Protein AF-0000000085171387 (afdb_homodimer)

Sequence (804 aa):
MYHRPLERMPGLATAIPAPYADLVERMATADADLRAALRAHGLTWEEYPDLTGAARERGAAAALAYPMQGVLKYHGLSDWDYRIAFLPSVSLCNDAGHTLTLVEFDPDLATDCATINGHVARGRELERVRQSLDAIRAASGATVRARVMSRNVTRGTRMGKGLGSSAAASAALALAAIAALYGDEAAANRRLVSCMARLLAGSGCRSAAGGCSIWFSSPGMPHEDSFAVRLDDAGQLDDVRLITVPLDSRIGLKTEQAHLDAPGSALFRCWMLSRRDEALACIAAARTGDWRTLGQWAELDSMRLHGITMSGSLENKLIGWEPENIVLFRMCNDLRSSGVPVYCSTDTGPTAVFITHRDYEDAVVSAIEGLGLSLEAIRGRVAGPARLVDIAWAGGELGVADMYHRPLERMPGLATAIPAPYADLVERMATADADLRAALRAHGLTWEEYPDLTGAARERGAAAALAYPMQGVLKYHGLSDWDYRIAFLPSVSLCNDAGHTLTLVEFDPDLATDCATINGHVARGRELERVRQSLDAIRAASGATVRARVMSRNVTRGTRMGKGLGSSAAASAALALAAIAALYGDEAAANRRLVSCMARLLAGSGCRSAAGGCSIWFSSPGMPHEDSFAVRLDDAGQLDDVRLITVPLDSRIGLKTEQAHLDAPGSALFRCWMLSRRDEALACIAAARTGDWRTLGQWAELDSMRLHGITMSGSLENKLIGWEPENIVLFRMCNDLRSSGVPVYCSTDTGPTAVFITHRDYEDAVVSAIEGLGLSLEAIRGRVAGPARLVDIAWAGGELGVAD

Organism: Roseiflexus castenholzii (strain DSM 13941 / HLO8) (NCBI:txid383372)

pLDDT: mean 92.6, std 12.39, range [22.12, 98.88]

Foldseek 3Di:
DDLPQQPAPPPPDLAQDPVCVVCQVVQVVLLVVLVVLCVVLVDDADADDQCAPQWDQKFKFKWKWFFKFWLQFFFAASGLQQRFTAHKTKIFGWVQKMKMKMKIFHQVDPAAWEAEQNHTDDDPRVVLLVSLLVVLCSSHVDDTYMYMYMYITGPDPDPAPFNRHQLRRLLRSLLGSCCTTRNDVSSPRLLSSLLSSCRSPVSNLVRQQFGIKMFRGRRPDDSSPTHIHHQQPPCLAVQKKKKKWGHHFPVPDDSVVLRVLLVQAPCNNVSRVCRSVLSSQVSVCSNNSVQLSSQVSQQVSQVVSQVSSQRSDPPDGDHQADPVLVVLQVLQVVCVVVPFRKHWHGHSHHMIMIIHGNVCVVVSQVSSVVVPPPIDIRMIGRTGRMDIDDPVVSCVVSVVDD/DDLPQQPPPPPPDLAQDPVCVVCQVVQVVLLVVLVVLCVVLVDDADADDQCAPQWDQKFKFKWKWFFKFWLQFFFAASGLQQRFTAHKTKIFGWVQKMKMKMKIFHQVDPAAWEAEQNHTDDDPRVVLLVSLLVVLCSSHVDDTYMYMYMYITGNDPDPAPFNRHQLRRLLRSLLGSCCTTRNDVSSPRLLSSLLSSCRSPVSNLVRQQFGIKMFRGRRPDDSSPTHIHHQQPPCLAVQKKKKKWGHHFPVPDDSVVLRVLLVQAPCNNVSRVCRSVLSSQVSVCSNNSVQLSSQVSQQVSQVVSQVSSQRSDPPDGDHQADPVLVVLQVLQVVCVVVPFRKHWHGHSHHMIMIIHGNVCVVVSQCSSVVVPPPIDIRMIGRTGRMDIDDPVVSCVVSVVDD

InterPro domains:
  IPR005935 Diphosphomevalonate/phosphomevalonate decarboxylase [PIRSF015950] (60-387)
  IPR014721 Small ribosomal subunit protein uS5 domain 2-type fold, subgroup [G3DSA:3.30.230.10] (54-245)
  IPR020568 Ribosomal protein uS5 domain 2-type superfamily [SSF54211] (63-229)
  IPR036554 GHMP kinase, C-terminal domain superfamily [G3DSA:3.30.70.890] (254-391)
  IPR036554 GHMP kinase, C-terminal domain superfamily [SSF55060] (255-374)
  IPR053859 Diphosphomevalonate decarboxylase-like N-terminal domain [PF22700] (65-228)

Structure (mmCIF, N/CA/C/O backbone):
data_AF-0000000085171387-model_v1
#
loop_
_entity.id
_entity.type
_entity.pdbx_description
1 polymer 'GHMP kinase domain protein'
#
loop_
_atom_site.group_PDB
_atom_site.id
_atom_site.type_symbol
_atom_site.label_atom_id
_atom_site.label_alt_id
_atom_site.label_comp_id
_atom_site.label_asym_id
_atom_site.label_entity_id
_atom_site.label_seq_id
_atom_site.pdbx_PDB_ins_code
_atom_site.Cartn_x
_atom_site.Cartn_y
_atom_site.Cartn_z
_atom_site.occupancy
_atom_site.B_iso_or_equiv
_atom_site.auth_seq_id
_atom_site.auth_comp_id
_atom_site.auth_asym_id
_atom_site.auth_atom_id
_atom_site.pdbx_PDB_model_num
ATOM 1 N N . MET A 1 1 ? 22.297 -43.312 2.84 1 22.7 1 MET A N 1
ATOM 2 C CA . MET A 1 1 ? 22.484 -42.781 1.497 1 22.7 1 MET A CA 1
ATOM 3 C C . MET A 1 1 ? 21.984 -41.344 1.403 1 22.7 1 MET A C 1
ATOM 5 O O . MET A 1 1 ? 20.797 -41.094 1.677 1 22.7 1 MET A O 1
ATOM 9 N N . TYR A 1 2 ? 22.938 -40.312 1.564 1 23.16 2 TYR A N 1
ATOM 10 C CA . TYR A 1 2 ? 22.922 -38.875 1.815 1 23.16 2 TYR A CA 1
ATOM 11 C C . TYR A 1 2 ? 22.344 -38.125 0.628 1 23.16 2 TYR A C 1
ATOM 13 O O . TYR A 1 2 ? 22.766 -38.344 -0.513 1 23.16 2 TYR A O 1
ATOM 21 N N . HIS A 1 3 ? 21.047 -37.906 0.578 1 25.11 3 HIS A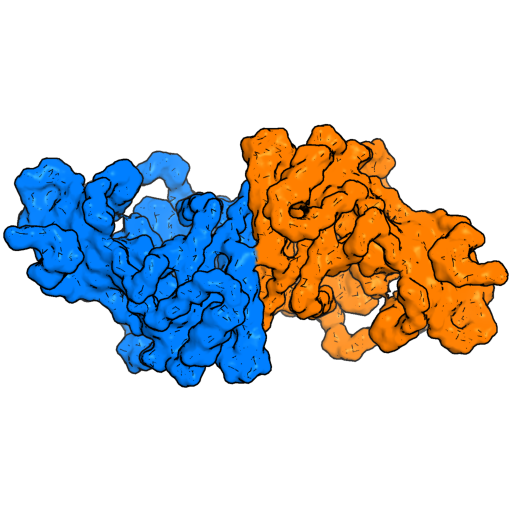 N 1
ATOM 22 C CA . HIS A 1 3 ? 20.312 -37 -0.289 1 25.11 3 HIS A CA 1
ATOM 23 C C . HIS A 1 3 ? 21.094 -35.719 -0.54 1 25.11 3 HIS A C 1
ATOM 25 O O . HIS A 1 3 ? 21.453 -35.031 0.404 1 25.11 3 HIS A O 1
ATOM 31 N N . ARG A 1 4 ? 21.938 -35.719 -1.575 1 30.73 4 ARG A N 1
ATOM 32 C CA . ARG A 1 4 ? 22.656 -34.5 -1.839 1 30.73 4 ARG A CA 1
ATOM 33 C C . ARG A 1 4 ? 21.703 -33.312 -1.925 1 30.73 4 ARG A C 1
ATOM 35 O O . ARG A 1 4 ? 20.766 -33.312 -2.732 1 30.73 4 ARG A O 1
ATOM 42 N N . PRO A 1 5 ? 21.656 -32.594 -0.857 1 33.31 5 PRO A N 1
ATOM 43 C CA . PRO A 1 5 ? 20.859 -31.359 -0.837 1 33.31 5 PRO A CA 1
ATOM 44 C C . PRO A 1 5 ? 20.969 -30.562 -2.135 1 33.31 5 PRO A C 1
ATOM 46 O O . PRO A 1 5 ? 21.984 -30.641 -2.824 1 33.31 5 PRO A O 1
ATOM 49 N N . LEU A 1 6 ? 19.891 -30.281 -2.871 1 36.69 6 LEU A N 1
ATOM 50 C CA . LEU A 1 6 ? 19.844 -29.391 -4.012 1 36.69 6 LEU A CA 1
ATOM 51 C C . LEU A 1 6 ? 20.875 -28.266 -3.875 1 36.69 6 LEU A C 1
ATOM 53 O O . LEU A 1 6 ? 21.141 -27.797 -2.768 1 36.69 6 LEU A O 1
ATOM 57 N N . GLU A 1 7 ? 21.797 -28.297 -4.754 1 34.5 7 GLU A N 1
ATOM 58 C CA . GLU A 1 7 ? 22.797 -27.234 -4.75 1 34.5 7 GLU A CA 1
ATOM 59 C C . GLU A 1 7 ? 22.172 -25.875 -4.5 1 34.5 7 GLU A C 1
ATOM 61 O O . GLU A 1 7 ? 21.25 -25.469 -5.219 1 34.5 7 GLU A O 1
ATOM 66 N N . ARG A 1 8 ? 22.312 -25.406 -3.395 1 42.31 8 ARG A N 1
ATOM 67 C CA . ARG A 1 8 ? 21.844 -24.141 -2.836 1 42.31 8 ARG A CA 1
ATOM 68 C C . ARG A 1 8 ? 22.203 -22.969 -3.75 1 42.31 8 ARG A C 1
ATOM 70 O O . ARG A 1 8 ? 23.266 -22.969 -4.375 1 42.31 8 ARG A O 1
ATOM 77 N N . MET A 1 9 ? 21.297 -22.328 -4.414 1 40.66 9 MET A N 1
ATOM 78 C CA . MET A 1 9 ? 21.734 -21.062 -5.016 1 40.66 9 MET A CA 1
ATOM 79 C C . MET A 1 9 ? 22.812 -20.391 -4.172 1 40.66 9 MET A C 1
ATOM 81 O O . MET A 1 9 ? 22.641 -20.234 -2.959 1 40.66 9 MET A O 1
ATOM 85 N N . PRO A 1 10 ? 24 -20.125 -4.543 1 36.97 10 PRO A N 1
ATOM 86 C CA . PRO A 1 10 ? 25.078 -19.516 -3.771 1 36.97 10 PRO A CA 1
ATOM 87 C C . PRO A 1 10 ? 24.703 -18.141 -3.209 1 36.97 10 PRO A C 1
ATOM 89 O O . PRO A 1 10 ? 24.172 -17.297 -3.939 1 36.97 10 PRO A O 1
ATOM 92 N N . GLY A 1 11 ? 24.453 -17.969 -1.809 1 45.12 11 GLY A N 1
ATOM 93 C CA . GLY A 1 11 ? 24.375 -16.734 -1.046 1 45.12 11 GLY A CA 1
ATOM 94 C C . GLY A 1 11 ? 23 -16.453 -0.501 1 45.12 11 GLY A C 1
ATOM 95 O O . GLY A 1 11 ? 22.812 -15.5 0.267 1 45.12 11 GLY A O 1
ATOM 96 N N . LEU A 1 12 ? 22 -16.797 -1.246 1 51.88 12 LEU A N 1
ATOM 97 C CA . LEU A 1 12 ? 20.734 -16.453 -0.616 1 51.88 12 LEU A CA 1
ATOM 98 C C . LEU A 1 12 ? 20.391 -17.438 0.483 1 51.88 12 LEU A C 1
ATOM 100 O O . LEU A 1 12 ? 20.047 -18.594 0.199 1 51.88 12 LEU A O 1
ATOM 104 N N . ALA A 1 13 ? 21.062 -17.453 1.619 1 49.62 13 ALA A N 1
ATOM 105 C CA . ALA A 1 13 ? 20.922 -18.344 2.764 1 49.62 13 ALA A CA 1
ATOM 106 C C . ALA A 1 13 ? 19.469 -18.375 3.256 1 49.62 13 ALA A C 1
ATOM 108 O O . ALA A 1 13 ? 18.828 -17.344 3.361 1 49.62 13 ALA A O 1
ATOM 109 N N . THR A 1 14 ? 18.75 -19.672 3.277 1 61.5 14 THR A N 1
ATOM 110 C CA . THR A 1 14 ? 17.5 -20.156 3.848 1 61.5 14 THR A CA 1
ATOM 111 C C . THR A 1 14 ? 17.406 -19.812 5.332 1 61.5 14 THR A C 1
ATOM 113 O O . THR A 1 14 ? 17.188 -20.703 6.164 1 61.5 14 THR A O 1
ATOM 116 N N . ALA A 1 15 ? 17.953 -18.75 5.68 1 66.25 15 ALA A N 1
ATOM 117 C CA . ALA A 1 15 ? 17.688 -18.484 7.094 1 66.25 15 ALA A CA 1
ATOM 118 C C . ALA A 1 15 ? 16.516 -17.531 7.262 1 66.25 15 ALA A C 1
ATOM 120 O O . ALA A 1 15 ? 16.375 -16.562 6.516 1 66.25 15 ALA A O 1
ATOM 121 N N . ILE A 1 16 ? 15.555 -18.047 8.055 1 79 16 ILE A N 1
ATOM 122 C CA . ILE A 1 16 ? 14.461 -17.156 8.422 1 79 16 ILE A CA 1
ATOM 123 C C . ILE A 1 16 ? 15.016 -15.875 9.031 1 79 16 ILE A C 1
ATOM 125 O O . ILE A 1 16 ? 15.75 -15.914 10.023 1 79 16 ILE A O 1
ATOM 129 N N . PRO A 1 17 ? 14.695 -14.781 8.398 1 79.5 17 PRO A N 1
ATOM 130 C CA . PRO A 1 17 ? 15.195 -13.531 8.969 1 79.5 17 PRO A CA 1
ATOM 131 C C . PRO A 1 17 ? 14.805 -13.352 10.43 1 79.5 17 PRO A C 1
ATOM 133 O O . PRO A 1 17 ? 13.719 -13.766 10.844 1 79.5 17 PRO A O 1
ATOM 136 N N . ALA A 1 18 ? 15.672 -12.727 11.195 1 80.62 18 ALA A N 1
ATOM 137 C CA . ALA A 1 18 ? 15.562 -12.57 12.641 1 80.62 18 ALA A CA 1
ATOM 138 C C . ALA A 1 18 ? 14.227 -11.922 13.016 1 80.62 18 ALA A C 1
ATOM 140 O O . ALA A 1 18 ? 13.57 -12.359 13.961 1 80.62 18 ALA A O 1
ATOM 141 N N . PRO A 1 19 ? 13.695 -11.055 12.266 1 82.31 19 PRO A N 1
ATOM 142 C CA . PRO A 1 19 ? 12.453 -10.383 12.656 1 82.31 19 PRO A CA 1
ATOM 143 C C . PRO A 1 19 ? 11.234 -11.305 12.586 1 82.31 19 PRO A C 1
ATOM 145 O O . PRO A 1 19 ? 10.172 -10.969 13.125 1 82.31 19 PRO A O 1
ATOM 148 N N . TYR A 1 20 ? 11.422 -12.438 11.984 1 89.38 20 TYR A N 1
ATOM 149 C CA . TYR A 1 20 ? 10.273 -13.312 11.812 1 89.38 20 TYR A CA 1
ATOM 150 C C . TYR A 1 20 ? 10.477 -14.641 12.539 1 89.38 20 TYR A C 1
ATOM 152 O O . TYR A 1 20 ? 9.617 -15.523 12.477 1 89.38 20 TYR A O 1
ATOM 160 N N . ALA A 1 21 ? 11.609 -14.781 13.234 1 89.75 21 ALA A N 1
ATOM 161 C CA . ALA A 1 21 ? 11.93 -16.031 13.914 1 89.75 21 ALA A CA 1
ATOM 162 C C . ALA A 1 21 ? 10.852 -16.406 14.922 1 89.75 21 ALA A C 1
ATOM 164 O O . ALA A 1 21 ? 10.516 -17.578 15.086 1 89.75 21 ALA A O 1
ATOM 165 N N . ASP A 1 22 ? 10.312 -15.43 15.539 1 92.25 22 ASP A N 1
ATOM 166 C CA . ASP A 1 22 ? 9.312 -15.656 16.578 1 92.25 22 ASP A CA 1
ATOM 167 C C . ASP A 1 22 ? 7.973 -16.062 15.961 1 92.25 22 ASP A C 1
ATOM 169 O O . ASP A 1 22 ? 7.086 -16.547 16.672 1 92.25 22 ASP A O 1
ATOM 173 N N . LEU A 1 23 ? 7.816 -15.93 14.656 1 94.38 23 LEU A N 1
ATOM 174 C CA . LEU A 1 23 ? 6.547 -16.234 14.008 1 94.38 23 LEU A CA 1
ATOM 175 C C . LEU A 1 23 ? 6.523 -17.656 13.492 1 94.38 23 LEU A C 1
ATOM 177 O O . LEU A 1 23 ? 5.473 -18.172 13.086 1 94.38 23 LEU A O 1
ATOM 181 N N . VAL A 1 24 ? 7.66 -18.359 13.5 1 94.81 24 VAL A N 1
ATOM 182 C CA . VAL A 1 24 ? 7.762 -19.688 12.922 1 94.81 24 VAL A CA 1
ATOM 183 C C . VAL A 1 24 ? 6.742 -20.609 13.57 1 94.81 24 VAL A C 1
ATOM 185 O O . VAL A 1 24 ? 5.961 -21.281 12.883 1 94.81 24 VAL A O 1
ATOM 188 N N . GLU A 1 25 ? 6.719 -20.594 14.883 1 95.38 25 GLU A N 1
ATOM 189 C CA . GLU A 1 25 ? 5.801 -21.469 15.609 1 95.38 25 GLU A CA 1
ATOM 190 C C . GLU A 1 25 ? 4.348 -21.062 15.375 1 95.38 25 GLU A C 1
ATOM 192 O O . GLU A 1 25 ? 3.473 -21.922 15.227 1 95.38 25 GLU A O 1
ATOM 197 N N . ARG A 1 26 ? 4.121 -19.812 15.406 1 95.56 26 ARG A N 1
ATOM 198 C CA . ARG A 1 26 ? 2.77 -19.312 15.188 1 95.56 26 ARG A CA 1
ATOM 199 C C . ARG A 1 26 ? 2.262 -19.688 13.805 1 95.56 26 ARG A C 1
ATOM 201 O O . ARG A 1 26 ? 1.095 -20.047 13.641 1 95.56 26 ARG A O 1
ATOM 208 N N . MET A 1 27 ? 3.123 -19.562 12.805 1 96.75 27 MET A N 1
ATOM 209 C CA . MET A 1 27 ? 2.74 -19.891 11.438 1 96.75 27 MET A CA 1
ATOM 210 C C . MET A 1 27 ? 2.518 -21.406 11.297 1 96.75 27 MET A C 1
ATOM 212 O O . MET A 1 27 ? 1.655 -21.828 10.523 1 96.75 27 MET A O 1
ATOM 216 N N . ALA A 1 28 ? 3.289 -22.188 12.008 1 96.75 28 ALA A N 1
ATOM 217 C CA . ALA A 1 28 ? 3.086 -23.625 12.008 1 96.75 28 ALA A CA 1
ATOM 218 C C . ALA A 1 28 ? 1.73 -24 12.602 1 96.75 28 ALA A C 1
ATOM 220 O O . ALA A 1 28 ? 1.043 -24.891 12.102 1 96.75 28 ALA A O 1
ATOM 221 N N . THR A 1 29 ? 1.403 -23.328 13.719 1 97.62 29 THR A N 1
ATOM 222 C CA . THR A 1 29 ? 0.103 -23.531 14.344 1 97.62 29 THR A CA 1
ATOM 223 C C . THR A 1 29 ? -1.024 -23.156 13.391 1 97.62 29 THR A C 1
ATOM 225 O O . THR A 1 29 ? -2.035 -23.844 13.297 1 97.62 29 THR A O 1
ATOM 228 N N . ALA A 1 30 ? -0.869 -22.031 12.719 1 97.88 30 ALA A N 1
ATOM 229 C CA . ALA A 1 30 ? -1.846 -21.609 11.719 1 97.88 30 ALA A CA 1
ATOM 230 C C . ALA A 1 30 ? -2.027 -22.656 10.633 1 97.88 30 ALA A C 1
ATOM 232 O O . ALA A 1 30 ? -3.15 -22.922 10.195 1 97.88 30 ALA A O 1
ATOM 233 N N . ASP A 1 31 ? -0.93 -23.219 10.195 1 98.19 31 ASP A N 1
ATOM 234 C CA . ASP A 1 31 ? -0.98 -24.266 9.18 1 98.19 31 ASP A CA 1
ATOM 235 C C . ASP A 1 31 ? -1.792 -25.469 9.664 1 98.19 31 ASP A C 1
ATOM 237 O O . ASP A 1 31 ? -2.605 -26.016 8.914 1 98.19 31 ASP A O 1
ATOM 241 N N . ALA A 1 32 ? -1.548 -25.891 10.883 1 98.19 32 ALA A N 1
ATOM 242 C CA . ALA A 1 32 ? -2.301 -27 11.461 1 98.19 32 ALA A CA 1
ATOM 243 C C . ALA A 1 32 ? -3.795 -26.688 11.484 1 98.19 32 ALA A C 1
ATOM 245 O O . ALA A 1 32 ? -4.621 -27.562 11.203 1 98.19 32 ALA A O 1
ATOM 246 N N . ASP A 1 33 ? -4.141 -25.453 11.852 1 98.5 33 ASP A N 1
ATOM 247 C CA . ASP A 1 33 ? -5.539 -25.031 11.867 1 98.5 33 ASP A CA 1
ATOM 248 C C . ASP A 1 33 ? -6.152 -25.094 10.477 1 98.5 33 ASP A C 1
ATOM 250 O O . ASP A 1 33 ? -7.309 -25.5 10.32 1 98.5 33 ASP A O 1
ATOM 254 N N . LEU A 1 34 ? -5.426 -24.672 9.477 1 98.69 34 LEU A N 1
ATOM 255 C CA . LEU A 1 34 ? -5.918 -24.688 8.109 1 98.69 34 LEU A CA 1
ATOM 256 C C . LEU A 1 34 ? -6.168 -26.109 7.633 1 98.69 34 LEU A C 1
ATOM 258 O O . LEU A 1 34 ? -7.203 -26.406 7.023 1 98.69 34 LEU A O 1
ATOM 262 N N . ARG A 1 35 ? -5.254 -27 7.898 1 98.38 35 ARG A N 1
ATOM 263 C CA . ARG A 1 35 ? -5.406 -28.391 7.504 1 98.38 35 ARG A CA 1
ATOM 264 C C . ARG A 1 35 ? -6.59 -29.031 8.227 1 98.38 35 ARG A C 1
ATOM 266 O O . ARG A 1 35 ? -7.332 -29.828 7.629 1 98.38 35 ARG A O 1
ATOM 273 N N . ALA A 1 36 ? -6.703 -28.703 9.5 1 98.44 36 ALA A N 1
ATOM 274 C CA . ALA A 1 36 ? -7.852 -29.203 10.25 1 98.44 36 ALA A CA 1
ATOM 275 C C . ALA A 1 36 ? -9.164 -28.703 9.648 1 98.44 36 ALA A C 1
ATOM 277 O O . ALA A 1 36 ? -10.141 -29.453 9.578 1 98.44 36 ALA A O 1
ATOM 278 N N . ALA A 1 37 ? -9.188 -27.469 9.227 1 98.44 37 ALA A N 1
ATOM 279 C CA . ALA A 1 37 ? -10.383 -26.906 8.602 1 98.44 37 ALA A CA 1
ATOM 280 C C . ALA A 1 37 ? -10.727 -27.641 7.305 1 98.44 37 ALA A C 1
ATOM 282 O O . ALA A 1 37 ? -11.891 -27.922 7.031 1 98.44 37 ALA A O 1
ATOM 283 N N . LEU A 1 38 ? -9.719 -27.922 6.496 1 98.38 38 LEU A N 1
ATOM 284 C CA . LEU A 1 38 ? -9.953 -28.625 5.25 1 98.38 38 LEU A CA 1
ATOM 285 C C . LEU A 1 38 ? -10.508 -30.031 5.52 1 98.38 38 LEU A C 1
ATOM 287 O O . LEU A 1 38 ? -11.438 -30.469 4.84 1 98.38 38 LEU A O 1
ATOM 291 N N . ARG A 1 39 ? -9.961 -30.703 6.535 1 97.75 39 ARG A N 1
ATOM 292 C CA . ARG A 1 39 ? -10.461 -32.031 6.895 1 97.75 39 ARG A CA 1
ATOM 293 C C . ARG A 1 39 ? -11.906 -31.953 7.371 1 97.75 39 ARG A C 1
ATOM 295 O O . ARG A 1 39 ? -12.703 -32.844 7.102 1 97.75 39 ARG A O 1
ATOM 302 N N . ALA A 1 40 ? -12.156 -30.906 8.102 1 97.69 40 ALA A N 1
ATOM 303 C CA . ALA A 1 40 ? -13.523 -30.703 8.57 1 97.69 40 ALA A CA 1
ATOM 304 C C . ALA A 1 40 ? -14.484 -30.516 7.406 1 97.69 40 ALA A C 1
ATOM 306 O O . ALA A 1 40 ? -15.656 -30.875 7.496 1 97.69 40 ALA A O 1
ATOM 307 N N . HIS A 1 41 ? -13.992 -30.047 6.328 1 96.44 41 HIS A N 1
ATOM 308 C CA . HIS A 1 41 ? -14.797 -29.859 5.125 1 96.44 41 HIS A CA 1
ATOM 309 C C . HIS A 1 41 ? -14.773 -31.109 4.25 1 96.44 41 HIS A C 1
ATOM 311 O O . HIS A 1 41 ? -15.273 -31.078 3.121 1 96.44 41 HIS A O 1
ATOM 317 N N . GLY A 1 42 ? -14.062 -32.156 4.715 1 95.31 42 GLY A N 1
ATOM 318 C CA . GLY A 1 42 ? -14.086 -33.438 4.031 1 95.31 42 GLY A CA 1
ATOM 319 C C . GLY A 1 42 ? -12.969 -33.594 3.018 1 95.31 42 GLY A C 1
ATOM 320 O O . GLY A 1 42 ? -12.977 -34.531 2.217 1 95.31 42 GLY A O 1
ATOM 321 N N . LEU A 1 43 ? -12.039 -32.656 2.998 1 96.5 43 LEU A N 1
ATOM 322 C CA . LEU A 1 43 ? -10.938 -32.75 2.055 1 96.5 43 LEU A CA 1
ATOM 323 C C . LEU A 1 43 ? -9.797 -33.594 2.633 1 96.5 43 LEU A C 1
ATOM 325 O O . LEU A 1 43 ? -9.523 -33.531 3.832 1 96.5 43 LEU A O 1
ATOM 329 N N . THR A 1 44 ? -9.219 -34.438 1.785 1 94.19 44 THR A N 1
ATOM 330 C CA . THR A 1 44 ? -8.055 -35.25 2.117 1 94.19 44 THR A CA 1
ATOM 331 C C . THR A 1 44 ? -7.023 -35.188 0.991 1 94.19 44 THR A C 1
ATOM 333 O O . THR A 1 44 ? -7.316 -34.719 -0.11 1 94.19 44 THR A O 1
ATOM 336 N N . TRP A 1 45 ? -5.84 -35.5 1.334 1 95.19 45 TRP A N 1
ATOM 337 C CA . TRP A 1 45 ? -4.781 -35.594 0.333 1 95.19 45 TRP A CA 1
ATOM 338 C C . TRP A 1 45 ? -3.896 -36.812 0.569 1 95.19 45 TRP A C 1
ATOM 340 O O . TRP A 1 45 ? -3.822 -37.312 1.688 1 95.19 45 TRP A O 1
ATOM 350 N N . GLU A 1 46 ? -3.271 -37.219 -0.456 1 95.56 46 GLU A N 1
ATOM 351 C CA . GLU A 1 46 ? -2.443 -38.438 -0.438 1 95.56 46 GLU A CA 1
ATOM 352 C C . GLU A 1 46 ? -1.123 -38.188 0.286 1 95.56 46 GLU A C 1
ATOM 354 O O . GLU A 1 46 ? -0.708 -37.031 0.452 1 95.56 46 GLU A O 1
ATOM 359 N N . GLU A 1 47 ? -0.504 -39.281 0.669 1 96.69 47 GLU A N 1
ATOM 360 C CA . GLU A 1 47 ? 0.854 -39.219 1.199 1 96.69 47 GLU A CA 1
ATOM 361 C C . GLU A 1 47 ? 1.866 -38.938 0.089 1 96.69 47 GLU A C 1
ATOM 363 O O . GLU A 1 47 ? 1.64 -39.312 -1.066 1 96.69 47 GLU A O 1
ATOM 368 N N . TYR A 1 48 ? 2.881 -38.25 0.458 1 96.94 48 TYR A N 1
ATOM 369 C CA . TYR A 1 48 ? 3.98 -38.062 -0.484 1 96.94 48 TYR A CA 1
ATOM 370 C C . TYR A 1 48 ? 4.598 -39.406 -0.867 1 96.94 48 TYR A C 1
ATOM 372 O O . TYR A 1 48 ? 4.969 -40.188 0.004 1 96.94 48 TYR A O 1
ATOM 380 N N . PRO A 1 49 ? 4.801 -39.688 -2.129 1 96.5 49 PRO A N 1
ATOM 381 C CA . PRO A 1 49 ? 5.195 -41.031 -2.527 1 96.5 49 PRO A CA 1
ATOM 382 C C . PRO A 1 49 ? 6.699 -41.25 -2.43 1 96.5 49 PRO A C 1
ATOM 384 O O . PRO A 1 49 ? 7.477 -40.312 -2.447 1 96.5 49 PRO A O 1
ATOM 387 N N . ASP A 1 50 ? 7.055 -42.5 -2.25 1 94.94 50 ASP A N 1
ATOM 388 C CA . ASP A 1 50 ? 8.438 -42.938 -2.414 1 94.94 50 ASP A CA 1
ATOM 389 C C . ASP A 1 50 ? 8.703 -43.406 -3.85 1 94.94 50 ASP A C 1
ATOM 391 O O . ASP A 1 50 ? 8.133 -44.375 -4.309 1 94.94 50 ASP A O 1
ATOM 395 N N . LEU A 1 51 ? 9.609 -42.75 -4.535 1 95.25 51 LEU A N 1
ATOM 396 C CA . LEU A 1 51 ? 9.828 -43.031 -5.949 1 95.25 51 LEU A CA 1
ATOM 397 C C . LEU A 1 51 ? 11.172 -43.719 -6.156 1 95.25 51 LEU A C 1
ATOM 399 O O . LEU A 1 51 ? 11.688 -43.781 -7.277 1 95.25 51 LEU A O 1
ATOM 403 N N . THR A 1 52 ? 11.734 -44.219 -5.102 1 90.81 52 THR A N 1
ATOM 404 C CA . THR A 1 52 ? 13.008 -44.906 -5.211 1 90.81 52 THR A CA 1
ATOM 405 C C . THR A 1 52 ? 12.906 -46.062 -6.199 1 90.81 52 THR A C 1
ATOM 407 O O . THR A 1 52 ? 12.039 -46.938 -6.066 1 90.81 52 THR A O 1
ATOM 410 N N . GLY A 1 53 ? 13.797 -46.031 -7.188 1 87.5 53 GLY A N 1
ATOM 411 C CA . GLY A 1 53 ? 13.898 -47.125 -8.148 1 87.5 53 GLY A CA 1
ATOM 412 C C . GLY A 1 53 ? 12.766 -47.125 -9.164 1 87.5 53 GLY A C 1
ATOM 413 O O . GLY A 1 53 ? 12.609 -48.094 -9.914 1 87.5 53 GLY A O 1
ATOM 414 N N . ALA A 1 54 ? 12.008 -46.094 -9.227 1 91 54 ALA A N 1
ATOM 415 C CA . ALA A 1 54 ? 10.812 -46.094 -10.062 1 91 54 ALA A CA 1
ATOM 416 C C . ALA A 1 54 ? 11.094 -45.438 -11.422 1 91 54 ALA A C 1
ATOM 418 O O . ALA A 1 54 ? 10.266 -45.5 -12.336 1 91 54 ALA A O 1
ATOM 419 N N . ALA A 1 55 ? 12.273 -44.938 -11.68 1 96.25 55 ALA A N 1
ATOM 420 C CA . ALA A 1 55 ? 12.562 -44.125 -12.867 1 96.25 55 ALA A CA 1
ATOM 421 C C . ALA A 1 55 ? 12.633 -45 -14.117 1 96.25 55 ALA A C 1
ATOM 423 O O . ALA A 1 55 ? 13.234 -46.094 -14.094 1 96.25 55 ALA A O 1
ATOM 424 N N . ARG A 1 56 ? 12.055 -44.469 -15.156 1 95.5 56 ARG A N 1
ATOM 425 C CA . ARG A 1 56 ? 12.156 -45.094 -16.469 1 95.5 56 ARG A CA 1
ATOM 426 C C . ARG A 1 56 ? 13.398 -44.625 -17.203 1 95.5 56 ARG A C 1
ATOM 428 O O . ARG A 1 56 ? 13.867 -43.5 -16.984 1 95.5 56 ARG A O 1
ATOM 435 N N . GLU A 1 57 ? 13.883 -45.531 -18.047 1 92.62 57 GLU A N 1
ATOM 436 C CA . GLU A 1 57 ? 15.047 -45.156 -18.828 1 92.62 57 GLU A CA 1
ATOM 437 C C . GLU A 1 57 ? 14.68 -44.156 -19.938 1 92.62 57 GLU A C 1
ATOM 439 O O . GLU A 1 57 ? 15.477 -43.312 -20.312 1 92.62 57 GLU A O 1
ATOM 444 N N . ARG A 1 58 ? 13.562 -44.438 -20.531 1 96.31 58 ARG A N 1
ATOM 445 C CA . ARG A 1 58 ? 12.992 -43.594 -21.562 1 96.31 58 ARG A CA 1
ATOM 446 C C . ARG A 1 58 ? 11.5 -43.344 -21.328 1 96.31 58 ARG A C 1
ATOM 448 O O . ARG A 1 58 ? 10.805 -44.219 -20.812 1 96.31 58 ARG A O 1
ATOM 455 N N . GLY A 1 59 ? 11.047 -42.125 -21.594 1 97.31 59 GLY A N 1
ATOM 456 C CA . GLY A 1 59 ? 9.633 -41.812 -21.469 1 97.31 59 GLY A CA 1
ATOM 457 C C . GLY A 1 59 ? 9.289 -40.406 -21.953 1 97.31 59 GLY A C 1
ATOM 458 O O . GLY A 1 59 ? 10.164 -39.562 -22.031 1 97.31 59 GLY A O 1
ATOM 459 N N . ALA A 1 60 ? 8.031 -40.281 -22.359 1 98.31 60 ALA A N 1
ATOM 460 C CA . ALA A 1 60 ? 7.527 -39 -22.812 1 98.31 60 ALA A CA 1
ATOM 461 C C . ALA A 1 60 ? 6.109 -38.75 -22.297 1 98.31 60 ALA A C 1
ATOM 463 O O . ALA A 1 60 ? 5.32 -39.688 -22.172 1 98.31 60 ALA A O 1
ATOM 464 N N . ALA A 1 61 ? 5.875 -37.594 -22.016 1 98.75 61 ALA A N 1
ATOM 465 C CA . ALA A 1 61 ? 4.527 -37.156 -21.625 1 98.75 61 ALA A CA 1
ATOM 466 C C . ALA A 1 61 ? 4.309 -35.688 -21.906 1 98.75 61 ALA A C 1
ATOM 468 O O . ALA A 1 61 ? 5.266 -34.906 -22 1 98.75 61 ALA A O 1
ATOM 469 N N . ALA A 1 62 ? 3.08 -35.281 -22.109 1 98.75 62 ALA A N 1
ATOM 470 C CA . ALA A 1 62 ? 2.676 -33.906 -22.312 1 98.75 62 ALA A CA 1
ATOM 471 C C . ALA A 1 62 ? 1.593 -33.5 -21.312 1 98.75 62 ALA A C 1
ATOM 473 O O . ALA A 1 62 ? 0.729 -34.312 -20.969 1 98.75 62 ALA A O 1
ATOM 474 N N . ALA A 1 63 ? 1.689 -32.312 -20.906 1 98.88 63 ALA A N 1
ATOM 475 C CA . ALA A 1 63 ? 0.719 -31.812 -19.922 1 98.88 63 ALA A CA 1
ATOM 476 C C . ALA A 1 63 ? 0.324 -30.375 -20.234 1 98.88 63 ALA A C 1
ATOM 478 O O . ALA A 1 63 ? 1.071 -29.641 -20.891 1 98.88 63 ALA A O 1
ATOM 479 N N . LEU A 1 64 ? -0.858 -30.016 -19.859 1 98.62 64 LEU A N 1
ATOM 480 C CA . LEU A 1 64 ? -1.432 -28.672 -19.969 1 98.62 64 LEU A CA 1
ATOM 481 C C . LEU A 1 64 ? -1.821 -28.141 -18.594 1 98.62 64 LEU A C 1
ATOM 483 O O . LEU A 1 64 ? -2.357 -28.875 -17.766 1 98.62 64 LEU A O 1
ATOM 487 N N . ALA A 1 65 ? -1.476 -26.938 -18.344 1 98.62 65 ALA A N 1
ATOM 488 C CA . ALA A 1 65 ? -1.838 -26.281 -17.078 1 98.62 65 ALA A CA 1
ATOM 489 C C . ALA A 1 65 ? -2.275 -24.844 -17.328 1 98.62 65 ALA A C 1
ATOM 491 O O . ALA A 1 65 ? -1.979 -24.266 -18.375 1 98.62 65 ALA A O 1
ATOM 492 N N . TYR A 1 66 ? -3.004 -24.297 -16.391 1 98.12 66 TYR A N 1
ATOM 493 C CA . TYR A 1 66 ? -3.568 -22.953 -16.5 1 98.12 66 TYR A CA 1
ATOM 494 C C . TYR A 1 66 ? -2.889 -22 -15.539 1 98.12 66 TYR A C 1
ATOM 496 O O . TYR A 1 66 ? -2.406 -22.406 -14.477 1 98.12 66 TYR A O 1
ATOM 504 N N . PRO A 1 67 ? -2.865 -20.703 -15.953 1 96.44 67 PRO A N 1
ATOM 505 C CA . PRO A 1 67 ? -2.361 -19.719 -14.992 1 96.44 67 PRO A CA 1
ATOM 506 C C . PRO A 1 67 ? -3.291 -19.531 -13.797 1 96.44 67 PRO A C 1
ATOM 508 O O . PRO A 1 67 ? -4.441 -19.969 -13.828 1 96.44 67 PRO A O 1
ATOM 511 N N . MET A 1 68 ? -2.748 -18.969 -12.773 1 96.06 68 MET A N 1
ATOM 512 C CA . MET A 1 68 ? -3.555 -18.734 -11.578 1 96.06 68 MET A CA 1
ATOM 513 C C . MET A 1 68 ? -3.521 -17.266 -11.188 1 96.06 68 MET A C 1
ATOM 515 O O . MET A 1 68 ? -2.543 -16.562 -11.453 1 96.06 68 MET A O 1
ATOM 519 N N . GLN A 1 69 ? -4.574 -16.797 -10.672 1 97.12 69 GLN A N 1
ATOM 520 C CA . GLN A 1 69 ? -4.711 -15.477 -10.07 1 97.12 69 GLN A CA 1
ATOM 521 C C . GLN A 1 69 ? -4.832 -15.57 -8.555 1 97.12 69 GLN A C 1
ATOM 523 O O . GLN A 1 69 ? -5.664 -16.328 -8.039 1 97.12 69 GLN A O 1
ATOM 528 N N . GLY A 1 70 ? -4.074 -14.797 -7.898 1 97.69 70 GLY A N 1
ATOM 529 C CA . GLY A 1 70 ? -4.105 -14.805 -6.445 1 97.69 70 GLY A CA 1
ATOM 530 C C . GLY A 1 70 ? -5.391 -14.242 -5.871 1 97.69 70 GLY A C 1
ATOM 531 O O . GLY A 1 70 ? -5.906 -13.234 -6.359 1 97.69 70 GLY A O 1
ATOM 532 N N . VAL A 1 71 ? -5.973 -14.914 -4.867 1 98.69 71 VAL A N 1
ATOM 533 C CA . VAL A 1 71 ? -6.969 -14.375 -3.949 1 98.69 71 VAL A CA 1
ATOM 534 C C . VAL A 1 71 ? -6.285 -13.844 -2.693 1 98.69 71 VAL A C 1
ATOM 536 O O . VAL A 1 71 ? -6.027 -12.641 -2.584 1 98.69 71 VAL A O 1
ATOM 539 N N . LEU A 1 72 ? -5.801 -14.742 -1.913 1 98.62 72 LEU A N 1
ATOM 540 C CA . LEU A 1 72 ? -4.793 -14.383 -0.921 1 98.62 72 LEU A CA 1
ATOM 541 C C . LEU A 1 72 ? -3.387 -14.57 -1.481 1 98.62 72 LEU A C 1
ATOM 543 O O . LEU A 1 72 ? -2.99 -15.695 -1.812 1 98.62 72 LEU A O 1
ATOM 547 N N . LYS A 1 73 ? -2.629 -13.492 -1.6 1 97.06 73 LYS A N 1
ATOM 548 C CA . LYS A 1 73 ? -1.347 -13.484 -2.299 1 97.06 73 LYS A CA 1
ATOM 549 C C . LYS A 1 73 ? -0.213 -13.922 -1.376 1 97.06 73 LYS A C 1
ATOM 551 O O . LYS A 1 73 ? -0.435 -14.18 -0.191 1 97.06 73 LYS A O 1
ATOM 556 N N . TYR A 1 74 ? 0.889 -14.094 -1.973 1 93.69 74 TYR A N 1
ATOM 557 C CA . TYR A 1 74 ? 2.107 -14.266 -1.19 1 93.69 74 TYR A CA 1
ATOM 558 C C . TYR A 1 74 ? 3.248 -13.438 -1.767 1 93.69 74 TYR A C 1
ATOM 560 O O . TYR A 1 74 ? 3.246 -13.102 -2.955 1 93.69 74 TYR A O 1
ATOM 568 N N . HIS A 1 75 ? 4.074 -13.039 -0.935 1 91.38 75 HIS A N 1
ATOM 569 C CA . HIS A 1 75 ? 5.379 -12.477 -1.269 1 91.38 75 HIS A CA 1
ATOM 570 C C . HIS A 1 75 ? 6.461 -13.008 -0.332 1 91.38 75 HIS A C 1
ATOM 572 O O . HIS A 1 75 ? 6.172 -13.391 0.804 1 91.38 75 HIS A O 1
ATOM 578 N N . GLY A 1 76 ? 7.652 -13.094 -0.943 1 91.19 76 GLY A N 1
ATOM 579 C CA . GLY A 1 76 ? 8.781 -13.531 -0.142 1 91.19 76 GLY A CA 1
ATOM 580 C C . GLY A 1 76 ? 8.859 -15.039 0.003 1 91.19 76 GLY A C 1
ATOM 581 O O . GLY A 1 76 ? 7.836 -15.711 0.122 1 91.19 76 GLY A O 1
ATOM 582 N N . LEU A 1 77 ? 10.039 -15.555 -0.038 1 93.06 77 LEU A N 1
ATOM 583 C CA . LEU A 1 77 ? 10.336 -16.969 0.182 1 93.06 77 LEU A CA 1
ATOM 584 C C . LEU A 1 77 ? 11.18 -17.156 1.436 1 93.06 77 LEU A C 1
ATOM 586 O O . LEU A 1 77 ? 12.234 -16.547 1.575 1 93.06 77 LEU A O 1
ATOM 590 N N . SER A 1 78 ? 10.664 -17.969 2.344 1 93.44 78 SER A N 1
ATOM 591 C CA . SER A 1 78 ? 11.422 -18.281 3.549 1 93.44 78 SER A CA 1
ATOM 592 C C . SER A 1 78 ? 12.5 -19.328 3.268 1 93.44 78 SER A C 1
ATOM 594 O O . SER A 1 78 ? 13.469 -19.453 4.027 1 93.44 78 SER A O 1
ATOM 596 N N . ASP A 1 79 ? 12.289 -20.094 2.248 1 92.69 79 ASP A N 1
ATOM 597 C CA . ASP A 1 79 ? 13.242 -21.062 1.722 1 92.69 79 ASP A CA 1
ATOM 598 C C . ASP A 1 79 ? 13.328 -20.984 0.2 1 92.69 79 ASP A C 1
ATOM 600 O O . ASP A 1 79 ? 12.406 -21.406 -0.506 1 92.69 79 ASP A O 1
ATOM 604 N N . TRP A 1 80 ? 14.398 -20.578 -0.317 1 90.56 80 TRP A N 1
ATOM 605 C CA . TRP A 1 80 ? 14.539 -20.328 -1.746 1 90.56 80 TRP A CA 1
ATOM 606 C C . TRP A 1 80 ? 14.867 -21.609 -2.5 1 90.56 80 TRP A C 1
ATOM 608 O O . TRP A 1 80 ? 14.602 -21.719 -3.699 1 90.56 80 TRP A O 1
ATOM 618 N N . ASP A 1 81 ? 15.461 -22.562 -1.816 1 88.94 81 ASP A N 1
ATOM 619 C CA . ASP A 1 81 ? 15.789 -23.812 -2.471 1 88.94 81 ASP A CA 1
ATOM 620 C C . ASP A 1 81 ? 14.523 -24.594 -2.84 1 88.94 81 ASP A C 1
ATOM 622 O O . ASP A 1 81 ? 14.422 -25.125 -3.945 1 88.94 81 ASP A O 1
ATOM 626 N N . TYR A 1 82 ? 13.633 -24.609 -1.885 1 93.5 82 TYR A N 1
ATOM 627 C CA . TYR A 1 82 ? 12.398 -25.359 -2.109 1 93.5 82 TYR A CA 1
ATOM 628 C C . TYR A 1 82 ? 11.242 -24.422 -2.412 1 93.5 82 TYR A C 1
ATOM 630 O O . TYR A 1 82 ? 10.094 -24.859 -2.541 1 93.5 82 TYR A O 1
ATOM 638 N N . ARG A 1 83 ? 11.531 -23.141 -2.441 1 93.81 83 ARG A N 1
ATOM 639 C CA . ARG A 1 83 ? 10.555 -22.109 -2.736 1 93.81 83 ARG A CA 1
ATOM 640 C C . ARG A 1 83 ? 9.367 -22.188 -1.783 1 93.81 83 ARG A C 1
ATOM 642 O O . ARG A 1 83 ? 8.211 -22.234 -2.219 1 93.81 83 ARG A O 1
ATOM 649 N N . ILE A 1 84 ? 9.719 -22.234 -0.532 1 96.06 84 ILE A N 1
ATOM 650 C CA . ILE A 1 84 ? 8.711 -22.172 0.522 1 96.06 84 ILE A CA 1
ATOM 651 C C . ILE A 1 84 ? 8.422 -20.703 0.877 1 96.06 84 ILE A C 1
ATOM 653 O O . ILE A 1 84 ? 9.336 -19.953 1.198 1 96.06 84 ILE A O 1
ATOM 657 N N . ALA A 1 85 ? 7.152 -20.344 0.792 1 96.38 85 ALA A N 1
ATOM 658 C CA . ALA A 1 85 ? 6.758 -18.969 1.071 1 96.38 85 ALA A CA 1
ATOM 659 C C . ALA A 1 85 ? 6.613 -18.734 2.572 1 96.38 85 ALA A C 1
ATOM 661 O O . ALA A 1 85 ? 6.523 -19.688 3.35 1 96.38 85 ALA A O 1
ATOM 662 N N . PHE A 1 86 ? 6.539 -17.469 3.012 1 95.69 86 PHE A N 1
ATOM 663 C CA . PHE A 1 86 ? 6.375 -17.094 4.41 1 95.69 86 PHE A CA 1
ATOM 664 C C . PHE A 1 86 ? 4.945 -17.344 4.875 1 95.69 86 PHE A C 1
ATOM 666 O O . PHE A 1 86 ? 4.688 -17.438 6.078 1 95.69 86 PHE A O 1
ATOM 673 N N . LEU A 1 87 ? 4.027 -17.422 3.973 1 95.88 87 LEU A N 1
ATOM 674 C CA . LEU A 1 87 ? 2.621 -17.531 4.34 1 95.88 87 LEU A CA 1
ATOM 675 C C . LEU A 1 87 ? 1.851 -18.344 3.303 1 95.88 87 LEU A C 1
ATOM 677 O O . LEU A 1 87 ? 2.252 -18.422 2.139 1 95.88 87 LEU A O 1
ATOM 681 N N . PRO A 1 88 ? 0.748 -19.016 3.738 1 98.31 88 PRO A N 1
ATOM 682 C CA . PRO A 1 88 ? -0.115 -19.703 2.777 1 98.31 88 PRO A CA 1
ATOM 683 C C . PRO A 1 88 ? -0.848 -18.75 1.845 1 98.31 88 PRO A C 1
ATOM 685 O O . PRO A 1 88 ? -0.95 -17.547 2.139 1 98.31 88 PRO A O 1
ATOM 688 N N . SER A 1 89 ? -1.31 -19.219 0.759 1 98.56 89 SER A N 1
ATOM 689 C CA . SER A 1 89 ? -2.002 -18.391 -0.223 1 98.56 89 SER A CA 1
ATOM 690 C C . SER A 1 89 ? -3.131 -19.156 -0.898 1 98.56 89 SER A C 1
ATOM 692 O O . SER A 1 89 ? -3.158 -20.391 -0.862 1 98.56 89 SER A O 1
ATOM 694 N N . VAL A 1 90 ? -4.102 -18.453 -1.427 1 98.81 90 VAL A N 1
ATOM 695 C CA . VAL A 1 90 ? -5.262 -18.984 -2.135 1 98.81 90 VAL A CA 1
ATOM 696 C C . VAL A 1 90 ? -5.328 -18.391 -3.539 1 98.81 90 VAL A C 1
ATOM 698 O O . VAL A 1 90 ? -4.977 -17.219 -3.742 1 98.81 90 VAL A O 1
ATOM 701 N N . SER A 1 91 ? -5.707 -19.172 -4.523 1 98.44 91 SER A N 1
ATOM 702 C CA . SER A 1 91 ? -5.773 -18.656 -5.887 1 98.44 91 SER A CA 1
ATOM 703 C C . SER A 1 91 ? -6.953 -19.266 -6.648 1 98.44 91 SER A C 1
ATOM 705 O O . SER A 1 91 ? -7.59 -20.203 -6.172 1 98.44 91 SER A O 1
ATOM 707 N N . LEU A 1 92 ? -7.277 -18.656 -7.766 1 98.56 92 LEU A N 1
ATOM 708 C CA . LEU A 1 92 ? -8.195 -19.172 -8.781 1 98.56 92 LEU A CA 1
ATOM 709 C C . LEU A 1 92 ? -7.457 -19.438 -10.094 1 98.56 92 LEU A C 1
ATOM 711 O O . LEU A 1 92 ? -6.871 -18.516 -10.68 1 98.56 92 LEU A O 1
ATOM 715 N N . CYS A 1 93 ? -7.488 -20.625 -10.523 1 97.69 93 CYS A N 1
ATOM 716 C CA . CYS A 1 93 ? -6.941 -20.891 -11.852 1 97.69 93 CYS A CA 1
ATOM 717 C C . CYS A 1 93 ? -7.816 -20.281 -12.938 1 97.69 93 CYS A C 1
ATOM 719 O O . CYS A 1 93 ? -9.047 -20.297 -12.828 1 97.69 93 CYS A O 1
ATOM 721 N N . ASN A 1 94 ? -7.191 -19.812 -13.938 1 96.56 94 ASN A N 1
ATOM 722 C CA . ASN A 1 94 ? -7.852 -19 -14.953 1 96.56 94 ASN A CA 1
ATOM 723 C C . ASN A 1 94 ? -7.609 -19.562 -16.359 1 96.56 94 ASN A C 1
ATOM 725 O O . ASN A 1 94 ? -6.465 -19.656 -16.797 1 96.56 94 ASN A O 1
ATOM 729 N N . ASP A 1 95 ? -8.672 -19.828 -17.109 1 96.5 95 ASP A N 1
ATOM 730 C CA . ASP A 1 95 ? -8.5 -20.453 -18.422 1 96.5 95 ASP A CA 1
ATOM 731 C C . ASP A 1 95 ? -8.367 -19.406 -19.516 1 96.5 95 ASP A C 1
ATOM 733 O O . ASP A 1 95 ? -8.609 -19.703 -20.688 1 96.5 95 ASP A O 1
ATOM 737 N N . ALA A 1 96 ? -8.102 -18.141 -19.125 1 93.75 96 ALA A N 1
ATOM 738 C CA . ALA A 1 96 ? -7.77 -17.109 -20.094 1 93.75 96 ALA A CA 1
ATOM 739 C C . ALA A 1 96 ? -6.516 -17.484 -20.891 1 93.75 96 ALA A C 1
ATOM 741 O O . ALA A 1 96 ? -6.281 -16.953 -21.969 1 93.75 96 ALA A O 1
ATOM 742 N N . GLY A 1 97 ? -5.734 -18.344 -20.359 1 93.75 97 GLY A N 1
ATOM 743 C CA . GLY A 1 97 ? -4.551 -18.891 -21 1 93.75 97 GLY A CA 1
ATOM 744 C C . GLY A 1 97 ? -4.188 -20.266 -20.5 1 93.75 97 GLY A C 1
ATOM 745 O O . GLY A 1 97 ? -4.879 -20.828 -19.656 1 93.75 97 GLY A O 1
ATOM 746 N N . HIS A 1 98 ? -3.219 -20.859 -21.156 1 96.12 98 HIS A N 1
ATOM 747 C CA . HIS A 1 98 ? -2.666 -22.125 -20.703 1 96.12 98 HIS A CA 1
ATOM 748 C C . HIS A 1 98 ? -1.233 -22.312 -21.188 1 96.12 98 HIS A C 1
ATOM 750 O O . HIS A 1 98 ? -0.764 -21.562 -22.047 1 96.12 98 HIS A O 1
ATOM 756 N N . THR A 1 99 ? -0.551 -23.172 -20.547 1 97.06 99 THR A N 1
ATOM 757 C CA . THR A 1 99 ? 0.77 -23.594 -20.984 1 97.06 99 THR A CA 1
ATOM 758 C C . THR A 1 99 ? 0.762 -25.094 -21.344 1 97.06 99 THR A C 1
ATOM 760 O O . THR A 1 99 ? 0.173 -25.891 -20.625 1 97.06 99 THR A O 1
ATOM 763 N N . LEU A 1 100 ? 1.257 -25.328 -22.469 1 98.06 100 LEU A N 1
ATOM 764 C CA . LEU A 1 100 ? 1.462 -26.688 -22.922 1 98.06 100 LEU A CA 1
ATOM 765 C C . LEU A 1 100 ? 2.938 -27.062 -22.875 1 98.06 100 LEU A C 1
ATOM 767 O O . LEU A 1 100 ? 3.793 -26.328 -23.359 1 98.06 100 LEU A O 1
ATOM 771 N N . THR A 1 101 ? 3.258 -28.203 -22.25 1 98.56 101 THR A N 1
ATOM 772 C CA . THR A 1 101 ? 4.645 -28.641 -22.141 1 98.56 101 THR A CA 1
ATOM 773 C C . THR A 1 101 ? 4.777 -30.125 -22.469 1 98.56 101 THR A C 1
ATOM 775 O O . THR A 1 101 ? 3.977 -30.938 -22 1 98.56 101 THR A O 1
ATOM 778 N N . LEU A 1 102 ? 5.66 -30.438 -23.281 1 98.56 102 LEU A N 1
ATOM 779 C CA . LEU A 1 102 ? 6.059 -31.812 -23.609 1 98.56 102 LEU A CA 1
ATOM 780 C C . LEU A 1 102 ? 7.453 -32.125 -23.078 1 98.56 102 LEU A C 1
ATOM 782 O O . LEU A 1 102 ? 8.383 -31.328 -23.297 1 98.56 102 LEU A O 1
ATOM 786 N N . VAL A 1 103 ? 7.594 -33.219 -22.391 1 98.62 103 VAL A N 1
ATOM 787 C CA . VAL A 1 103 ? 8.883 -33.656 -21.859 1 98.62 103 VAL A CA 1
ATOM 788 C C . VAL A 1 103 ? 9.219 -35.062 -22.391 1 98.62 103 VAL A C 1
ATOM 790 O O . VAL A 1 103 ? 8.375 -35.938 -22.359 1 98.62 103 VAL A O 1
ATOM 793 N N . GLU A 1 104 ? 10.391 -35.188 -22.844 1 98.25 104 GLU A N 1
ATOM 794 C CA . GLU A 1 104 ? 10.914 -36.469 -23.281 1 98.25 104 GLU A CA 1
ATOM 795 C C . GLU A 1 104 ? 12.25 -36.781 -22.609 1 98.25 104 GLU A C 1
ATOM 797 O O . GLU A 1 104 ? 13.219 -36.031 -22.781 1 98.25 104 GLU A O 1
ATOM 802 N N . PHE A 1 105 ? 12.281 -37.844 -21.828 1 98.31 105 PHE A N 1
ATOM 803 C CA . PHE A 1 105 ? 13.547 -38.375 -21.312 1 98.31 105 PHE A CA 1
ATOM 804 C C . PHE A 1 105 ? 14.18 -39.344 -22.312 1 98.31 105 PHE A C 1
ATOM 806 O O . PHE A 1 105 ? 13.523 -40.25 -22.781 1 98.31 105 PHE A O 1
ATOM 813 N N . ASP A 1 106 ? 15.367 -39.125 -22.594 1 97.38 106 ASP A N 1
ATOM 814 C CA . ASP A 1 106 ? 16.094 -39.875 -23.609 1 97.38 106 ASP A CA 1
ATOM 815 C C . ASP A 1 106 ? 17.547 -40.125 -23.172 1 97.38 106 ASP A C 1
ATOM 817 O O . ASP A 1 106 ? 18.328 -39.188 -23.047 1 97.38 106 ASP A O 1
ATOM 821 N N . PRO A 1 107 ? 17.953 -41.375 -23.031 1 96 107 PRO A N 1
ATOM 822 C CA . PRO A 1 107 ? 19.312 -41.688 -22.578 1 96 107 PRO A CA 1
ATOM 823 C C . PRO A 1 107 ? 20.375 -41.25 -23.594 1 96 107 PRO A C 1
ATOM 825 O O . PRO A 1 107 ? 21.562 -41.188 -23.234 1 96 107 PRO A O 1
ATOM 828 N N . ASP A 1 108 ? 19.984 -40.969 -24.75 1 96.81 108 ASP A N 1
ATOM 829 C CA . ASP A 1 108 ? 20.938 -40.594 -25.781 1 96.81 108 ASP A CA 1
ATOM 830 C C . ASP A 1 108 ? 21.25 -39.094 -25.719 1 96.81 108 ASP A C 1
ATOM 832 O O . ASP A 1 108 ? 22.156 -38.625 -26.406 1 96.81 108 ASP A O 1
ATOM 836 N N . LEU A 1 109 ? 20.453 -38.375 -25 1 96.75 109 LEU A N 1
ATOM 837 C CA . LEU A 1 109 ? 20.703 -36.969 -24.828 1 96.75 109 LEU A CA 1
ATOM 838 C C . LEU A 1 109 ? 21.891 -36.719 -23.906 1 96.75 109 LEU A C 1
ATOM 840 O O . LEU A 1 109 ? 21.969 -37.312 -22.828 1 96.75 109 LEU A O 1
ATOM 844 N N . ALA A 1 110 ? 22.828 -35.844 -24.25 1 96.44 110 ALA A N 1
ATOM 845 C CA . ALA A 1 110 ? 24 -35.531 -23.438 1 96.44 110 ALA A CA 1
ATOM 846 C C . ALA A 1 110 ? 23.641 -34.531 -22.344 1 96.44 110 ALA A C 1
ATOM 848 O O . ALA A 1 110 ? 24.219 -34.562 -21.25 1 96.44 110 ALA A O 1
ATOM 849 N N . THR A 1 111 ? 22.75 -33.656 -22.688 1 96.81 111 THR A N 1
ATOM 850 C CA . THR A 1 111 ? 22.359 -32.594 -21.75 1 96.81 111 THR A CA 1
ATOM 851 C C . THR A 1 111 ? 20.859 -32.344 -21.859 1 96.81 111 THR A C 1
ATOM 853 O O . THR A 1 111 ? 20.219 -32.688 -22.859 1 96.81 111 THR A O 1
ATOM 856 N N . ASP A 1 112 ? 20.328 -31.766 -20.797 1 97.81 112 ASP A N 1
ATOM 857 C CA . ASP A 1 112 ? 18.953 -31.266 -20.891 1 97.81 112 ASP A CA 1
ATOM 858 C C . ASP A 1 112 ? 18.844 -30.125 -21.906 1 97.81 112 ASP A C 1
ATOM 860 O O . ASP A 1 112 ? 19.75 -29.297 -22 1 97.81 112 ASP A O 1
ATOM 864 N N . CYS A 1 113 ? 17.797 -30.062 -22.625 1 97.38 113 CYS A N 1
ATOM 865 C CA . CYS A 1 113 ? 17.516 -28.969 -23.547 1 97.38 113 CYS A CA 1
ATOM 866 C C . CYS A 1 113 ? 16.047 -28.562 -23.484 1 97.38 113 CYS A C 1
ATOM 868 O O . CYS A 1 113 ? 15.195 -29.359 -23.062 1 97.38 113 CYS A O 1
ATOM 870 N N . ALA A 1 114 ? 15.82 -27.312 -23.859 1 97.69 114 ALA A N 1
ATOM 871 C CA . ALA A 1 114 ? 14.453 -26.812 -23.797 1 97.69 114 ALA A CA 1
ATOM 872 C C . ALA A 1 114 ? 14.18 -25.812 -24.906 1 97.69 114 ALA A C 1
ATOM 874 O O . ALA A 1 114 ? 15.047 -25 -25.25 1 97.69 114 ALA A O 1
ATOM 875 N N . THR A 1 115 ? 13.031 -25.875 -25.484 1 97.25 115 THR A N 1
ATOM 876 C CA . THR A 1 115 ? 12.469 -24.875 -26.391 1 97.25 115 THR A CA 1
ATOM 877 C C . THR A 1 115 ? 11.211 -24.25 -25.797 1 97.25 115 THR A C 1
ATOM 879 O O . THR A 1 115 ? 10.242 -24.953 -25.484 1 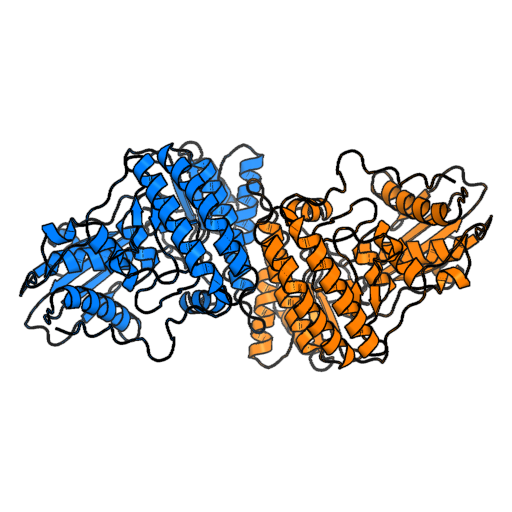97.25 115 THR A O 1
ATOM 882 N N . ILE A 1 116 ? 11.234 -22.984 -25.609 1 95.62 116 ILE A N 1
ATOM 883 C CA . ILE A 1 116 ? 10.125 -22.266 -25 1 95.62 116 ILE A CA 1
ATOM 884 C C . ILE A 1 116 ? 9.586 -21.219 -25.984 1 95.62 116 ILE A C 1
ATOM 886 O O . ILE A 1 116 ? 10.32 -20.344 -26.422 1 95.62 116 ILE A O 1
ATOM 890 N N . ASN A 1 117 ? 8.32 -21.297 -26.281 1 93.06 117 ASN A N 1
ATOM 891 C CA . ASN A 1 117 ? 7.656 -20.406 -27.219 1 93.06 117 ASN A CA 1
ATOM 892 C C . ASN A 1 117 ? 8.391 -20.359 -28.562 1 93.06 117 ASN A C 1
ATOM 894 O O . ASN A 1 117 ? 8.609 -19.281 -29.125 1 93.06 117 ASN A O 1
ATOM 898 N N . GLY A 1 118 ? 8.867 -21.5 -28.953 1 92.62 118 GLY A N 1
ATOM 899 C CA . GLY A 1 118 ? 9.484 -21.656 -30.266 1 92.62 118 GLY A CA 1
ATOM 900 C C . GLY A 1 118 ? 10.953 -21.281 -30.281 1 92.62 118 GLY A C 1
ATOM 901 O O . GLY A 1 118 ? 11.617 -21.391 -31.312 1 92.62 118 GLY A O 1
ATOM 902 N N . HIS A 1 119 ? 11.469 -20.906 -29.125 1 94.94 119 HIS A N 1
ATOM 903 C CA . HIS A 1 119 ? 12.859 -20.5 -29.062 1 94.94 119 HIS A CA 1
ATOM 904 C C . HIS A 1 119 ? 13.656 -21.422 -28.125 1 94.94 119 HIS A C 1
ATOM 906 O O . HIS A 1 119 ? 13.164 -21.828 -27.078 1 94.94 119 HIS A O 1
ATOM 912 N N . VAL A 1 120 ? 14.875 -21.641 -28.547 1 96.12 120 VAL A N 1
ATOM 913 C CA . VAL A 1 120 ? 15.758 -22.438 -27.719 1 96.12 120 VAL A CA 1
ATOM 914 C C . VAL A 1 120 ? 16.109 -21.688 -26.438 1 96.12 120 VAL A C 1
ATOM 916 O O . VAL A 1 120 ? 16.594 -20.547 -26.5 1 96.12 120 VAL A O 1
ATOM 919 N N . ALA A 1 121 ? 15.781 -22.297 -25.359 1 95.88 121 ALA A N 1
ATOM 920 C CA . ALA A 1 121 ? 16.047 -21.656 -24.078 1 95.88 121 ALA A CA 1
ATOM 921 C C . ALA A 1 121 ? 17.547 -21.641 -23.781 1 95.88 121 ALA A C 1
ATOM 923 O O . ALA A 1 121 ? 18.266 -22.594 -24.078 1 95.88 121 ALA A O 1
ATOM 924 N N . ARG A 1 122 ? 18.031 -20.5 -23.219 1 93.81 122 ARG A N 1
ATOM 925 C CA . ARG A 1 122 ? 19.422 -20.344 -22.812 1 93.81 122 ARG A CA 1
ATOM 926 C C . ARG A 1 122 ? 19.531 -19.578 -21.5 1 93.81 122 ARG A C 1
ATOM 928 O O . ARG A 1 122 ? 18.516 -19.094 -20.984 1 93.81 122 ARG A O 1
ATOM 935 N N . GLY A 1 123 ? 20.656 -19.609 -20.922 1 92.19 123 GLY A N 1
ATOM 936 C CA . GLY A 1 123 ? 20.891 -18.828 -19.719 1 92.19 123 GLY A CA 1
ATOM 937 C C . GLY A 1 123 ? 19.984 -19.203 -18.578 1 92.19 123 GLY A C 1
ATOM 938 O O . GLY A 1 123 ? 19.844 -20.375 -18.234 1 92.19 123 GLY A O 1
ATOM 939 N N . ARG A 1 124 ? 19.406 -18.172 -17.984 1 85.62 124 ARG A N 1
ATOM 940 C CA . ARG A 1 124 ? 18.625 -18.328 -16.766 1 85.62 124 ARG A CA 1
ATOM 941 C C . ARG A 1 124 ? 17.359 -19.156 -17.031 1 85.62 124 ARG A C 1
ATOM 943 O O . ARG A 1 124 ? 16.906 -19.906 -16.172 1 85.62 124 ARG A O 1
ATOM 950 N N . GLU A 1 125 ? 16.766 -18.953 -18.156 1 88.38 125 GLU A N 1
ATOM 951 C CA . GLU A 1 125 ? 15.555 -19.688 -18.516 1 88.38 125 GLU A CA 1
ATOM 952 C C . GLU A 1 125 ? 15.812 -21.188 -18.547 1 88.38 125 GLU A C 1
ATOM 954 O O . GLU A 1 125 ? 15.023 -21.969 -18 1 88.38 125 GLU A O 1
ATOM 959 N N . LEU A 1 126 ? 16.859 -21.641 -19.188 1 93.44 126 LEU A N 1
ATOM 960 C CA . LEU A 1 126 ? 17.219 -23.047 -19.219 1 93.44 126 LEU A CA 1
ATOM 961 C C . LEU A 1 126 ? 17.609 -23.547 -17.844 1 93.44 126 LEU A C 1
ATOM 963 O O . LEU A 1 126 ? 17.297 -24.688 -17.469 1 93.44 126 LEU A O 1
ATOM 967 N N . GLU A 1 127 ? 18.312 -22.75 -17.156 1 92.12 127 GLU A N 1
ATOM 968 C CA . GLU A 1 127 ? 18.75 -23.109 -15.82 1 92.12 127 GLU A CA 1
ATOM 969 C C . GLU A 1 127 ? 17.562 -23.438 -14.922 1 92.12 127 GLU A C 1
ATOM 971 O O . GLU A 1 127 ? 17.625 -24.391 -14.125 1 92.12 127 GLU A O 1
ATOM 976 N N . ARG A 1 128 ? 16.547 -22.719 -15.023 1 89.19 128 ARG A N 1
ATOM 977 C CA . ARG A 1 128 ? 15.367 -22.938 -14.195 1 89.19 128 ARG A CA 1
ATOM 978 C C . ARG A 1 128 ? 14.688 -24.25 -14.555 1 89.19 128 ARG A C 1
ATOM 980 O O . ARG A 1 128 ? 14.227 -24.984 -13.68 1 89.19 128 ARG A O 1
ATOM 987 N N . VAL A 1 129 ? 14.633 -24.5 -15.82 1 94.62 129 VAL A N 1
ATOM 988 C CA . VAL A 1 129 ? 14.07 -25.75 -16.281 1 94.62 129 VAL A CA 1
ATOM 989 C C . VAL A 1 129 ? 14.898 -26.922 -15.758 1 94.62 129 VAL A C 1
ATOM 991 O O . VAL A 1 129 ? 14.352 -27.906 -15.25 1 94.62 129 VAL A O 1
ATOM 994 N N . ARG A 1 130 ? 16.188 -26.781 -15.844 1 95.19 130 ARG A N 1
ATOM 995 C CA . ARG A 1 130 ? 17.094 -27.828 -15.398 1 95.19 130 ARG A CA 1
ATOM 996 C C . ARG A 1 130 ? 16.953 -28.078 -13.906 1 95.19 130 ARG A C 1
ATOM 998 O O . ARG A 1 130 ? 17 -29.219 -13.453 1 95.19 130 ARG A O 1
ATOM 1005 N N . GLN A 1 131 ? 16.797 -27.047 -13.219 1 92.12 131 GLN A N 1
ATOM 1006 C CA . GLN A 1 131 ? 16.641 -27.172 -11.773 1 92.12 131 GLN A CA 1
ATOM 1007 C C . GLN A 1 131 ? 15.391 -27.984 -11.422 1 92.12 131 GLN A C 1
ATOM 1009 O O . GLN A 1 131 ? 15.422 -28.828 -10.516 1 92.12 131 GLN A O 1
ATOM 1014 N N . SER A 1 132 ? 14.398 -27.703 -12.094 1 94.56 132 SER A N 1
ATOM 1015 C CA . SER A 1 132 ? 13.164 -28.453 -11.875 1 94.56 132 SER A CA 1
ATOM 1016 C C . SER A 1 132 ? 13.352 -29.922 -12.234 1 94.56 132 SER A C 1
ATOM 1018 O O . SER A 1 132 ? 12.922 -30.812 -11.492 1 94.56 132 SER A O 1
ATOM 1020 N N . LEU A 1 133 ? 13.969 -30.172 -13.359 1 97.06 133 LEU A N 1
ATOM 1021 C CA . LEU A 1 133 ? 14.211 -31.547 -13.797 1 97.06 133 LEU A CA 1
ATOM 1022 C C . LEU A 1 133 ? 15.117 -32.281 -12.812 1 97.06 133 LEU A C 1
ATOM 1024 O O . LEU A 1 133 ? 14.898 -33.469 -12.523 1 97.06 133 LEU A O 1
ATOM 1028 N N . ASP A 1 134 ? 16.109 -31.594 -12.352 1 96.38 134 ASP A N 1
ATOM 1029 C CA . ASP A 1 134 ? 17.031 -32.188 -11.391 1 96.38 134 ASP A CA 1
ATOM 1030 C C . ASP A 1 134 ? 16.297 -32.594 -10.117 1 96.38 134 ASP A C 1
ATOM 1032 O O . ASP A 1 134 ? 16.562 -33.688 -9.57 1 96.38 134 ASP A O 1
ATOM 1036 N N . ALA A 1 135 ? 15.453 -31.766 -9.656 1 94.5 135 ALA A N 1
ATOM 1037 C CA . ALA A 1 135 ? 14.695 -32.062 -8.453 1 94.5 135 ALA A CA 1
ATOM 1038 C C . ALA A 1 135 ? 13.812 -33.312 -8.664 1 94.5 135 ALA A C 1
ATOM 1040 O O . ALA A 1 135 ? 13.711 -34.156 -7.785 1 94.5 135 ALA A O 1
ATOM 1041 N N . ILE A 1 136 ? 13.234 -33.344 -9.773 1 96.31 136 ILE A N 1
ATOM 1042 C CA . ILE A 1 136 ? 12.359 -34.469 -10.086 1 96.31 136 ILE A CA 1
ATOM 1043 C C . ILE A 1 136 ? 13.18 -35.75 -10.195 1 96.31 136 ILE A C 1
ATOM 1045 O O . ILE A 1 136 ? 12.797 -36.781 -9.656 1 96.31 136 ILE A O 1
ATOM 1049 N N . ARG A 1 137 ? 14.32 -35.688 -10.812 1 96.69 137 ARG A N 1
ATOM 1050 C CA . ARG A 1 137 ? 15.211 -36.844 -10.938 1 96.69 137 ARG A CA 1
ATOM 1051 C C . ARG A 1 137 ? 15.727 -37.281 -9.578 1 96.69 137 ARG A C 1
ATOM 1053 O O . ARG A 1 137 ? 15.891 -38.469 -9.328 1 96.69 137 ARG A O 1
ATOM 1060 N N . ALA A 1 138 ? 15.945 -36.344 -8.742 1 93.62 138 ALA A N 1
ATOM 1061 C CA . ALA A 1 138 ? 16.547 -36.625 -7.438 1 93.62 138 ALA A CA 1
ATOM 1062 C C . ALA A 1 138 ? 15.633 -37.5 -6.59 1 93.62 138 ALA A C 1
ATOM 1064 O O . ALA A 1 138 ? 16.109 -38.219 -5.703 1 93.62 138 ALA A O 1
ATOM 1065 N N . ALA A 1 139 ? 14.398 -37.406 -6.879 1 91.44 139 ALA A N 1
ATOM 1066 C CA . ALA A 1 139 ? 13.445 -38.219 -6.121 1 91.44 139 ALA A CA 1
ATOM 1067 C C . ALA A 1 139 ? 13.75 -39.719 -6.258 1 91.44 139 ALA A C 1
ATOM 1069 O O . ALA A 1 139 ? 13.367 -40.5 -5.398 1 91.44 139 ALA A O 1
ATOM 1070 N N . SER A 1 140 ? 14.453 -40.188 -7.277 1 92.75 140 SER A N 1
ATOM 1071 C CA . SER A 1 140 ? 14.75 -41.594 -7.512 1 92.75 140 SER A CA 1
ATOM 1072 C C . SER A 1 140 ? 16.25 -41.812 -7.75 1 92.75 140 SER A C 1
ATOM 1074 O O . SER A 1 140 ? 16.703 -42.938 -7.855 1 92.75 140 SER A O 1
ATOM 1076 N N . GLY A 1 141 ? 16.969 -40.75 -7.91 1 91.5 141 GLY A N 1
ATOM 1077 C CA . GLY A 1 141 ? 18.375 -40.875 -8.258 1 91.5 141 GLY A CA 1
ATOM 1078 C C . GLY A 1 141 ? 18.609 -41.062 -9.742 1 91.5 141 GLY A C 1
ATOM 1079 O O . GLY A 1 141 ? 19.688 -41.469 -10.156 1 91.5 141 GLY A O 1
ATOM 1080 N N . ALA A 1 142 ? 17.656 -40.781 -10.57 1 94.44 142 ALA A N 1
ATOM 1081 C CA . ALA A 1 142 ? 17.781 -40.906 -12.016 1 94.44 142 ALA A CA 1
ATOM 1082 C C . ALA A 1 142 ? 18.781 -39.906 -12.578 1 94.44 142 ALA A C 1
ATOM 1084 O O . ALA A 1 142 ? 19.031 -38.844 -11.984 1 94.44 142 ALA A O 1
ATOM 1085 N N . THR A 1 143 ? 19.344 -40.25 -13.773 1 94.75 143 THR A N 1
ATOM 1086 C CA . THR A 1 143 ? 20.344 -39.406 -14.367 1 94.75 143 THR A CA 1
ATOM 1087 C C . THR A 1 143 ? 20 -39.094 -15.828 1 94.75 143 THR A C 1
ATOM 1089 O O . THR A 1 143 ? 20.688 -38.312 -16.484 1 94.75 143 THR A O 1
ATOM 1092 N N . VAL A 1 144 ? 18.984 -39.719 -16.312 1 96.62 144 VAL A N 1
ATOM 1093 C CA . VAL A 1 144 ? 18.594 -39.594 -17.703 1 96.62 144 VAL A CA 1
ATOM 1094 C C . VAL A 1 144 ? 18.266 -38.125 -18 1 96.62 144 VAL A C 1
ATOM 1096 O O . VAL A 1 144 ? 17.703 -37.438 -17.141 1 96.62 144 VAL A O 1
ATOM 1099 N N . ARG A 1 145 ? 18.609 -37.656 -19.234 1 98 145 ARG A N 1
ATOM 1100 C CA . ARG A 1 145 ? 18.406 -36.25 -19.609 1 98 145 ARG A CA 1
ATOM 1101 C C . ARG A 1 145 ? 17.094 -36.094 -20.375 1 98 145 ARG A C 1
ATOM 1103 O O . ARG A 1 145 ? 16.516 -37.094 -20.844 1 98 145 ARG A O 1
ATOM 1110 N N . ALA A 1 146 ? 16.688 -34.812 -20.469 1 98.44 146 ALA A N 1
ATOM 1111 C CA . ALA A 1 146 ? 15.359 -34.594 -21.016 1 98.44 146 ALA A CA 1
ATOM 1112 C C . ALA A 1 146 ? 15.383 -33.5 -22.078 1 98.44 146 ALA A C 1
ATOM 1114 O O . ALA A 1 146 ? 16.219 -32.594 -22.016 1 98.44 146 ALA A O 1
ATOM 1115 N N . ARG A 1 147 ? 14.484 -33.594 -23 1 98.06 147 ARG A N 1
ATOM 1116 C CA . ARG A 1 147 ? 14.094 -32.531 -23.906 1 98.06 147 ARG A CA 1
ATOM 1117 C C . ARG A 1 147 ? 12.727 -31.953 -23.547 1 98.06 147 ARG A C 1
ATOM 1119 O O . ARG A 1 147 ? 11.758 -32.688 -23.406 1 98.06 147 ARG A O 1
ATOM 1126 N N . VAL A 1 148 ? 12.711 -30.656 -23.359 1 98.44 148 VAL A N 1
ATOM 1127 C CA . VAL A 1 148 ? 11.477 -29.984 -22.953 1 98.44 148 VAL A CA 1
ATOM 1128 C C . VAL A 1 148 ? 11.031 -29.031 -24.062 1 98.44 148 VAL A C 1
ATOM 1130 O O . VAL A 1 148 ? 11.828 -28.234 -24.578 1 98.44 148 VAL A O 1
ATOM 1133 N N . MET A 1 149 ? 9.797 -29.109 -24.469 1 98.06 149 MET A N 1
ATOM 1134 C CA . MET A 1 149 ? 9.148 -28.141 -25.344 1 98.06 149 MET A CA 1
ATOM 1135 C C . MET A 1 149 ? 7.922 -27.531 -24.672 1 98.06 149 MET A C 1
ATOM 1137 O O . MET A 1 149 ? 7.031 -28.266 -24.219 1 98.06 149 MET A O 1
ATOM 1141 N N . SER A 1 150 ? 7.934 -26.25 -24.578 1 97.5 150 SER A N 1
ATOM 1142 C CA . SER A 1 150 ? 6.855 -25.578 -23.844 1 97.5 150 SER A CA 1
ATOM 1143 C C . SER A 1 150 ? 6.379 -24.328 -24.578 1 97.5 150 SER A C 1
ATOM 1145 O O . SER A 1 150 ? 7.168 -23.672 -25.266 1 97.5 150 SER A O 1
ATOM 1147 N N . ARG A 1 151 ? 5.113 -24.031 -24.438 1 95.88 151 ARG A N 1
ATOM 1148 C CA . ARG A 1 151 ? 4.523 -22.844 -25.062 1 95.88 151 ARG A CA 1
ATOM 1149 C C . ARG A 1 151 ? 3.414 -22.266 -24.188 1 95.88 151 ARG A C 1
ATOM 1151 O O . ARG A 1 151 ? 2.541 -23 -23.719 1 95.88 151 ARG A O 1
ATOM 1158 N N . ASN A 1 152 ? 3.488 -20.984 -23.953 1 93.75 152 ASN A N 1
ATOM 1159 C CA . ASN A 1 152 ? 2.402 -20.234 -23.328 1 93.75 152 ASN A CA 1
ATOM 1160 C C . ASN A 1 152 ? 1.399 -19.734 -24.359 1 93.75 152 ASN A C 1
ATOM 1162 O O . ASN A 1 152 ? 1.787 -19.141 -25.359 1 93.75 152 ASN A O 1
ATOM 1166 N N . VAL A 1 153 ? 0.173 -19.969 -24.078 1 90.38 153 VAL A N 1
ATOM 1167 C CA . VAL A 1 153 ? -0.89 -19.547 -24.984 1 90.38 153 VAL A CA 1
ATOM 1168 C C . VAL A 1 153 ? -1.881 -18.656 -24.234 1 90.38 153 VAL A C 1
ATOM 1170 O O . VAL A 1 153 ? -2.189 -18.906 -23.062 1 90.38 153 VAL A O 1
ATOM 1173 N N . THR A 1 154 ? -2.297 -17.578 -24.812 1 88.44 154 THR A N 1
ATOM 1174 C CA . THR A 1 154 ? -3.363 -16.75 -24.281 1 88.44 154 THR A CA 1
ATOM 1175 C C . THR A 1 154 ? -4.559 -16.719 -25.234 1 88.44 154 THR A C 1
ATOM 1177 O O . THR A 1 154 ? -4.406 -16.922 -26.438 1 88.44 154 THR A O 1
ATOM 1180 N N . ARG A 1 155 ? -5.672 -16.578 -24.703 1 87.62 155 ARG A N 1
ATOM 1181 C CA . ARG A 1 155 ? -6.867 -16.438 -25.531 1 87.62 155 ARG A CA 1
ATOM 1182 C C . ARG A 1 155 ? -6.957 -15.039 -26.141 1 87.62 155 ARG A C 1
ATOM 1184 O O . ARG A 1 155 ? -7.738 -14.812 -27.062 1 87.62 155 ARG A O 1
ATOM 1191 N N 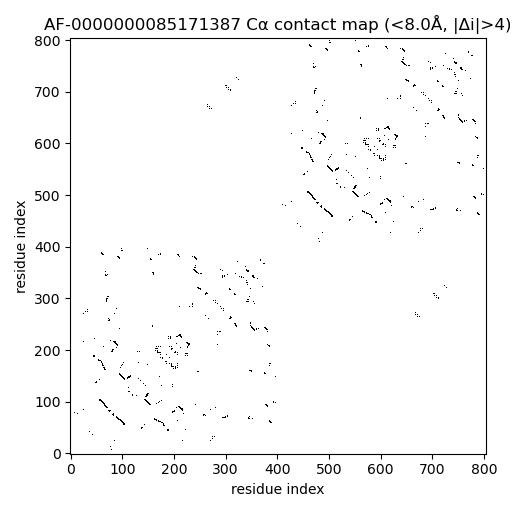. GLY A 1 156 ? -6.148 -14.195 -25.625 1 86 156 GLY A N 1
ATOM 1192 C CA . GLY A 1 156 ? -6.113 -12.836 -26.156 1 86 156 GLY A CA 1
ATOM 1193 C C . GLY A 1 156 ? -4.949 -12.602 -27.094 1 86 156 GLY A C 1
ATOM 1194 O O . GLY A 1 156 ? -4.348 -13.547 -27.594 1 86 156 GLY A O 1
ATOM 1195 N N . THR A 1 157 ? -4.812 -11.312 -27.422 1 81.69 157 THR A N 1
ATOM 1196 C CA . THR A 1 157 ? -3.768 -10.922 -28.359 1 81.69 157 THR A CA 1
ATOM 1197 C C . THR A 1 157 ? -2.521 -10.445 -27.625 1 81.69 157 THR A C 1
ATOM 1199 O O . THR A 1 157 ? -1.445 -10.336 -28.219 1 81.69 157 THR A O 1
ATOM 1202 N N . ARG A 1 158 ? -2.729 -10.281 -26.344 1 78.69 158 ARG A N 1
ATOM 1203 C CA . ARG A 1 158 ? -1.627 -9.758 -25.547 1 78.69 158 ARG A CA 1
ATOM 1204 C C . ARG A 1 158 ? -1.28 -10.719 -24.406 1 78.69 158 ARG A C 1
ATOM 1206 O O . ARG A 1 158 ? -2.168 -11.336 -23.812 1 78.69 158 ARG A O 1
ATOM 1213 N N . MET A 1 159 ? -0.007 -10.914 -24.125 1 69.94 159 MET A N 1
ATOM 1214 C CA . MET A 1 159 ? 0.404 -11.797 -23.031 1 69.94 159 MET A CA 1
ATOM 1215 C C . MET A 1 159 ? 0.463 -11.047 -21.703 1 69.94 159 MET A C 1
ATOM 1217 O O . MET A 1 159 ? -0.004 -11.547 -20.688 1 69.94 159 MET A O 1
ATOM 1221 N N . GLY A 1 160 ? 0.82 -9.734 -21.719 1 72.62 160 GLY A N 1
ATOM 1222 C CA . GLY A 1 160 ? 0.935 -8.922 -20.516 1 72.62 160 GLY A CA 1
ATOM 1223 C C . GLY A 1 160 ? 1.898 -9.492 -19.5 1 72.62 160 GLY A C 1
ATOM 1224 O O . GLY A 1 160 ? 2.291 -10.656 -19.594 1 72.62 160 GLY A O 1
ATOM 1225 N N . LYS A 1 161 ? 2.355 -8.703 -18.516 1 73.88 161 LYS A N 1
ATOM 1226 C CA . LYS A 1 161 ? 3.154 -9.141 -17.375 1 73.88 161 LYS A CA 1
ATOM 1227 C C . LYS A 1 161 ? 2.27 -9.438 -16.172 1 73.88 161 LYS A C 1
ATOM 1229 O O . LYS A 1 161 ? 1.384 -8.648 -15.836 1 73.88 161 LYS A O 1
ATOM 1234 N N . GLY A 1 162 ? 2.344 -10.719 -15.547 1 71.94 162 GLY A N 1
ATOM 1235 C CA . GLY A 1 162 ? 1.572 -11.055 -14.359 1 71.94 162 GLY A CA 1
ATOM 1236 C C . GLY A 1 162 ? 0.385 -11.953 -14.656 1 71.94 162 GLY A C 1
ATOM 1237 O O . GLY A 1 162 ? -0.474 -12.156 -13.797 1 71.94 162 GLY A O 1
ATOM 1238 N N . LEU A 1 163 ? 0.294 -12.477 -15.805 1 76.75 163 LEU A N 1
ATOM 1239 C CA . LEU A 1 163 ? -0.812 -13.359 -16.156 1 76.75 163 LEU A CA 1
ATOM 1240 C C . LEU A 1 163 ? -0.707 -14.688 -15.422 1 76.75 163 LEU A C 1
ATOM 1242 O O . LEU A 1 163 ? -1.672 -15.453 -15.367 1 76.75 163 LEU A O 1
ATOM 1246 N N . GLY A 1 164 ? 0.37 -14.984 -14.734 1 83.12 164 GLY A N 1
ATOM 1247 C CA . GLY A 1 164 ? 0.538 -16.266 -14.047 1 83.12 164 GLY A CA 1
ATOM 1248 C C . GLY A 1 164 ? 1.071 -17.359 -14.953 1 83.12 164 GLY A C 1
ATOM 1249 O O . GLY A 1 164 ? 0.904 -18.547 -14.664 1 83.12 164 GLY A O 1
ATOM 1250 N N . SER A 1 165 ? 1.708 -16.969 -16.016 1 87.56 165 SER A N 1
ATOM 1251 C CA . SER A 1 165 ? 2.201 -17.938 -17 1 87.56 165 SER A CA 1
ATOM 1252 C C . SER A 1 165 ? 3.332 -18.781 -16.422 1 87.56 165 SER A C 1
ATOM 1254 O O . SER A 1 165 ? 3.482 -19.953 -16.766 1 87.56 165 SER A O 1
ATOM 1256 N N . SER A 1 166 ? 4.066 -18.172 -15.555 1 91.06 166 SER A N 1
ATOM 1257 C CA . SER A 1 166 ? 5.137 -18.922 -14.922 1 91.06 166 SER A CA 1
ATOM 1258 C C . SER A 1 166 ? 4.582 -20.062 -14.078 1 91.06 166 SER A C 1
ATOM 1260 O O . SER A 1 166 ? 5.168 -21.156 -14.023 1 91.06 166 SER A O 1
ATOM 1262 N N . ALA A 1 167 ? 3.518 -19.797 -13.422 1 95.38 167 ALA A N 1
ATOM 1263 C CA . ALA A 1 167 ? 2.869 -20.828 -12.617 1 95.38 167 ALA A CA 1
ATOM 1264 C C . ALA A 1 167 ? 2.348 -21.969 -13.492 1 95.38 167 ALA A C 1
ATOM 1266 O O . ALA A 1 167 ? 2.539 -23.141 -13.172 1 95.38 167 ALA A O 1
ATOM 1267 N N . ALA A 1 168 ? 1.734 -21.625 -14.555 1 97.19 168 ALA A N 1
ATOM 1268 C CA . ALA A 1 168 ? 1.22 -22.625 -15.492 1 97.19 168 ALA A CA 1
ATOM 1269 C C . ALA A 1 168 ? 2.355 -23.453 -16.094 1 97.19 168 ALA A C 1
ATOM 1271 O O . ALA A 1 168 ? 2.254 -24.672 -16.203 1 97.19 168 ALA A O 1
ATOM 1272 N N . ALA A 1 169 ? 3.371 -22.781 -16.469 1 96.81 169 ALA A N 1
ATOM 1273 C CA . ALA A 1 169 ? 4.531 -23.453 -17.047 1 96.81 169 ALA A CA 1
ATOM 1274 C C . ALA A 1 169 ? 5.145 -24.438 -16.062 1 96.81 169 ALA A C 1
ATOM 1276 O O . ALA A 1 169 ? 5.531 -25.547 -16.438 1 96.81 169 ALA A O 1
ATOM 1277 N N . SER A 1 170 ? 5.215 -24.016 -14.875 1 97.56 170 SER A N 1
ATOM 1278 C CA . SER A 1 170 ? 5.793 -24.859 -13.836 1 97.56 170 SER A CA 1
ATOM 1279 C C . SER A 1 170 ? 4.961 -26.125 -13.609 1 97.56 170 SER A C 1
ATOM 1281 O O . SER A 1 170 ? 5.504 -27.219 -13.492 1 97.56 170 SER A O 1
ATOM 1283 N N . ALA A 1 171 ? 3.719 -25.922 -13.492 1 98.75 171 ALA A N 1
ATOM 1284 C CA . ALA A 1 171 ? 2.809 -27.031 -13.266 1 98.75 171 ALA A CA 1
ATOM 1285 C C . ALA A 1 171 ? 2.836 -28.016 -14.438 1 98.75 171 ALA A C 1
ATOM 1287 O O . ALA A 1 171 ? 2.891 -29.234 -14.242 1 98.75 171 ALA A O 1
ATOM 1288 N N . ALA A 1 172 ? 2.795 -27.484 -15.656 1 98.81 172 ALA A N 1
ATOM 1289 C CA . ALA A 1 172 ? 2.826 -28.328 -16.844 1 98.81 172 ALA A CA 1
ATOM 1290 C C . ALA A 1 172 ? 4.137 -29.109 -16.922 1 98.81 172 ALA A C 1
ATOM 1292 O O . ALA A 1 172 ? 4.133 -30.297 -17.234 1 98.81 172 ALA A O 1
ATOM 1293 N N . LEU A 1 173 ? 5.203 -28.453 -16.672 1 98.69 173 LEU A N 1
ATOM 1294 C CA . LEU A 1 173 ? 6.508 -29.094 -16.703 1 98.69 173 LEU A CA 1
ATOM 1295 C C . LEU A 1 173 ? 6.59 -30.219 -15.664 1 98.69 173 LEU A C 1
ATOM 1297 O O . LEU A 1 173 ? 7.023 -31.328 -15.977 1 98.69 173 LEU A O 1
ATOM 1301 N N . ALA A 1 174 ? 6.238 -29.938 -14.453 1 98.75 174 ALA A N 1
ATOM 1302 C CA . ALA A 1 174 ? 6.32 -30.922 -13.375 1 98.75 174 ALA A CA 1
ATOM 1303 C C . ALA A 1 174 ? 5.488 -32.156 -13.695 1 98.75 174 ALA A C 1
ATOM 1305 O O . ALA A 1 174 ? 5.973 -33.281 -13.586 1 98.75 174 ALA A O 1
ATOM 1306 N N . LEU A 1 175 ? 4.227 -31.922 -14.062 1 98.88 175 LEU A N 1
ATOM 1307 C CA . LEU A 1 175 ? 3.338 -33.062 -14.344 1 98.88 175 LEU A CA 1
ATOM 1308 C C . LEU A 1 175 ? 3.869 -33.875 -15.508 1 98.88 175 LEU A C 1
ATOM 1310 O O . LEU A 1 175 ? 3.912 -35.125 -15.422 1 98.88 175 LEU A O 1
ATOM 1314 N N . ALA A 1 176 ? 4.262 -33.219 -16.609 1 98.88 176 ALA A N 1
ATOM 1315 C CA . ALA A 1 176 ? 4.785 -33.938 -17.781 1 98.88 176 ALA A CA 1
ATOM 1316 C C . ALA A 1 176 ? 6.051 -34.719 -17.422 1 98.88 176 ALA A C 1
ATOM 1318 O O . ALA A 1 176 ? 6.211 -35.875 -17.828 1 98.88 176 ALA A O 1
ATOM 1319 N N . ALA A 1 177 ? 6.938 -34.094 -16.734 1 98.81 177 ALA A N 1
ATOM 1320 C CA . ALA A 1 177 ? 8.195 -34.75 -16.359 1 98.81 177 ALA A CA 1
ATOM 1321 C C . ALA A 1 177 ? 7.961 -35.938 -15.461 1 98.81 177 ALA A C 1
ATOM 1323 O O . ALA A 1 177 ? 8.57 -37 -15.648 1 98.81 177 ALA A O 1
ATOM 1324 N N . ILE A 1 178 ? 7.141 -35.812 -14.445 1 98.69 178 ILE A N 1
ATOM 1325 C CA . ILE A 1 178 ? 6.84 -36.906 -13.523 1 98.69 178 ILE A CA 1
ATOM 1326 C C . ILE A 1 178 ? 6.215 -38.062 -14.297 1 98.69 178 ILE A C 1
ATOM 1328 O O . ILE A 1 178 ? 6.598 -39.219 -14.102 1 98.69 178 ILE A O 1
ATOM 1332 N N . ALA A 1 179 ? 5.242 -37.719 -15.156 1 98.75 179 ALA A N 1
ATOM 1333 C CA . ALA A 1 179 ? 4.594 -38.75 -15.953 1 98.75 179 ALA A CA 1
ATOM 1334 C C . ALA A 1 179 ? 5.602 -39.469 -16.859 1 98.75 179 ALA A C 1
ATOM 1336 O O . ALA A 1 179 ? 5.559 -40.688 -17.016 1 98.75 179 ALA A O 1
ATOM 1337 N N . ALA A 1 180 ? 6.434 -38.688 -17.484 1 98.69 180 ALA A N 1
ATOM 1338 C CA . ALA A 1 180 ? 7.41 -39.25 -18.422 1 98.69 180 ALA A CA 1
ATOM 1339 C C . ALA A 1 180 ? 8.422 -40.125 -17.703 1 98.69 180 ALA A C 1
ATOM 1341 O O . ALA A 1 180 ? 8.812 -41.188 -18.219 1 98.69 180 ALA A O 1
ATOM 1342 N N . LEU A 1 181 ? 8.875 -39.719 -16.562 1 98.56 181 LEU A N 1
ATOM 1343 C CA . LEU A 1 181 ? 9.977 -40.375 -15.883 1 98.56 181 LEU A CA 1
ATOM 1344 C C . LEU A 1 181 ? 9.461 -41.5 -14.992 1 98.56 181 LEU A C 1
ATOM 1346 O O . LEU A 1 181 ? 10.125 -42.531 -14.844 1 98.56 181 LEU A O 1
ATOM 1350 N N . TYR A 1 182 ? 8.273 -41.344 -14.336 1 98.25 182 TYR A N 1
ATOM 1351 C CA . TYR A 1 182 ? 7.848 -42.281 -13.297 1 98.25 182 TYR A CA 1
ATOM 1352 C C . TYR A 1 182 ? 6.516 -42.938 -13.656 1 98.25 182 TYR A C 1
ATOM 1354 O O . TYR A 1 182 ? 6.047 -43.812 -12.945 1 98.25 182 TYR A O 1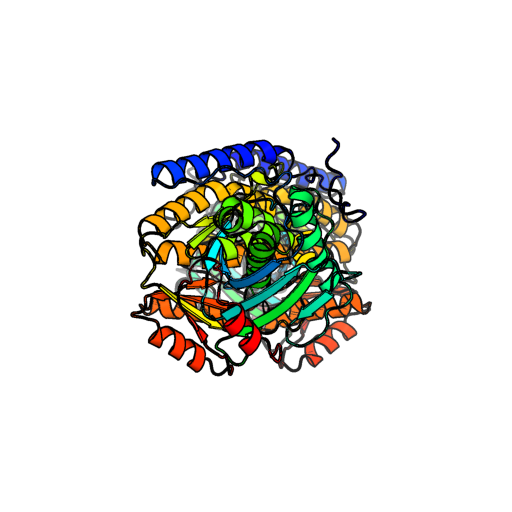
ATOM 1362 N N . GLY A 1 183 ? 5.797 -42.5 -14.648 1 97.5 183 GLY A N 1
ATOM 1363 C CA . GLY A 1 183 ? 4.57 -43.125 -15.109 1 97.5 183 GLY A CA 1
ATOM 1364 C C . GLY A 1 183 ? 3.32 -42.438 -14.586 1 97.5 183 GLY A C 1
ATOM 1365 O O . GLY A 1 183 ? 3.402 -41.5 -13.781 1 97.5 183 GLY A O 1
ATOM 1366 N N . ASP A 1 184 ? 2.191 -42.938 -15.039 1 95.81 184 ASP A N 1
ATOM 1367 C CA . ASP A 1 184 ? 0.895 -42.312 -14.781 1 95.81 184 ASP A CA 1
ATOM 1368 C C . ASP A 1 184 ? 0.532 -42.406 -13.297 1 95.81 184 ASP A C 1
ATOM 1370 O O . ASP A 1 184 ? -0.131 -41.531 -12.758 1 95.81 184 ASP A O 1
ATOM 1374 N N . GLU A 1 185 ? 0.926 -43.469 -12.68 1 95.19 185 GLU A N 1
ATOM 1375 C CA . GLU A 1 185 ? 0.596 -43.656 -11.266 1 95.19 185 GLU A CA 1
ATOM 1376 C C . GLU A 1 185 ? 1.225 -42.531 -10.414 1 95.19 185 GLU A C 1
ATOM 1378 O O . GLU A 1 185 ? 0.558 -41.969 -9.562 1 95.19 185 GLU A O 1
ATOM 1383 N N . ALA A 1 186 ? 2.498 -42.281 -10.656 1 97.31 186 ALA A N 1
ATOM 1384 C CA . ALA A 1 186 ? 3.176 -41.219 -9.953 1 97.31 186 ALA A CA 1
ATOM 1385 C C . ALA A 1 186 ? 2.564 -39.844 -10.305 1 97.31 186 ALA A C 1
ATOM 1387 O O . ALA A 1 186 ? 2.404 -39 -9.43 1 97.31 186 ALA A O 1
ATOM 1388 N N . ALA A 1 187 ? 2.207 -39.688 -11.562 1 98.12 187 ALA A N 1
ATOM 1389 C CA . ALA A 1 187 ? 1.637 -38.438 -12.047 1 98.12 187 ALA A CA 1
ATOM 1390 C C . ALA A 1 187 ? 0.263 -38.188 -11.43 1 98.12 187 ALA A C 1
ATOM 1392 O O . ALA A 1 187 ? -0.193 -37.031 -11.359 1 98.12 187 ALA A O 1
ATOM 1393 N N . ALA A 1 188 ? -0.401 -39.25 -10.961 1 97.5 188 ALA A N 1
ATOM 1394 C CA . ALA A 1 188 ? -1.724 -39.125 -10.352 1 97.5 188 ALA A CA 1
ATOM 1395 C C . ALA A 1 188 ? -1.621 -38.625 -8.914 1 97.5 188 ALA A C 1
ATOM 1397 O O . ALA A 1 188 ? -2.619 -38.188 -8.328 1 97.5 188 ALA A O 1
ATOM 1398 N N . ASN A 1 189 ? -0.463 -38.656 -8.336 1 97.94 189 ASN A N 1
ATOM 1399 C CA . ASN A 1 189 ? -0.268 -38.125 -6.992 1 97.94 189 ASN A CA 1
ATOM 1400 C C . ASN A 1 189 ? -0.204 -36.594 -7 1 97.94 189 ASN A C 1
ATOM 1402 O O . ASN A 1 189 ? 0.852 -36 -7.258 1 97.94 189 ASN A O 1
ATOM 1406 N N . ARG A 1 190 ? -1.237 -35.938 -6.625 1 97.38 190 ARG A N 1
ATOM 1407 C CA . ARG A 1 190 ? -1.372 -34.5 -6.727 1 97.38 190 ARG A CA 1
ATOM 1408 C C . ARG A 1 190 ? -0.415 -33.781 -5.77 1 97.38 190 ARG A C 1
ATOM 1410 O O . ARG A 1 190 ? 0.07 -32.688 -6.066 1 97.38 190 ARG A O 1
ATOM 1417 N N . ARG A 1 191 ? -0.185 -34.406 -4.656 1 98.19 191 ARG A N 1
ATOM 1418 C CA . ARG A 1 191 ? 0.754 -33.844 -3.695 1 98.19 191 ARG A CA 1
ATOM 1419 C C . ARG A 1 191 ? 2.162 -33.781 -4.281 1 98.19 191 ARG A C 1
ATOM 1421 O O . ARG A 1 191 ? 2.83 -32.75 -4.18 1 98.19 191 ARG A O 1
ATOM 1428 N N . LEU A 1 192 ? 2.604 -34.875 -4.871 1 98.06 192 LEU A N 1
ATOM 1429 C CA . LEU A 1 192 ? 3.91 -34.938 -5.52 1 98.06 192 LEU A CA 1
ATOM 1430 C C . LEU A 1 192 ? 4.008 -33.875 -6.613 1 98.06 192 LEU A C 1
ATOM 1432 O O . LEU A 1 192 ? 4.973 -33.094 -6.656 1 98.06 192 LEU A O 1
ATOM 1436 N N . VAL A 1 193 ? 3.004 -33.812 -7.48 1 98.69 193 VAL A N 1
ATOM 1437 C CA . VAL A 1 193 ? 3.006 -32.875 -8.602 1 98.69 193 VAL A CA 1
ATOM 1438 C C . VAL A 1 193 ? 3.047 -31.438 -8.078 1 98.69 193 VAL A C 1
ATOM 1440 O O . VAL A 1 193 ? 3.791 -30.609 -8.602 1 98.69 193 VAL A O 1
ATOM 1443 N N . SER A 1 194 ? 2.25 -31.172 -7.09 1 98.56 194 SER A N 1
ATOM 1444 C CA . SER A 1 194 ? 2.199 -29.844 -6.48 1 98.56 194 SER A CA 1
ATOM 1445 C C . SER A 1 194 ? 3.553 -29.438 -5.902 1 98.56 194 SER A C 1
ATOM 1447 O O . SER A 1 194 ? 4.039 -28.344 -6.148 1 98.56 194 SER A O 1
ATOM 1449 N N . CYS A 1 195 ? 4.172 -30.297 -5.137 1 98.38 195 CYS A N 1
ATOM 1450 C CA . CYS A 1 195 ? 5.473 -30.031 -4.527 1 98.38 195 CYS A CA 1
ATOM 1451 C C . CYS A 1 195 ? 6.523 -29.75 -5.594 1 98.38 195 CYS A C 1
ATOM 1453 O O . CYS A 1 195 ? 7.297 -28.797 -5.473 1 98.38 195 CYS A O 1
ATOM 1455 N N . MET A 1 196 ? 6.516 -30.547 -6.605 1 98.12 196 MET A N 1
ATOM 1456 C CA . MET A 1 196 ? 7.531 -30.406 -7.645 1 98.12 196 MET A CA 1
ATOM 1457 C C . MET A 1 196 ? 7.277 -29.156 -8.484 1 98.12 196 MET A C 1
ATOM 1459 O O . MET A 1 196 ? 8.219 -28.484 -8.906 1 98.12 196 MET A O 1
ATOM 1463 N N . ALA A 1 197 ? 5.988 -28.875 -8.797 1 98.38 197 ALA A N 1
ATOM 1464 C CA . ALA A 1 197 ? 5.645 -27.672 -9.555 1 98.38 197 ALA A CA 1
ATOM 1465 C C . ALA A 1 197 ? 6.109 -26.406 -8.828 1 98.38 197 ALA A C 1
ATOM 1467 O O . ALA A 1 197 ? 6.488 -25.422 -9.461 1 98.38 197 ALA A O 1
ATOM 1468 N N . ARG A 1 198 ? 6.145 -26.406 -7.551 1 97.19 198 ARG A N 1
ATOM 1469 C CA . ARG A 1 198 ? 6.512 -25.266 -6.723 1 97.19 198 ARG A CA 1
ATOM 1470 C C . ARG A 1 198 ? 7.965 -24.875 -6.953 1 97.19 198 ARG A C 1
ATOM 1472 O O . ARG A 1 198 ? 8.336 -23.703 -6.758 1 97.19 198 ARG A O 1
ATOM 1479 N N . LEU A 1 199 ? 8.773 -25.734 -7.43 1 94.19 199 LEU A N 1
ATOM 1480 C CA . LEU A 1 199 ? 10.227 -25.562 -7.43 1 94.19 199 LEU A CA 1
ATOM 1481 C C . LEU A 1 199 ? 10.664 -24.656 -8.57 1 94.19 199 LEU A C 1
ATOM 1483 O O . LEU A 1 199 ? 11.711 -24.016 -8.492 1 94.19 199 LEU A O 1
ATOM 1487 N N . LEU A 1 200 ? 9.898 -24.656 -9.641 1 91.06 200 LEU A N 1
ATOM 1488 C CA . LEU A 1 200 ? 10.203 -23.719 -10.719 1 91.06 200 LEU A CA 1
ATOM 1489 C C . LEU A 1 200 ? 9.602 -22.344 -10.43 1 91.06 200 LEU A C 1
ATOM 1491 O O . LEU A 1 200 ? 10.242 -21.312 -10.688 1 91.06 200 LEU A O 1
ATOM 1495 N N . ALA A 1 201 ? 8.406 -22.391 -10 1 92.25 201 ALA A N 1
ATOM 1496 C CA . ALA A 1 201 ? 7.68 -21.203 -9.531 1 92.25 201 ALA A CA 1
ATOM 1497 C C . ALA A 1 201 ? 6.781 -21.547 -8.352 1 92.25 201 ALA A C 1
ATOM 1499 O O . ALA A 1 201 ? 5.98 -22.484 -8.414 1 92.25 201 ALA A O 1
ATOM 1500 N N . GLY A 1 202 ? 6.945 -20.828 -7.262 1 93.88 202 GLY A N 1
ATOM 1501 C CA . GLY A 1 202 ? 6.148 -21.125 -6.082 1 93.88 202 GLY A CA 1
ATOM 1502 C C . GLY A 1 202 ? 4.672 -21.281 -6.387 1 93.88 202 GLY A C 1
ATOM 1503 O O . GLY A 1 202 ? 4.043 -22.25 -5.938 1 93.88 202 GLY A O 1
ATOM 1504 N N . SER A 1 203 ? 4.141 -20.438 -7.191 1 95.19 203 SER A N 1
ATOM 1505 C CA . SER A 1 203 ? 2.719 -20.453 -7.52 1 95.19 203 SER A CA 1
ATOM 1506 C C . SER A 1 203 ? 2.373 -21.656 -8.398 1 95.19 203 SER A C 1
ATOM 1508 O O . SER A 1 203 ? 1.196 -21.969 -8.578 1 95.19 203 SER A O 1
ATOM 1510 N N . GLY A 1 204 ? 3.346 -22.328 -8.891 1 97.5 204 GLY A N 1
ATOM 1511 C CA . GLY A 1 204 ? 3.107 -23.484 -9.742 1 97.5 204 GLY A CA 1
ATOM 1512 C C . GLY A 1 204 ? 2.285 -24.562 -9.062 1 97.5 204 GLY A C 1
ATOM 1513 O O . GLY A 1 204 ? 1.549 -25.297 -9.719 1 97.5 204 GLY A O 1
ATOM 1514 N N . CYS A 1 205 ? 2.443 -24.656 -7.723 1 98.38 205 CYS A N 1
ATOM 1515 C CA . CYS A 1 205 ? 1.686 -25.656 -6.98 1 98.38 205 CYS A CA 1
ATOM 1516 C C . CYS A 1 205 ? 0.187 -25.406 -7.09 1 98.38 205 CYS A C 1
ATOM 1518 O O . CYS A 1 205 ? -0.604 -26.344 -7.191 1 98.38 205 CYS A O 1
ATOM 1520 N N . ARG A 1 206 ? -0.188 -24.156 -7.129 1 98.06 206 ARG A N 1
ATOM 1521 C CA . ARG A 1 206 ? -1.604 -23.812 -7.215 1 98.06 206 ARG A CA 1
ATOM 1522 C C . ARG A 1 206 ? -2.131 -24.016 -8.633 1 98.06 206 ARG A C 1
ATOM 1524 O O . ARG A 1 206 ? -3.281 -24.406 -8.82 1 98.06 206 ARG A O 1
ATOM 1531 N N . SER A 1 207 ? -1.303 -23.75 -9.609 1 98.38 207 SER A N 1
ATOM 1532 C CA . SER A 1 207 ? -1.676 -24.109 -10.977 1 98.38 207 SER A CA 1
ATOM 1533 C C . SER A 1 207 ? -1.848 -25.609 -11.133 1 98.38 207 SER A C 1
ATOM 1535 O O . SER A 1 207 ? -2.689 -26.078 -11.906 1 98.38 207 SER A O 1
ATOM 1537 N N . ALA A 1 208 ? -1.01 -26.391 -10.438 1 98.75 208 ALA A N 1
ATOM 1538 C CA . ALA A 1 208 ? -1.11 -27.844 -10.477 1 98.75 208 ALA A CA 1
ATOM 1539 C C . ALA A 1 208 ? -2.424 -28.328 -9.859 1 98.75 208 ALA A C 1
ATOM 1541 O O . ALA A 1 208 ? -3.057 -29.25 -10.375 1 98.75 208 ALA A O 1
ATOM 1542 N N . ALA A 1 209 ? -2.836 -27.703 -8.797 1 98.31 209 ALA A N 1
ATOM 1543 C CA . ALA A 1 209 ? -4.035 -28.125 -8.07 1 98.31 209 ALA A CA 1
ATOM 1544 C C . ALA A 1 209 ? -5.297 -27.734 -8.828 1 98.31 209 ALA A C 1
ATOM 1546 O O . ALA A 1 209 ? -6.293 -28.453 -8.812 1 98.31 209 ALA A O 1
ATOM 1547 N N . GLY A 1 210 ? -5.285 -26.547 -9.445 1 98.06 210 GLY A N 1
ATOM 1548 C CA . GLY A 1 210 ? -6.406 -26.078 -10.242 1 98.06 210 GLY A CA 1
ATOM 1549 C C . GLY A 1 210 ? -7.539 -25.516 -9.406 1 98.06 210 GLY A C 1
ATOM 1550 O O . GLY A 1 210 ? -7.512 -25.594 -8.18 1 98.06 210 GLY A O 1
ATOM 1551 N N . GLY A 1 211 ? -8.586 -24.891 -10.117 1 98.5 211 GLY A N 1
ATOM 1552 C CA . GLY A 1 211 ? -9.734 -24.312 -9.438 1 98.5 211 GLY A CA 1
ATOM 1553 C C . GLY A 1 211 ? -9.344 -23.234 -8.438 1 98.5 211 GLY A C 1
ATOM 1554 O O . GLY A 1 211 ? -8.469 -22.406 -8.719 1 98.5 211 GLY A O 1
ATOM 1555 N N . CYS A 1 212 ? -10.18 -23.203 -7.395 1 98.81 212 CYS A N 1
ATOM 1556 C CA . CYS A 1 212 ? -9.758 -22.484 -6.195 1 98.81 212 CYS A CA 1
ATOM 1557 C C . CYS A 1 212 ? -8.906 -23.375 -5.297 1 98.81 212 CYS A C 1
ATOM 1559 O O . CYS A 1 212 ? -9.344 -24.469 -4.91 1 98.81 212 CYS A O 1
ATOM 1561 N N . SER A 1 213 ? -7.707 -22.984 -5.016 1 98.69 213 SER A N 1
ATOM 1562 C CA . SER A 1 213 ? -6.824 -23.844 -4.246 1 98.69 213 SER A CA 1
ATOM 1563 C C . SER A 1 213 ? -6.07 -23.062 -3.176 1 98.69 213 SER A C 1
ATOM 1565 O O . SER A 1 213 ? -5.922 -21.844 -3.281 1 98.69 213 SER A O 1
ATOM 1567 N N . ILE A 1 214 ? -5.668 -23.734 -2.148 1 98.88 214 ILE A N 1
ATOM 1568 C CA . ILE A 1 214 ? -4.824 -23.156 -1.103 1 98.88 214 ILE A CA 1
ATOM 1569 C C . ILE A 1 214 ? -3.445 -23.828 -1.138 1 98.88 214 ILE A C 1
ATOM 1571 O O . ILE A 1 214 ? -3.338 -25.047 -1.281 1 98.88 214 ILE A O 1
ATOM 1575 N N . TRP A 1 215 ? -2.408 -23.031 -1.158 1 98.81 215 TRP A N 1
ATOM 1576 C CA . TRP A 1 215 ? -1.028 -23.469 -0.992 1 98.81 215 TRP A CA 1
ATOM 1577 C C . TRP A 1 215 ? -0.61 -23.422 0.473 1 98.81 215 TRP A C 1
ATOM 1579 O O . TRP A 1 215 ? -0.542 -22.344 1.064 1 98.81 215 TRP A O 1
ATOM 1589 N N . PHE A 1 216 ? -0.321 -24.594 1.083 1 98.69 216 PHE A N 1
ATOM 1590 C CA . PHE A 1 216 ? 0.256 -24.672 2.42 1 98.69 216 PHE A CA 1
ATOM 1591 C C . PHE A 1 216 ? 1.724 -24.25 2.398 1 98.69 216 PHE A C 1
ATOM 1593 O O . PHE A 1 216 ? 2.541 -24.891 1.73 1 98.69 216 PHE A O 1
ATOM 1600 N N . SER A 1 217 ? 2.016 -23.219 3.109 1 98.12 217 SER A N 1
ATOM 1601 C CA . SER A 1 217 ? 3.396 -22.75 3.18 1 98.12 217 SER A CA 1
ATOM 1602 C C . SER A 1 217 ? 3.645 -21.953 4.457 1 98.12 217 SER A C 1
ATOM 1604 O O . SER A 1 217 ? 2.781 -21.188 4.898 1 98.12 217 SER A O 1
ATOM 1606 N N . SER A 1 218 ? 4.699 -22.125 5.074 1 96.44 218 SER A N 1
ATOM 1607 C CA . SER A 1 218 ? 5.16 -21.406 6.25 1 96.44 218 SER A CA 1
ATOM 1608 C C . SER A 1 218 ? 6.66 -21.578 6.461 1 96.44 218 SER A C 1
ATOM 1610 O O . SER A 1 218 ? 7.246 -22.562 5.984 1 96.44 218 SER A O 1
ATOM 1612 N N . PRO A 1 219 ? 7.273 -20.656 7.16 1 95.25 219 PRO A N 1
ATOM 1613 C CA . PRO A 1 219 ? 8.711 -20.797 7.422 1 95.25 219 PRO A CA 1
ATOM 1614 C C . PRO A 1 219 ? 9.039 -22.078 8.18 1 95.25 219 PRO A C 1
ATOM 1616 O O . PRO A 1 219 ? 8.375 -22.406 9.164 1 95.25 219 PRO A O 1
ATOM 1619 N N . GLY A 1 220 ? 10.062 -22.781 7.668 1 92.69 220 GLY A N 1
ATOM 1620 C CA . GLY A 1 220 ? 10.523 -23.984 8.336 1 92.69 220 GLY A CA 1
ATOM 1621 C C . GLY A 1 220 ? 9.797 -25.234 7.883 1 92.69 220 GLY A C 1
ATOM 1622 O O . GLY A 1 220 ? 10.148 -26.344 8.289 1 92.69 220 GLY A O 1
ATOM 1623 N N . MET A 1 221 ? 8.852 -25.094 7.039 1 96 221 MET A N 1
ATOM 1624 C CA . MET A 1 221 ? 8.078 -26.25 6.559 1 96 221 MET A CA 1
ATOM 1625 C C . MET A 1 221 ? 8.922 -27.141 5.656 1 96 221 MET A C 1
ATOM 1627 O O . MET A 1 221 ? 9.664 -26.641 4.805 1 96 221 MET A O 1
ATOM 1631 N N . PRO A 1 222 ? 8.789 -28.453 5.848 1 95.94 222 PRO A N 1
ATOM 1632 C CA . PRO A 1 222 ? 9.492 -29.359 4.934 1 95.94 222 PRO A CA 1
ATOM 1633 C C . PRO A 1 222 ? 8.93 -29.312 3.516 1 95.94 222 PRO A C 1
ATOM 1635 O O . PRO A 1 222 ? 7.742 -29.047 3.326 1 95.94 222 PRO A O 1
ATOM 1638 N N . HIS A 1 223 ? 9.773 -29.625 2.564 1 95.88 223 HIS A N 1
ATOM 1639 C CA . HIS A 1 223 ? 9.445 -29.625 1.144 1 95.88 223 HIS A CA 1
ATOM 1640 C C . HIS A 1 223 ? 8.164 -30.406 0.869 1 95.88 223 HIS A C 1
ATOM 1642 O O . HIS A 1 223 ? 7.242 -29.891 0.223 1 95.88 223 HIS A O 1
ATOM 1648 N N . GLU A 1 224 ? 8.016 -31.594 1.437 1 97.12 224 GLU A N 1
ATOM 1649 C CA . GLU A 1 224 ? 6.941 -32.531 1.111 1 97.12 224 GLU A CA 1
ATOM 1650 C C . GLU A 1 224 ? 5.625 -32.094 1.752 1 97.12 224 GLU A C 1
ATOM 1652 O O . GLU A 1 224 ? 4.562 -32.594 1.4 1 97.12 224 GLU A O 1
ATOM 1657 N N . ASP A 1 225 ? 5.727 -31.094 2.652 1 97.81 225 ASP A N 1
ATOM 1658 C CA . ASP A 1 225 ? 4.52 -30.672 3.355 1 97.81 225 ASP A CA 1
ATOM 1659 C C . ASP A 1 225 ? 3.957 -29.391 2.756 1 97.81 225 ASP A C 1
ATOM 1661 O O . ASP A 1 225 ? 2.875 -28.938 3.141 1 97.81 225 ASP A O 1
ATOM 1665 N N . SER A 1 226 ? 4.68 -28.828 1.855 1 98.44 226 SER A N 1
ATOM 1666 C CA . SER A 1 226 ? 4.223 -27.609 1.189 1 98.44 226 SER A CA 1
ATOM 1667 C C . SER A 1 226 ? 3.623 -27.922 -0.178 1 98.44 226 SER A C 1
ATOM 1669 O O . SER A 1 226 ? 4.344 -28 -1.173 1 98.44 226 SER A O 1
ATOM 1671 N N . PHE A 1 227 ? 2.369 -28 -0.225 1 98.62 227 PHE A N 1
ATOM 1672 C CA . PHE A 1 227 ? 1.631 -28.328 -1.439 1 98.62 227 PHE A CA 1
ATOM 1673 C C . PHE A 1 227 ? 0.277 -27.625 -1.456 1 98.62 227 PHE A C 1
ATOM 1675 O O . PHE A 1 227 ? -0.137 -27.047 -0.454 1 98.62 227 PHE A O 1
ATOM 1682 N N . ALA A 1 228 ? -0.373 -27.656 -2.625 1 98.75 228 ALA A N 1
ATOM 1683 C CA . ALA A 1 228 ? -1.667 -26.984 -2.787 1 98.75 228 ALA A CA 1
ATOM 1684 C C . ALA A 1 228 ? -2.801 -28.016 -2.818 1 98.75 228 ALA A C 1
ATOM 1686 O O . ALA A 1 228 ? -2.615 -29.141 -3.273 1 98.75 228 ALA A O 1
ATOM 1687 N N . VAL A 1 229 ? -3.959 -27.625 -2.334 1 98.56 229 VAL A N 1
ATOM 1688 C CA . VAL A 1 229 ? -5.172 -28.438 -2.32 1 98.56 229 VAL A CA 1
ATOM 1689 C C . VAL A 1 229 ? -6.324 -27.656 -2.945 1 98.56 229 VAL A C 1
ATOM 1691 O O . VAL A 1 229 ? -6.582 -26.516 -2.574 1 98.56 229 VAL A O 1
ATOM 1694 N N . ARG A 1 230 ? -6.965 -28.281 -3.9 1 98.31 230 ARG A N 1
ATOM 1695 C CA . ARG A 1 230 ? -8.141 -27.656 -4.5 1 98.31 230 ARG A CA 1
ATOM 1696 C C . ARG A 1 230 ? -9.297 -27.594 -3.506 1 98.31 230 ARG A C 1
ATOM 1698 O O . ARG A 1 230 ? -9.523 -28.547 -2.756 1 98.31 230 ARG A O 1
ATOM 1705 N N . LEU A 1 231 ? -10.031 -26.5 -3.514 1 98.69 231 LEU A N 1
ATOM 1706 C CA . LEU A 1 231 ? -11.078 -26.25 -2.529 1 98.69 231 LEU A CA 1
ATOM 1707 C C . LEU A 1 231 ? -12.461 -26.406 -3.156 1 98.69 231 LEU A C 1
ATOM 1709 O O . LEU A 1 231 ? -13.445 -26.656 -2.453 1 98.69 231 LEU A O 1
ATOM 1713 N N . ASP A 1 232 ? -12.633 -26.188 -4.426 1 97.56 232 ASP A N 1
ATOM 1714 C CA . ASP A 1 232 ? -13.93 -26.125 -5.094 1 97.56 232 ASP A CA 1
ATOM 1715 C C . ASP A 1 232 ? -14.156 -27.359 -5.977 1 97.56 232 ASP A C 1
ATOM 1717 O O . ASP A 1 232 ? -14.484 -27.219 -7.156 1 97.56 232 ASP A O 1
ATOM 1721 N N . ASP A 1 233 ? -14.078 -28.531 -5.422 1 92.12 233 ASP A N 1
ATOM 1722 C CA . ASP A 1 233 ? -14.055 -29.75 -6.203 1 92.12 233 ASP A CA 1
ATOM 1723 C C . ASP A 1 233 ? -15.469 -30.234 -6.512 1 92.12 233 ASP A C 1
ATOM 1725 O O . ASP A 1 233 ? -15.648 -31.25 -7.188 1 92.12 233 ASP A O 1
ATOM 1729 N N . ALA A 1 234 ? -16.5 -29.547 -6.109 1 94 234 ALA A N 1
ATOM 1730 C CA . ALA A 1 234 ? -17.891 -29.938 -6.387 1 94 234 ALA A CA 1
ATOM 1731 C C . ALA A 1 234 ? -18.578 -28.922 -7.285 1 94 234 ALA A C 1
ATOM 1733 O O . ALA A 1 234 ? -19.812 -28.844 -7.32 1 94 234 ALA A O 1
ATOM 1734 N N . GLY A 1 235 ? -17.766 -28.125 -7.918 1 95.31 235 GLY A N 1
ATOM 1735 C CA . GLY A 1 235 ? -18.328 -27.172 -8.875 1 95.31 235 GLY A CA 1
ATOM 1736 C C . GLY A 1 235 ? -18.891 -25.922 -8.219 1 95.31 235 GLY A C 1
ATOM 1737 O O . GLY A 1 235 ? -19.719 -25.234 -8.805 1 95.31 235 GLY A O 1
ATOM 1738 N N . GLN A 1 236 ? -18.484 -25.625 -7 1 97.12 236 GLN A N 1
ATOM 1739 C CA . GLN A 1 236 ? -19 -24.516 -6.207 1 97.12 236 GLN A CA 1
ATOM 1740 C C . GLN A 1 236 ? -18.828 -23.188 -6.938 1 97.12 236 GLN A C 1
ATOM 1742 O O . GLN A 1 236 ? -19.594 -22.25 -6.711 1 97.12 236 GLN A O 1
ATOM 1747 N N . LEU A 1 237 ? -17.828 -23.141 -7.844 1 98.62 237 LEU A N 1
ATOM 1748 C CA . LEU A 1 237 ? -17.469 -21.859 -8.43 1 98.62 237 LEU A CA 1
ATOM 1749 C C . LEU A 1 237 ? -17.625 -21.891 -9.945 1 98.62 237 LEU A C 1
ATOM 1751 O O . LEU A 1 237 ? -16.984 -21.125 -10.656 1 98.62 237 LEU A O 1
ATOM 1755 N N . ASP A 1 238 ? -18.516 -22.719 -10.461 1 98 238 ASP A N 1
ATOM 1756 C CA . ASP A 1 238 ? -18.688 -22.938 -11.891 1 98 238 ASP A CA 1
ATOM 1757 C C . ASP A 1 238 ? -19.266 -21.688 -12.562 1 98 238 ASP A C 1
ATOM 1759 O O . ASP A 1 238 ? -19.047 -21.469 -13.758 1 98 238 ASP A O 1
ATOM 1763 N N . ASP A 1 239 ? -19.953 -20.875 -11.82 1 98.31 239 ASP A N 1
ATOM 1764 C CA . ASP A 1 239 ? -20.625 -19.703 -12.391 1 98.31 239 ASP A CA 1
ATOM 1765 C C . ASP A 1 239 ? -19.75 -18.469 -12.297 1 98.31 239 ASP A C 1
ATOM 1767 O O . ASP A 1 239 ? -20.125 -17.391 -12.758 1 98.31 239 ASP A O 1
ATOM 1771 N N . VAL A 1 240 ? -18.547 -18.609 -11.75 1 98.81 240 VAL A N 1
ATOM 1772 C CA . VAL A 1 240 ? -17.625 -17.484 -11.617 1 98.81 240 VAL A CA 1
ATOM 1773 C C . VAL A 1 240 ? -16.953 -17.219 -12.961 1 98.81 240 VAL A C 1
ATOM 1775 O O . VAL A 1 240 ? -16.625 -18.141 -13.703 1 98.81 240 VAL A O 1
ATOM 1778 N N . ARG A 1 241 ? -16.875 -15.945 -13.328 1 98.81 241 ARG A N 1
ATOM 1779 C CA . ARG A 1 241 ? -16.141 -15.484 -14.5 1 98.81 241 ARG A CA 1
ATOM 1780 C C . ARG A 1 241 ? -14.906 -14.68 -14.094 1 98.81 241 ARG A C 1
ATOM 1782 O O . ARG A 1 241 ? -14.961 -13.898 -13.141 1 98.81 241 ARG A O 1
ATOM 1789 N N . LEU A 1 242 ? -13.844 -14.969 -14.766 1 98.69 242 LEU A N 1
ATOM 1790 C CA . LEU A 1 242 ? -12.57 -14.273 -14.602 1 98.69 242 LEU A CA 1
ATOM 1791 C C . LEU A 1 242 ? -12.219 -13.484 -15.859 1 98.69 242 LEU A C 1
ATOM 1793 O O . LEU A 1 242 ? -11.852 -14.07 -16.891 1 98.69 242 LEU A O 1
ATOM 1797 N N . ILE A 1 243 ? -12.312 -12.156 -15.828 1 98.56 243 ILE A N 1
ATOM 1798 C CA . ILE A 1 243 ? -11.992 -11.312 -16.969 1 98.56 243 ILE A CA 1
ATOM 1799 C C . ILE A 1 243 ? -10.586 -10.742 -16.812 1 98.56 243 ILE A C 1
ATOM 1801 O O . ILE A 1 243 ? -10.344 -9.922 -15.922 1 98.56 243 ILE A O 1
ATOM 1805 N N . THR A 1 244 ? -9.688 -11.172 -17.688 1 97.5 244 THR A N 1
ATOM 1806 C CA . THR A 1 244 ? -8.289 -10.773 -17.594 1 97.5 244 THR A CA 1
ATOM 1807 C C . THR A 1 244 ? -8.008 -9.562 -18.469 1 97.5 244 THR A C 1
ATOM 1809 O O . THR A 1 244 ? -8.391 -9.547 -19.641 1 97.5 244 THR A O 1
ATOM 1812 N N . VAL A 1 245 ? -7.395 -8.555 -17.922 1 97.44 245 VAL A N 1
ATOM 1813 C CA . VAL A 1 245 ? -6.902 -7.383 -18.656 1 97.44 245 VAL A CA 1
ATOM 1814 C C . VAL A 1 245 ? -5.375 -7.359 -18.609 1 97.44 245 VAL A C 1
ATOM 1816 O O . VAL A 1 245 ? -4.777 -6.812 -17.688 1 97.44 245 VAL A O 1
ATOM 1819 N N . PRO A 1 246 ? -4.773 -7.898 -19.672 1 95.12 246 PRO A N 1
ATOM 1820 C CA . PRO A 1 246 ? -3.309 -7.922 -19.688 1 95.12 246 PRO A CA 1
ATOM 1821 C C . PRO A 1 246 ? -2.699 -6.523 -19.781 1 95.12 246 PRO A C 1
ATOM 1823 O O . PRO A 1 246 ? -3.123 -5.711 -20.609 1 95.12 246 PRO A O 1
ATOM 1826 N N . LEU A 1 247 ? -1.806 -6.215 -18.922 1 94.12 247 LEU A N 1
ATOM 1827 C CA . LEU A 1 247 ? -1.033 -4.98 -18.938 1 94.12 247 LEU A CA 1
ATOM 1828 C C . LEU A 1 247 ? 0.462 -5.273 -18.984 1 94.12 247 LEU A C 1
ATOM 1830 O O . LEU A 1 247 ? 0.951 -6.137 -18.25 1 94.12 247 LEU A O 1
ATOM 1834 N N . ASP A 1 248 ? 1.176 -4.582 -19.781 1 89.38 248 ASP A N 1
ATOM 1835 C CA . ASP A 1 248 ? 2.631 -4.695 -19.797 1 89.38 248 ASP A CA 1
ATOM 1836 C C . ASP A 1 248 ? 3.264 -3.938 -18.641 1 89.38 248 ASP A C 1
ATOM 1838 O O . ASP A 1 248 ? 2.701 -2.953 -18.156 1 89.38 248 ASP A O 1
ATOM 1842 N N . SER A 1 249 ? 4.32 -4.477 -18.188 1 88.12 249 SER A N 1
ATOM 1843 C CA . SER A 1 249 ? 5.105 -3.754 -17.203 1 88.12 249 SER A CA 1
ATOM 1844 C C . SER A 1 249 ? 6.117 -2.826 -17.859 1 88.12 249 SER A C 1
ATOM 1846 O O . SER A 1 249 ? 7.086 -3.289 -18.469 1 88.12 249 SER A O 1
ATOM 1848 N N . ARG A 1 250 ? 6.043 -1.605 -17.719 1 86.62 250 ARG A N 1
ATOM 1849 C CA . ARG A 1 250 ? 6.898 -0.622 -18.375 1 86.62 250 ARG A CA 1
ATOM 1850 C C . ARG A 1 250 ? 8.25 -0.516 -17.656 1 86.62 250 ARG A C 1
ATOM 1852 O O . ARG A 1 250 ? 9.219 -0.034 -18.25 1 86.62 250 ARG A O 1
ATOM 1859 N N . ILE A 1 251 ? 8.336 -1.052 -16.359 1 78.06 251 ILE A N 1
ATOM 1860 C CA . ILE A 1 251 ? 9.594 -0.972 -15.633 1 78.06 251 ILE A CA 1
ATOM 1861 C C . ILE A 1 251 ? 10.305 -2.322 -15.68 1 78.06 251 ILE A C 1
ATOM 1863 O O . ILE A 1 251 ? 11.375 -2.488 -15.094 1 78.06 251 ILE A O 1
ATOM 1867 N N . GLY A 1 252 ? 9.82 -3.213 -16.312 1 74.5 252 GLY A N 1
ATOM 1868 C CA . GLY A 1 252 ? 10.43 -4.531 -16.359 1 74.5 252 GLY A CA 1
ATOM 1869 C C . GLY A 1 252 ? 10.57 -5.176 -14.992 1 74.5 252 GLY A C 1
ATOM 1870 O O . GLY A 1 252 ? 11.648 -5.664 -14.641 1 74.5 252 GLY A O 1
ATOM 1871 N N . LEU A 1 253 ? 9.609 -5.191 -14.258 1 71.44 253 LEU A N 1
ATOM 1872 C CA . LEU A 1 253 ? 9.586 -5.727 -12.898 1 71.44 253 LEU A CA 1
ATOM 1873 C C . LEU A 1 253 ? 10.055 -7.176 -12.875 1 71.44 253 LEU A C 1
ATOM 1875 O O . LEU A 1 253 ? 9.578 -8 -13.656 1 71.44 253 LEU A O 1
ATOM 1879 N N . LYS A 1 254 ? 11.07 -7.344 -12.141 1 69.75 254 LYS A N 1
ATOM 1880 C CA . LYS A 1 254 ? 11.547 -8.703 -11.891 1 69.75 254 LYS A CA 1
ATOM 1881 C C . LYS A 1 254 ? 10.922 -9.289 -10.633 1 69.75 254 LYS A C 1
ATOM 1883 O O . LYS A 1 254 ? 11.211 -8.836 -9.523 1 69.75 254 LYS A O 1
ATOM 1888 N N . THR A 1 255 ? 10.125 -10.266 -10.797 1 74.44 255 THR A N 1
ATOM 1889 C CA . THR A 1 255 ? 9.375 -10.891 -9.719 1 74.44 255 THR A CA 1
ATOM 1890 C C . THR A 1 255 ? 10.305 -11.359 -8.609 1 74.44 255 THR A C 1
ATOM 1892 O O . THR A 1 255 ? 9.977 -11.242 -7.422 1 74.44 255 THR A O 1
ATOM 1895 N N . GLU A 1 256 ? 11.383 -11.781 -8.93 1 77.38 256 GLU A N 1
ATOM 1896 C CA . GLU A 1 256 ? 12.344 -12.273 -7.949 1 77.38 256 GLU A CA 1
ATOM 1897 C C . GLU A 1 256 ? 12.789 -11.164 -7.008 1 77.38 256 GLU A C 1
ATOM 1899 O O . GLU A 1 256 ? 12.922 -11.375 -5.801 1 77.38 256 GLU A O 1
ATOM 1904 N N . GLN A 1 257 ? 13.031 -10.031 -7.535 1 78.88 257 GLN A N 1
ATOM 1905 C CA . GLN A 1 257 ? 13.438 -8.898 -6.703 1 78.88 257 GLN A CA 1
ATOM 1906 C C . GLN A 1 257 ? 12.328 -8.5 -5.734 1 78.88 257 GLN A C 1
ATOM 1908 O O . GLN A 1 257 ? 12.594 -8.156 -4.586 1 78.88 257 GLN A O 1
ATOM 1913 N N . ALA A 1 258 ? 11.141 -8.555 -6.242 1 82.81 258 ALA A N 1
ATOM 1914 C CA . ALA A 1 258 ? 10 -8.234 -5.391 1 82.81 258 ALA A CA 1
ATOM 1915 C C . ALA A 1 258 ? 9.914 -9.195 -4.207 1 82.81 258 ALA A C 1
ATOM 1917 O O . ALA A 1 258 ? 9.617 -8.781 -3.084 1 82.81 258 ALA A O 1
ATOM 1918 N N . HIS A 1 259 ? 10.188 -10.422 -4.438 1 86.62 259 HIS A N 1
ATOM 1919 C CA . HIS A 1 259 ? 10.172 -11.43 -3.379 1 86.62 259 HIS A CA 1
ATOM 1920 C C . HIS A 1 259 ? 11.289 -11.188 -2.371 1 86.62 259 HIS A C 1
ATOM 1922 O O . HIS A 1 259 ? 11.102 -11.414 -1.171 1 86.62 259 HIS A O 1
ATOM 1928 N N . LEU A 1 260 ? 12.367 -10.75 -2.83 1 84.62 260 LEU A N 1
ATOM 1929 C CA . LEU A 1 260 ? 13.516 -10.492 -1.968 1 84.62 260 LEU A CA 1
ATOM 1930 C C . LEU A 1 260 ? 13.266 -9.281 -1.075 1 84.62 260 LEU A C 1
ATOM 1932 O O . LEU A 1 260 ? 13.672 -9.273 0.091 1 84.62 260 LEU A O 1
ATOM 1936 N N . ASP A 1 261 ? 12.547 -8.312 -1.576 1 86.25 261 ASP A N 1
ATOM 1937 C CA . ASP A 1 261 ? 12.398 -7.031 -0.888 1 86.25 261 ASP A CA 1
ATOM 1938 C C . ASP A 1 261 ? 11.211 -7.055 0.067 1 86.25 261 ASP A C 1
ATOM 1940 O O . ASP A 1 261 ? 11.219 -6.375 1.096 1 86.25 261 ASP A O 1
ATOM 1944 N N . ALA A 1 262 ? 10.25 -7.82 -0.249 1 89.56 262 ALA A N 1
ATOM 1945 C CA . ALA A 1 262 ? 8.953 -7.75 0.422 1 89.56 262 ALA A CA 1
ATOM 1946 C C . ALA A 1 262 ? 9.109 -7.957 1.926 1 89.56 262 ALA A C 1
ATOM 1948 O O . ALA A 1 262 ? 8.531 -7.211 2.723 1 89.56 262 ALA A O 1
ATOM 1949 N N . PRO A 1 263 ? 9.938 -8.922 2.418 1 90.38 263 PRO A N 1
ATOM 1950 C CA . PRO A 1 263 ? 10.062 -9.117 3.865 1 90.38 263 PRO A CA 1
ATOM 1951 C C . PRO A 1 263 ? 10.75 -7.941 4.559 1 90.38 263 PRO A C 1
ATOM 1953 O O . PRO A 1 263 ? 10.719 -7.844 5.789 1 90.38 263 PRO A O 1
ATOM 1956 N N . GLY A 1 264 ? 11.305 -7.074 3.803 1 92.44 264 GLY A N 1
ATOM 1957 C CA . GLY A 1 264 ? 11.914 -5.879 4.367 1 92.44 264 GLY A CA 1
ATOM 1958 C C . GLY A 1 264 ? 10.906 -4.824 4.77 1 92.44 264 GLY A C 1
ATOM 1959 O O . GLY A 1 264 ? 11.227 -3.895 5.508 1 92.44 264 GLY A O 1
ATOM 1960 N N . SER A 1 265 ? 9.727 -4.945 4.277 1 94.56 265 SER A N 1
ATOM 1961 C CA . SER A 1 265 ? 8.672 -4 4.633 1 94.56 265 SER A CA 1
ATOM 1962 C C . SER A 1 265 ? 8.234 -4.18 6.082 1 94.56 265 SER A C 1
ATOM 1964 O O . SER A 1 265 ? 7.996 -5.305 6.531 1 94.56 265 SER A O 1
ATOM 1966 N N . ALA A 1 266 ? 8.039 -3.131 6.855 1 94.31 266 ALA A N 1
ATOM 1967 C CA . ALA A 1 266 ? 7.551 -3.176 8.227 1 94.31 266 ALA A CA 1
ATOM 1968 C C . ALA A 1 266 ? 6.125 -3.719 8.289 1 94.31 266 ALA A C 1
ATOM 1970 O O . ALA A 1 266 ? 5.664 -4.16 9.344 1 94.31 266 ALA A O 1
ATOM 1971 N N . LEU A 1 267 ? 5.41 -3.713 7.148 1 96.62 267 LEU A N 1
ATOM 1972 C CA . LEU A 1 267 ? 4.02 -4.141 7.078 1 96.62 267 LEU A CA 1
ATOM 1973 C C . LEU A 1 267 ? 3.922 -5.656 6.941 1 96.62 267 LEU A C 1
ATOM 1975 O O . LEU A 1 267 ? 2.863 -6.238 7.188 1 96.62 267 LEU A O 1
ATOM 1979 N N . PHE A 1 268 ? 5.07 -6.27 6.594 1 96.69 268 PHE A N 1
ATOM 1980 C CA . PHE A 1 268 ? 5.102 -7.676 6.211 1 96.69 268 PHE A CA 1
ATOM 1981 C C . PHE A 1 268 ? 4.68 -8.57 7.375 1 96.69 268 PHE A C 1
ATOM 1983 O O . PHE A 1 268 ? 3.928 -9.523 7.191 1 96.69 268 PHE A O 1
ATOM 1990 N N . ARG A 1 269 ? 5.09 -8.266 8.547 1 94.94 269 ARG A N 1
ATOM 1991 C CA . ARG A 1 269 ? 4.805 -9.055 9.734 1 94.94 269 ARG A CA 1
ATOM 1992 C C . ARG A 1 269 ? 3.301 -9.156 9.984 1 94.94 269 ARG A C 1
ATOM 1994 O O . ARG A 1 269 ? 2.783 -10.242 10.258 1 94.94 269 ARG A O 1
ATOM 2001 N N . CYS A 1 270 ? 2.605 -8.055 9.883 1 95.62 270 CYS A N 1
ATOM 2002 C CA . CYS A 1 270 ? 1.17 -8.047 10.141 1 95.62 270 CYS A CA 1
ATOM 2003 C C . CYS A 1 270 ? 0.413 -8.797 9.055 1 95.62 270 CYS A C 1
ATOM 2005 O O . CYS A 1 270 ? -0.612 -9.422 9.328 1 95.62 270 CYS A O 1
ATOM 2007 N N . TRP A 1 271 ? 0.958 -8.719 7.859 1 96.56 271 TRP A N 1
ATOM 2008 C CA . TRP A 1 271 ? 0.395 -9.523 6.781 1 96.56 271 TRP A CA 1
ATOM 2009 C C . TRP A 1 271 ? 0.44 -11.008 7.129 1 96.56 271 TRP A C 1
ATOM 2011 O O . TRP A 1 271 ? -0.557 -11.719 6.977 1 96.56 271 TRP A O 1
ATOM 2021 N N . MET A 1 272 ? 1.579 -11.469 7.676 1 96.06 272 MET A N 1
ATOM 2022 C CA . MET A 1 272 ? 1.735 -12.852 8.102 1 96.06 272 MET A CA 1
ATOM 2023 C C . MET A 1 272 ? 0.752 -13.188 9.219 1 96.06 272 MET A C 1
ATOM 2025 O O . MET A 1 272 ? 0.094 -14.234 9.18 1 96.06 272 MET A O 1
ATOM 2029 N N . LEU A 1 273 ? 0.551 -12.312 10.133 1 94.56 273 LEU A N 1
ATOM 2030 C CA . LEU A 1 273 ? -0.237 -12.57 11.328 1 94.56 273 LEU A CA 1
ATOM 2031 C C . LEU A 1 273 ? -1.725 -12.633 11 1 94.56 273 LEU A C 1
ATOM 2033 O O . LEU A 1 273 ? -2.486 -13.328 11.672 1 94.56 273 LEU A O 1
ATOM 2037 N N . SER A 1 274 ? -2.102 -11.945 9.977 1 96.12 274 SER A N 1
ATOM 2038 C CA . SER A 1 274 ? -3.52 -11.898 9.633 1 96.12 274 SER A CA 1
ATOM 2039 C C . SER A 1 274 ? -3.922 -13.094 8.773 1 96.12 274 SER A C 1
ATOM 2041 O O . SER A 1 274 ? -5.113 -13.367 8.602 1 96.12 274 SER A O 1
ATOM 2043 N N . ARG A 1 275 ? -3.041 -13.82 8.297 1 97.62 275 ARG A N 1
ATOM 2044 C CA . ARG A 1 275 ? -3.238 -14.75 7.184 1 97.62 275 ARG A CA 1
ATOM 2045 C C . ARG A 1 275 ? -4.109 -15.93 7.605 1 97.62 275 ARG A C 1
ATOM 2047 O O . ARG A 1 275 ? -4.957 -16.391 6.836 1 97.62 275 ARG A O 1
ATOM 2054 N N . ARG A 1 276 ? -3.93 -16.453 8.828 1 97.88 276 ARG A N 1
ATOM 2055 C CA . ARG A 1 276 ? -4.668 -17.641 9.258 1 97.88 276 ARG A CA 1
ATOM 2056 C C . ARG A 1 276 ? -6.172 -17.422 9.148 1 97.88 276 ARG A C 1
ATOM 2058 O O . ARG A 1 276 ? -6.871 -18.188 8.492 1 97.88 276 ARG A O 1
ATOM 2065 N N . ASP A 1 277 ? -6.652 -16.391 9.766 1 97.94 277 ASP A N 1
ATOM 2066 C CA . ASP A 1 277 ? -8.086 -16.125 9.797 1 97.94 277 ASP A CA 1
ATOM 2067 C C . ASP A 1 277 ? -8.625 -15.828 8.398 1 97.94 277 ASP A C 1
ATOM 2069 O O . ASP A 1 277 ? -9.75 -16.219 8.07 1 97.94 277 ASP A O 1
ATOM 2073 N N . GLU A 1 278 ? -7.891 -15.156 7.629 1 98.31 278 GLU A N 1
ATOM 2074 C CA . GLU A 1 278 ? -8.281 -14.836 6.262 1 98.31 278 GLU A CA 1
ATOM 2075 C C . GLU A 1 278 ? -8.367 -16.094 5.398 1 98.31 278 GLU A C 1
ATOM 2077 O O . GLU A 1 278 ? -9.289 -16.234 4.594 1 98.31 278 GLU A O 1
ATOM 2082 N N . ALA A 1 279 ? -7.367 -16.953 5.559 1 98.81 279 ALA A N 1
ATOM 2083 C CA . ALA A 1 279 ? -7.375 -18.219 4.812 1 98.81 279 ALA A CA 1
ATOM 2084 C C . ALA A 1 279 ? -8.562 -19.078 5.211 1 98.81 279 ALA A C 1
ATOM 2086 O O . ALA A 1 279 ? -9.18 -19.719 4.363 1 98.81 279 ALA A O 1
ATOM 2087 N N . LEU A 1 280 ? -8.867 -19.125 6.516 1 98.81 280 LEU A N 1
ATOM 2088 C CA . LEU A 1 280 ? -10.039 -19.875 6.973 1 98.81 280 LEU A CA 1
ATOM 2089 C C . LEU A 1 280 ? -11.312 -19.328 6.332 1 98.81 280 LEU A C 1
ATOM 2091 O O . LEU A 1 280 ? -12.188 -20.109 5.926 1 98.81 280 LEU A O 1
ATOM 2095 N N . ALA A 1 281 ? -11.422 -18.031 6.227 1 98.5 281 ALA A N 1
ATOM 2096 C CA . ALA A 1 281 ? -12.578 -17.406 5.586 1 98.5 281 ALA A CA 1
ATOM 2097 C C . ALA A 1 281 ? -12.664 -17.781 4.113 1 98.5 281 ALA A C 1
ATOM 2099 O O . ALA A 1 281 ? -13.75 -18.047 3.592 1 98.5 281 ALA A O 1
ATOM 2100 N N . CYS A 1 282 ? -11.562 -17.797 3.432 1 98.75 282 CYS A N 1
ATOM 2101 C CA . CYS A 1 282 ? -11.539 -18.125 2.014 1 98.75 282 CYS A CA 1
ATOM 2102 C C . CYS A 1 282 ? -11.883 -19.609 1.801 1 98.75 282 CYS A C 1
ATOM 2104 O O . CYS A 1 282 ? -12.547 -19.953 0.829 1 98.75 282 CYS A O 1
ATOM 2106 N N . ILE A 1 283 ? -11.328 -20.469 2.713 1 98.75 283 ILE A N 1
ATOM 2107 C CA . ILE A 1 283 ? -11.672 -21.891 2.639 1 98.75 283 ILE A CA 1
ATOM 2108 C C . ILE A 1 283 ? -13.188 -22.062 2.729 1 98.75 283 ILE A C 1
ATOM 2110 O O . ILE A 1 283 ? -13.789 -22.734 1.89 1 98.75 283 ILE A O 1
ATOM 2114 N N . ALA A 1 284 ? -13.789 -21.438 3.707 1 98.56 284 ALA A N 1
ATOM 2115 C CA . ALA A 1 284 ? -15.234 -21.531 3.883 1 98.56 284 ALA A CA 1
ATOM 2116 C C . ALA A 1 284 ? -15.969 -20.984 2.662 1 98.56 284 ALA A C 1
ATOM 2118 O O . ALA A 1 284 ? -16.953 -21.594 2.209 1 98.56 284 ALA A O 1
ATOM 2119 N N . ALA A 1 285 ? -15.523 -19.891 2.16 1 98.69 285 ALA A N 1
ATOM 2120 C CA . ALA A 1 285 ? -16.156 -19.266 1.001 1 98.69 285 ALA A CA 1
ATOM 2121 C C . ALA A 1 285 ? -16.078 -20.172 -0.224 1 98.69 285 ALA A C 1
ATOM 2123 O O . ALA A 1 285 ? -17.062 -20.344 -0.935 1 98.69 285 ALA A O 1
ATOM 2124 N N . ALA A 1 286 ? -14.922 -20.703 -0.503 1 98.75 286 ALA A N 1
ATOM 2125 C CA . ALA A 1 286 ? -14.742 -21.594 -1.653 1 98.75 286 ALA A CA 1
ATOM 2126 C C . ALA A 1 286 ? -15.641 -22.828 -1.548 1 98.75 286 ALA A C 1
ATOM 2128 O O . ALA A 1 286 ? -16.266 -23.234 -2.531 1 98.75 286 ALA A O 1
ATOM 2129 N N . ARG A 1 287 ? -15.742 -23.391 -0.339 1 98.06 287 ARG A N 1
ATOM 2130 C CA . ARG A 1 287 ? -16.484 -24.625 -0.109 1 98.06 287 ARG A CA 1
ATOM 2131 C C . ARG A 1 287 ? -17.984 -24.391 -0.22 1 98.06 287 ARG A C 1
ATOM 2133 O O . ARG A 1 287 ? -18.75 -25.312 -0.495 1 98.06 287 ARG A O 1
ATOM 2140 N N . THR A 1 288 ? -18.422 -23.125 -0.049 1 97.69 288 THR A N 1
ATOM 2141 C CA . THR A 1 288 ? -19.859 -22.828 -0.081 1 97.69 288 THR A CA 1
ATOM 2142 C C . THR A 1 288 ? -20.219 -22.062 -1.347 1 97.69 288 THR A C 1
ATOM 2144 O O . THR A 1 288 ? -21.375 -21.672 -1.525 1 97.69 288 THR A O 1
ATOM 2147 N N . GLY A 1 289 ? -19.328 -21.797 -2.176 1 98.12 289 GLY A N 1
ATOM 2148 C CA . GLY A 1 289 ? -19.578 -21.094 -3.426 1 98.12 289 GLY A CA 1
ATOM 2149 C C . GLY A 1 289 ? -19.766 -19.609 -3.246 1 98.12 289 GLY A C 1
ATOM 2150 O O . GLY A 1 289 ? -20.422 -18.953 -4.066 1 98.12 289 GLY A O 1
ATOM 2151 N N . ASP A 1 290 ? -19.297 -19.062 -2.15 1 98.44 290 ASP A N 1
ATOM 2152 C CA . ASP A 1 290 ? -19.359 -17.641 -1.882 1 98.44 290 ASP A CA 1
ATOM 2153 C C . ASP A 1 290 ? -18.266 -16.891 -2.631 1 98.44 290 ASP A C 1
ATOM 2155 O O . ASP A 1 290 ? -17.297 -16.422 -2.021 1 98.44 290 ASP A O 1
ATOM 2159 N N . TRP A 1 291 ? -18.5 -16.641 -3.934 1 98.5 291 TRP A N 1
ATOM 2160 C CA . TRP A 1 291 ? -17.484 -16.047 -4.793 1 98.5 291 TRP A CA 1
ATOM 2161 C C . TRP A 1 291 ? -17.266 -14.578 -4.441 1 98.5 291 TRP A C 1
ATOM 2163 O O . TRP A 1 291 ? -16.203 -14.023 -4.723 1 98.5 291 TRP A O 1
ATOM 2173 N N . ARG A 1 292 ? -18.25 -13.922 -3.855 1 97.94 292 ARG A N 1
ATOM 2174 C CA . ARG A 1 292 ? -18.125 -12.516 -3.484 1 97.94 292 ARG A CA 1
ATOM 2175 C C . ARG A 1 292 ? -17.078 -12.336 -2.395 1 97.94 292 ARG A C 1
ATOM 2177 O O . ARG A 1 292 ? -16.234 -11.445 -2.48 1 97.94 292 ARG A O 1
ATOM 2184 N N . THR A 1 293 ? -17.125 -13.219 -1.396 1 98.06 293 THR A N 1
ATOM 2185 C CA . THR A 1 293 ? -16.125 -13.18 -0.336 1 98.06 293 THR A CA 1
ATOM 2186 C C . THR A 1 293 ? -14.727 -13.422 -0.899 1 98.06 293 THR A C 1
ATOM 2188 O O . THR A 1 293 ? -13.773 -12.734 -0.528 1 98.06 293 THR A O 1
ATOM 2191 N N . LEU A 1 294 ? -14.57 -14.367 -1.809 1 98.75 294 LEU A N 1
ATOM 2192 C CA . LEU A 1 294 ? -13.281 -14.609 -2.455 1 98.75 294 LEU A CA 1
ATOM 2193 C C . LEU A 1 294 ? -12.812 -13.375 -3.215 1 98.75 294 LEU A C 1
ATOM 2195 O O . LEU A 1 294 ? -11.641 -13.008 -3.148 1 98.75 294 LEU A O 1
ATOM 2199 N N . GLY A 1 295 ? -13.75 -12.766 -3.947 1 98.5 295 GLY A N 1
ATOM 2200 C CA . GLY A 1 295 ? -13.422 -11.562 -4.688 1 98.5 295 GLY A CA 1
ATOM 2201 C C . GLY A 1 295 ? -12.992 -10.414 -3.797 1 98.5 295 GLY A C 1
ATOM 2202 O O . GLY A 1 295 ? -12.047 -9.688 -4.121 1 98.5 295 GLY A O 1
ATOM 2203 N N . GLN A 1 296 ? -13.727 -10.219 -2.699 1 98.19 296 GLN A N 1
ATOM 2204 C CA . GLN A 1 296 ? -13.391 -9.164 -1.745 1 98.19 296 GLN A CA 1
ATOM 2205 C C . GLN A 1 296 ? -11.977 -9.336 -1.21 1 98.19 296 GLN A C 1
ATOM 2207 O O . GLN A 1 296 ? -11.211 -8.375 -1.144 1 98.19 296 GLN A O 1
ATOM 2212 N N . TRP A 1 297 ? -11.586 -10.562 -0.87 1 98.44 297 TRP A N 1
ATOM 2213 C CA . TRP A 1 297 ? -10.25 -10.844 -0.35 1 98.44 297 TRP A CA 1
ATOM 2214 C C . TRP A 1 297 ? -9.195 -10.68 -1.438 1 98.44 297 TRP A C 1
ATOM 2216 O O . TRP A 1 297 ? -8.094 -10.195 -1.175 1 98.44 297 TRP A O 1
ATOM 2226 N N . ALA A 1 298 ? -9.555 -11.078 -2.662 1 98.62 298 ALA A N 1
ATOM 2227 C CA . ALA A 1 298 ? -8.617 -10.93 -3.768 1 98.62 298 ALA A CA 1
ATOM 2228 C C . ALA A 1 298 ? -8.258 -9.461 -3.99 1 98.62 298 ALA A C 1
ATOM 2230 O O . ALA A 1 298 ? -7.082 -9.125 -4.188 1 98.62 298 ALA A O 1
ATOM 2231 N N . GLU A 1 299 ? -9.258 -8.672 -3.957 1 98.5 299 GLU A N 1
ATOM 2232 C CA . GLU A 1 299 ? -9.039 -7.242 -4.176 1 98.5 299 GLU A CA 1
ATOM 2233 C C . GLU A 1 299 ? -8.289 -6.613 -3.008 1 98.5 299 GLU A C 1
ATOM 2235 O O . GLU A 1 299 ? -7.34 -5.852 -3.207 1 98.5 299 GLU A O 1
ATOM 2240 N N . LEU A 1 300 ? -8.727 -6.914 -1.798 1 98.06 300 LEU A N 1
ATOM 2241 C CA . LEU A 1 300 ? -8.086 -6.355 -0.612 1 98.06 300 LEU A CA 1
ATOM 2242 C C . LEU A 1 300 ? -6.621 -6.766 -0.545 1 98.06 300 LEU A C 1
ATOM 2244 O O . LEU A 1 300 ? -5.754 -5.941 -0.25 1 98.06 300 LEU A O 1
ATOM 2248 N N . ASP A 1 301 ? -6.348 -7.996 -0.753 1 98.19 301 ASP A N 1
ATOM 2249 C CA . ASP A 1 301 ? -4.977 -8.477 -0.604 1 98.19 301 ASP A CA 1
ATOM 2250 C C . ASP A 1 301 ? -4.098 -7.988 -1.753 1 98.19 301 ASP A C 1
ATOM 2252 O O . ASP A 1 301 ? -2.869 -7.977 -1.639 1 98.19 301 ASP A O 1
ATOM 2256 N N . SER A 1 302 ? -4.695 -7.605 -2.932 1 97.75 302 SER A N 1
ATOM 2257 C CA . SER A 1 302 ? -3.943 -6.906 -3.969 1 97.75 302 SER A CA 1
ATOM 2258 C C . SER A 1 302 ? -3.396 -5.578 -3.457 1 97.75 302 SER A C 1
ATOM 2260 O O . SER A 1 302 ? -2.277 -5.188 -3.797 1 97.75 302 SER A O 1
ATOM 2262 N N . MET A 1 303 ? -4.227 -4.93 -2.652 1 97.44 303 MET A N 1
ATOM 2263 C CA . MET A 1 303 ? -3.805 -3.662 -2.061 1 97.44 303 MET A CA 1
ATOM 2264 C C . MET A 1 303 ? -2.635 -3.869 -1.106 1 97.44 303 MET A C 1
ATOM 2266 O O . MET A 1 303 ? -1.648 -3.131 -1.156 1 97.44 303 MET A O 1
ATOM 2270 N N . ARG A 1 304 ? -2.803 -4.848 -0.283 1 97.5 304 ARG A N 1
ATOM 2271 C CA . ARG A 1 304 ? -1.763 -5.133 0.7 1 97.5 304 ARG A CA 1
ATOM 2272 C C . ARG A 1 304 ? -0.468 -5.562 0.019 1 97.5 304 ARG A C 1
ATOM 2274 O O . ARG A 1 304 ? 0.616 -5.105 0.392 1 97.5 304 ARG A O 1
ATOM 2281 N N . LEU A 1 305 ? -0.618 -6.406 -1 1 96.94 305 LEU A N 1
ATOM 2282 C CA . LEU A 1 305 ? 0.555 -6.848 -1.749 1 96.94 305 LEU A CA 1
ATOM 2283 C C . LEU A 1 305 ? 1.303 -5.652 -2.334 1 96.94 305 LEU A C 1
ATOM 2285 O O . LEU A 1 305 ? 2.529 -5.57 -2.229 1 96.94 305 LEU A O 1
ATOM 2289 N N . HIS A 1 306 ? 0.615 -4.781 -2.953 1 95.31 306 HIS A N 1
ATOM 2290 C CA . HIS A 1 306 ? 1.221 -3.604 -3.566 1 95.31 306 HIS A CA 1
ATOM 2291 C C . HIS A 1 306 ? 1.878 -2.711 -2.518 1 95.31 306 HIS A C 1
ATOM 2293 O O . HIS A 1 306 ? 2.998 -2.236 -2.715 1 95.31 306 HIS A O 1
ATOM 2299 N N . GLY A 1 307 ? 1.179 -2.469 -1.418 1 96.38 307 GLY A N 1
ATOM 2300 C CA . GLY A 1 307 ? 1.739 -1.676 -0.336 1 96.38 307 GLY A CA 1
ATOM 2301 C C . GLY A 1 307 ? 3.027 -2.252 0.221 1 96.38 307 GLY A C 1
ATOM 2302 O O . GLY A 1 307 ? 3.994 -1.521 0.444 1 96.38 307 GLY A O 1
ATOM 2303 N N . ILE A 1 308 ? 3.053 -3.549 0.436 1 96.69 308 ILE A N 1
ATOM 2304 C CA . ILE A 1 308 ? 4.211 -4.242 0.986 1 96.69 308 ILE A CA 1
ATOM 2305 C C . ILE A 1 308 ? 5.359 -4.207 -0.021 1 96.69 308 ILE A C 1
ATOM 2307 O O . ILE A 1 308 ? 6.504 -3.93 0.343 1 96.69 308 ILE A O 1
ATOM 2311 N N . THR A 1 309 ? 5.027 -4.398 -1.281 1 94.75 309 THR A N 1
ATOM 2312 C CA . THR A 1 309 ? 6.047 -4.402 -2.326 1 94.75 309 THR A CA 1
ATOM 2313 C C . THR A 1 309 ? 6.707 -3.031 -2.441 1 94.75 309 THR A C 1
ATOM 2315 O O . THR A 1 309 ? 7.934 -2.934 -2.535 1 94.75 309 THR A O 1
ATOM 2318 N N . MET A 1 310 ? 5.977 -1.979 -2.363 1 95.12 310 MET A N 1
ATOM 2319 C CA . MET A 1 310 ? 6.5 -0.63 -2.561 1 95.12 310 MET A CA 1
ATOM 2320 C C . MET A 1 310 ? 7.312 -0.179 -1.352 1 95.12 310 MET A C 1
ATOM 2322 O O . MET A 1 310 ? 8.148 0.718 -1.461 1 95.12 310 MET A O 1
ATOM 2326 N N . SER A 1 311 ? 7.09 -0.792 -0.197 1 96.12 311 SER A N 1
ATOM 2327 C CA . SER A 1 311 ? 7.711 -0.301 1.03 1 96.12 311 SER A CA 1
ATOM 2328 C C . SER A 1 311 ? 8.789 -1.261 1.527 1 96.12 311 SER A C 1
ATOM 2330 O O . SER A 1 311 ? 9.141 -1.246 2.709 1 96.12 311 SER A O 1
ATOM 2332 N N . GLY A 1 312 ? 9.289 -2.113 0.635 1 93.19 312 GLY A N 1
ATOM 2333 C CA . GLY A 1 312 ? 10.258 -3.129 1.014 1 93.19 312 GLY A CA 1
ATOM 2334 C C . GLY A 1 312 ? 11.672 -2.596 1.108 1 93.19 312 GLY A C 1
ATOM 2335 O O . GLY A 1 312 ? 12.555 -3.26 1.656 1 93.19 312 GLY A O 1
ATOM 2336 N N . SER A 1 313 ? 11.836 -1.392 0.615 1 90.31 313 SER A N 1
ATOM 2337 C CA . SER A 1 313 ? 13.18 -0.821 0.582 1 90.31 313 SER A CA 1
ATOM 2338 C C . SER A 1 313 ? 13.148 0.679 0.852 1 90.31 313 SER A C 1
ATOM 2340 O O . SER A 1 313 ? 12.297 1.394 0.323 1 90.31 313 SER A O 1
ATOM 2342 N N . LEU A 1 314 ? 14.102 1.074 1.707 1 89.88 314 LEU A N 1
ATOM 2343 C CA . LEU A 1 314 ? 14.258 2.498 1.988 1 89.88 314 LEU A CA 1
ATOM 2344 C C . LEU A 1 314 ? 14.844 3.229 0.783 1 89.88 314 LEU A C 1
ATOM 2346 O O . LEU A 1 314 ? 14.508 4.391 0.535 1 89.88 314 LEU A O 1
ATOM 2350 N N . GLU A 1 315 ? 15.586 2.562 -0.048 1 83.38 315 GLU A N 1
ATOM 2351 C CA . GLU A 1 315 ? 16.359 3.188 -1.121 1 83.38 315 GLU A CA 1
ATOM 2352 C C . GLU A 1 315 ? 15.57 3.189 -2.432 1 83.38 315 GLU A C 1
ATOM 2354 O O . GLU A 1 315 ? 15.469 4.219 -3.1 1 83.38 315 GLU A O 1
ATOM 2359 N N . ASN A 1 316 ? 15.047 2.051 -2.795 1 81.44 316 ASN A N 1
ATOM 2360 C CA . ASN A 1 316 ? 14.359 1.923 -4.074 1 81.44 316 ASN A CA 1
ATOM 2361 C C . ASN A 1 316 ? 12.938 1.393 -3.9 1 81.44 316 ASN A C 1
ATOM 2363 O O . ASN A 1 316 ? 12.734 0.372 -3.242 1 81.44 316 ASN A O 1
ATOM 2367 N N . LYS A 1 317 ? 12.047 2.186 -4.469 1 89.06 317 LYS A N 1
ATOM 2368 C CA . LYS A 1 317 ? 10.656 1.746 -4.406 1 89.06 317 LYS A CA 1
ATOM 2369 C C . LYS A 1 317 ? 10.281 0.931 -5.641 1 89.06 317 LYS A C 1
ATOM 2371 O O . LYS A 1 317 ? 10.539 1.35 -6.77 1 89.06 317 LYS A O 1
ATOM 2376 N N . LEU A 1 318 ? 9.773 -0.221 -5.395 1 91.12 318 LEU A N 1
ATOM 2377 C CA . LEU A 1 318 ? 9.273 -1.051 -6.484 1 91.12 318 LEU A CA 1
ATOM 2378 C C . LEU A 1 318 ? 7.77 -0.856 -6.664 1 91.12 318 LEU A C 1
ATOM 2380 O O . LEU A 1 318 ? 6.973 -1.396 -5.895 1 91.12 318 LEU A O 1
ATOM 2384 N N . ILE A 1 319 ? 7.418 -0.167 -7.684 1 93.69 319 ILE A N 1
ATOM 2385 C CA . ILE A 1 319 ? 6.008 0.064 -7.98 1 93.69 319 ILE A CA 1
ATOM 2386 C C . ILE A 1 319 ? 5.594 -0.771 -9.188 1 93.69 319 ILE A C 1
ATOM 2388 O O . ILE A 1 319 ? 5.82 -0.37 -10.336 1 93.69 319 ILE A O 1
ATOM 2392 N N . GLY A 1 320 ? 4.887 -1.825 -8.922 1 92.25 320 GLY A N 1
ATOM 2393 C CA . GLY A 1 320 ? 4.559 -2.789 -9.953 1 92.25 320 GLY A CA 1
ATOM 2394 C C . GLY A 1 320 ? 3.324 -2.41 -10.75 1 92.25 320 GLY A C 1
ATOM 2395 O O . GLY A 1 320 ? 3.143 -2.865 -11.883 1 92.25 320 GLY A O 1
ATOM 2396 N N . TRP A 1 321 ? 2.473 -1.553 -10.219 1 95.31 321 TRP A N 1
ATOM 2397 C CA . TRP A 1 321 ? 1.251 -1.122 -10.891 1 95.31 321 TRP A CA 1
ATOM 2398 C C . TRP A 1 321 ? 1.565 -0.161 -12.031 1 95.31 321 TRP A C 1
ATOM 2400 O O . TRP A 1 321 ? 2.594 0.518 -12.016 1 95.31 321 TRP A O 1
ATOM 2410 N N . GLU A 1 322 ? 0.779 -0.176 -13.016 1 96.25 322 GLU A N 1
ATOM 2411 C CA . GLU A 1 322 ? 0.726 0.838 -14.062 1 96.25 322 GLU A CA 1
ATOM 2412 C C . GLU A 1 322 ? -0.403 1.833 -13.812 1 96.25 322 GLU A C 1
ATOM 2414 O O . GLU A 1 322 ? -1.322 1.555 -13.039 1 96.25 322 GLU A O 1
ATOM 2419 N N . PRO A 1 323 ? -0.323 3.035 -14.398 1 96.31 323 PRO A N 1
ATOM 2420 C CA . PRO A 1 323 ? -1.394 4.023 -14.25 1 96.31 323 PRO A CA 1
ATOM 2421 C C . PRO A 1 323 ? -2.779 3.432 -14.492 1 96.31 323 PRO A C 1
ATOM 2423 O O . PRO A 1 323 ? -3.74 3.791 -13.805 1 96.31 323 PRO A O 1
ATOM 2426 N N . GLU A 1 324 ? -2.912 2.492 -15.414 1 96.88 324 GLU A N 1
ATOM 2427 C CA . GLU A 1 324 ? -4.184 1.865 -15.758 1 96.88 324 GLU A CA 1
ATOM 2428 C C . GLU A 1 324 ? -4.773 1.117 -14.562 1 96.88 324 GLU A C 1
ATOM 2430 O O . GLU A 1 324 ? -5.992 1.001 -14.438 1 96.88 324 GLU A O 1
ATOM 2435 N N . ASN A 1 325 ? -3.881 0.562 -13.688 1 97.38 325 ASN A N 1
ATOM 2436 C CA . ASN A 1 325 ? -4.387 -0.17 -12.531 1 97.38 325 ASN A CA 1
ATOM 2437 C C . ASN A 1 325 ? -5.242 0.721 -11.641 1 97.38 325 ASN A C 1
ATOM 2439 O O . ASN A 1 325 ? -6.254 0.272 -11.094 1 97.38 325 ASN A O 1
ATOM 2443 N N . ILE A 1 326 ? -4.84 1.994 -11.422 1 96.94 326 ILE A N 1
ATOM 2444 C CA . ILE A 1 326 ? -5.629 2.926 -10.625 1 96.94 326 ILE A CA 1
ATOM 2445 C C . ILE A 1 326 ? -7.016 3.088 -11.242 1 96.94 326 ILE A C 1
ATOM 2447 O O . ILE A 1 326 ? -8.031 3.023 -10.539 1 96.94 326 ILE A O 1
ATOM 2451 N N . VAL A 1 327 ? -7.078 3.225 -12.531 1 97 327 VAL A N 1
ATOM 2452 C CA . VAL A 1 327 ? -8.328 3.42 -13.258 1 97 327 VAL A CA 1
ATOM 2453 C C . VAL A 1 327 ? -9.195 2.168 -13.133 1 97 327 VAL A C 1
ATOM 2455 O O . VAL A 1 327 ? -10.398 2.264 -12.875 1 97 327 VAL A O 1
ATOM 2458 N N . LEU A 1 328 ? -8.586 1.028 -13.297 1 97.69 328 LEU A N 1
ATOM 2459 C CA . LEU A 1 328 ? -9.312 -0.237 -13.281 1 97.69 328 LEU A CA 1
ATOM 2460 C C . LEU A 1 328 ? -9.906 -0.508 -11.906 1 97.69 328 LEU A C 1
ATOM 2462 O O . LEU A 1 328 ? -11.062 -0.933 -11.789 1 97.69 328 LEU A O 1
ATOM 2466 N N . PHE A 1 329 ? -9.188 -0.306 -10.844 1 96.88 329 PHE A N 1
ATOM 2467 C CA . PHE A 1 329 ? -9.695 -0.531 -9.5 1 96.88 329 PHE A CA 1
ATOM 2468 C C . PHE A 1 329 ? -10.828 0.438 -9.18 1 96.88 329 PHE A C 1
ATOM 2470 O O . PHE A 1 329 ? -11.805 0.063 -8.531 1 96.88 329 PHE A O 1
ATOM 2477 N N . ARG A 1 330 ? -10.727 1.654 -9.57 1 95.5 330 ARG A N 1
ATOM 2478 C CA . ARG A 1 330 ? -11.797 2.621 -9.32 1 95.5 330 ARG A CA 1
ATOM 2479 C C . ARG A 1 330 ? -13.055 2.258 -10.102 1 95.5 330 ARG A C 1
ATOM 2481 O O . ARG A 1 330 ? -14.172 2.42 -9.602 1 95.5 330 ARG A O 1
ATOM 2488 N N . MET A 1 331 ? -12.82 1.831 -11.328 1 96.12 331 MET A N 1
ATOM 2489 C CA . MET A 1 331 ? -13.953 1.361 -12.109 1 96.12 331 MET A CA 1
ATOM 2490 C C . MET A 1 331 ? -14.703 0.253 -11.375 1 96.12 331 MET A C 1
ATOM 2492 O O . MET A 1 331 ? -15.93 0.197 -11.406 1 96.12 331 MET A O 1
ATOM 2496 N N . CYS A 1 332 ? -13.953 -0.628 -10.789 1 95.81 332 CYS A N 1
ATOM 2497 C CA . CYS A 1 332 ? -14.539 -1.714 -10.016 1 95.81 332 CYS A CA 1
ATOM 2498 C C . CYS A 1 332 ? -15.43 -1.171 -8.898 1 95.81 332 CYS A C 1
ATOM 2500 O O . CYS A 1 332 ? -16.547 -1.655 -8.695 1 95.81 332 CYS A O 1
ATOM 2502 N N . ASN A 1 333 ? -14.953 -0.194 -8.141 1 93.88 333 ASN A N 1
ATOM 2503 C CA . ASN A 1 333 ? -15.75 0.471 -7.113 1 93.88 333 ASN A CA 1
ATOM 2504 C C . ASN A 1 333 ? -17.031 1.05 -7.691 1 93.88 333 ASN A C 1
ATOM 2506 O O . ASN A 1 333 ? -18.109 0.897 -7.105 1 93.88 333 ASN A O 1
ATOM 2510 N N . ASP A 1 334 ? -16.906 1.699 -8.797 1 94.25 334 ASP A N 1
ATOM 2511 C CA . ASP A 1 334 ? -18.047 2.348 -9.43 1 94.25 334 ASP A CA 1
ATOM 2512 C C . ASP A 1 334 ? -19.094 1.323 -9.852 1 94.25 334 ASP A C 1
ATOM 2514 O O . ASP A 1 334 ? -20.297 1.554 -9.688 1 94.25 334 ASP A O 1
ATOM 2518 N N . LEU A 1 335 ? -18.641 0.254 -10.422 1 97.31 335 LEU A N 1
ATOM 2519 C CA . LEU A 1 335 ? -19.562 -0.796 -10.852 1 97.31 335 LEU A CA 1
ATOM 2520 C C . LEU A 1 335 ? -20.328 -1.371 -9.664 1 97.31 335 LEU A C 1
ATOM 2522 O O . LEU A 1 335 ? -21.547 -1.545 -9.734 1 97.31 335 LEU A O 1
ATOM 2526 N N . ARG A 1 336 ? -19.656 -1.651 -8.594 1 96.44 336 ARG A N 1
ATOM 2527 C CA . ARG A 1 336 ? -20.312 -2.178 -7.41 1 96.44 336 ARG A CA 1
ATOM 2528 C C . ARG A 1 336 ? -21.344 -1.189 -6.879 1 96.44 336 ARG A C 1
ATOM 2530 O O . ARG A 1 336 ? -22.453 -1.586 -6.484 1 96.44 336 ARG A O 1
ATOM 2537 N N . SER A 1 337 ? -20.984 0.047 -6.852 1 93.56 337 SER A N 1
ATOM 2538 C CA . SER A 1 337 ? -21.906 1.081 -6.379 1 93.56 337 SER A CA 1
ATOM 2539 C C . SER A 1 337 ? -23.141 1.166 -7.262 1 93.56 337 SER A C 1
ATOM 2541 O O . SER A 1 337 ? -24.203 1.602 -6.812 1 93.56 337 SER A O 1
ATOM 2543 N N . SER A 1 338 ? -23 0.715 -8.469 1 95.5 338 SER A N 1
ATOM 2544 C CA . SER A 1 338 ? -24.109 0.766 -9.406 1 95.5 338 SER A CA 1
ATOM 2545 C C . SER A 1 338 ? -24.844 -0.574 -9.477 1 95.5 338 SER A C 1
ATOM 2547 O O . SER A 1 338 ? -25.672 -0.788 -10.359 1 95.5 338 SER A O 1
ATOM 2549 N N . GLY A 1 339 ? -24.438 -1.476 -8.656 1 96.5 339 GLY A N 1
ATOM 2550 C CA . GLY A 1 339 ? -25.188 -2.707 -8.516 1 96.5 339 GLY A CA 1
ATOM 2551 C C . GLY A 1 339 ? -24.594 -3.873 -9.273 1 96.5 339 GLY A C 1
ATOM 2552 O O . GLY A 1 339 ? -25.188 -4.941 -9.367 1 96.5 339 GLY A O 1
ATOM 2553 N N . VAL A 1 340 ? -23.438 -3.768 -9.875 1 98.06 340 VAL A N 1
ATOM 2554 C CA . VAL A 1 340 ? -22.75 -4.855 -10.562 1 98.06 340 VAL A CA 1
ATOM 2555 C C . VAL A 1 340 ? -21.625 -5.402 -9.672 1 98.06 340 VAL A C 1
ATOM 2557 O O . VAL A 1 340 ? -20.547 -4.82 -9.594 1 98.06 340 VAL A O 1
ATOM 2560 N N . PRO A 1 341 ? -21.859 -6.523 -9.016 1 97.94 341 PRO A N 1
ATOM 2561 C CA . PRO A 1 341 ? -20.812 -7.082 -8.156 1 97.94 341 PRO A CA 1
ATOM 2562 C C . PRO A 1 341 ? -19.594 -7.543 -8.945 1 97.94 341 PRO A C 1
ATOM 2564 O O . PRO A 1 341 ? -19.703 -8.359 -9.859 1 97.94 341 PRO A O 1
ATOM 2567 N N . VAL A 1 342 ? -18.469 -7.012 -8.672 1 98.56 342 VAL A N 1
ATOM 2568 C CA . VAL A 1 342 ? -17.219 -7.328 -9.336 1 98.56 342 VAL A CA 1
ATOM 2569 C C . VAL A 1 342 ? -16.047 -6.934 -8.438 1 98.56 342 VAL A C 1
ATOM 2571 O O . VAL A 1 342 ? -16.125 -5.961 -7.684 1 98.56 342 VAL A O 1
ATOM 2574 N N . TYR A 1 343 ? -15 -7.703 -8.477 1 98.5 343 TYR A N 1
ATOM 2575 C CA . TYR A 1 343 ? -13.766 -7.449 -7.746 1 98.5 343 TYR A CA 1
ATOM 2576 C C . TYR A 1 343 ? -12.555 -7.598 -8.656 1 98.5 343 TYR A C 1
ATOM 2578 O O . TYR A 1 343 ? -12.602 -8.328 -9.656 1 98.5 343 TYR A O 1
ATOM 2586 N N . CYS A 1 344 ? -11.555 -6.871 -8.391 1 98.12 344 CYS A N 1
ATOM 2587 C CA . CYS A 1 344 ? -10.352 -6.863 -9.219 1 98.12 344 CYS A CA 1
ATOM 2588 C C . CYS A 1 344 ? -9.141 -7.344 -8.43 1 98.12 344 CYS A C 1
ATOM 2590 O O . CYS A 1 344 ? -8.961 -6.961 -7.273 1 98.12 344 CYS A O 1
ATOM 2592 N N . SER A 1 345 ? -8.344 -8.156 -9.062 1 98 345 SER A N 1
ATOM 2593 C CA . SER A 1 345 ? -7.152 -8.711 -8.43 1 98 345 SER A CA 1
ATOM 2594 C C . SER A 1 345 ? -5.918 -8.516 -9.305 1 98 345 SER A C 1
ATOM 2596 O O . SER A 1 345 ? -5.988 -8.664 -10.523 1 98 345 SER A O 1
ATOM 2598 N N . THR A 1 346 ? -4.887 -8.117 -8.688 1 96.69 346 THR A N 1
ATOM 2599 C CA . THR A 1 346 ? -3.562 -8.125 -9.305 1 96.69 346 THR A CA 1
ATOM 2600 C C . THR A 1 346 ? -2.57 -8.906 -8.445 1 96.69 346 THR A C 1
ATOM 2602 O O . THR A 1 346 ? -2.723 -8.977 -7.223 1 96.69 346 THR A O 1
ATOM 2605 N N . ASP A 1 347 ? -1.651 -9.531 -9.062 1 93.81 347 ASP A N 1
ATOM 2606 C CA . ASP A 1 347 ? -0.53 -10.141 -8.359 1 93.81 347 ASP A CA 1
ATOM 2607 C C . ASP A 1 347 ? 0.699 -9.234 -8.391 1 93.81 347 ASP A C 1
ATOM 2609 O O . ASP A 1 347 ? 0.585 -8.023 -8.211 1 93.81 347 ASP A O 1
ATOM 2613 N N . THR A 1 34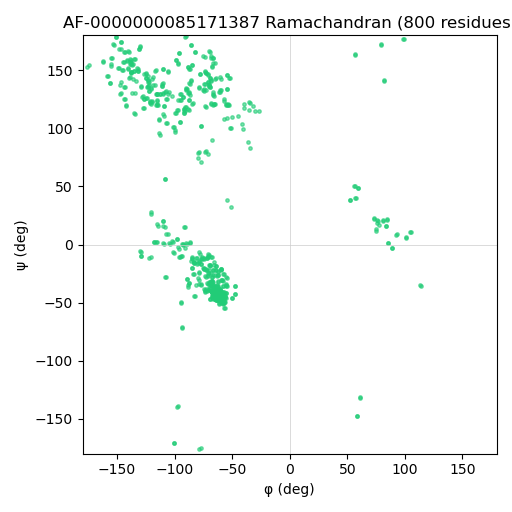8 ? 1.857 -9.758 -8.57 1 88.19 348 THR A N 1
ATOM 2614 C CA . THR A 1 348 ? 3.049 -8.914 -8.508 1 88.19 348 THR A CA 1
ATOM 2615 C C . THR A 1 348 ? 3.123 -7.984 -9.711 1 88.19 348 THR A C 1
ATOM 2617 O O . THR A 1 348 ? 3.596 -6.852 -9.602 1 88.19 348 THR A O 1
ATOM 2620 N N . GLY A 1 349 ? 2.631 -8.438 -10.859 1 89.12 349 GLY A N 1
ATOM 2621 C CA . GLY A 1 349 ? 2.605 -7.598 -12.047 1 89.12 349 GLY A CA 1
ATOM 2622 C C . GLY A 1 349 ? 1.317 -6.812 -12.195 1 89.12 349 GLY A C 1
ATOM 2623 O O . GLY A 1 349 ? 0.405 -6.945 -11.375 1 89.12 349 GLY A O 1
ATOM 2624 N N . PRO A 1 350 ? 1.235 -5.984 -13.25 1 94.69 350 PRO A N 1
ATOM 2625 C CA . PRO A 1 350 ? 0.121 -5.043 -13.383 1 94.69 350 PRO A CA 1
ATOM 2626 C C . PRO A 1 350 ? -1.128 -5.688 -13.984 1 94.69 350 PRO A C 1
ATOM 2628 O O . PRO A 1 350 ? -2.213 -5.102 -13.938 1 94.69 350 PRO A O 1
ATOM 2631 N N . THR A 1 351 ? -1.031 -6.84 -14.602 1 95.75 351 THR A N 1
ATOM 2632 C CA . THR A 1 351 ? -2.199 -7.473 -15.203 1 95.75 351 THR A CA 1
ATOM 2633 C C . THR A 1 351 ? -3.318 -7.629 -14.172 1 95.75 351 THR A C 1
ATOM 2635 O O . THR A 1 351 ? -3.074 -8.031 -13.039 1 95.75 351 THR A O 1
ATOM 2638 N N . ALA A 1 352 ? -4.492 -7.262 -14.602 1 97.44 352 ALA A N 1
ATOM 2639 C CA . ALA A 1 352 ? -5.641 -7.285 -13.703 1 97.44 352 ALA A CA 1
ATOM 2640 C C . ALA A 1 352 ? -6.625 -8.383 -14.094 1 97.44 352 ALA A C 1
ATOM 2642 O O . ALA A 1 352 ? -6.855 -8.617 -15.281 1 97.44 352 ALA A O 1
ATOM 2643 N N . VAL A 1 353 ? -7.141 -9.047 -13.148 1 98.19 353 VAL A N 1
ATOM 2644 C CA . VAL A 1 353 ? -8.18 -10.047 -13.367 1 98.19 353 VAL A CA 1
ATOM 2645 C C . VAL A 1 353 ? -9.43 -9.672 -12.57 1 98.19 353 VAL A C 1
ATOM 2647 O O . VAL A 1 353 ? -9.375 -9.547 -11.344 1 98.19 353 VAL A O 1
ATOM 2650 N N . PHE A 1 354 ? -10.539 -9.508 -13.266 1 98.81 354 PHE A N 1
ATOM 2651 C CA . PHE A 1 354 ? -11.812 -9.211 -12.641 1 98.81 354 PHE A CA 1
ATOM 2652 C C . PHE A 1 354 ? -12.562 -10.5 -12.305 1 98.81 354 PHE A C 1
ATOM 2654 O O . PHE A 1 354 ? -12.562 -11.445 -13.102 1 98.81 354 PHE A O 1
ATOM 2661 N N . ILE A 1 355 ? -13.094 -10.625 -11.125 1 98.88 355 ILE A N 1
ATOM 2662 C CA . ILE A 1 355 ? -13.867 -11.758 -10.625 1 98.88 355 ILE A CA 1
ATOM 2663 C C . ILE A 1 355 ? -15.336 -11.359 -10.492 1 98.88 355 ILE A C 1
ATOM 2665 O O . ILE A 1 355 ? -15.672 -10.406 -9.781 1 98.88 355 ILE A O 1
ATOM 2669 N N . THR A 1 356 ? -16.172 -11.977 -11.156 1 98.88 356 THR A N 1
ATOM 2670 C CA . THR A 1 356 ? -17.609 -11.695 -11.109 1 98.88 356 THR A CA 1
ATOM 2671 C C . THR A 1 356 ? -18.422 -12.961 -11.398 1 98.88 356 THR A C 1
ATOM 2673 O O . THR A 1 356 ? -17.875 -14.062 -11.422 1 98.88 356 THR A O 1
ATOM 2676 N N . HIS A 1 357 ? -19.719 -12.852 -11.352 1 98.75 357 HIS A N 1
ATOM 2677 C CA . HIS A 1 357 ? -20.656 -13.898 -11.742 1 98.75 357 HIS A CA 1
ATOM 2678 C C . HIS A 1 357 ? -20.984 -13.828 -13.227 1 98.75 357 HIS A C 1
ATOM 2680 O O . HIS A 1 357 ? -20.984 -12.742 -13.812 1 98.75 357 HIS A O 1
ATOM 2686 N N . ARG A 1 358 ? -21.328 -14.953 -13.789 1 98.5 358 ARG A N 1
ATOM 2687 C CA . ARG A 1 358 ? -21.609 -15.039 -15.219 1 98.5 358 ARG A CA 1
ATOM 2688 C C . ARG A 1 358 ? -22.688 -14.039 -15.625 1 98.5 358 ARG A C 1
ATOM 2690 O O . ARG A 1 358 ? -22.656 -13.5 -16.734 1 98.5 358 ARG A O 1
ATOM 2697 N N . ASP A 1 359 ? -23.578 -13.695 -14.711 1 98.62 359 ASP A N 1
ATOM 2698 C CA . ASP A 1 359 ? -24.688 -12.805 -15.008 1 98.62 359 ASP A CA 1
ATOM 2699 C C . ASP A 1 359 ? -24.203 -11.375 -15.234 1 98.62 359 ASP A C 1
ATOM 2701 O O . ASP A 1 359 ? -24.922 -10.555 -15.812 1 98.62 359 ASP A O 1
ATOM 2705 N N . TYR A 1 360 ? -23 -11.07 -14.797 1 98.75 360 TYR A N 1
ATOM 2706 C CA . TYR A 1 360 ? -22.516 -9.695 -14.859 1 98.75 360 TYR A CA 1
ATOM 2707 C C . TYR A 1 360 ? -21.328 -9.57 -15.797 1 98.75 360 TYR A C 1
ATOM 2709 O O . TYR A 1 360 ? -20.75 -8.484 -15.922 1 98.75 360 TYR A O 1
ATOM 2717 N N . GLU A 1 361 ? -20.938 -10.617 -16.422 1 98.75 361 GLU A N 1
ATOM 2718 C CA . GLU A 1 361 ? -19.734 -10.656 -17.266 1 98.75 361 GLU A CA 1
ATOM 2719 C C . GLU A 1 361 ? -19.781 -9.586 -18.344 1 98.75 361 GLU A C 1
ATOM 2721 O O . GLU A 1 361 ? -18.812 -8.859 -18.547 1 98.75 361 GLU A O 1
ATOM 2726 N N . ASP A 1 362 ? -20.875 -9.438 -19.031 1 98.69 362 ASP A N 1
ATOM 2727 C CA . ASP A 1 362 ? -21.016 -8.477 -20.125 1 98.69 362 ASP A CA 1
ATOM 2728 C C . ASP A 1 362 ? -20.875 -7.047 -19.609 1 98.69 362 ASP A C 1
ATOM 2730 O O . ASP A 1 362 ? -20.266 -6.207 -20.281 1 98.69 362 ASP A O 1
ATOM 2734 N N . ALA A 1 363 ? -21.469 -6.812 -18.5 1 98.69 363 ALA A N 1
ATOM 2735 C CA . ALA A 1 363 ? -21.406 -5.469 -17.938 1 98.69 363 ALA A CA 1
ATOM 2736 C C . ALA A 1 363 ? -19.969 -5.078 -17.609 1 98.69 363 ALA A C 1
ATOM 2738 O O . ALA A 1 363 ? -19.547 -3.941 -17.844 1 98.69 363 ALA A O 1
ATOM 2739 N N . VAL A 1 364 ? -19.203 -5.988 -17.062 1 98.75 364 VAL A N 1
ATOM 2740 C CA . VAL A 1 364 ? -17.828 -5.723 -16.672 1 98.75 364 VAL A CA 1
ATOM 2741 C C . VAL A 1 364 ? -16.984 -5.5 -17.922 1 98.75 364 VAL A C 1
ATOM 2743 O O . VAL A 1 364 ? -16.203 -4.547 -18 1 98.75 364 VAL A O 1
ATOM 2746 N N . VAL A 1 365 ? -17.156 -6.375 -18.906 1 98.5 365 VAL A N 1
ATOM 2747 C CA . VAL A 1 365 ? -16.391 -6.262 -20.156 1 98.5 365 VAL A CA 1
ATOM 2748 C C . VAL A 1 365 ? -16.688 -4.93 -20.828 1 98.5 365 VAL A C 1
ATOM 2750 O O . VAL A 1 365 ? -15.781 -4.234 -21.297 1 98.5 365 VAL A O 1
ATOM 2753 N N . SER A 1 366 ? -17.922 -4.551 -20.875 1 98.31 366 SER A N 1
ATOM 2754 C CA . SER A 1 366 ? -18.344 -3.289 -21.484 1 98.31 366 SER A CA 1
ATOM 2755 C C . SER A 1 366 ? -17.719 -2.1 -20.766 1 98.31 366 SER A C 1
ATOM 2757 O O . SER A 1 366 ? -17.312 -1.12 -21.391 1 98.31 366 SER A O 1
ATOM 2759 N N . ALA A 1 367 ? -17.703 -2.168 -19.453 1 98.44 367 ALA A N 1
ATOM 2760 C CA . ALA A 1 367 ? -17.109 -1.09 -18.672 1 98.44 367 ALA A CA 1
ATOM 2761 C C . ALA A 1 367 ? -15.617 -0.948 -18.953 1 98.44 367 ALA A C 1
ATOM 2763 O O . ALA A 1 367 ? -15.109 0.167 -19.094 1 98.44 367 ALA A O 1
ATOM 2764 N N . ILE A 1 368 ? -14.875 -2.043 -19.047 1 98.25 368 ILE A N 1
ATOM 2765 C CA . ILE A 1 368 ? -13.445 -2.035 -19.328 1 98.25 368 ILE A CA 1
ATOM 2766 C C . ILE A 1 368 ? -13.203 -1.42 -20.703 1 98.25 368 ILE A C 1
ATOM 2768 O O . ILE A 1 368 ? -12.352 -0.542 -20.859 1 98.25 368 ILE A O 1
ATOM 2772 N N . GLU A 1 369 ? -13.961 -1.855 -21.641 1 96.38 369 GLU A N 1
ATOM 2773 C CA . GLU A 1 369 ? -13.805 -1.372 -23.016 1 96.38 369 GLU A CA 1
ATOM 2774 C C . GLU A 1 369 ? -14.195 0.097 -23.125 1 96.38 369 GLU A C 1
ATOM 2776 O O . GLU A 1 369 ? -13.664 0.823 -23.969 1 96.38 369 GLU A O 1
ATOM 2781 N N . GLY A 1 370 ? -15.055 0.501 -22.297 1 96.56 370 GLY A N 1
ATOM 2782 C CA . GLY A 1 370 ? -15.555 1.865 -22.328 1 96.56 370 GLY A CA 1
ATOM 2783 C C . GLY A 1 370 ? -14.602 2.865 -21.703 1 96.56 370 GLY A C 1
ATOM 2784 O O . GLY A 1 370 ? -14.805 4.078 -21.812 1 96.56 370 GLY A O 1
ATOM 2785 N N . LEU A 1 371 ? -13.531 2.416 -21.094 1 95.88 371 LEU A N 1
ATOM 2786 C CA . LEU A 1 371 ? -12.586 3.309 -20.422 1 95.88 371 LEU A CA 1
ATOM 2787 C C . LEU A 1 371 ? -11.82 4.148 -21.438 1 95.88 371 LEU A C 1
ATOM 2789 O O . LEU A 1 371 ? -11.203 5.156 -21.078 1 95.88 371 LEU A O 1
ATOM 2793 N N . GLY A 1 372 ? -11.812 3.723 -22.703 1 93.56 372 GLY A N 1
ATOM 2794 C CA . GLY A 1 372 ? -11.117 4.457 -23.75 1 93.56 372 GLY A CA 1
ATOM 2795 C C . GLY A 1 372 ? -9.609 4.324 -23.672 1 93.56 372 GLY A C 1
ATOM 2796 O O . GLY A 1 372 ? -8.883 5.199 -24.141 1 93.56 372 GLY A O 1
ATOM 2797 N N . LEU A 1 373 ? -9.055 3.295 -23.031 1 93.69 373 LEU A N 1
ATOM 2798 C CA . LEU A 1 373 ? -7.621 3.096 -22.859 1 93.69 373 LEU A CA 1
ATOM 2799 C C . LEU A 1 373 ? -7.105 1.984 -23.766 1 93.69 373 LEU A C 1
ATOM 2801 O O . LEU A 1 373 ? -5.98 1.515 -23.594 1 93.69 373 LEU A O 1
ATOM 2805 N N . SER A 1 374 ? -7.902 1.448 -24.719 1 93.44 374 SER A N 1
ATOM 2806 C CA . SER A 1 374 ? -7.547 0.382 -25.641 1 93.44 374 SER A CA 1
ATOM 2807 C C . SER A 1 374 ? -7.098 -0.873 -24.906 1 93.44 374 SER A C 1
ATOM 2809 O O . SER A 1 374 ? -6.102 -1.496 -25.266 1 93.44 374 SER A O 1
ATOM 2811 N N . LEU A 1 375 ? -7.758 -1.175 -23.859 1 94.88 375 LEU A N 1
ATOM 2812 C CA . LEU A 1 375 ? -7.484 -2.379 -23.078 1 94.88 375 LEU A CA 1
ATOM 2813 C C . LEU A 1 375 ? -8.227 -3.58 -23.656 1 94.88 375 LEU A C 1
ATOM 2815 O O . LEU A 1 375 ? -9.344 -3.443 -24.156 1 94.88 375 LEU A O 1
ATOM 2819 N N . GLU A 1 376 ? -7.555 -4.676 -23.641 1 94.69 376 GLU A N 1
ATOM 2820 C CA . GLU A 1 376 ? -8.195 -5.934 -24.016 1 94.69 376 GLU A CA 1
ATOM 2821 C C . GLU A 1 376 ? -8.812 -6.617 -22.797 1 94.69 376 GLU A C 1
ATOM 2823 O O . GLU A 1 376 ? -8.203 -6.637 -21.719 1 94.69 376 GLU A O 1
ATOM 2828 N N . ALA A 1 377 ? -10.031 -7.09 -22.953 1 96.69 377 ALA A N 1
ATOM 2829 C CA . ALA A 1 377 ? -10.68 -7.898 -21.922 1 96.69 377 ALA A CA 1
ATOM 2830 C C . ALA A 1 377 ? -10.82 -9.352 -22.375 1 96.69 377 ALA A C 1
ATOM 2832 O O . ALA A 1 377 ? -11.578 -9.648 -23.297 1 96.69 377 ALA A O 1
ATOM 2833 N N . ILE A 1 378 ? -10.109 -10.242 -21.75 1 96.75 378 ILE A N 1
ATOM 2834 C CA . ILE A 1 378 ? -10.141 -11.656 -22.094 1 96.75 378 ILE A CA 1
ATOM 2835 C C . ILE A 1 378 ? -11.078 -12.398 -21.141 1 96.75 378 ILE A C 1
ATOM 2837 O O . ILE A 1 378 ? -10.82 -12.484 -19.938 1 96.75 378 ILE A O 1
ATOM 2841 N N . ARG A 1 379 ? -12.148 -12.938 -21.703 1 97.19 379 ARG A N 1
ATOM 2842 C CA . ARG A 1 379 ? -13.117 -13.688 -20.906 1 97.19 379 ARG A CA 1
ATOM 2843 C C . ARG A 1 379 ? -12.562 -15.055 -20.531 1 97.19 379 ARG A C 1
ATOM 2845 O O . ARG A 1 379 ? -11.953 -15.734 -21.344 1 97.19 379 ARG A O 1
ATOM 2852 N N . GLY A 1 380 ? -12.711 -15.406 -19.266 1 97.31 380 GLY A N 1
ATOM 2853 C CA . GLY A 1 380 ? -12.281 -16.703 -18.766 1 97.31 380 GLY A CA 1
ATOM 2854 C C . GLY A 1 380 ? -13.164 -17.25 -17.656 1 97.31 380 GLY A C 1
ATOM 2855 O O . GLY A 1 380 ? -14.125 -16.594 -17.25 1 97.31 380 GLY A O 1
ATOM 2856 N N . ARG A 1 381 ? -12.875 -18.484 -17.25 1 98.19 381 ARG A N 1
ATOM 2857 C CA . ARG A 1 381 ? -13.531 -19.203 -16.172 1 98.19 381 ARG A CA 1
ATOM 2858 C C . ARG A 1 381 ? -12.508 -19.812 -15.219 1 98.19 381 ARG A C 1
ATOM 2860 O O . ARG A 1 381 ? -11.312 -19.797 -15.508 1 98.19 381 ARG A O 1
ATOM 2867 N N . VAL A 1 382 ? -13.047 -20.266 -14.07 1 98.62 382 VAL A N 1
ATOM 2868 C CA . VAL A 1 382 ? -12.18 -21.031 -13.18 1 98.62 382 VAL A CA 1
ATOM 2869 C C . VAL A 1 382 ? -11.781 -22.359 -13.844 1 98.62 382 VAL A C 1
ATOM 2871 O O . VAL A 1 382 ? -12.648 -23.141 -14.25 1 98.62 382 VAL A O 1
ATOM 2874 N N . ALA A 1 383 ? -10.469 -22.547 -14.008 1 97.81 383 ALA A N 1
ATOM 2875 C CA . ALA A 1 383 ? -9.953 -23.688 -14.766 1 97.81 383 ALA A CA 1
ATOM 2876 C C . ALA A 1 383 ? -9.57 -24.828 -13.836 1 97.81 383 ALA A C 1
ATOM 2878 O O . ALA A 1 383 ? -9.297 -24.625 -12.656 1 97.81 383 ALA A O 1
ATOM 2879 N N . GLY A 1 384 ? -9.57 -26.031 -14.359 1 96.56 384 GLY A N 1
ATOM 2880 C CA . GLY A 1 384 ? -9.234 -27.219 -13.609 1 96.56 384 GLY A CA 1
ATOM 2881 C C . GLY A 1 384 ? -7.738 -27.391 -13.391 1 96.56 384 GLY A C 1
ATOM 2882 O O . GLY A 1 384 ? -6.957 -26.484 -13.672 1 96.56 384 GLY A O 1
ATOM 2883 N N . PRO A 1 385 ? -7.336 -28.5 -12.797 1 98.25 385 PRO A N 1
ATOM 2884 C CA . PRO A 1 385 ? -5.93 -28.766 -12.492 1 98.25 385 PRO A CA 1
ATOM 2885 C C . PRO A 1 385 ? -5.09 -29.031 -13.734 1 98.25 385 PRO A C 1
ATOM 2887 O O . PRO A 1 385 ? -5.633 -29.172 -14.836 1 98.25 385 PRO A O 1
ATOM 2890 N N . ALA A 1 386 ? -3.793 -29 -13.57 1 98.75 386 ALA A N 1
ATOM 2891 C CA . ALA A 1 386 ? -2.926 -29.516 -14.625 1 98.75 386 ALA A CA 1
ATOM 2892 C C . ALA A 1 386 ? -3.34 -30.938 -15.023 1 98.75 386 ALA A C 1
ATOM 2894 O O . ALA A 1 386 ? -3.74 -31.734 -14.172 1 98.75 386 ALA A O 1
ATOM 2895 N N . ARG A 1 387 ? -3.23 -31.219 -16.266 1 98.62 387 ARG A N 1
ATOM 2896 C CA . ARG A 1 387 ? -3.666 -32.531 -16.734 1 98.62 387 ARG A CA 1
ATOM 2897 C C . ARG A 1 387 ? -2.773 -33.031 -17.875 1 98.62 387 ARG A C 1
ATOM 2899 O O . ARG A 1 387 ? -2.246 -32.25 -18.641 1 98.62 387 ARG A O 1
ATOM 2906 N N . LEU A 1 388 ? -2.662 -34.312 -17.938 1 98.69 388 LEU A N 1
ATOM 2907 C CA . LEU A 1 388 ? -1.977 -34.906 -19.078 1 98.69 388 LEU A CA 1
ATOM 2908 C C . LEU A 1 388 ? -2.809 -34.781 -20.344 1 98.69 388 LEU A C 1
ATOM 2910 O O . LEU A 1 388 ? -4.039 -34.75 -20.281 1 98.69 388 LEU A O 1
ATOM 2914 N N . VAL A 1 389 ? -2.1 -34.625 -21.438 1 98.5 389 VAL A N 1
ATOM 2915 C CA . VAL A 1 389 ? -2.758 -34.562 -22.734 1 98.5 389 VAL A CA 1
ATOM 2916 C C . VAL A 1 389 ? -2.074 -35.531 -23.703 1 98.5 389 VAL A C 1
ATOM 2918 O O . VAL A 1 389 ? -0.999 -36.031 -23.422 1 98.5 389 VAL A O 1
ATOM 2921 N N . ASP A 1 390 ? -2.734 -35.688 -24.859 1 97.81 390 ASP A N 1
ATOM 2922 C CA . ASP A 1 390 ? -2.195 -36.594 -25.875 1 97.81 390 ASP A CA 1
ATOM 2923 C C . ASP A 1 390 ? -0.884 -36.062 -26.438 1 97.81 390 ASP A C 1
ATOM 2925 O O . ASP A 1 390 ? -0.809 -34.906 -26.844 1 97.81 390 ASP A O 1
ATOM 2929 N N . ILE A 1 391 ? 0.106 -36.906 -26.484 1 96.88 391 ILE A N 1
ATOM 2930 C CA . ILE A 1 391 ? 1.444 -36.5 -26.906 1 96.88 391 ILE A CA 1
ATOM 2931 C C . ILE A 1 391 ? 1.414 -36.062 -28.359 1 96.88 391 ILE A C 1
ATOM 2933 O O . ILE A 1 391 ? 2.066 -35.094 -28.734 1 96.88 391 ILE A O 1
ATOM 2937 N N . ALA A 1 392 ? 0.687 -36.812 -29.156 1 95.5 392 ALA A N 1
ATOM 2938 C CA . ALA A 1 392 ? 0.623 -36.5 -30.578 1 95.5 392 ALA A CA 1
ATOM 2939 C C . ALA A 1 392 ? -0.024 -35.125 -30.797 1 95.5 392 ALA A C 1
ATOM 2941 O O . ALA A 1 392 ? 0.449 -34.312 -31.609 1 95.5 392 ALA A O 1
ATOM 2942 N N . TRP A 1 393 ? -1.079 -34.938 -30.094 1 95.88 393 TRP A N 1
ATOM 2943 C CA . TRP A 1 393 ? -1.74 -33.625 -30.156 1 95.88 393 TRP A CA 1
ATOM 2944 C C . TRP A 1 393 ? -0.799 -32.531 -29.719 1 95.88 393 TRP A C 1
ATOM 2946 O O . TRP A 1 393 ? -0.682 -31.5 -30.391 1 95.88 393 TRP A O 1
ATOM 2956 N N . ALA A 1 394 ? -0.169 -32.719 -28.562 1 96.5 394 ALA A N 1
ATOM 2957 C CA . ALA A 1 394 ? 0.755 -31.719 -28.031 1 96.5 394 ALA A CA 1
ATOM 2958 C C . ALA A 1 394 ? 1.893 -31.453 -29 1 96.5 394 ALA A C 1
ATOM 2960 O O . ALA A 1 394 ? 2.307 -30.297 -29.172 1 96.5 394 ALA A O 1
ATOM 2961 N N . GLY A 1 395 ? 2.404 -32.5 -29.578 1 94.12 395 GLY A N 1
ATOM 2962 C CA . GLY A 1 395 ? 3.451 -32.344 -30.578 1 94.12 395 GLY A CA 1
ATOM 2963 C C . GLY A 1 395 ? 3.039 -31.453 -31.734 1 94.12 395 GLY A C 1
ATOM 2964 O O . GLY A 1 395 ? 3.832 -30.641 -32.219 1 94.12 395 GLY A O 1
ATOM 2965 N N . GLY A 1 396 ? 1.827 -31.656 -32.25 1 92.19 396 GLY A N 1
ATOM 2966 C CA . GLY A 1 396 ? 1.298 -30.797 -33.312 1 92.19 396 GLY A CA 1
ATOM 2967 C C . GLY A 1 396 ? 1.195 -29.344 -32.906 1 92.19 396 GLY A C 1
ATOM 2968 O O . GLY A 1 396 ? 1.587 -28.453 -33.688 1 92.19 396 GLY A O 1
ATOM 2969 N N . GLU A 1 397 ? 0.706 -29.109 -31.734 1 92.5 397 GLU A N 1
ATOM 2970 C CA . GLU A 1 397 ? 0.513 -27.766 -31.219 1 92.5 397 GLU A CA 1
ATOM 2971 C C . GLU A 1 397 ? 1.851 -27.062 -31 1 92.5 397 GLU A C 1
ATOM 2973 O O . GLU A 1 397 ? 1.949 -25.844 -31.141 1 92.5 397 GLU A O 1
ATOM 2978 N N . LEU A 1 398 ? 2.873 -27.812 -30.656 1 93.94 398 LEU A N 1
ATOM 2979 C CA . LEU A 1 398 ? 4.18 -27.25 -30.312 1 93.94 398 LEU A CA 1
ATOM 2980 C C . LEU A 1 398 ? 5.078 -27.188 -31.547 1 93.94 398 LEU A C 1
ATOM 2982 O O . LEU A 1 398 ? 6.18 -26.641 -31.484 1 93.94 398 LEU A O 1
ATOM 2986 N N . GLY A 1 399 ? 4.547 -27.656 -32.688 1 82.69 399 GLY A N 1
ATOM 2987 C CA . GLY A 1 399 ? 5.285 -27.625 -33.938 1 82.69 399 GLY A CA 1
ATOM 2988 C C . GLY A 1 399 ? 6.363 -28.688 -34.031 1 82.69 399 GLY A C 1
ATOM 2989 O O . GLY A 1 399 ? 7.406 -28.484 -34.656 1 82.69 399 GLY A O 1
ATOM 2990 N N . VAL A 1 400 ? 6.285 -29.719 -33.219 1 69.94 400 VAL A N 1
ATOM 2991 C CA . VAL A 1 400 ? 7.223 -30.828 -33.281 1 69.94 400 VAL A CA 1
ATOM 2992 C C . VAL A 1 400 ? 6.91 -31.688 -34.531 1 69.94 400 VAL A C 1
ATOM 2994 O O . VAL A 1 400 ? 5.754 -32.031 -34.75 1 69.94 400 VAL A O 1
ATOM 2997 N N . ALA A 1 401 ? 7.316 -31.328 -35.781 1 49.78 401 ALA A N 1
ATOM 2998 C CA . ALA A 1 401 ? 7.117 -32.062 -37.031 1 49.78 401 ALA A CA 1
ATOM 2999 C C . ALA A 1 401 ? 7.195 -33.562 -36.781 1 49.78 401 ALA A C 1
ATOM 3001 O O . ALA A 1 401 ? 8.016 -34.031 -36 1 49.78 401 ALA A O 1
ATOM 3002 N N . ASP A 1 402 ? 6.055 -34.344 -37.156 1 42.22 402 ASP A N 1
ATOM 3003 C CA . ASP A 1 402 ? 6.219 -35.781 -37.375 1 42.22 402 ASP A CA 1
ATOM 3004 C C . ASP A 1 402 ? 7.48 -36.094 -38.156 1 42.22 402 ASP A C 1
ATOM 3006 O O . ASP A 1 402 ? 7.828 -35.344 -39.094 1 42.22 402 ASP A O 1
ATOM 3010 N N . MET B 1 1 ? -15.609 23.203 39.094 1 22.12 1 MET B N 1
ATOM 3011 C CA . MET B 1 1 ? -15.984 23.906 37.875 1 22.12 1 MET B CA 1
ATOM 3012 C C . MET B 1 1 ? -15.758 23.016 36.656 1 22.12 1 MET B C 1
ATOM 3014 O O . MET B 1 1 ? -14.656 22.516 36.438 1 22.12 1 MET B O 1
ATOM 3018 N N . TYR B 1 2 ? -16.922 22.438 36.094 1 22.44 2 TYR B N 1
ATOM 3019 C CA . TYR B 1 2 ? -17.219 21.359 35.188 1 22.44 2 TYR B CA 1
ATOM 3020 C C . TYR B 1 2 ? -16.797 21.703 33.75 1 22.44 2 TYR B C 1
ATOM 3022 O O . TYR B 1 2 ? -17.25 22.719 33.219 1 22.44 2 TYR B O 1
ATOM 3030 N N . HIS B 1 3 ? -15.547 21.625 33.406 1 25.08 3 HIS B N 1
ATOM 3031 C CA . HIS B 1 3 ? -15.055 21.625 32.031 1 25.08 3 HIS B CA 1
ATOM 3032 C C . HIS B 1 3 ? -16.016 20.906 31.094 1 25.08 3 HIS B C 1
ATOM 3034 O O . HIS B 1 3 ? -16.297 19.719 31.266 1 25.08 3 HIS B O 1
ATOM 3040 N N . ARG B 1 4 ? -17.047 21.641 30.641 1 31.59 4 ARG B N 1
ATOM 3041 C CA . ARG B 1 4 ? -17.938 20.953 29.703 1 31.59 4 ARG B CA 1
ATOM 3042 C C . ARG B 1 4 ? -17.156 20.312 28.562 1 31.59 4 ARG B C 1
ATOM 3044 O O . ARG B 1 4 ? -16.438 21.016 27.828 1 31.59 4 ARG B O 1
ATOM 3051 N N . PRO B 1 5 ? -16.938 19.047 28.656 1 33.59 5 PRO B N 1
ATOM 3052 C CA . PRO B 1 5 ? -16.312 18.297 27.562 1 33.59 5 PRO B CA 1
ATOM 3053 C C . PRO B 1 5 ? -16.812 18.734 26.188 1 33.59 5 PRO B C 1
ATOM 3055 O O . PRO B 1 5 ? -17.953 19.188 26.062 1 33.59 5 PRO B O 1
ATOM 3058 N N . LEU B 1 6 ? -15.992 19.266 25.281 1 37.16 6 LEU B N 1
ATOM 3059 C CA . LEU B 1 6 ? -16.328 19.531 23.875 1 37.16 6 LEU B CA 1
ATOM 3060 C C . LEU B 1 6 ? -17.422 18.594 23.391 1 37.16 6 LEU B C 1
ATOM 3062 O O . LEU B 1 6 ? -17.469 17.422 23.781 1 37.16 6 LEU B O 1
ATOM 3066 N N . GLU B 1 7 ? -18.516 19.188 23.094 1 35.28 7 GLU B N 1
ATOM 3067 C CA . GLU B 1 7 ? -19.609 18.391 22.547 1 35.28 7 GLU B CA 1
ATOM 3068 C C . GLU B 1 7 ? -19.094 17.359 21.547 1 35.28 7 GLU B C 1
ATOM 3070 O O . GLU B 1 7 ? -18.406 17.703 20.578 1 35.28 7 GLU B O 1
ATOM 3075 N N . ARG B 1 8 ? -18.953 16.172 21.969 1 42.19 8 ARG B N 1
ATOM 3076 C CA . ARG B 1 8 ? -18.531 14.953 21.281 1 42.19 8 ARG B CA 1
ATOM 3077 C C . ARG B 1 8 ? -19.219 14.812 19.922 1 42.19 8 ARG B C 1
ATOM 3079 O O . ARG B 1 8 ? -20.391 15.172 19.781 1 42.19 8 ARG B O 1
ATOM 3086 N N . MET B 1 9 ? -18.578 14.93 18.812 1 42.38 9 MET B N 1
ATOM 3087 C CA . MET B 1 9 ? -19.266 14.523 17.578 1 42.38 9 MET B CA 1
ATOM 3088 C C . MET B 1 9 ? -20.156 13.32 17.844 1 42.38 9 MET B C 1
ATOM 3090 O O . MET B 1 9 ? -19.719 12.32 18.422 1 42.38 9 MET B O 1
ATOM 3094 N N . PRO B 1 10 ? -21.453 13.32 17.734 1 37.03 10 PRO B N 1
ATOM 3095 C CA . PRO B 1 10 ? -22.375 12.219 18 1 37.03 10 PRO B CA 1
ATOM 3096 C C . PRO B 1 10 ? -22.031 10.953 17.234 1 37.03 10 PRO B C 1
ATOM 3098 O O . PRO B 1 10 ? -21.812 11.008 16.016 1 37.03 10 PRO B O 1
ATOM 3101 N N . GLY B 1 11 ? -21.5 9.789 17.922 1 44.75 11 GLY B N 1
ATOM 3102 C CA . GLY B 1 11 ? -21.375 8.43 17.422 1 44.75 11 GLY B CA 1
ATOM 3103 C C . GLY B 1 11 ? -19.938 7.996 17.25 1 44.75 11 GLY B C 1
ATOM 3104 O O . GLY B 1 11 ? -19.672 6.832 16.938 1 44.75 11 GLY B O 1
ATOM 3105 N N . LEU B 1 12 ? -19.094 8.898 16.875 1 51.59 12 LEU B N 1
ATOM 3106 C CA . LEU B 1 12 ? -17.75 8.352 16.734 1 51.59 12 LEU B CA 1
ATOM 3107 C C . LEU B 1 12 ? -17.062 8.227 18.078 1 51.59 12 LEU B C 1
ATOM 3109 O O . LEU B 1 12 ? -16.719 9.234 18.719 1 51.59 12 LEU B O 1
ATOM 3113 N N . ALA B 1 13 ? -17.375 7.297 18.953 1 49.72 13 ALA B N 1
ATOM 3114 C CA . ALA B 1 13 ? -16.875 7.035 20.297 1 49.72 13 ALA B CA 1
ATOM 3115 C C . ALA B 1 13 ? -15.352 6.941 20.297 1 49.72 13 ALA B C 1
ATOM 3117 O O . ALA B 1 13 ? -14.766 6.293 19.438 1 49.72 13 ALA B O 1
ATOM 3118 N N . THR B 1 14 ? -14.562 7.879 21.125 1 61.56 14 THR B N 1
ATOM 3119 C CA . THR B 1 14 ? -13.164 7.945 21.531 1 61.56 14 THR B CA 1
ATOM 3120 C C . THR B 1 14 ? -12.727 6.641 22.203 1 61.56 14 THR B C 1
ATOM 3122 O O . THR B 1 14 ? -12.508 6.602 23.422 1 61.56 14 THR B O 1
ATOM 3125 N N . ALA B 1 15 ? -13.203 5.598 21.703 1 66.5 15 ALA B N 1
ATOM 3126 C CA . ALA B 1 15 ? -12.602 4.422 22.328 1 66.5 15 ALA B CA 1
ATOM 3127 C C . ALA B 1 15 ? -11.539 3.803 21.422 1 66.5 15 ALA B C 1
ATOM 3129 O O . ALA B 1 15 ? -11.703 3.758 20.203 1 66.5 15 ALA B O 1
ATOM 3130 N N . ILE B 1 16 ? -10.391 3.646 22.094 1 79.12 16 ILE B N 1
ATOM 3131 C CA . ILE B 1 16 ? -9.344 2.914 21.391 1 79.12 16 ILE B CA 1
ATOM 3132 C C . ILE B 1 16 ? -9.883 1.555 20.938 1 79.12 16 ILE B C 1
ATOM 3134 O O . ILE B 1 16 ? -10.328 0.757 21.766 1 79.12 16 ILE B O 1
ATOM 3138 N N . PRO B 1 17 ? -9.852 1.347 19.656 1 80 17 PRO B N 1
ATOM 3139 C CA . PRO B 1 17 ? -10.336 0.044 19.188 1 80 17 PRO B CA 1
ATOM 3140 C C . PRO B 1 17 ? -9.625 -1.124 19.875 1 80 17 PRO B C 1
ATOM 3142 O O . PRO B 1 17 ? -8.422 -1.039 20.156 1 80 17 PRO B O 1
ATOM 3145 N N . ALA B 1 18 ? -10.328 -2.199 20.094 1 81.12 18 ALA B N 1
ATOM 3146 C CA . ALA B 1 18 ? -9.883 -3.375 20.844 1 81.12 18 ALA B CA 1
ATOM 3147 C C . ALA B 1 18 ? -8.586 -3.93 20.25 1 81.12 18 ALA B C 1
ATOM 3149 O O . ALA B 1 18 ? -7.664 -4.273 21 1 81.12 18 ALA B O 1
ATOM 3150 N N . PRO B 1 19 ? -8.359 -3.887 19 1 82.31 19 PRO B N 1
ATOM 3151 C CA . PRO B 1 19 ? -7.148 -4.477 18.438 1 82.31 19 PRO B CA 1
ATOM 3152 C C . PRO B 1 19 ? -5.891 -3.682 18.766 1 82.31 19 PRO B C 1
ATOM 3154 O O . PRO B 1 19 ? -4.773 -4.18 18.594 1 82.31 19 PRO B O 1
ATOM 3157 N N . TYR B 1 20 ? -6.09 -2.508 19.281 1 89.38 20 TYR B N 1
ATOM 3158 C CA . TYR B 1 20 ? -4.926 -1.67 19.531 1 89.38 20 TYR B CA 1
ATOM 3159 C C . TYR B 1 20 ? -4.781 -1.363 21.016 1 89.38 20 TYR B C 1
ATOM 3161 O O . TYR B 1 20 ? -3.871 -0.639 21.422 1 89.38 20 TYR B O 1
ATOM 3169 N N . ALA B 1 21 ? -5.676 -1.913 21.844 1 89.75 21 ALA B N 1
ATOM 3170 C CA . ALA B 1 21 ? -5.664 -1.635 23.281 1 89.75 21 ALA B CA 1
ATOM 3171 C C . ALA B 1 21 ? -4.328 -2.021 23.906 1 89.75 21 ALA B C 1
ATOM 3173 O O . ALA B 1 21 ? -3.83 -1.335 24.797 1 89.75 21 ALA B O 1
ATOM 3174 N N . ASP B 1 22 ? -3.768 -3.057 23.422 1 92.31 22 ASP B N 1
ATOM 3175 C CA . ASP B 1 22 ? -2.516 -3.562 23.969 1 92.31 22 ASP B CA 1
ATOM 3176 C C . ASP B 1 22 ? -1.338 -2.684 23.562 1 92.31 22 ASP B C 1
ATOM 3178 O O . ASP B 1 22 ? -0.251 -2.783 24.141 1 92.31 22 ASP B O 1
ATOM 3182 N N . LEU B 1 23 ? -1.548 -1.785 22.609 1 94.38 23 LEU B N 1
ATOM 3183 C CA . LEU B 1 23 ? -0.458 -0.955 22.109 1 94.38 23 LEU B CA 1
ATOM 3184 C C . LEU B 1 23 ? -0.4 0.374 22.859 1 94.38 23 LEU B C 1
ATOM 3186 O O . LEU B 1 23 ? 0.568 1.126 22.719 1 94.38 23 LEU B O 1
ATOM 3190 N N . VAL B 1 24 ? -1.407 0.685 23.672 1 94.94 24 VAL B N 1
ATOM 3191 C CA . VAL B 1 24 ? -1.494 1.98 24.328 1 94.94 24 VAL B CA 1
ATOM 3192 C C . VAL B 1 24 ? -0.24 2.219 25.172 1 94.94 24 VAL B C 1
ATOM 3194 O O . VAL B 1 24 ? 0.412 3.256 25.047 1 94.94 24 VAL B O 1
ATOM 3197 N N . GLU B 1 25 ? 0.115 1.231 25.969 1 95.38 25 GLU B N 1
ATOM 3198 C CA . GLU B 1 25 ? 1.281 1.371 26.828 1 95.38 25 GLU B CA 1
ATOM 3199 C C . GLU B 1 25 ? 2.57 1.441 26.016 1 95.38 25 GLU B C 1
ATOM 3201 O O . GLU B 1 25 ? 3.475 2.213 26.344 1 95.38 25 GLU B O 1
ATOM 3206 N N . ARG B 1 26 ? 2.639 0.628 25.031 1 95.56 26 ARG B N 1
ATOM 3207 C CA . ARG B 1 26 ? 3.826 0.614 24.188 1 95.56 26 ARG B CA 1
ATOM 3208 C C . ARG B 1 26 ? 4.016 1.956 23.484 1 95.56 26 ARG B C 1
ATOM 3210 O O . ARG B 1 26 ? 5.141 2.447 23.375 1 95.56 26 ARG B O 1
ATOM 3217 N N . MET B 1 27 ? 2.922 2.521 23 1 96.81 27 MET B N 1
ATOM 3218 C CA . MET B 1 27 ? 2.99 3.809 22.312 1 96.81 27 MET B CA 1
ATOM 3219 C C . MET B 1 27 ? 3.342 4.926 23.281 1 96.81 27 MET B C 1
ATOM 3221 O O . MET B 1 27 ? 4.027 5.883 22.906 1 96.81 27 MET B O 1
ATOM 3225 N N . ALA B 1 28 ? 2.875 4.816 24.5 1 96.75 28 ALA B N 1
ATOM 3226 C CA . ALA B 1 28 ? 3.236 5.793 25.516 1 96.75 28 ALA B CA 1
ATOM 3227 C C . ALA B 1 28 ? 4.73 5.738 25.828 1 96.75 28 ALA B C 1
ATOM 3229 O O . ALA B 1 28 ? 5.371 6.777 26.016 1 96.75 28 ALA B O 1
ATOM 3230 N N . THR B 1 29 ? 5.25 4.516 25.922 1 97.62 29 THR B N 1
ATOM 3231 C CA . THR B 1 29 ? 6.684 4.336 26.141 1 97.62 29 THR B CA 1
ATOM 3232 C C . THR B 1 29 ? 7.484 4.926 24.984 1 97.62 29 THR B 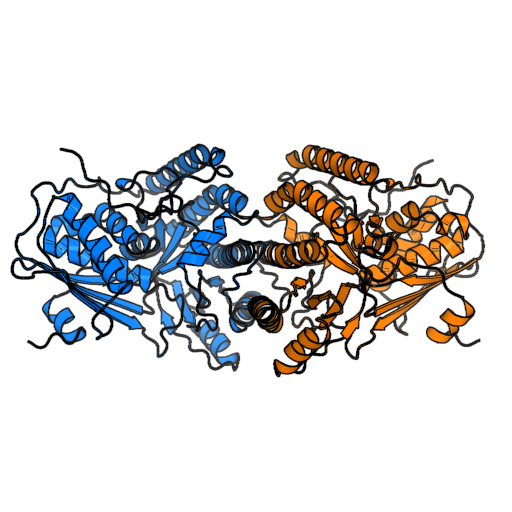C 1
ATOM 3234 O O . THR B 1 29 ? 8.516 5.57 25.203 1 97.62 29 THR B O 1
ATOM 3237 N N . ALA B 1 30 ? 7.023 4.676 23.781 1 97.81 30 ALA B N 1
ATOM 3238 C CA . ALA B 1 30 ? 7.66 5.246 22.594 1 97.81 30 ALA B CA 1
ATOM 3239 C C . ALA B 1 30 ? 7.688 6.77 22.672 1 97.81 30 ALA B C 1
ATOM 3241 O O . ALA B 1 30 ? 8.688 7.398 22.328 1 97.81 30 ALA B O 1
ATOM 3242 N N . ASP B 1 31 ? 6.582 7.336 23.109 1 98.19 31 ASP B N 1
ATOM 3243 C CA . ASP B 1 31 ? 6.496 8.789 23.25 1 98.19 31 ASP B CA 1
ATOM 3244 C C . ASP B 1 31 ? 7.539 9.305 24.234 1 98.19 31 ASP B C 1
ATOM 3246 O O . ASP B 1 31 ? 8.195 10.312 23.984 1 98.19 31 ASP B O 1
ATOM 3250 N N . ALA B 1 32 ? 7.664 8.641 25.359 1 98.12 32 ALA B N 1
ATOM 3251 C CA . ALA B 1 32 ? 8.664 9.023 26.344 1 98.12 32 ALA B CA 1
ATOM 3252 C C . ALA B 1 32 ? 10.07 8.977 25.766 1 98.12 32 ALA B C 1
ATOM 3254 O O . ALA B 1 32 ? 10.891 9.852 26.031 1 98.12 32 ALA B O 1
ATOM 3255 N N . ASP B 1 33 ? 10.352 7.941 24.969 1 98.5 33 ASP B N 1
ATOM 3256 C CA . ASP B 1 33 ? 11.648 7.809 24.312 1 98.5 33 ASP B CA 1
ATOM 3257 C C . ASP B 1 33 ? 11.898 8.969 23.359 1 98.5 33 ASP B C 1
ATOM 3259 O O . ASP B 1 33 ? 13.016 9.477 23.266 1 98.5 33 ASP B O 1
ATOM 3263 N N . LEU B 1 34 ? 10.891 9.344 22.609 1 98.69 34 LEU B N 1
ATOM 3264 C CA . LEU B 1 34 ? 11.023 10.43 21.656 1 98.69 34 LEU B CA 1
ATOM 3265 C C . LEU B 1 34 ? 11.312 11.75 22.359 1 98.69 34 LEU B C 1
ATOM 3267 O O . LEU B 1 34 ? 12.188 12.516 21.938 1 98.69 34 LEU B O 1
ATOM 3271 N N . ARG B 1 35 ? 10.602 12.031 23.406 1 98.38 35 ARG B N 1
ATOM 3272 C CA . ARG B 1 35 ? 10.812 13.258 24.172 1 98.38 35 ARG B CA 1
ATOM 3273 C C . ARG B 1 35 ?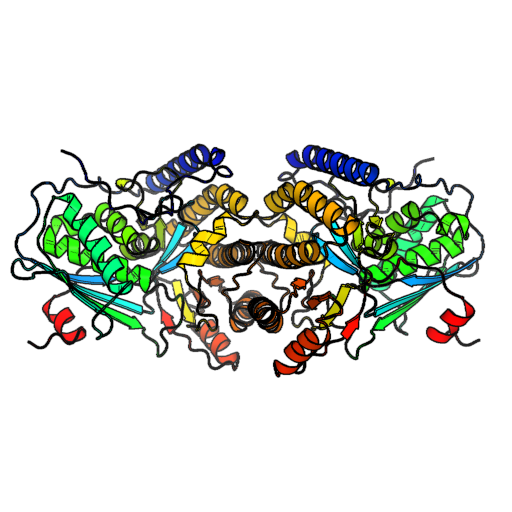 12.203 13.281 24.797 1 98.38 35 ARG B C 1
ATOM 3275 O O . ARG B 1 35 ? 12.859 14.32 24.844 1 98.38 35 ARG B O 1
ATOM 3282 N N . ALA B 1 36 ? 12.602 12.117 25.312 1 98.44 36 ALA B N 1
ATOM 3283 C CA . ALA B 1 36 ? 13.945 12.016 25.859 1 98.44 36 ALA B CA 1
ATOM 3284 C C . ALA B 1 36 ? 15 12.297 24.781 1 98.44 36 ALA B C 1
ATOM 3286 O O . ALA B 1 36 ? 16.016 12.953 25.047 1 98.44 36 ALA B O 1
ATOM 3287 N N . ALA B 1 37 ? 14.773 11.805 23.609 1 98.38 37 ALA B N 1
ATOM 3288 C CA . ALA B 1 37 ? 15.703 12.039 22.5 1 98.38 37 ALA B CA 1
ATOM 3289 C C . ALA B 1 37 ? 15.789 13.523 22.156 1 98.38 37 ALA B C 1
ATOM 3291 O O . ALA B 1 37 ? 16.875 14.047 21.906 1 98.38 37 ALA B O 1
ATOM 3292 N N . LEU B 1 38 ? 14.656 14.188 22.109 1 98.31 38 LEU B N 1
ATOM 3293 C CA . LEU B 1 38 ? 14.648 15.617 21.812 1 98.31 38 LEU B CA 1
ATOM 3294 C C . LEU B 1 38 ? 15.406 16.391 22.875 1 98.31 38 LEU B C 1
ATOM 3296 O O . LEU B 1 38 ? 16.188 17.312 22.562 1 98.31 38 LEU B O 1
ATOM 3300 N N . ARG B 1 39 ? 15.211 16.016 24.141 1 97.62 39 ARG B N 1
ATOM 3301 C CA . ARG B 1 39 ? 15.938 16.672 25.219 1 97.62 39 ARG B CA 1
ATOM 3302 C C . ARG B 1 39 ? 17.438 16.438 25.094 1 97.62 39 ARG B C 1
ATOM 3304 O O . ARG B 1 39 ? 18.234 17.328 25.406 1 97.62 39 ARG B O 1
ATOM 3311 N N . ALA B 1 40 ? 17.734 15.234 24.719 1 97.62 40 ALA B N 1
ATOM 3312 C CA . ALA B 1 40 ? 19.156 14.914 24.531 1 97.62 40 ALA B CA 1
ATOM 3313 C C . ALA B 1 40 ? 19.766 15.766 23.422 1 97.62 40 ALA B C 1
ATOM 3315 O O . ALA B 1 40 ? 20.953 16.078 23.438 1 97.62 40 ALA B O 1
ATOM 3316 N N . HIS B 1 41 ? 18.953 16.203 22.516 1 96.31 41 HIS B N 1
ATOM 3317 C CA . HIS B 1 41 ? 19.406 17.078 21.438 1 96.31 41 HIS B CA 1
ATOM 3318 C C . HIS B 1 41 ? 19.312 18.547 21.828 1 96.31 41 HIS B C 1
ATOM 3320 O O . HIS B 1 41 ? 19.5 19.438 21 1 96.31 41 HIS B O 1
ATOM 3326 N N . GLY B 1 42 ? 18.859 18.797 23.062 1 95.25 42 GLY B N 1
ATOM 3327 C CA . GLY B 1 42 ? 18.859 20.156 23.594 1 95.25 42 GLY B CA 1
ATOM 3328 C C . GLY B 1 42 ? 17.547 20.891 23.359 1 95.25 42 GLY B C 1
ATOM 3329 O O . GLY B 1 42 ? 17.469 22.094 23.562 1 95.25 42 GLY B O 1
ATOM 3330 N N . LEU B 1 43 ? 16.547 20.188 22.891 1 96.38 43 LEU B N 1
ATOM 3331 C CA . LEU B 1 43 ? 15.258 20.828 22.656 1 96.38 43 LEU B CA 1
ATOM 3332 C C . LEU B 1 43 ? 14.406 20.812 23.922 1 96.38 43 LEU B C 1
ATOM 3334 O O . LEU B 1 43 ? 14.43 19.844 24.688 1 96.38 43 LEU B O 1
ATOM 3338 N N . THR B 1 44 ? 13.734 21.922 24.172 1 94 44 THR B N 1
ATOM 3339 C CA . THR B 1 44 ? 12.789 22.078 25.266 1 94 44 THR B CA 1
ATOM 3340 C C . THR B 1 44 ? 11.516 22.766 24.797 1 94 44 THR B C 1
ATOM 3342 O O . THR B 1 44 ? 11.469 23.312 23.688 1 94 44 THR B O 1
ATOM 3345 N N . TRP B 1 45 ? 10.492 22.594 25.531 1 95.06 45 TRP B N 1
ATOM 3346 C CA . TRP B 1 45 ? 9.227 23.25 25.234 1 95.06 45 TRP B CA 1
ATOM 3347 C C . TRP B 1 45 ? 8.578 23.781 26.516 1 95.06 45 TRP B C 1
ATOM 3349 O O . TRP B 1 45 ? 8.844 23.281 27.609 1 95.06 45 TRP B O 1
ATOM 3359 N N . GLU B 1 46 ? 7.773 24.766 26.359 1 95.38 46 GLU B N 1
ATOM 3360 C CA . GLU B 1 46 ? 7.113 25.438 27.469 1 95.38 46 GLU B CA 1
ATOM 3361 C C . GLU B 1 46 ? 6 24.578 28.062 1 95.38 46 GLU B C 1
ATOM 3363 O O . GLU B 1 46 ? 5.512 23.641 27.406 1 95.38 46 GLU B O 1
ATOM 3368 N N . GLU B 1 47 ? 5.629 24.922 29.266 1 96.56 47 GLU B N 1
ATOM 3369 C CA . GLU B 1 47 ? 4.449 24.328 29.875 1 96.56 47 GLU B CA 1
ATOM 3370 C C . GLU B 1 47 ? 3.166 24.859 29.25 1 96.56 47 GLU B C 1
ATOM 3372 O O . GLU B 1 47 ? 3.133 25.984 28.75 1 96.56 47 GLU B O 1
ATOM 3377 N N . TYR B 1 48 ? 2.191 24 29.219 1 96.88 48 TYR B N 1
ATOM 3378 C CA . TYR B 1 48 ? 0.877 24.469 28.781 1 96.88 48 TYR B CA 1
ATOM 3379 C C . TYR B 1 48 ? 0.346 25.562 29.688 1 96.88 48 TYR B C 1
ATOM 3381 O O . TYR B 1 48 ? 0.299 25.391 30.906 1 96.88 48 TYR B O 1
ATOM 3389 N N . PRO B 1 49 ? -0.123 26.656 29.172 1 96.44 49 PRO B N 1
ATOM 3390 C CA . PRO B 1 49 ? -0.446 27.797 30.031 1 96.44 49 PRO B CA 1
ATOM 3391 C C . PRO B 1 49 ? -1.842 27.703 30.641 1 96.44 49 PRO B C 1
ATOM 3393 O O . PRO B 1 49 ? -2.703 27 30.109 1 96.44 49 PRO B O 1
ATOM 3396 N N . ASP B 1 50 ? -1.999 28.344 31.766 1 94.81 50 ASP B N 1
ATOM 3397 C CA . ASP B 1 50 ? -3.314 28.594 32.344 1 94.81 50 ASP B CA 1
ATOM 3398 C C . ASP B 1 50 ? -3.881 29.922 31.859 1 94.81 50 ASP B C 1
ATOM 3400 O O . ASP B 1 50 ? -3.336 30.984 32.156 1 94.81 50 ASP B O 1
ATOM 3404 N N . LEU B 1 51 ? -5 29.906 31.172 1 95.06 51 LEU B N 1
ATOM 3405 C CA . LEU B 1 51 ? -5.543 31.109 30.562 1 95.06 51 LEU B CA 1
ATOM 3406 C C . LEU B 1 51 ? -6.793 31.578 31.297 1 95.06 51 LEU B C 1
ATOM 3408 O O . LEU B 1 51 ? -7.562 32.375 30.766 1 95.06 51 LEU B O 1
ATOM 3412 N N . THR B 1 52 ? -7.008 31.062 32.469 1 90.56 52 THR B N 1
ATOM 3413 C CA . THR B 1 52 ? -8.172 31.453 33.25 1 90.56 52 THR B CA 1
ATOM 3414 C C . THR B 1 52 ? -8.188 32.969 33.469 1 90.56 52 THR B C 1
ATOM 3416 O O . THR B 1 52 ? -7.215 33.531 33.969 1 90.56 52 THR B O 1
ATOM 3419 N N . GLY B 1 53 ? -9.281 33.594 33.062 1 87 53 GLY B N 1
ATOM 3420 C CA . GLY B 1 53 ? -9.484 35 33.281 1 87 53 GLY B CA 1
ATOM 3421 C C . GLY B 1 53 ? -8.656 35.875 32.375 1 87 53 GLY B C 1
ATOM 3422 O O . GLY B 1 53 ? -8.578 37.094 32.562 1 87 53 GLY B O 1
ATOM 3423 N N . ALA B 1 54 ? -8.078 35.344 31.359 1 90.56 54 ALA B N 1
ATOM 3424 C CA . ALA B 1 54 ? -7.145 36.094 30.516 1 90.56 54 ALA B CA 1
ATOM 3425 C C . ALA B 1 54 ? -7.836 36.656 29.281 1 90.56 54 ALA B C 1
ATOM 3427 O O . ALA B 1 54 ? -7.266 37.469 28.562 1 90.56 54 ALA B O 1
ATOM 3428 N N . ALA B 1 55 ? -9.102 36.375 29.047 1 96.12 55 ALA B N 1
ATOM 3429 C CA . ALA B 1 55 ? -9.773 36.688 27.797 1 96.12 55 ALA B CA 1
ATOM 3430 C C . ALA B 1 55 ? -10.055 38.188 27.688 1 96.12 55 ALA B C 1
ATOM 3432 O O . ALA B 1 55 ? -10.492 38.812 28.656 1 96.12 55 ALA B O 1
ATOM 3433 N N . ARG B 1 56 ? -9.82 38.688 26.516 1 95.44 56 ARG B N 1
ATOM 3434 C CA . ARG B 1 56 ? -10.18 40.062 26.188 1 95.44 56 ARG B CA 1
ATOM 3435 C C . ARG B 1 56 ? -11.617 40.156 25.688 1 95.44 56 ARG B C 1
ATOM 3437 O O . ARG B 1 56 ? -12.141 39.188 25.109 1 95.44 56 ARG B O 1
ATOM 3444 N N . GLU B 1 57 ? -12.18 41.312 25.953 1 92.62 57 GLU B N 1
ATOM 3445 C CA . GLU B 1 57 ? -13.547 41.531 25.484 1 92.62 57 GLU B CA 1
ATOM 3446 C C . GLU B 1 57 ? -13.586 41.75 23.984 1 92.62 57 GLU B C 1
ATOM 3448 O O . GLU B 1 57 ? -14.555 41.375 23.312 1 92.62 57 GLU B O 1
ATOM 3453 N N . ARG B 1 58 ? -12.617 42.469 23.531 1 96.19 58 ARG B N 1
ATOM 3454 C CA . ARG B 1 58 ? -12.43 42.75 22.109 1 96.19 58 ARG B CA 1
ATOM 3455 C C . ARG B 1 58 ? -10.969 42.594 21.719 1 96.19 58 ARG B C 1
ATOM 3457 O O . ARG B 1 58 ? -10.07 42.875 22.516 1 96.19 58 ARG B O 1
ATOM 3464 N N . GLY B 1 59 ? -10.75 42.062 20.516 1 97.25 59 GLY B N 1
ATOM 3465 C CA . GLY B 1 59 ? -9.398 41.906 20 1 97.25 59 GLY B CA 1
ATOM 3466 C C . GLY B 1 59 ? -9.352 41.375 18.578 1 97.25 59 GLY B C 1
ATOM 3467 O O . GLY B 1 59 ? -10.305 40.781 18.109 1 97.25 59 GLY B O 1
ATOM 3468 N N . ALA B 1 60 ? -8.258 41.75 17.922 1 98.31 60 ALA B N 1
ATOM 3469 C CA . ALA B 1 60 ? -8.039 41.312 16.547 1 98.31 60 ALA B CA 1
ATOM 3470 C C . ALA B 1 60 ? -6.574 40.938 16.328 1 98.31 60 ALA B C 1
ATOM 3472 O O . ALA B 1 60 ? -5.676 41.531 16.891 1 98.31 60 ALA B O 1
ATOM 3473 N N . ALA B 1 61 ? -6.406 39.969 15.562 1 98.75 61 ALA B N 1
ATOM 3474 C CA . ALA B 1 61 ? -5.062 39.594 15.156 1 98.75 61 ALA B CA 1
ATOM 3475 C C . ALA B 1 61 ? -5.09 38.844 13.828 1 98.75 61 ALA B C 1
ATOM 3477 O O . ALA B 1 61 ? -6.121 38.281 13.438 1 98.75 61 ALA B O 1
ATOM 3478 N N . ALA B 1 62 ? -4.004 38.875 13.102 1 98.75 62 ALA B N 1
ATOM 3479 C CA . ALA B 1 62 ? -3.822 38.156 11.836 1 98.75 62 ALA B CA 1
ATOM 3480 C C . ALA B 1 62 ? -2.578 37.25 11.883 1 98.75 62 ALA B C 1
ATOM 3482 O O . ALA B 1 62 ? -1.567 37.625 12.484 1 98.75 62 ALA B O 1
ATOM 3483 N N . ALA B 1 63 ? -2.697 36.156 11.281 1 98.88 63 ALA B N 1
ATOM 3484 C CA . ALA B 1 63 ? -1.577 35.219 11.273 1 98.88 63 ALA B CA 1
ATOM 3485 C C . ALA B 1 63 ? -1.439 34.562 9.914 1 98.88 63 ALA B C 1
ATOM 3487 O O . ALA B 1 63 ? -2.408 34.469 9.156 1 98.88 63 ALA B O 1
ATOM 3488 N N . LEU B 1 64 ? -0.242 34.188 9.586 1 98.62 64 LEU B N 1
ATOM 3489 C CA . LEU B 1 64 ? 0.127 33.469 8.375 1 98.62 64 LEU B CA 1
ATOM 3490 C C . LEU B 1 64 ? 0.782 32.125 8.727 1 98.62 64 LEU B C 1
ATOM 3492 O O . LEU B 1 64 ? 1.59 32.062 9.656 1 98.62 64 LEU B O 1
ATOM 3496 N N . ALA B 1 65 ? 0.374 31.094 8.086 1 98.62 65 ALA B N 1
ATOM 3497 C CA . ALA B 1 65 ? 0.961 29.781 8.281 1 98.62 65 ALA B CA 1
ATOM 3498 C C . ALA B 1 65 ? 1.154 29.062 6.945 1 98.62 65 ALA B C 1
ATOM 3500 O O . ALA B 1 65 ? 0.536 29.422 5.945 1 98.62 65 ALA B O 1
ATOM 3501 N N . TYR B 1 66 ? 2.035 28.094 6.938 1 98.12 66 TYR B N 1
ATOM 3502 C CA . TYR B 1 66 ? 2.395 27.359 5.734 1 98.12 66 TYR B CA 1
ATOM 3503 C C . TYR B 1 66 ? 1.876 25.922 5.793 1 98.12 66 TYR B C 1
ATOM 3505 O O . TYR B 1 66 ? 1.727 25.359 6.879 1 98.12 66 TYR B O 1
ATOM 3513 N N . PRO B 1 67 ? 1.601 25.375 4.582 1 96.5 67 PRO B N 1
ATOM 3514 C CA . PRO B 1 67 ? 1.241 23.953 4.566 1 96.5 67 PRO B CA 1
ATOM 3515 C C . PRO B 1 67 ? 2.416 23.047 4.922 1 96.5 67 PRO B C 1
ATOM 3517 O O . PRO B 1 67 ? 3.566 23.484 4.926 1 96.5 67 PRO B O 1
ATOM 3520 N N . MET B 1 68 ? 2.088 21.859 5.305 1 96.19 68 MET B N 1
ATOM 3521 C CA . MET B 1 68 ? 3.137 20.906 5.66 1 96.19 68 MET B CA 1
ATOM 3522 C C . MET B 1 68 ? 3.031 19.641 4.816 1 96.19 68 MET B C 1
ATOM 3524 O O . MET B 1 68 ? 1.941 19.281 4.379 1 96.19 68 MET B O 1
ATOM 3528 N N . GLN B 1 69 ? 4.121 19.094 4.508 1 97.19 69 GLN B N 1
ATOM 3529 C CA . GLN B 1 69 ? 4.25 17.781 3.859 1 97.19 69 GLN B CA 1
ATOM 3530 C C . GLN B 1 69 ? 4.758 16.734 4.836 1 97.19 69 GLN B C 1
ATOM 3532 O O . GLN B 1 69 ? 5.773 16.938 5.508 1 97.19 69 GLN B O 1
ATOM 3537 N N . GLY B 1 70 ? 4.105 15.641 4.852 1 97.69 70 GLY B N 1
ATOM 3538 C CA . GLY B 1 70 ? 4.504 14.57 5.75 1 97.69 70 GLY B CA 1
ATOM 3539 C C . GLY B 1 70 ? 5.82 13.922 5.359 1 97.69 70 GLY B C 1
ATOM 3540 O O . GLY B 1 70 ? 6.074 13.688 4.18 1 97.69 70 GLY B O 1
ATOM 3541 N N . VAL B 1 71 ? 6.703 13.688 6.34 1 98.69 71 VAL B N 1
ATOM 3542 C CA . VAL B 1 71 ? 7.832 12.766 6.258 1 98.69 71 VAL B CA 1
ATOM 3543 C C . VAL B 1 71 ? 7.43 11.398 6.805 1 98.69 71 VAL B C 1
ATOM 3545 O O . VAL B 1 71 ? 7.066 10.5 6.043 1 98.69 71 VAL B O 1
ATOM 3548 N N . LEU B 1 72 ? 7.273 11.352 8.078 1 98.62 72 LEU B N 1
ATOM 3549 C CA . LEU B 1 72 ? 6.508 10.258 8.68 1 98.62 72 LEU B CA 1
ATOM 3550 C C . LEU B 1 72 ? 5.039 10.641 8.82 1 98.62 72 LEU B C 1
ATOM 3552 O O . LEU B 1 72 ? 4.703 11.578 9.547 1 98.62 72 LEU B O 1
ATOM 3556 N N . LYS B 1 73 ? 4.156 9.922 8.133 1 97.06 73 LYS B N 1
ATOM 3557 C CA . LYS B 1 73 ? 2.746 10.289 8.016 1 97.06 73 LYS B CA 1
ATOM 3558 C C . LYS B 1 73 ? 1.938 9.766 9.195 1 97.06 73 LYS B C 1
ATOM 3560 O O . LYS B 1 73 ? 2.477 9.07 10.062 1 97.06 73 LYS B O 1
ATOM 3565 N N . TYR B 1 74 ? 0.756 10.195 9.234 1 93.69 74 TYR B N 1
ATOM 3566 C CA . TYR B 1 74 ? -0.204 9.594 10.156 1 93.69 74 TYR B CA 1
ATOM 3567 C C . TYR B 1 74 ? -1.539 9.344 9.461 1 93.69 74 TYR B C 1
ATOM 3569 O O . TYR B 1 74 ? -1.868 10.016 8.477 1 93.69 74 TYR B O 1
ATOM 3577 N N . HIS B 1 75 ? -2.174 8.367 9.883 1 91.44 75 HIS B N 1
ATOM 3578 C CA . HIS B 1 75 ? -3.574 8.102 9.578 1 91.44 75 HIS B CA 1
ATOM 3579 C C . HIS B 1 75 ? -4.324 7.625 10.82 1 91.44 75 HIS B C 1
ATOM 3581 O O . HIS B 1 75 ? -3.719 7.07 11.742 1 91.44 75 HIS B O 1
ATOM 3587 N N . GLY B 1 76 ? -5.613 8 10.812 1 91.31 76 GLY B N 1
ATOM 3588 C CA . GLY B 1 76 ? -6.453 7.562 11.914 1 91.31 76 GLY B CA 1
ATOM 3589 C C . GLY B 1 76 ? -6.316 8.43 13.148 1 91.31 76 GLY B C 1
ATOM 3590 O O . GLY B 1 76 ? -5.223 8.898 13.469 1 91.31 76 GLY B O 1
ATOM 3591 N N . LEU B 1 77 ? -7.395 8.656 13.797 1 93.12 77 LEU B N 1
ATOM 3592 C CA . LEU B 1 77 ? -7.461 9.383 15.062 1 93.12 77 LEU B CA 1
ATOM 3593 C C . LEU B 1 77 ? -7.938 8.477 16.188 1 93.12 77 LEU B C 1
ATOM 3595 O O . LEU B 1 77 ? -8.984 7.84 16.078 1 93.12 77 LEU B O 1
ATOM 3599 N N . SER B 1 78 ? -7.121 8.406 17.234 1 93.56 78 SER B N 1
ATOM 3600 C CA . SER B 1 78 ? -7.516 7.621 18.406 1 93.56 78 SER B CA 1
ATOM 3601 C C . SER B 1 78 ? -8.508 8.391 19.266 1 93.56 78 SER B C 1
ATOM 3603 O O . SER B 1 78 ? -9.227 7.793 20.078 1 93.56 78 SER B O 1
ATOM 3605 N N . ASP B 1 79 ? -8.469 9.688 19.156 1 92.81 79 ASP B N 1
ATOM 3606 C CA . ASP B 1 79 ? -9.406 10.602 19.797 1 92.81 79 ASP B CA 1
ATOM 3607 C C . ASP B 1 79 ? -9.883 11.672 18.812 1 92.81 79 ASP B C 1
ATOM 3609 O O . ASP B 1 79 ? -9.133 12.578 18.469 1 92.81 79 ASP B O 1
ATOM 3613 N N . TRP B 1 80 ? -11.086 11.656 18.453 1 90.56 80 TRP B N 1
ATOM 3614 C CA . TRP B 1 80 ? -11.617 12.531 17.422 1 90.56 80 TRP B CA 1
ATOM 3615 C C . TRP B 1 80 ? -11.969 13.906 18 1 90.56 80 TRP B C 1
ATOM 3617 O O . TRP B 1 80 ? -12.008 14.898 17.266 1 90.56 80 TRP B O 1
ATOM 3627 N N . ASP B 1 81 ? -12.25 13.953 19.281 1 89.06 81 ASP B N 1
ATOM 3628 C CA . ASP B 1 81 ? -12.586 15.227 19.891 1 89.06 81 ASP B CA 1
ATOM 3629 C C . ASP B 1 81 ? -11.383 16.156 19.922 1 89.06 81 ASP B C 1
ATOM 3631 O O . ASP B 1 81 ? -11.492 17.344 19.609 1 89.06 81 ASP B O 1
ATOM 3635 N N . TYR B 1 82 ? -10.273 15.57 20.297 1 93.56 82 TYR B N 1
ATOM 3636 C CA . TYR B 1 82 ? -9.062 16.375 20.406 1 93.56 82 TYR B CA 1
ATOM 3637 C C . TYR B 1 82 ? -8.133 16.109 19.234 1 93.56 82 TYR B C 1
ATOM 3639 O O . TYR B 1 82 ? -7.012 16.625 19.188 1 93.56 82 TYR B O 1
ATOM 3647 N N . ARG B 1 83 ? -8.57 15.258 18.344 1 93.88 83 ARG B N 1
ATOM 3648 C CA . ARG B 1 83 ? -7.82 14.914 17.141 1 93.88 83 ARG B CA 1
ATOM 3649 C C . ARG B 1 83 ? -6.434 14.383 17.5 1 93.88 83 ARG B C 1
ATOM 3651 O O . ARG B 1 83 ? -5.43 14.875 16.969 1 93.88 83 ARG B O 1
ATOM 3658 N N . ILE B 1 84 ? -6.445 13.445 18.391 1 96.12 84 ILE B N 1
ATOM 3659 C CA . ILE B 1 84 ? -5.223 12.734 18.75 1 96.12 84 ILE B CA 1
ATOM 3660 C C . ILE B 1 84 ? -5.023 11.547 17.812 1 96.12 84 ILE B C 1
ATOM 3662 O O . ILE B 1 84 ? -5.918 10.703 17.672 1 96.12 84 ILE B O 1
ATOM 3666 N N . ALA B 1 85 ? -3.867 11.508 17.172 1 96.44 85 ALA B N 1
ATOM 3667 C CA . ALA B 1 85 ? -3.576 10.445 16.219 1 96.44 85 ALA B CA 1
ATOM 3668 C C . ALA B 1 85 ? -3.088 9.188 16.922 1 96.44 85 ALA B C 1
ATOM 3670 O O . ALA B 1 85 ? -2.703 9.242 18.094 1 96.44 85 ALA B O 1
ATOM 3671 N N . PHE B 1 86 ? -3.051 8.055 16.25 1 95.75 86 PHE B N 1
ATOM 3672 C CA . PHE B 1 86 ? -2.59 6.777 16.781 1 95.75 86 PHE B CA 1
ATOM 3673 C C . PHE B 1 86 ? -1.07 6.754 16.891 1 95.75 86 PHE B C 1
ATOM 3675 O O . PHE B 1 86 ? -0.51 5.949 17.641 1 95.75 86 PHE B O 1
ATOM 3682 N N . LEU B 1 87 ? -0.402 7.598 16.172 1 95.88 87 LEU B N 1
ATOM 3683 C CA . LEU B 1 87 ? 1.056 7.555 16.125 1 95.88 87 LEU B CA 1
ATOM 3684 C C . LEU B 1 87 ? 1.632 8.953 15.906 1 95.88 87 LEU B C 1
ATOM 3686 O O . LEU B 1 87 ? 0.965 9.82 15.336 1 95.88 87 LEU B O 1
ATOM 3690 N N . PRO B 1 88 ? 2.875 9.195 16.406 1 98.31 88 PRO B N 1
ATOM 3691 C CA . PRO B 1 88 ? 3.545 10.461 16.109 1 98.31 88 PRO B CA 1
ATOM 3692 C C . PRO B 1 88 ? 3.908 10.609 14.633 1 98.31 88 PRO B C 1
ATOM 3694 O O . PRO B 1 88 ? 3.945 9.617 13.898 1 98.31 88 PRO B O 1
ATOM 3697 N N . SER B 1 89 ? 4.129 11.789 14.203 1 98.56 89 SER B N 1
ATOM 3698 C CA . SER B 1 89 ? 4.453 12.055 12.805 1 98.56 89 SER B CA 1
ATOM 3699 C C . SER B 1 89 ? 5.461 13.188 12.672 1 98.56 89 SER B C 1
ATOM 3701 O O . SER B 1 89 ? 5.637 13.977 13.609 1 98.56 89 SER B O 1
ATOM 3703 N N . VAL B 1 90 ? 6.18 13.234 11.57 1 98.81 90 VAL B N 1
ATOM 3704 C CA . VAL B 1 90 ? 7.18 14.242 11.242 1 98.81 90 VAL B CA 1
ATOM 3705 C C . VAL B 1 90 ? 6.824 14.906 9.906 1 98.81 90 VAL B C 1
ATOM 3707 O O . VAL B 1 90 ? 6.301 14.258 9.008 1 98.81 90 VAL B O 1
ATOM 3710 N N . SER B 1 91 ? 7.031 16.203 9.789 1 98.44 91 SER B N 1
ATOM 3711 C CA . SER B 1 91 ? 6.691 16.891 8.547 1 98.44 91 SER B CA 1
ATOM 3712 C C . SER B 1 91 ? 7.703 17.984 8.227 1 98.44 91 SER B C 1
ATOM 3714 O O . SER B 1 91 ? 8.547 18.328 9.062 1 98.44 91 SER B O 1
ATOM 3716 N N . LEU B 1 92 ? 7.664 18.469 7.008 1 98.56 92 LEU B N 1
ATOM 3717 C CA . LEU B 1 92 ? 8.344 19.656 6.52 1 98.56 92 LEU B CA 1
ATOM 3718 C C . LEU B 1 92 ? 7.336 20.719 6.098 1 98.56 92 LEU B C 1
ATOM 3720 O O . LEU B 1 92 ? 6.52 20.5 5.203 1 98.56 92 LEU B O 1
ATOM 3724 N N . CYS B 1 93 ? 7.395 21.828 6.711 1 97.75 93 CYS B N 1
ATOM 3725 C CA . CYS B 1 93 ? 6.566 22.938 6.23 1 97.75 93 CYS B CA 1
ATOM 3726 C C . CYS B 1 93 ? 7.066 23.438 4.887 1 97.75 93 CYS B C 1
ATOM 3728 O O . CYS B 1 93 ? 8.273 23.516 4.66 1 97.75 93 CYS B O 1
ATOM 3730 N N . ASN B 1 94 ? 6.164 23.797 4.07 1 96.62 94 ASN B N 1
ATOM 3731 C CA . ASN B 1 94 ? 6.445 24.094 2.67 1 96.62 94 ASN B CA 1
ATOM 3732 C C . ASN B 1 94 ? 5.93 25.484 2.279 1 96.62 94 ASN B C 1
ATOM 3734 O O . ASN B 1 94 ? 4.73 25.75 2.365 1 96.62 94 ASN B O 1
ATOM 3738 N N . ASP B 1 95 ? 6.785 26.344 1.747 1 96.5 95 ASP B N 1
ATOM 3739 C CA . ASP B 1 95 ? 6.367 27.719 1.452 1 96.5 95 ASP B CA 1
ATOM 3740 C C . ASP B 1 95 ? 5.844 27.828 0.022 1 96.5 95 ASP B C 1
ATOM 3742 O O . ASP B 1 95 ? 5.82 28.922 -0.547 1 96.5 95 ASP B O 1
ATOM 3746 N N . ALA B 1 96 ? 5.547 26.672 -0.609 1 93.75 96 ALA B N 1
ATOM 3747 C CA . ALA B 1 96 ? 4.859 26.688 -1.898 1 93.75 96 ALA B CA 1
ATOM 3748 C C . ALA B 1 96 ? 3.5 27.375 -1.788 1 93.75 96 ALA B C 1
ATOM 3750 O O . ALA B 1 96 ? 2.936 27.812 -2.791 1 93.75 96 ALA B O 1
ATOM 3751 N N . GLY B 1 97 ? 2.982 27.453 -0.634 1 93.75 97 GLY B N 1
ATOM 3752 C CA . GLY B 1 97 ? 1.742 28.141 -0.325 1 93.75 97 GLY B CA 1
ATOM 3753 C C . GLY B 1 97 ? 1.677 28.641 1.107 1 93.75 97 GLY B C 1
ATOM 3754 O O . GLY B 1 97 ? 2.615 28.438 1.881 1 93.75 97 GLY B O 1
ATOM 3755 N N . HIS B 1 98 ? 0.653 29.406 1.384 1 96.12 98 HIS B N 1
ATOM 3756 C CA . HIS B 1 98 ? 0.382 29.828 2.752 1 96.12 98 HIS B CA 1
ATOM 3757 C C . HIS B 1 98 ? -1.096 30.156 2.945 1 96.12 98 HIS B C 1
ATOM 3759 O O . HIS B 1 98 ? -1.849 30.25 1.973 1 96.12 98 HIS B O 1
ATOM 3765 N N . THR B 1 99 ? -1.496 30.156 4.137 1 97.06 99 THR B N 1
ATOM 3766 C CA . THR B 1 99 ? -2.826 30.625 4.52 1 97.06 99 THR B CA 1
ATOM 3767 C C . THR B 1 99 ? -2.738 31.859 5.406 1 97.06 99 THR B C 1
ATOM 3769 O O . THR B 1 99 ? -1.896 31.922 6.305 1 97.06 99 THR B O 1
ATOM 3772 N N . LEU B 1 100 ? -3.477 32.812 5.008 1 98.06 100 LEU B N 1
ATOM 3773 C CA . LEU B 1 100 ? -3.635 34.031 5.797 1 98.06 100 LEU B CA 1
ATOM 3774 C C . LEU B 1 100 ? -4.996 34.031 6.484 1 98.06 100 LEU B C 1
ATOM 3776 O O . LEU B 1 100 ? -6.023 33.812 5.848 1 98.06 100 LEU B O 1
ATOM 3780 N N . THR B 1 101 ? -5.02 34.312 7.797 1 98.56 101 THR B N 1
ATOM 3781 C CA . THR B 1 101 ? -6.277 34.344 8.539 1 98.56 101 THR B CA 1
ATOM 3782 C C . THR B 1 101 ? -6.316 35.531 9.469 1 98.56 101 THR B C 1
ATOM 3784 O O . THR B 1 101 ? -5.336 35.812 10.164 1 98.56 101 THR B O 1
ATOM 3787 N N . LEU B 1 102 ? -7.34 36.25 9.422 1 98.62 102 LEU B N 1
ATOM 3788 C CA . LEU B 1 102 ? -7.648 37.344 10.336 1 98.62 102 LEU B CA 1
ATOM 3789 C C . LEU B 1 102 ? -8.82 37 11.242 1 98.62 102 LEU B C 1
ATOM 3791 O O . LEU B 1 102 ? -9.859 36.531 10.766 1 98.62 102 LEU B O 1
ATOM 3795 N N . VAL B 1 103 ? -8.648 37.188 12.539 1 98.62 103 VAL B N 1
ATOM 3796 C CA . VAL B 1 103 ? -9.711 36.938 13.508 1 98.62 103 VAL B CA 1
ATOM 3797 C C . VAL B 1 103 ? -10.008 38.188 14.305 1 98.62 103 VAL B C 1
ATOM 3799 O O . VAL B 1 103 ? -9.086 38.875 14.781 1 98.62 103 VAL B O 1
ATOM 3802 N N . GLU B 1 104 ? -11.234 38.5 14.406 1 98.25 104 GLU B N 1
ATOM 3803 C CA . GLU B 1 104 ? -11.703 39.594 15.227 1 98.25 104 GLU B CA 1
ATOM 3804 C C . GLU B 1 104 ? -12.781 39.156 16.203 1 98.25 104 GLU B C 1
ATOM 3806 O O . GLU B 1 104 ? -13.844 38.688 15.797 1 98.25 104 GLU B O 1
ATOM 3811 N N . PHE B 1 105 ? -12.492 39.281 17.5 1 98.25 105 PHE B N 1
ATOM 3812 C CA . PHE B 1 105 ? -13.523 39.062 18.516 1 98.25 105 PHE B CA 1
ATOM 3813 C C . PHE B 1 105 ? -14.273 40.375 18.781 1 98.25 105 PHE B C 1
ATOM 3815 O O . PHE B 1 105 ? -13.656 41.406 19.016 1 98.25 105 PHE B O 1
ATOM 3822 N N . ASP B 1 106 ? -15.516 40.312 18.75 1 97.31 106 ASP B N 1
ATOM 3823 C CA . ASP B 1 106 ? -16.391 41.469 18.859 1 97.31 106 ASP B CA 1
ATOM 3824 C C . ASP B 1 106 ? -17.641 41.125 19.672 1 97.31 106 ASP B C 1
ATOM 3826 O O . ASP B 1 106 ? -18.469 40.344 19.266 1 97.31 106 ASP B O 1
ATOM 3830 N N . PRO B 1 107 ? -17.859 41.812 20.781 1 95.94 107 PRO B N 1
ATOM 3831 C CA . PRO B 1 107 ? -19.016 41.531 21.641 1 95.94 107 PRO B CA 1
ATOM 3832 C C . PRO B 1 107 ? -20.344 41.844 20.969 1 95.94 107 PRO B C 1
ATOM 3834 O O . PRO B 1 107 ? -21.391 41.406 21.422 1 95.94 107 PRO B O 1
ATOM 3837 N N . ASP B 1 108 ? -20.281 42.594 19.953 1 96.75 108 ASP B N 1
ATOM 3838 C CA . ASP B 1 108 ? -21.516 43 19.266 1 96.75 108 ASP B CA 1
ATOM 3839 C C . ASP B 1 108 ? -21.953 41.938 18.266 1 96.75 108 ASP B C 1
ATOM 3841 O O . ASP B 1 108 ? -23.062 42 17.719 1 96.75 108 ASP B O 1
ATOM 3845 N N . LEU B 1 109 ? -21.094 41 17.984 1 96.69 109 LEU B N 1
ATOM 3846 C CA . LEU B 1 109 ? -21.453 39.906 17.094 1 96.69 109 LEU B CA 1
ATOM 3847 C C . LEU B 1 109 ? -22.375 38.906 17.781 1 96.69 109 LEU B C 1
ATOM 3849 O O . LEU B 1 109 ? -22.125 38.5 18.922 1 96.69 109 LEU B O 1
ATOM 3853 N N . ALA B 1 110 ? -23.484 38.5 17.156 1 96.44 110 ALA B N 1
ATOM 3854 C CA . ALA B 1 110 ? -24.422 37.531 17.719 1 96.44 110 ALA B CA 1
ATOM 3855 C C . ALA B 1 110 ? -23.922 36.094 17.562 1 96.44 110 ALA B C 1
ATOM 3857 O O . ALA B 1 110 ? -24.188 35.25 18.406 1 96.44 110 ALA B O 1
ATOM 3858 N N . THR B 1 111 ? -23.25 35.875 16.469 1 96.81 111 THR B N 1
ATOM 3859 C CA . THR B 1 111 ? -22.734 34.562 16.156 1 96.81 111 THR B CA 1
ATOM 3860 C C . THR B 1 111 ? -21.359 34.625 15.516 1 96.81 111 THR B C 1
ATOM 3862 O O . THR B 1 111 ? -20.969 35.688 15.008 1 96.81 111 THR B O 1
ATOM 3865 N N . ASP B 1 112 ? -20.656 33.531 15.617 1 97.81 112 ASP B N 1
ATOM 3866 C CA . ASP B 1 112 ? -19.422 33.438 14.844 1 97.81 112 ASP B CA 1
ATOM 3867 C C . ASP B 1 112 ? -19.703 33.469 13.344 1 97.81 112 ASP B C 1
ATOM 3869 O O . ASP B 1 112 ? -20.688 32.875 12.891 1 97.81 112 ASP B O 1
ATOM 3873 N N . CYS B 1 113 ? -18.875 34.094 12.586 1 97.38 113 CYS B N 1
ATOM 3874 C CA . CYS B 1 113 ? -18.953 34.062 11.125 1 97.38 113 CYS B CA 1
ATOM 3875 C C . CYS B 1 113 ? -17.578 33.938 10.5 1 97.38 113 CYS B C 1
ATOM 3877 O O . CYS B 1 113 ? -16.562 34.25 11.133 1 97.38 113 CYS B O 1
ATOM 3879 N N . ALA B 1 114 ? -17.609 33.438 9.281 1 97.69 114 ALA B N 1
ATOM 3880 C CA . ALA B 1 114 ? -16.328 33.188 8.609 1 97.69 114 ALA B CA 1
ATOM 3881 C C . ALA B 1 114 ? -16.453 33.406 7.105 1 97.69 114 ALA B C 1
ATOM 3883 O O . ALA B 1 114 ? -17.469 33.031 6.508 1 97.69 114 ALA B O 1
ATOM 3884 N N . THR B 1 115 ? -15.492 34.031 6.516 1 97.25 115 THR B N 1
ATOM 3885 C CA . THR B 1 115 ? -15.297 34.125 5.074 1 97.25 115 THR B CA 1
ATOM 3886 C C . THR B 1 115 ? -14.008 33.406 4.656 1 97.25 115 THR B C 1
ATOM 3888 O O . THR B 1 115 ? -12.922 33.75 5.125 1 97.25 115 THR B O 1
ATOM 3891 N N . ILE B 1 116 ? -14.125 32.438 3.828 1 95.62 116 ILE B N 1
ATOM 3892 C CA . ILE B 1 116 ? -12.992 31.625 3.389 1 95.62 116 ILE B CA 1
ATOM 3893 C C . ILE B 1 116 ? -12.836 31.734 1.872 1 95.62 116 ILE B C 1
ATOM 3895 O O . ILE B 1 116 ? -13.758 31.391 1.123 1 95.62 116 ILE B O 1
ATOM 3899 N N . ASN B 1 117 ? -11.688 32.156 1.428 1 93.12 117 ASN B N 1
ATOM 3900 C CA . ASN B 1 117 ? -11.398 32.344 0.012 1 93.12 117 ASN B CA 1
ATOM 3901 C C . ASN B 1 117 ? -12.445 33.219 -0.666 1 93.12 117 ASN B C 1
ATOM 3903 O O . ASN B 1 117 ? -12.922 32.906 -1.758 1 93.12 117 ASN B O 1
ATOM 3907 N N . GLY B 1 118 ? -12.875 34.219 0.074 1 92.62 118 GLY B N 1
ATOM 3908 C CA . GLY B 1 118 ? -13.789 35.188 -0.471 1 92.62 118 GLY B CA 1
ATOM 3909 C C . GLY B 1 118 ? -15.242 34.781 -0.394 1 92.62 118 GLY B C 1
ATOM 3910 O O . GLY B 1 118 ? -16.125 35.562 -0.781 1 92.62 118 GLY B O 1
ATOM 3911 N N . HIS B 1 119 ? -15.5 33.656 0.167 1 94.94 119 HIS B N 1
ATOM 3912 C CA . HIS B 1 119 ? -16.859 33.156 0.259 1 94.94 119 HIS B CA 1
ATOM 3913 C C . HIS B 1 119 ? -17.281 32.969 1.713 1 94.94 119 HIS B C 1
ATOM 3915 O O . HIS B 1 119 ? -16.5 32.5 2.541 1 94.94 119 HIS B O 1
ATOM 3921 N N . VAL B 1 120 ? -18.531 33.281 1.921 1 96.12 120 VAL B N 1
ATOM 3922 C CA . VAL B 1 120 ? -19.078 33.094 3.26 1 96.12 120 VAL B CA 1
ATOM 3923 C C . VAL B 1 120 ? -19.172 31.609 3.566 1 96.12 120 VAL B C 1
ATOM 3925 O O . VAL B 1 120 ? -19.797 30.844 2.814 1 96.12 120 VAL B O 1
ATOM 3928 N N . ALA B 1 121 ? -18.516 31.234 4.609 1 95.88 121 ALA B N 1
ATOM 3929 C CA . ALA B 1 121 ? -18.531 29.828 4.996 1 95.88 121 ALA B CA 1
ATOM 3930 C C . ALA B 1 121 ? -19.891 29.422 5.543 1 95.88 121 ALA B C 1
ATOM 3932 O O . ALA B 1 121 ? -20.547 30.203 6.242 1 95.88 121 ALA B O 1
ATOM 3933 N N . ARG B 1 122 ? -20.359 28.203 5.168 1 93.31 122 ARG B N 1
ATOM 3934 C CA . ARG B 1 122 ? -21.609 27.625 5.641 1 93.31 122 ARG B CA 1
ATOM 3935 C C . ARG B 1 122 ? -21.469 26.141 5.93 1 93.31 122 ARG B C 1
ATOM 3937 O O . ARG B 1 122 ? -20.422 25.547 5.637 1 93.31 122 ARG B O 1
ATOM 3944 N N . GLY B 1 123 ? -22.391 25.609 6.594 1 92.12 123 GLY B N 1
ATOM 3945 C CA . GLY B 1 123 ? -22.406 24.172 6.816 1 92.12 123 GLY B CA 1
ATOM 3946 C C . GLY B 1 123 ? -21.203 23.656 7.574 1 92.12 123 GLY B C 1
ATOM 3947 O O . GLY B 1 123 ? -20.859 24.188 8.625 1 92.12 123 GLY B O 1
ATOM 3948 N N . ARG B 1 124 ? -20.609 22.609 7.031 1 85.5 124 ARG B N 1
ATOM 3949 C CA . ARG B 1 124 ? -19.531 21.906 7.703 1 85.5 124 ARG B CA 1
ATOM 3950 C C . ARG B 1 124 ? -18.297 22.781 7.824 1 85.5 124 ARG B C 1
ATOM 3952 O O . ARG B 1 124 ? -17.547 22.703 8.812 1 85.5 124 ARG B O 1
ATOM 3959 N N . GLU B 1 125 ? -18.031 23.562 6.836 1 88.44 125 GLU B N 1
ATOM 3960 C CA . GLU B 1 125 ? -16.875 24.469 6.852 1 88.44 125 GLU B CA 1
ATOM 3961 C C . GLU B 1 125 ? -16.953 25.438 8.023 1 88.44 125 GLU B C 1
ATOM 3963 O O . GLU B 1 125 ? -15.969 25.641 8.734 1 88.44 125 GLU B O 1
ATOM 3968 N N . LEU B 1 126 ? -18.062 26.094 8.227 1 93.38 126 LEU B N 1
ATOM 3969 C CA . LEU B 1 126 ? -18.25 27.016 9.336 1 93.38 126 LEU B CA 1
ATOM 3970 C C . LEU B 1 126 ? -18.234 26.266 10.672 1 93.38 126 LEU B C 1
ATOM 3972 O O . LEU B 1 126 ? -17.703 26.781 11.664 1 93.38 126 LEU B O 1
ATOM 3976 N N . GLU B 1 127 ? -18.828 25.141 10.656 1 92.06 127 GLU B N 1
ATOM 3977 C CA . GLU B 1 127 ? -18.859 24.328 11.875 1 92.06 127 GLU B CA 1
ATOM 3978 C C . GLU B 1 127 ? -17.453 24.016 12.375 1 92.06 127 GLU B C 1
ATOM 3980 O O . GLU B 1 127 ? -17.203 24.031 13.586 1 92.06 127 GLU B O 1
ATOM 3985 N N . ARG B 1 128 ? -16.594 23.734 11.516 1 89.12 128 ARG B N 1
ATOM 3986 C CA . ARG B 1 128 ? -15.227 23.406 11.898 1 89.12 128 ARG B CA 1
ATOM 3987 C C . ARG B 1 128 ? -14.508 24.625 12.477 1 89.12 128 ARG B C 1
ATOM 3989 O O . ARG B 1 128 ? -13.758 24.5 13.453 1 89.12 128 ARG B O 1
ATOM 3996 N N . VAL B 1 129 ? -14.75 25.719 11.867 1 94.69 129 VAL B N 1
ATOM 3997 C CA . VAL B 1 129 ? -14.172 26.969 12.375 1 94.69 129 VAL B CA 1
ATOM 3998 C C . VAL B 1 129 ? -14.711 27.234 13.781 1 94.69 129 VAL B C 1
ATOM 4000 O O . VAL B 1 129 ? -13.945 27.578 14.688 1 94.69 129 VAL B O 1
ATOM 4003 N N . ARG B 1 130 ? -15.984 27.062 13.945 1 95.19 130 ARG B N 1
ATOM 4004 C CA . ARG B 1 130 ? -16.625 27.312 15.227 1 95.19 130 ARG B CA 1
ATOM 4005 C C . ARG B 1 130 ? -16.094 26.375 16.312 1 95.19 130 ARG B C 1
ATOM 4007 O O . ARG B 1 130 ? -15.898 26.781 17.453 1 95.19 130 ARG B O 1
ATOM 4014 N N . GLN B 1 131 ? -15.875 25.219 15.922 1 91.94 131 GLN B N 1
ATOM 4015 C CA . GLN B 1 131 ? -15.352 24.234 16.875 1 91.94 131 GLN B CA 1
ATOM 4016 C C . GLN B 1 131 ? -13.977 24.656 17.391 1 91.94 131 GLN B C 1
ATOM 4018 O O . GLN B 1 131 ? -13.68 24.531 18.578 1 91.94 131 GLN B O 1
ATOM 4023 N N . SER B 1 132 ? -13.219 25.094 16.516 1 94.56 132 SER B N 1
ATOM 4024 C CA . SER B 1 132 ? -11.898 25.562 16.906 1 94.56 132 SER B CA 1
ATOM 4025 C C . SER B 1 132 ? -11.992 26.781 17.812 1 94.56 132 SER B C 1
ATOM 4027 O O . SER B 1 132 ? -11.297 26.859 18.828 1 94.56 132 SER B O 1
ATOM 4029 N N . LEU B 1 133 ? -12.844 27.703 17.469 1 97.06 133 LEU B N 1
ATOM 4030 C CA . LEU B 1 133 ? -13.031 28.906 18.266 1 97.06 133 LEU B CA 1
ATOM 4031 C C . LEU B 1 133 ? -13.57 28.547 19.656 1 97.06 133 LEU B C 1
ATOM 4033 O O . LEU B 1 133 ? -13.148 29.141 20.656 1 97.06 133 LEU B O 1
ATOM 4037 N N . ASP B 1 134 ? -14.484 27.641 19.656 1 96.38 134 ASP B N 1
ATOM 4038 C CA . ASP B 1 134 ? -15.062 27.203 20.938 1 96.38 134 ASP B CA 1
ATOM 4039 C C . ASP B 1 134 ? -14 26.609 21.859 1 96.38 134 ASP B C 1
ATOM 4041 O O . ASP B 1 134 ? -13.992 26.891 23.047 1 96.38 134 ASP B O 1
ATOM 4045 N N . ALA B 1 135 ? -13.164 25.812 21.297 1 94.44 135 ALA B N 1
ATOM 4046 C CA . ALA B 1 135 ? -12.094 25.219 22.094 1 94.44 135 ALA B CA 1
ATOM 4047 C C . ALA B 1 135 ? -11.164 26.297 22.656 1 94.44 135 ALA B C 1
ATOM 4049 O O . ALA B 1 135 ? -10.742 26.219 23.812 1 94.44 135 ALA B O 1
ATOM 4050 N N . ILE B 1 136 ? -10.875 27.219 21.859 1 96.31 136 ILE B N 1
ATOM 4051 C CA . ILE B 1 136 ? -9.984 28.297 22.281 1 96.31 136 ILE B CA 1
ATOM 4052 C C . ILE B 1 136 ? -10.656 29.125 23.375 1 96.31 136 ILE B C 1
ATOM 4054 O O . ILE B 1 136 ? -10.031 29.453 24.375 1 96.31 136 ILE B O 1
ATOM 4058 N N . ARG B 1 137 ? -11.922 29.406 23.219 1 96.62 137 ARG B N 1
ATOM 4059 C CA . ARG B 1 137 ? -12.68 30.141 24.219 1 96.62 137 ARG B CA 1
ATOM 4060 C C . ARG B 1 137 ? -12.781 29.359 25.531 1 96.62 137 ARG B C 1
ATOM 4062 O O . ARG B 1 137 ? -12.742 29.938 26.609 1 96.62 137 ARG B O 1
ATOM 4069 N N . ALA B 1 138 ? -12.891 28.109 25.406 1 93.62 138 ALA B N 1
ATOM 4070 C CA . ALA B 1 138 ? -13.109 27.234 26.562 1 93.62 138 ALA B CA 1
ATOM 4071 C C . ALA B 1 138 ? -11.922 27.297 27.516 1 93.62 138 ALA B C 1
ATOM 4073 O O . ALA B 1 138 ? -12.078 27.047 28.719 1 93.62 138 ALA B O 1
ATOM 4074 N N . ALA B 1 139 ? -10.82 27.594 26.969 1 91.38 139 ALA B N 1
ATOM 4075 C CA . ALA B 1 139 ? -9.625 27.672 27.812 1 91.38 139 ALA B CA 1
ATOM 4076 C C . ALA B 1 139 ? -9.781 28.719 28.906 1 91.38 139 ALA B C 1
ATOM 4078 O O . ALA B 1 139 ? -9.109 28.641 29.938 1 91.38 139 ALA B O 1
ATOM 4079 N N . SER B 1 140 ? -10.656 29.703 28.797 1 92.56 140 SER B N 1
ATOM 4080 C CA . SER B 1 140 ? -10.844 30.781 29.781 1 92.56 140 SER B CA 1
ATOM 4081 C C . SER B 1 140 ? -12.312 30.922 30.156 1 92.56 140 SER B C 1
ATOM 4083 O O . SER B 1 140 ? -12.656 31.703 31.062 1 92.56 140 SER B O 1
ATOM 4085 N N . GLY B 1 141 ? -13.164 30.266 29.453 1 91.38 141 GLY B N 1
ATOM 4086 C CA . GLY B 1 141 ? -14.594 30.422 29.672 1 91.38 141 GLY B CA 1
ATOM 4087 C C . GLY B 1 141 ? -15.172 31.625 28.938 1 91.38 141 GLY B C 1
ATOM 4088 O O . GLY B 1 141 ? -16.266 32.094 29.266 1 91.38 141 GLY B O 1
ATOM 4089 N N . ALA B 1 142 ? -14.5 32.188 27.984 1 94.38 142 ALA B N 1
ATOM 4090 C CA . ALA B 1 142 ? -14.961 33.312 27.219 1 94.38 142 ALA B CA 1
ATOM 4091 C C . ALA B 1 142 ? -16.188 32.969 26.375 1 94.38 142 ALA B C 1
ATOM 4093 O O . ALA B 1 142 ? -16.375 31.797 26.016 1 94.38 142 ALA B O 1
ATOM 4094 N N . THR B 1 143 ? -16.969 34.031 26.047 1 94.75 143 THR B N 1
ATOM 4095 C CA . THR B 1 143 ? -18.188 33.781 25.281 1 94.75 143 THR B CA 1
ATOM 4096 C C . THR B 1 143 ? -18.266 34.719 24.062 1 94.75 143 THR B C 1
ATOM 4098 O O . THR B 1 143 ? -19.156 34.594 23.234 1 94.75 143 THR B O 1
ATOM 4101 N N . VAL B 1 144 ? -17.328 35.625 23.984 1 96.62 144 VAL B N 1
ATOM 4102 C CA . VAL B 1 144 ? -17.312 36.594 22.922 1 96.62 144 VAL B CA 1
ATOM 4103 C C . VAL B 1 144 ? -17.234 35.906 21.562 1 96.62 144 VAL B C 1
ATOM 4105 O O . VAL B 1 144 ? -16.562 34.875 21.438 1 96.62 144 VAL B O 1
ATOM 4108 N N . ARG B 1 145 ? -17.953 36.469 20.531 1 98 145 ARG B N 1
ATOM 4109 C CA . ARG B 1 145 ? -18 35.844 19.219 1 98 145 ARG B CA 1
ATOM 4110 C C . ARG B 1 145 ? -16.953 36.469 18.281 1 98 145 ARG B C 1
ATOM 4112 O O . ARG B 1 145 ? -16.406 37.531 18.578 1 98 145 ARG B O 1
ATOM 4119 N N . ALA B 1 146 ? -16.734 35.75 17.203 1 98.38 146 ALA B N 1
ATOM 4120 C CA . ALA B 1 146 ? -15.609 36.156 16.344 1 98.38 146 ALA B CA 1
ATOM 4121 C C . ALA B 1 146 ? -16.031 36.219 14.883 1 98.38 146 ALA B C 1
ATOM 4123 O O . ALA B 1 146 ? -16.922 35.5 14.453 1 98.38 146 ALA B O 1
ATOM 4124 N N . ARG B 1 147 ? -15.391 37.062 14.164 1 98.06 147 ARG B N 1
ATOM 4125 C CA . ARG B 1 147 ? -15.359 37.094 12.703 1 98.06 147 ARG B CA 1
ATOM 4126 C C . ARG B 1 147 ? -14.023 36.625 12.172 1 98.06 147 ARG B C 1
ATOM 4128 O O . ARG B 1 147 ? -12.969 37.125 12.562 1 98.06 147 ARG B O 1
ATOM 4135 N N . VAL B 1 148 ? -14.102 35.625 11.305 1 98.44 148 VAL B N 1
ATOM 4136 C CA . VAL B 1 148 ? -12.898 35.031 10.742 1 98.44 148 VAL B CA 1
ATOM 4137 C C . VAL B 1 148 ? -12.852 35.281 9.234 1 98.44 148 VAL B C 1
ATOM 4139 O O . VAL B 1 148 ? -13.844 35.031 8.539 1 98.44 148 VAL B O 1
ATOM 4142 N N . MET B 1 149 ? -11.758 35.781 8.75 1 98.06 149 MET B N 1
ATOM 4143 C CA . MET B 1 149 ? -11.469 35.875 7.32 1 98.06 149 MET B CA 1
ATOM 4144 C C . MET B 1 149 ? -10.195 35.125 6.973 1 98.06 149 MET B C 1
ATOM 4146 O O . MET B 1 149 ? -9.141 35.344 7.566 1 98.06 149 MET B O 1
ATOM 4150 N N . SER B 1 150 ? -10.328 34.188 6.066 1 97.5 150 SER B N 1
ATOM 4151 C CA . SER B 1 150 ? -9.18 33.344 5.754 1 97.5 150 SER B CA 1
ATOM 4152 C C . SER B 1 150 ? -9.055 33.125 4.25 1 97.5 150 SER B C 1
ATOM 4154 O O . SER B 1 150 ? -10.055 33.094 3.531 1 97.5 150 SER B O 1
ATOM 4156 N N . ARG B 1 151 ? -7.828 32.969 3.797 1 95.88 151 ARG B N 1
ATOM 4157 C CA . ARG B 1 151 ? -7.551 32.719 2.385 1 95.88 151 ARG B CA 1
ATOM 4158 C C . ARG B 1 151 ? -6.328 31.828 2.217 1 95.88 151 ARG B C 1
ATOM 4160 O O . ARG B 1 151 ? -5.289 32.062 2.832 1 95.88 151 ARG B O 1
ATOM 4167 N N . ASN B 1 152 ? -6.492 30.781 1.426 1 93.75 152 ASN B N 1
ATOM 4168 C CA . ASN B 1 152 ? -5.375 29.953 0.991 1 93.75 152 ASN B CA 1
ATOM 4169 C C . ASN B 1 152 ? -4.73 30.5 -0.279 1 93.75 152 ASN B C 1
ATOM 4171 O O . ASN B 1 152 ? -5.426 30.812 -1.246 1 93.75 152 ASN B O 1
ATOM 4175 N N . VAL B 1 153 ? -3.445 30.609 -0.234 1 90.31 153 VAL B N 1
ATOM 4176 C CA . VAL B 1 153 ? -2.701 31.125 -1.378 1 90.31 153 VAL B CA 1
ATOM 4177 C C . VAL B 1 153 ? -1.661 30.109 -1.823 1 90.31 153 VAL B C 1
ATOM 4179 O O . VAL B 1 153 ? -1.05 29.422 -0.992 1 90.31 153 VAL B O 1
ATOM 4182 N N . THR B 1 154 ? -1.526 29.875 -3.094 1 88.25 154 THR B N 1
ATOM 4183 C CA . THR B 1 154 ? -0.462 29.047 -3.656 1 88.25 154 THR B CA 1
ATOM 4184 C C . THR B 1 154 ? 0.449 29.875 -4.555 1 88.25 154 THR B C 1
ATOM 4186 O O . THR B 1 154 ? 0.025 30.906 -5.102 1 88.25 154 THR B O 1
ATOM 4189 N N . ARG B 1 155 ? 1.629 29.516 -4.625 1 87.38 155 ARG B N 1
ATOM 4190 C CA . ARG B 1 155 ? 2.559 30.188 -5.531 1 87.38 155 ARG B CA 1
ATOM 4191 C C . ARG B 1 155 ? 2.336 29.734 -6.973 1 87.38 155 ARG B C 1
ATOM 4193 O O . ARG B 1 155 ? 2.84 30.359 -7.906 1 87.38 155 ARG B O 1
ATOM 4200 N N . GLY B 1 156 ? 1.578 28.688 -7.082 1 85.75 156 GLY B N 1
ATOM 4201 C CA . GLY B 1 156 ? 1.256 28.203 -8.406 1 85.75 156 GLY B CA 1
ATOM 4202 C C . GLY B 1 156 ? -0.125 28.609 -8.883 1 85.75 156 GLY B C 1
ATOM 4203 O O . GLY B 1 156 ? -0.713 29.547 -8.352 1 85.75 156 GLY B O 1
ATOM 4204 N N . THR B 1 157 ? -0.49 28 -10.016 1 81.5 157 THR B N 1
ATOM 4205 C CA . THR B 1 157 ? -1.774 28.312 -10.625 1 81.5 157 THR B CA 1
ATOM 4206 C C . THR B 1 157 ? -2.842 27.312 -10.211 1 81.5 157 THR B C 1
ATOM 4208 O O . THR B 1 157 ? -4.035 27.547 -10.391 1 81.5 157 THR B O 1
ATOM 4211 N N . ARG B 1 158 ? -2.344 26.266 -9.594 1 78.44 158 ARG B N 1
ATOM 4212 C CA . ARG B 1 158 ? -3.262 25.203 -9.203 1 78.44 158 ARG B CA 1
ATOM 4213 C C . ARG B 1 158 ? -3.209 24.953 -7.703 1 78.44 158 ARG B C 1
ATOM 4215 O O . ARG B 1 158 ? -2.141 25.031 -7.09 1 78.44 158 ARG B O 1
ATOM 4222 N N . MET B 1 159 ? -4.344 24.719 -7.062 1 70 159 MET B N 1
ATOM 4223 C CA . MET B 1 159 ? -4.375 24.453 -5.629 1 70 159 MET B CA 1
ATOM 4224 C C . MET B 1 159 ? -4.184 22.969 -5.352 1 70 159 MET B C 1
ATOM 4226 O O . MET B 1 159 ? -3.422 22.578 -4.461 1 70 159 MET B O 1
ATOM 4230 N N . GLY B 1 160 ? -4.688 22.078 -6.262 1 72.38 160 GLY B N 1
ATOM 4231 C CA . GLY B 1 160 ? -4.586 20.641 -6.094 1 72.38 160 GLY B CA 1
ATOM 4232 C C . GLY B 1 160 ? -5.191 20.141 -4.793 1 72.38 160 GLY B C 1
ATOM 4233 O O . GLY B 1 160 ? -5.484 20.938 -3.896 1 72.38 160 GLY B O 1
ATOM 4234 N N . LYS B 1 161 ? -5.461 18.828 -4.656 1 73.69 161 LYS B N 1
ATOM 4235 C CA . LYS B 1 161 ? -5.887 18.172 -3.424 1 73.69 161 LYS B CA 1
ATOM 4236 C C . LYS B 1 161 ? -4.699 17.578 -2.684 1 73.69 161 LYS B C 1
ATOM 4238 O O . LYS B 1 161 ? -3.857 16.906 -3.289 1 73.69 161 LYS B O 1
ATOM 4243 N N . GLY B 1 162 ? -4.453 17.953 -1.33 1 72.06 162 GLY B N 1
ATOM 4244 C CA . GLY B 1 162 ? -3.377 17.375 -0.543 1 72.06 162 GLY B CA 1
ATOM 4245 C C . GLY B 1 162 ? -2.205 18.312 -0.353 1 72.06 162 GLY B C 1
ATOM 4246 O O . GLY B 1 162 ? -1.137 17.906 0.103 1 72.06 162 GLY B O 1
ATOM 4247 N N . LEU B 1 163 ? -2.354 19.531 -0.689 1 76.62 163 LEU B N 1
ATOM 4248 C CA . LEU B 1 163 ? -1.276 20.5 -0.522 1 76.62 163 LEU B CA 1
ATOM 4249 C C . LEU B 1 163 ? -1.043 20.812 0.953 1 76.62 163 LEU B C 1
ATOM 4251 O O . LEU B 1 163 ? -0.018 21.391 1.317 1 76.62 163 LEU B O 1
ATOM 4255 N N . GLY B 1 164 ? -1.883 20.359 1.865 1 83.19 164 GLY B N 1
ATOM 4256 C CA . GLY B 1 164 ? -1.729 20.656 3.279 1 83.19 164 GLY B CA 1
ATOM 4257 C C . GLY B 1 164 ? -2.346 21.984 3.674 1 83.19 164 GLY B C 1
ATOM 4258 O O . GLY B 1 164 ? -1.98 22.562 4.699 1 83.19 164 GLY B O 1
ATOM 4259 N N . SER B 1 165 ? -3.26 22.469 2.887 1 87.69 165 SER B N 1
ATOM 4260 C CA . SER B 1 165 ? -3.871 23.781 3.129 1 87.69 165 SER B CA 1
ATOM 4261 C C . SER B 1 165 ? -4.715 23.766 4.402 1 87.69 165 SER B C 1
ATOM 4263 O O . SER B 1 165 ? -4.812 24.781 5.098 1 87.69 165 SER B O 1
ATOM 4265 N N . SER B 1 166 ? -5.27 22.625 4.664 1 91.19 166 SER B N 1
ATOM 4266 C CA . SER B 1 166 ? -6.051 22.531 5.895 1 91.19 166 SER B CA 1
ATOM 4267 C C . SER B 1 166 ? -5.172 22.719 7.125 1 91.19 166 SER B C 1
ATOM 4269 O O . SER B 1 166 ? -5.594 23.312 8.117 1 91.19 166 SER B O 1
ATOM 4271 N N . ALA B 1 167 ? -4.016 22.172 7.055 1 95.44 167 ALA B N 1
ATOM 4272 C CA . ALA B 1 167 ? -3.068 22.312 8.156 1 95.44 167 ALA B CA 1
ATOM 4273 C C . ALA B 1 167 ? -2.654 23.766 8.336 1 95.44 167 ALA B C 1
ATOM 4275 O O . ALA B 1 167 ? -2.617 24.281 9.461 1 95.44 167 ALA B O 1
ATOM 4276 N N . ALA B 1 168 ? -2.371 24.422 7.27 1 97.19 168 ALA B N 1
ATOM 4277 C CA . ALA B 1 168 ? -1.996 25.828 7.309 1 97.19 168 ALA B CA 1
ATOM 4278 C C . ALA B 1 168 ? -3.143 26.688 7.836 1 97.19 168 ALA B C 1
ATOM 4280 O O . ALA B 1 168 ? -2.93 27.594 8.656 1 97.19 168 ALA B O 1
ATOM 4281 N N . ALA B 1 169 ? -4.293 26.422 7.363 1 96.88 169 ALA B N 1
ATOM 4282 C CA . ALA B 1 169 ? -5.477 27.156 7.797 1 96.88 169 ALA B CA 1
ATOM 4283 C C . ALA B 1 169 ? -5.703 27 9.297 1 96.88 169 ALA B C 1
ATOM 4285 O O . ALA B 1 169 ? -6.043 27.969 9.984 1 96.88 169 ALA B O 1
ATOM 4286 N N . SER B 1 170 ? -5.516 25.828 9.734 1 97.56 170 SER B N 1
ATOM 4287 C CA . SER B 1 170 ? -5.715 25.531 11.148 1 97.56 170 SER B CA 1
ATOM 4288 C C . SER B 1 170 ? -4.711 26.281 12.016 1 97.56 170 SER B C 1
ATOM 4290 O O . SER B 1 170 ? -5.078 26.859 13.047 1 97.56 170 SER B O 1
ATOM 4292 N N . ALA B 1 171 ? -3.52 26.219 11.617 1 98.75 171 ALA B N 1
ATOM 4293 C CA . ALA B 1 171 ? -2.459 26.891 12.367 1 98.75 171 ALA B CA 1
ATOM 4294 C C . ALA B 1 171 ? -2.666 28.406 12.383 1 98.75 171 ALA B C 1
ATOM 4296 O O . ALA B 1 171 ? -2.525 29.047 13.422 1 98.75 171 ALA B O 1
ATOM 4297 N N . ALA B 1 172 ? -2.992 28.953 11.219 1 98.81 172 ALA B N 1
ATOM 4298 C CA . ALA B 1 172 ? -3.227 30.406 11.125 1 98.81 172 ALA B CA 1
ATOM 4299 C C . ALA B 1 172 ? -4.414 30.812 11.984 1 98.81 172 ALA B C 1
ATOM 4301 O O . ALA B 1 172 ? -4.355 31.828 12.68 1 98.81 172 ALA B O 1
ATOM 4302 N N . LEU B 1 173 ? -5.449 30.078 11.93 1 98.75 173 LEU B N 1
ATOM 4303 C CA . LEU B 1 173 ? -6.641 30.375 12.719 1 98.75 173 LEU B CA 1
ATOM 4304 C C . LEU B 1 173 ? -6.328 30.328 14.211 1 98.75 173 LEU B C 1
ATOM 4306 O O . LEU B 1 173 ? -6.699 31.234 14.953 1 98.75 173 LEU B O 1
ATOM 4310 N N . ALA B 1 174 ? -5.715 29.266 14.664 1 98.75 174 ALA B N 1
ATOM 4311 C CA . ALA B 1 174 ? -5.406 29.109 16.078 1 98.75 174 ALA B CA 1
ATOM 4312 C C . ALA B 1 174 ? -4.547 30.25 16.594 1 98.75 174 ALA B C 1
ATOM 4314 O O . ALA B 1 174 ? -4.855 30.859 17.625 1 98.75 174 ALA B O 1
ATOM 4315 N N . LEU B 1 175 ? -3.453 30.531 15.883 1 98.88 175 LEU B N 1
ATOM 4316 C CA . LEU B 1 175 ? -2.543 31.578 16.312 1 98.88 175 LEU B CA 1
ATOM 4317 C C . LEU B 1 175 ? -3.252 32.938 16.359 1 98.88 175 LEU B C 1
ATOM 4319 O O . LEU B 1 175 ? -3.129 33.656 17.328 1 98.88 175 LEU B O 1
ATOM 4323 N N . ALA B 1 176 ? -3.992 33.281 15.281 1 98.88 176 ALA B N 1
ATOM 4324 C CA . ALA B 1 176 ? -4.707 34.531 15.219 1 98.88 176 ALA B CA 1
ATOM 4325 C C . ALA B 1 176 ? -5.746 34.656 16.328 1 98.88 176 ALA B C 1
ATOM 4327 O O . ALA B 1 176 ? -5.875 35.688 16.984 1 98.88 176 ALA B O 1
ATOM 4328 N N . ALA B 1 177 ? -6.488 33.625 16.531 1 98.81 177 ALA B N 1
ATOM 4329 C CA . ALA B 1 177 ? -7.535 33.625 17.547 1 98.81 177 ALA B CA 1
ATOM 4330 C C . ALA B 1 177 ? -6.941 33.781 18.953 1 98.81 177 ALA B C 1
ATOM 4332 O O . ALA B 1 177 ? -7.461 34.531 19.766 1 98.81 177 ALA B O 1
ATOM 4333 N N . ILE B 1 178 ? -5.914 33 19.266 1 98.69 178 ILE B N 1
ATOM 4334 C CA . ILE B 1 178 ? -5.27 33.094 20.562 1 98.69 178 ILE B CA 1
ATOM 4335 C C . ILE B 1 178 ? -4.73 34.5 20.797 1 98.69 178 ILE B C 1
ATOM 4337 O O . ILE B 1 178 ? -4.918 35.062 21.875 1 98.69 178 ILE B O 1
ATOM 4341 N N . ALA B 1 179 ? -4.055 35.031 19.766 1 98.75 179 ALA B N 1
ATOM 4342 C CA . ALA B 1 179 ? -3.516 36.375 19.875 1 98.75 179 ALA B CA 1
ATOM 4343 C C . ALA B 1 179 ? -4.629 37.406 20.094 1 98.75 179 ALA B C 1
ATOM 4345 O O . ALA B 1 179 ? -4.488 38.312 20.906 1 98.75 179 ALA B O 1
ATOM 4346 N N . ALA B 1 180 ? -5.68 37.25 19.359 1 98.69 180 ALA B N 1
ATOM 4347 C CA . ALA B 1 180 ? -6.789 38.219 19.438 1 98.69 180 ALA B CA 1
ATOM 4348 C C . ALA B 1 180 ? -7.48 38.125 20.797 1 98.69 180 ALA B C 1
ATOM 4350 O O . ALA B 1 180 ? -7.863 39.156 21.359 1 98.69 180 ALA B O 1
ATOM 4351 N N . LEU B 1 181 ? -7.676 36.969 21.297 1 98.56 181 LEU B N 1
ATOM 4352 C CA . LEU B 1 181 ? -8.484 36.781 22.484 1 98.56 181 LEU B CA 1
ATOM 4353 C C . LEU B 1 181 ? -7.637 36.906 23.75 1 98.56 181 LEU B C 1
ATOM 4355 O O . LEU B 1 181 ? -8.117 37.406 24.781 1 98.56 181 LEU B O 1
ATOM 4359 N N . TYR B 1 182 ? -6.336 36.469 23.75 1 98.19 182 TYR B N 1
ATOM 4360 C CA . TYR B 1 182 ? -5.559 36.344 24.969 1 98.19 182 TYR B CA 1
ATOM 4361 C C . TYR B 1 182 ? -4.293 37.188 24.906 1 98.19 182 TYR B C 1
ATOM 4363 O O . TYR B 1 182 ? -3.561 37.312 25.891 1 98.19 182 TYR B O 1
ATOM 4371 N N . GLY B 1 183 ? -3.91 37.719 23.781 1 97.44 183 GLY B N 1
ATOM 4372 C CA . GLY B 1 183 ? -2.775 38.625 23.641 1 97.44 183 GLY B CA 1
ATOM 4373 C C . GLY B 1 183 ? -1.519 37.938 23.156 1 97.44 183 GLY B C 1
ATOM 4374 O O . GLY B 1 183 ? -1.498 36.719 22.984 1 97.44 183 GLY B O 1
ATOM 4375 N N . ASP B 1 184 ? -0.489 38.719 22.953 1 95.75 184 ASP B N 1
ATOM 4376 C CA . ASP B 1 184 ? 0.756 38.281 22.344 1 95.75 184 ASP B CA 1
ATOM 4377 C C . ASP B 1 184 ? 1.488 37.281 23.234 1 95.75 184 ASP B C 1
ATOM 4379 O O . ASP B 1 184 ? 2.162 36.375 22.75 1 95.75 184 ASP B O 1
ATOM 4383 N N . GLU B 1 185 ? 1.381 37.469 24.5 1 95.12 185 GLU B N 1
ATOM 4384 C CA . GLU B 1 185 ? 2.072 36.562 25.422 1 95.12 185 GLU B CA 1
ATOM 4385 C C . GLU B 1 185 ? 1.56 35.125 25.297 1 95.12 185 GLU B C 1
ATOM 4387 O O . GLU B 1 185 ? 2.348 34.188 25.219 1 95.12 185 GLU B O 1
ATOM 4392 N N . ALA B 1 186 ? 0.245 35 25.266 1 97.25 186 ALA B N 1
ATOM 4393 C CA . ALA B 1 186 ? -0.35 33.688 25.062 1 97.25 186 ALA B CA 1
ATOM 4394 C C . ALA B 1 186 ? -0.003 33.125 23.688 1 97.25 186 ALA B C 1
ATOM 4396 O O . ALA B 1 186 ? 0.267 31.938 23.547 1 97.25 186 ALA B O 1
ATOM 4397 N N . ALA B 1 187 ? -0 34 22.688 1 98.06 187 ALA B N 1
ATOM 4398 C CA . ALA B 1 187 ? 0.283 33.594 21.312 1 98.06 187 ALA B CA 1
ATOM 4399 C C . ALA B 1 187 ? 1.729 33.125 21.156 1 98.06 187 ALA B C 1
ATOM 4401 O O . ALA B 1 187 ? 2.055 32.375 20.234 1 98.06 187 ALA B O 1
ATOM 4402 N N . ALA B 1 188 ? 2.611 33.562 22.078 1 97.5 188 ALA B N 1
ATOM 4403 C CA . ALA B 1 188 ? 4.02 33.188 22.031 1 97.5 188 ALA B CA 1
ATOM 4404 C C . ALA B 1 188 ? 4.227 31.766 22.578 1 97.5 188 ALA B C 1
ATOM 4406 O O . ALA B 1 188 ? 5.285 31.172 22.375 1 97.5 188 ALA B O 1
ATOM 4407 N N . ASN B 1 189 ? 3.268 31.219 23.25 1 97.94 189 ASN B N 1
ATOM 4408 C CA . ASN B 1 189 ? 3.357 29.844 23.734 1 97.94 189 ASN B CA 1
ATOM 4409 C C . ASN B 1 189 ? 3.117 28.844 22.609 1 97.94 189 ASN B C 1
ATOM 4411 O O . ASN B 1 189 ? 1.972 28.531 22.297 1 97.94 189 ASN B O 1
ATOM 4415 N N . ARG B 1 190 ? 4.125 28.266 22.094 1 97.38 190 ARG B N 1
ATOM 4416 C CA . ARG B 1 190 ? 4.062 27.391 20.922 1 97.38 190 ARG B CA 1
ATOM 4417 C C . ARG B 1 190 ? 3.305 26.109 21.234 1 97.38 190 ARG B C 1
ATOM 4419 O O . ARG B 1 190 ? 2.639 25.547 20.359 1 97.38 190 ARG B O 1
ATOM 4426 N N . ARG B 1 191 ? 3.434 25.672 22.438 1 98.12 191 ARG B N 1
ATOM 4427 C CA . ARG B 1 191 ? 2.709 24.469 22.844 1 98.12 191 ARG B CA 1
ATOM 4428 C C . ARG B 1 191 ? 1.202 24.688 22.797 1 98.12 191 ARG B C 1
ATOM 4430 O O . ARG B 1 191 ? 0.468 23.859 22.25 1 98.12 191 ARG B O 1
ATOM 4437 N N . LEU B 1 192 ? 0.754 25.812 23.359 1 98.06 192 LEU B N 1
ATOM 4438 C CA . LEU B 1 192 ? -0.661 26.172 23.312 1 98.06 192 LEU B CA 1
ATOM 4439 C C . LEU B 1 192 ? -1.149 26.281 21.875 1 98.06 192 LEU B C 1
ATOM 4441 O O . LEU B 1 192 ? -2.176 25.688 21.516 1 98.06 192 LEU B O 1
ATOM 4445 N N . VAL B 1 193 ? -0.412 27.016 21.062 1 98.69 193 VAL B N 1
ATOM 4446 C CA . VAL B 1 193 ? -0.803 27.234 19.672 1 98.69 193 VAL B CA 1
ATOM 4447 C C . VAL B 1 193 ? -0.875 25.891 18.938 1 98.69 193 VAL B C 1
ATOM 4449 O O . VAL B 1 193 ? -1.816 25.641 18.172 1 98.69 193 VAL B O 1
ATOM 4452 N N . SER B 1 194 ? 0.106 25.062 19.125 1 98.56 194 SER B N 1
ATOM 4453 C CA . SER B 1 194 ? 0.156 23.75 18.5 1 98.56 194 SER B CA 1
ATOM 4454 C C . SER B 1 194 ? -1.049 22.906 18.906 1 98.56 194 SER B C 1
ATOM 4456 O O . SER B 1 194 ? -1.702 22.297 18.047 1 98.56 194 SER B O 1
ATOM 4458 N N . CYS B 1 195 ? -1.352 22.828 20.172 1 98.38 195 CYS B N 1
ATOM 4459 C CA . CYS B 1 195 ? -2.479 22.047 20.672 1 98.38 195 CYS B CA 1
ATOM 4460 C C . CYS B 1 195 ? -3.789 22.531 20.062 1 98.38 195 CYS B C 1
ATOM 4462 O O . CYS B 1 195 ? -4.609 21.719 19.625 1 98.38 195 CYS B O 1
ATOM 4464 N N . MET B 1 196 ? -3.939 23.812 20.031 1 98.12 196 MET B N 1
ATOM 4465 C CA . MET B 1 196 ? -5.195 24.359 19.547 1 98.12 196 MET B CA 1
ATOM 4466 C C . MET B 1 196 ? -5.301 24.203 18.031 1 98.12 196 MET B C 1
ATOM 4468 O O . MET B 1 196 ? -6.387 23.969 17.5 1 98.12 196 MET B O 1
ATOM 4472 N N . ALA B 1 197 ? -4.18 24.391 17.297 1 98.38 197 ALA B N 1
ATOM 4473 C CA . ALA B 1 197 ? -4.176 24.203 15.852 1 98.38 197 ALA B CA 1
ATOM 4474 C C . ALA B 1 197 ? -4.578 22.781 15.477 1 98.38 197 ALA B C 1
ATOM 4476 O O . ALA B 1 197 ? -5.207 22.562 14.438 1 98.38 197 ALA B O 1
ATOM 4477 N N . ARG B 1 198 ? -4.297 21.828 16.266 1 97.19 198 ARG B N 1
ATOM 4478 C CA . ARG B 1 198 ? -4.574 20.422 16.016 1 97.19 198 ARG B CA 1
ATOM 4479 C C . ARG B 1 198 ? -6.074 20.156 15.938 1 97.19 198 ARG B C 1
ATOM 4481 O O . ARG B 1 198 ? -6.512 19.203 15.289 1 97.19 198 ARG B O 1
ATOM 4488 N N . LEU B 1 199 ? -6.867 21 16.5 1 94.25 199 LEU B N 1
ATOM 4489 C CA . LEU B 1 199 ? -8.281 20.719 16.734 1 94.25 199 LEU B CA 1
ATOM 4490 C C . LEU B 1 199 ? -9.094 20.906 15.453 1 94.25 199 LEU B C 1
ATOM 4492 O O . LEU B 1 199 ? -10.141 20.297 15.281 1 94.25 199 LEU B O 1
ATOM 4496 N N . LEU B 1 200 ? -8.633 21.812 14.602 1 91.06 200 LEU B N 1
ATOM 4497 C CA . LEU B 1 200 ? -9.305 21.953 13.312 1 91.06 200 LEU B CA 1
ATOM 4498 C C . LEU B 1 200 ? -8.812 20.906 12.32 1 91.06 200 LEU B C 1
ATOM 4500 O O . LEU B 1 200 ? -9.609 20.344 11.562 1 91.06 200 LEU B O 1
ATOM 4504 N N . ALA B 1 201 ? -7.555 20.75 12.32 1 92.31 201 ALA B N 1
ATOM 4505 C CA . ALA B 1 201 ? -6.871 19.719 11.547 1 92.31 201 ALA B CA 1
ATOM 4506 C C . ALA B 1 201 ? -5.672 19.156 12.305 1 92.31 201 ALA B C 1
ATOM 4508 O O . ALA B 1 201 ? -4.809 19.922 12.758 1 92.31 201 ALA B O 1
ATOM 4509 N N . GLY B 1 202 ? -5.633 17.859 12.484 1 93.88 202 GLY B N 1
ATOM 4510 C CA . GLY B 1 202 ? -4.539 17.266 13.234 1 93.88 202 GLY B CA 1
ATOM 4511 C C . GLY B 1 202 ? -3.176 17.766 12.805 1 93.88 202 GLY B C 1
ATOM 4512 O O . GLY B 1 202 ? -2.352 18.141 13.641 1 93.88 202 GLY B O 1
ATOM 4513 N N . SER B 1 203 ? -2.967 17.875 11.531 1 95.25 203 SER B N 1
ATOM 4514 C CA . SER B 1 203 ? -1.68 18.297 10.992 1 95.25 203 SER B CA 1
ATOM 4515 C C . SER B 1 203 ? -1.429 19.766 11.25 1 95.25 203 SER B C 1
ATOM 4517 O O . SER B 1 203 ? -0.307 20.25 11.086 1 95.25 203 SER B O 1
ATOM 4519 N N . GLY B 1 204 ? -2.414 20.469 11.703 1 97.56 204 GLY B N 1
ATOM 4520 C CA . GLY B 1 204 ? -2.266 21.891 11.977 1 97.56 204 GLY B CA 1
ATOM 4521 C C . GLY B 1 204 ? -1.182 22.188 12.992 1 97.56 204 GLY B C 1
ATOM 4522 O O . GLY B 1 204 ? -0.557 23.25 12.945 1 97.56 204 GLY B O 1
ATOM 4523 N N . CYS B 1 205 ? -0.984 21.234 13.922 1 98.38 205 CYS B N 1
ATOM 4524 C CA . CYS B 1 205 ? 0.046 21.438 14.938 1 98.38 205 CYS B CA 1
ATOM 4525 C C . CYS B 1 205 ? 1.428 21.531 14.305 1 98.38 205 CYS B C 1
ATOM 4527 O O . CYS B 1 205 ? 2.271 22.312 14.742 1 98.38 205 CYS B O 1
ATOM 4529 N N . ARG B 1 206 ? 1.637 20.781 13.258 1 98.06 206 ARG B N 1
ATOM 4530 C CA . ARG B 1 206 ? 2.938 20.781 12.602 1 98.06 206 ARG B CA 1
ATOM 4531 C C . ARG B 1 206 ? 3.111 22.031 11.734 1 98.06 206 ARG B C 1
ATOM 4533 O O . ARG B 1 206 ? 4.215 22.562 11.617 1 98.06 206 ARG B O 1
ATOM 4540 N N . SER B 1 207 ? 2.031 22.484 11.148 1 98.38 207 SER B N 1
ATOM 4541 C CA . SER B 1 207 ? 2.086 23.781 10.477 1 98.38 207 SER B CA 1
ATOM 4542 C C . SER B 1 207 ? 2.387 24.906 11.461 1 98.38 207 SER B C 1
ATOM 4544 O O . SER B 1 207 ? 3.053 25.891 11.117 1 98.38 207 SER B O 1
ATOM 4546 N N . ALA B 1 208 ? 1.849 24.797 12.68 1 98.75 208 ALA B N 1
ATOM 4547 C CA . ALA B 1 208 ? 2.102 25.797 13.711 1 98.75 208 ALA B CA 1
ATOM 4548 C C . ALA B 1 208 ? 3.572 25.797 14.117 1 98.75 208 ALA B C 1
ATOM 4550 O O . ALA B 1 208 ? 4.16 26.859 14.336 1 98.75 208 ALA B O 1
ATOM 4551 N N . ALA B 1 209 ? 4.168 24.656 14.219 1 98.31 209 ALA B N 1
ATOM 4552 C CA . ALA B 1 209 ? 5.547 24.516 14.672 1 98.31 209 ALA B CA 1
ATOM 4553 C C . ALA B 1 209 ? 6.527 24.969 13.594 1 98.31 209 ALA B C 1
ATOM 4555 O O . ALA B 1 209 ? 7.57 25.562 13.898 1 98.31 209 ALA B O 1
ATOM 4556 N N . GLY B 1 210 ? 6.227 24.656 12.344 1 98.12 210 GLY B N 1
ATOM 4557 C CA . GLY B 1 210 ? 7.055 25.078 11.227 1 98.12 210 GLY B CA 1
ATOM 4558 C C . GLY B 1 210 ? 8.289 24.219 11.039 1 98.12 210 GLY B C 1
ATOM 4559 O O . GLY B 1 210 ? 8.586 23.359 11.867 1 98.12 210 GLY B O 1
ATOM 4560 N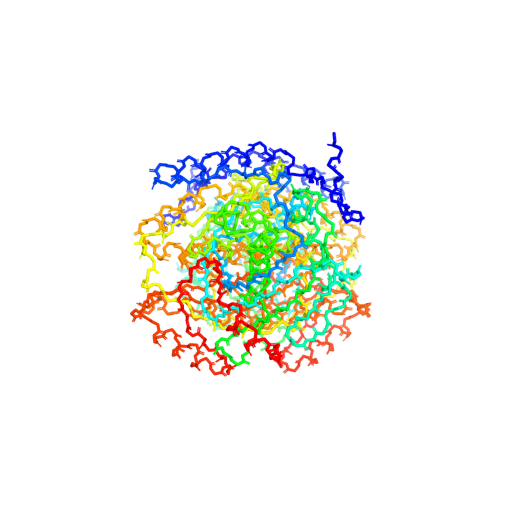 N . GLY B 1 211 ? 9.047 24.453 9.867 1 98.5 211 GLY B N 1
ATOM 4561 C CA . GLY B 1 211 ? 10.25 23.703 9.57 1 98.5 211 GLY B CA 1
ATOM 4562 C C . GLY B 1 211 ? 10.008 22.203 9.484 1 98.5 211 GLY B C 1
ATOM 4563 O O . GLY B 1 211 ? 9 21.766 8.922 1 98.5 211 GLY B O 1
ATOM 4564 N N . CYS B 1 212 ? 11.07 21.5 9.891 1 98.81 212 CYS B N 1
ATOM 4565 C CA . CYS B 1 212 ? 10.883 20.078 10.211 1 98.81 212 CYS B CA 1
ATOM 4566 C C . CYS B 1 212 ? 10.391 19.906 11.641 1 98.81 212 CYS B C 1
ATOM 4568 O O . CYS B 1 212 ? 11.023 20.391 12.578 1 98.81 212 CYS B O 1
ATOM 4570 N N . SER B 1 213 ? 9.273 19.297 11.82 1 98.69 213 SER B N 1
ATOM 4571 C CA . SER B 1 213 ? 8.711 19.188 13.164 1 98.69 213 SER B CA 1
ATOM 4572 C C . SER B 1 213 ? 8.164 17.781 13.43 1 98.69 213 SER B C 1
ATOM 4574 O O . SER B 1 213 ? 7.855 17.047 12.492 1 98.69 213 SER B O 1
ATOM 4576 N N . ILE B 1 214 ? 8.117 17.422 14.656 1 98.88 214 ILE B N 1
ATOM 4577 C CA . ILE B 1 214 ? 7.5 16.172 15.094 1 98.88 214 ILE B CA 1
ATOM 4578 C C . ILE B 1 214 ? 6.242 16.469 15.906 1 98.88 214 ILE B C 1
ATOM 4580 O O . ILE B 1 214 ? 6.242 17.359 16.75 1 98.88 214 ILE B O 1
ATOM 4584 N N . TRP B 1 215 ? 5.148 15.836 15.57 1 98.81 215 TRP B N 1
ATOM 4585 C CA . TRP B 1 215 ? 3.914 15.844 16.344 1 98.81 215 TRP B CA 1
ATOM 4586 C C . TRP B 1 215 ? 3.871 14.672 17.312 1 98.81 215 TRP B C 1
ATOM 4588 O O . TRP B 1 215 ? 3.83 13.508 16.891 1 98.81 215 TRP B O 1
ATOM 4598 N N . PHE B 1 216 ? 3.879 14.961 18.641 1 98.69 216 PHE B N 1
ATOM 4599 C CA . PHE B 1 216 ? 3.666 13.938 19.656 1 98.69 216 PHE B CA 1
ATOM 4600 C C . PHE B 1 216 ? 2.201 13.516 19.703 1 98.69 216 PHE B C 1
ATOM 4602 O O . PHE B 1 216 ? 1.32 14.336 19.969 1 98.69 216 PHE B O 1
ATOM 4609 N N . SER B 1 217 ? 1.978 12.266 19.453 1 98.12 217 SER B N 1
ATOM 4610 C CA . SER B 1 217 ? 0.615 11.742 19.5 1 98.12 217 SER B CA 1
ATOM 4611 C C . SER B 1 217 ? 0.604 10.242 19.75 1 98.12 217 SER B C 1
ATOM 4613 O O . SER B 1 217 ? 1.457 9.508 19.25 1 98.12 217 SER B O 1
ATOM 4615 N N . SER B 1 218 ? -0.237 9.781 20.516 1 96.5 218 SER B N 1
ATOM 4616 C CA . SER B 1 218 ? -0.471 8.367 20.812 1 96.5 218 SER B CA 1
ATOM 4617 C C . SER B 1 218 ? -1.84 8.156 21.453 1 96.5 218 SER B C 1
ATOM 4619 O O . SER B 1 218 ? -2.41 9.086 22.031 1 96.5 218 SER B O 1
ATOM 4621 N N . PRO B 1 219 ? -2.361 6.945 21.359 1 95.31 219 PRO B N 1
ATOM 4622 C CA . PRO B 1 219 ? -3.656 6.688 21.984 1 95.31 219 PRO B CA 1
ATOM 4623 C C . PRO B 1 219 ? -3.633 6.926 23.5 1 95.31 219 PRO B C 1
ATOM 4625 O O . PRO B 1 219 ? -2.709 6.477 24.188 1 95.31 219 PRO B O 1
ATOM 4628 N N . GLY B 1 220 ? -4.66 7.652 23.953 1 92.88 220 GLY B N 1
ATOM 4629 C CA . GLY B 1 220 ? -4.797 7.891 25.375 1 92.88 220 GLY B CA 1
ATOM 4630 C C . GLY B 1 220 ? -4.066 9.133 25.844 1 92.88 220 GLY B C 1
ATOM 4631 O O . GLY B 1 220 ? -4.176 9.523 27.016 1 92.88 220 GLY B O 1
ATOM 4632 N N . MET B 1 221 ? -3.383 9.789 25 1 96.06 221 MET B N 1
ATOM 4633 C CA . MET B 1 221 ? -2.629 10.984 25.359 1 96.06 221 MET B CA 1
ATOM 4634 C C . MET B 1 221 ? -3.564 12.141 25.672 1 96.06 221 MET B C 1
ATOM 4636 O O . MET B 1 221 ? -4.547 12.359 24.969 1 96.06 221 MET B O 1
ATOM 4640 N N . PRO B 1 222 ? -3.236 12.883 26.75 1 96 222 PRO B N 1
ATOM 4641 C CA . PRO B 1 222 ? -4.035 14.078 27.031 1 96 222 PRO B CA 1
ATOM 4642 C C . PRO B 1 222 ? -3.857 15.164 25.984 1 96 222 PRO B C 1
ATOM 4644 O O . PRO B 1 222 ? -2.789 15.281 25.375 1 96 222 PRO B O 1
ATOM 4647 N N . HIS B 1 223 ? -4.875 15.984 25.828 1 95.94 223 HIS B N 1
ATOM 4648 C CA . HIS B 1 223 ? -4.914 17.078 24.859 1 95.94 223 HIS B CA 1
ATOM 4649 C C . HIS B 1 223 ? -3.664 17.938 24.953 1 95.94 223 HIS B C 1
ATOM 4651 O O . HIS B 1 223 ? -3.006 18.203 23.938 1 95.94 223 HIS B O 1
ATOM 4657 N N . GLU B 1 224 ? -3.248 18.312 26.156 1 97.12 224 GLU B N 1
ATOM 4658 C CA . GLU B 1 224 ? -2.191 19.297 26.391 1 97.12 224 GLU B CA 1
ATOM 4659 C C . GLU B 1 224 ? -0.814 18.688 26.125 1 97.12 224 GLU B C 1
ATOM 4661 O O . GLU B 1 224 ? 0.178 19.406 26.031 1 97.12 224 GLU B O 1
ATOM 4666 N N . ASP B 1 225 ? -0.795 17.359 25.969 1 97.81 225 ASP B N 1
ATOM 4667 C CA . ASP B 1 225 ? 0.494 16.688 25.781 1 97.81 225 ASP B CA 1
ATOM 4668 C C . ASP B 1 225 ? 0.738 16.359 24.312 1 97.81 225 ASP B C 1
ATOM 4670 O O . ASP B 1 225 ? 1.821 15.898 23.953 1 97.81 225 ASP B O 1
ATOM 4674 N N . SER B 1 226 ? -0.249 16.578 23.516 1 98.38 226 SER B N 1
ATOM 4675 C CA . SER B 1 226 ? -0.119 16.328 22.078 1 98.38 226 SER B CA 1
ATOM 4676 C C . SER B 1 226 ? 0.151 17.609 21.312 1 98.38 226 SER B C 1
ATOM 4678 O O . SER B 1 226 ? -0.782 18.328 20.938 1 98.38 226 SER B O 1
ATOM 4680 N N . PHE B 1 227 ? 1.354 17.859 21.047 1 98.62 227 PHE B N 1
ATOM 4681 C CA . PHE B 1 227 ? 1.795 19.062 20.359 1 98.62 227 PHE B CA 1
ATOM 4682 C C . PHE B 1 227 ? 3.014 18.766 19.484 1 98.62 227 PHE B C 1
ATOM 4684 O O . PHE B 1 227 ? 3.598 17.688 19.562 1 98.62 227 PHE B O 1
ATOM 4691 N N . ALA B 1 228 ? 3.352 19.734 18.625 1 98.75 228 ALA B N 1
ATOM 4692 C CA . ALA B 1 228 ? 4.477 19.562 17.703 1 98.75 228 ALA B CA 1
ATOM 4693 C C . ALA B 1 228 ? 5.676 20.391 18.156 1 98.75 228 ALA B C 1
ATOM 4695 O O . ALA B 1 228 ? 5.516 21.453 18.766 1 98.75 228 ALA B O 1
ATOM 4696 N N . VAL B 1 229 ? 6.867 19.922 17.875 1 98.56 229 VAL B N 1
ATOM 4697 C CA . VAL B 1 229 ? 8.125 20.578 18.188 1 98.56 229 VAL B CA 1
ATOM 4698 C C . VAL B 1 229 ? 8.992 20.672 16.938 1 98.56 229 VAL B C 1
ATOM 4700 O O . VAL B 1 229 ? 9.195 19.656 16.25 1 98.56 229 VAL B O 1
ATOM 4703 N N . ARG B 1 230 ? 9.438 21.844 16.641 1 98.31 230 ARG B N 1
ATOM 4704 C CA . ARG B 1 230 ? 10.344 22.016 15.508 1 98.31 230 ARG B CA 1
ATOM 4705 C C . ARG B 1 230 ? 11.703 21.375 15.797 1 98.31 230 ARG B C 1
ATOM 4707 O O . ARG B 1 230 ? 12.219 21.469 16.906 1 98.31 230 ARG B O 1
ATOM 4714 N N . LEU B 1 231 ? 12.281 20.766 14.781 1 98.69 231 LEU B N 1
ATOM 4715 C CA . LEU B 1 231 ? 13.508 19.984 14.945 1 98.69 231 LEU B CA 1
ATOM 4716 C C . LEU B 1 231 ? 14.695 20.719 14.328 1 98.69 231 LEU B C 1
ATOM 4718 O O . LEU B 1 231 ? 15.844 20.484 14.711 1 98.69 231 LEU B O 1
ATOM 4722 N N . ASP B 1 232 ? 14.516 21.547 13.336 1 97.56 232 ASP B N 1
ATOM 4723 C CA . ASP B 1 232 ? 15.586 22.156 12.555 1 97.56 232 ASP B CA 1
ATOM 4724 C C . ASP B 1 232 ? 15.727 23.641 12.867 1 97.56 232 ASP B C 1
ATOM 4726 O O . ASP B 1 232 ? 15.734 24.469 11.961 1 97.56 232 ASP B O 1
ATOM 4730 N N . ASP B 1 233 ? 15.922 23.984 14.094 1 92.06 233 ASP B N 1
ATOM 4731 C CA . ASP B 1 233 ? 15.844 25.375 14.531 1 92.06 233 ASP B CA 1
ATOM 4732 C C . ASP B 1 233 ? 17.188 26.078 14.352 1 92.06 233 ASP B C 1
ATOM 4734 O O . ASP B 1 233 ? 17.312 27.281 14.633 1 92.06 233 ASP B O 1
ATOM 4738 N N . ALA B 1 234 ? 18.203 25.453 13.828 1 94 234 ALA B N 1
ATOM 4739 C CA . ALA B 1 234 ? 19.5 26.062 13.602 1 94 234 ALA B CA 1
ATOM 4740 C C . ALA B 1 234 ? 19.812 26.156 12.117 1 94 234 ALA B C 1
ATOM 4742 O O . ALA B 1 234 ? 20.984 26.281 11.727 1 94 234 ALA B O 1
ATOM 4743 N N . GLY B 1 235 ? 18.797 26 11.336 1 95.31 235 GLY B N 1
ATOM 4744 C CA . GLY B 1 235 ? 18.984 26.141 9.898 1 95.31 235 GLY B CA 1
ATOM 4745 C C . GLY B 1 235 ? 19.547 24.906 9.234 1 95.31 235 GLY B C 1
ATOM 4746 O O . GLY B 1 235 ? 20.109 24.984 8.141 1 95.31 235 GLY B O 1
ATOM 4747 N N . GLN B 1 236 ? 19.422 23.75 9.859 1 97.19 236 GLN B N 1
ATOM 4748 C CA . GLN B 1 236 ? 20 22.5 9.391 1 97.19 236 GLN B CA 1
ATOM 4749 C C . GLN B 1 236 ? 19.5 22.156 7.992 1 97.19 236 GLN B C 1
ATOM 4751 O O . GLN B 1 236 ? 20.172 21.453 7.242 1 97.19 236 GLN B O 1
ATOM 4756 N N . LEU B 1 237 ? 18.297 22.688 7.648 1 98.62 237 LEU B N 1
ATOM 4757 C CA . LEU B 1 237 ? 17.656 22.234 6.414 1 98.62 237 LEU B CA 1
ATOM 4758 C C . LEU B 1 237 ? 17.438 23.406 5.461 1 98.62 237 LEU B C 1
ATOM 4760 O O . LEU B 1 237 ? 16.547 23.359 4.605 1 98.62 237 LEU B O 1
ATOM 4764 N N . ASP B 1 238 ? 18.25 24.438 5.559 1 98 238 ASP B N 1
ATOM 4765 C CA . ASP B 1 238 ? 18.094 25.656 4.781 1 98 238 ASP B CA 1
ATOM 4766 C C . ASP B 1 238 ? 18.328 25.406 3.295 1 98 238 ASP B C 1
ATOM 4768 O O . ASP B 1 238 ? 17.797 26.125 2.445 1 98 238 ASP B O 1
ATOM 4772 N N . ASP B 1 239 ? 19.094 24.406 2.977 1 98.31 239 ASP B N 1
ATOM 4773 C CA . ASP B 1 239 ? 19.469 24.141 1.588 1 98.31 239 ASP B CA 1
ATOM 4774 C C . ASP B 1 239 ? 18.5 23.156 0.942 1 98.31 239 ASP B C 1
ATOM 4776 O O . ASP B 1 239 ? 18.625 22.828 -0.243 1 98.31 239 ASP B O 1
ATOM 4780 N N . VAL B 1 240 ? 17.484 22.703 1.679 1 98.81 240 VAL B N 1
ATOM 4781 C CA . VAL B 1 240 ? 16.5 21.766 1.155 1 98.81 240 VAL B CA 1
ATOM 4782 C C . VAL B 1 240 ? 15.492 22.5 0.287 1 98.81 240 VAL B C 1
ATOM 4784 O O . VAL B 1 240 ? 15.094 23.625 0.606 1 98.81 240 VAL B O 1
ATOM 4787 N N . ARG B 1 241 ? 15.18 21.938 -0.865 1 98.81 241 ARG B N 1
ATOM 4788 C CA . ARG B 1 241 ? 14.125 22.422 -1.748 1 98.81 241 ARG B CA 1
ATOM 4789 C C . ARG B 1 241 ? 12.953 21.453 -1.788 1 98.81 241 ARG B C 1
ATOM 4791 O O . ARG B 1 241 ? 13.148 20.234 -1.796 1 98.81 241 ARG B O 1
ATOM 4798 N N . LEU B 1 242 ? 11.797 22 -1.73 1 98.69 242 LEU B N 1
ATOM 4799 C CA . LEU B 1 242 ? 10.531 21.281 -1.831 1 98.69 242 LEU B CA 1
ATOM 4800 C C . LEU B 1 242 ? 9.789 21.656 -3.109 1 98.69 242 LEU B C 1
ATOM 4802 O O . LEU B 1 242 ? 9.266 22.766 -3.221 1 98.69 242 LEU B O 1
ATOM 4806 N N . ILE B 1 243 ? 9.727 20.766 -4.09 1 98.56 243 ILE B N 1
ATOM 4807 C CA . ILE B 1 243 ? 9.031 21.031 -5.344 1 98.56 243 ILE B CA 1
ATOM 4808 C C . ILE B 1 243 ? 7.656 20.375 -5.316 1 98.56 243 ILE B C 1
ATOM 4810 O O . ILE B 1 243 ? 7.551 19.141 -5.32 1 98.56 243 ILE B O 1
ATOM 4814 N N . THR B 1 244 ? 6.629 21.203 -5.312 1 97.5 244 THR B N 1
ATOM 4815 C CA . THR B 1 244 ? 5.262 20.703 -5.199 1 97.5 244 THR B CA 1
ATOM 4816 C C . THR B 1 244 ? 4.629 20.547 -6.578 1 97.5 244 THR B C 1
ATOM 4818 O O . THR B 1 244 ? 4.691 21.453 -7.406 1 97.5 244 THR B O 1
ATOM 4821 N N . VAL B 1 245 ? 4.062 19.406 -6.836 1 97.38 245 VAL B N 1
ATOM 4822 C CA . VAL B 1 245 ? 3.273 19.109 -8.031 1 97.38 245 VAL B CA 1
ATOM 4823 C C . VAL B 1 245 ? 1.812 18.891 -7.645 1 97.38 245 VAL B C 1
ATOM 4825 O O . VAL B 1 245 ? 1.408 17.781 -7.328 1 97.38 245 VAL B O 1
ATOM 4828 N N . PRO B 1 246 ? 1.036 19.969 -7.746 1 95.06 246 PRO B N 1
ATOM 4829 C CA . PRO B 1 246 ? -0.377 19.828 -7.383 1 95.06 246 PRO B CA 1
ATOM 4830 C C . PRO B 1 246 ? -1.142 18.906 -8.328 1 95.06 246 PRO B C 1
ATOM 4832 O O . PRO B 1 246 ? -1.027 19.031 -9.547 1 95.06 246 PRO B O 1
ATOM 4835 N N . LEU B 1 247 ? -1.821 17.953 -7.781 1 94 247 LEU B N 1
ATOM 4836 C CA . LEU B 1 247 ? -2.709 17.062 -8.523 1 94 247 LEU B CA 1
ATOM 4837 C C . LEU B 1 247 ? -4.125 17.125 -7.961 1 94 247 LEU B C 1
ATOM 4839 O O . LEU B 1 247 ? -4.316 17.094 -6.742 1 94 247 LEU B O 1
ATOM 4843 N N . ASP B 1 248 ? -5.094 17.172 -8.797 1 89.25 248 ASP B N 1
ATOM 4844 C CA . ASP B 1 248 ? -6.484 17.094 -8.367 1 89.25 248 ASP B CA 1
ATOM 4845 C C . ASP B 1 248 ? -6.887 15.656 -8.055 1 89.25 248 ASP B C 1
ATOM 4847 O O . ASP B 1 248 ? -6.34 14.719 -8.633 1 89.25 248 ASP B O 1
ATOM 4851 N N . SER B 1 249 ? -7.723 15.555 -7.117 1 88.06 249 SER B N 1
ATOM 4852 C CA . SER B 1 249 ? -8.305 14.25 -6.844 1 88.06 249 SER B CA 1
ATOM 4853 C C . SER B 1 249 ? -9.555 14.016 -7.688 1 88.06 249 SER B C 1
ATOM 4855 O O . SER B 1 249 ? -10.586 14.664 -7.48 1 88.06 249 SER B O 1
ATOM 4857 N N . ARG B 1 250 ? -9.602 13.117 -8.516 1 86.44 250 ARG B N 1
ATOM 4858 C CA . ARG B 1 250 ? -10.703 12.859 -9.438 1 86.44 250 ARG B CA 1
ATOM 4859 C C . ARG B 1 250 ? -11.828 12.109 -8.742 1 86.44 250 ARG B C 1
ATOM 4861 O O . ARG B 1 250 ? -12.969 12.125 -9.211 1 86.44 250 ARG B O 1
ATOM 4868 N N . ILE B 1 251 ? -11.523 11.477 -7.527 1 78.12 251 ILE B N 1
ATOM 4869 C CA . ILE B 1 251 ? -12.562 10.734 -6.816 1 78.12 251 ILE B CA 1
ATOM 4870 C C . ILE B 1 251 ? -13.102 11.578 -5.664 1 78.12 251 ILE B C 1
ATOM 4872 O O . ILE B 1 251 ? -13.977 11.133 -4.918 1 78.12 251 ILE B O 1
ATOM 4876 N N . GLY B 1 252 ? -12.688 12.68 -5.5 1 73.94 252 GLY B N 1
ATOM 4877 C CA . GLY B 1 252 ? -13.141 13.508 -4.395 1 73.94 252 GLY B CA 1
ATOM 4878 C C . GLY B 1 252 ? -12.867 12.891 -3.035 1 73.94 252 GLY B C 1
ATOM 4879 O O . GLY B 1 252 ? -13.758 12.828 -2.186 1 73.94 252 GLY B O 1
ATOM 4880 N N . LEU B 1 253 ? -11.758 12.453 -2.809 1 71 253 LEU B N 1
ATOM 4881 C CA . LEU B 1 253 ? -11.336 11.797 -1.574 1 71 253 LEU B CA 1
ATOM 4882 C C . LEU B 1 253 ? -11.609 12.688 -0.365 1 71 253 LEU B C 1
ATOM 4884 O O . LEU B 1 253 ? -11.242 13.867 -0.358 1 71 253 LEU B O 1
ATOM 4888 N N . LYS B 1 254 ? -12.391 12.141 0.473 1 69.69 254 LYS B N 1
ATOM 4889 C CA . LYS B 1 254 ? -12.625 12.805 1.751 1 69.69 254 LYS B CA 1
ATOM 4890 C C . LYS B 1 254 ? -11.641 12.32 2.811 1 69.69 254 LYS B C 1
ATOM 4892 O O . LYS B 1 254 ? -11.695 11.164 3.242 1 69.69 254 LYS B O 1
ATOM 4897 N N . THR B 1 255 ? -10.797 13.164 3.23 1 73.94 255 THR B N 1
ATOM 4898 C CA . THR B 1 255 ? -9.734 12.867 4.18 1 73.94 255 THR B CA 1
ATOM 4899 C C . THR B 1 255 ? -10.297 12.242 5.449 1 73.94 255 THR B C 1
ATOM 4901 O O . THR B 1 255 ? -9.703 11.32 6.012 1 73.94 255 THR B O 1
ATOM 4904 N N . GLU B 1 256 ? -11.367 12.641 5.828 1 77.06 256 GLU B N 1
ATOM 4905 C CA . GLU B 1 256 ? -11.992 12.125 7.043 1 77.06 256 GLU B CA 1
ATOM 4906 C C . GLU B 1 256 ? -12.312 10.641 6.91 1 77.06 256 GLU B C 1
ATOM 4908 O O . GLU B 1 256 ? -12.125 9.867 7.852 1 77.06 256 GLU B O 1
ATOM 4913 N N . GLN B 1 257 ? -12.812 10.258 5.809 1 78.62 257 GLN B N 1
ATOM 4914 C CA . GLN B 1 257 ? -13.125 8.852 5.578 1 78.62 257 GLN B CA 1
ATOM 4915 C C . GLN B 1 257 ? -11.859 7.996 5.609 1 78.62 257 GLN B C 1
ATOM 4917 O O . GLN B 1 257 ? -11.867 6.879 6.125 1 78.62 257 GLN B O 1
ATOM 4922 N N . ALA B 1 258 ? -10.844 8.547 5.043 1 82.69 258 ALA B N 1
ATOM 4923 C CA . ALA B 1 258 ? -9.57 7.832 5.047 1 82.69 258 ALA B CA 1
ATOM 4924 C C . ALA B 1 258 ? -9.078 7.59 6.473 1 82.69 258 ALA B C 1
ATOM 4926 O O . ALA B 1 258 ? -8.562 6.516 6.781 1 82.69 258 ALA B O 1
ATOM 4927 N N . HIS B 1 259 ? -9.266 8.539 7.312 1 86.31 259 HIS B N 1
ATOM 4928 C CA . HIS B 1 259 ? -8.859 8.414 8.711 1 86.31 259 HIS B CA 1
ATOM 4929 C C . HIS B 1 259 ? -9.711 7.379 9.438 1 86.31 259 HIS B C 1
ATOM 4931 O O . HIS B 1 259 ? -9.211 6.656 10.305 1 86.31 259 HIS B O 1
ATOM 4937 N N . LEU B 1 260 ? -10.914 7.301 9.086 1 84.31 260 LEU B N 1
ATOM 4938 C CA . LEU B 1 260 ? -11.828 6.352 9.711 1 84.31 260 LEU B CA 1
ATOM 4939 C C . LEU B 1 260 ? -11.5 4.922 9.297 1 84.31 260 LEU B C 1
ATOM 4941 O O . LEU B 1 260 ? -11.602 3.998 10.109 1 84.31 260 LEU B O 1
ATOM 4945 N N . ASP B 1 261 ? -11.047 4.738 8.086 1 86.38 261 ASP B N 1
ATOM 4946 C CA . ASP B 1 261 ? -10.875 3.404 7.523 1 86.38 261 ASP B CA 1
ATOM 4947 C C . ASP B 1 261 ? -9.484 2.848 7.836 1 86.38 261 ASP B C 1
ATOM 4949 O O . ASP B 1 261 ? -9.312 1.634 7.965 1 86.38 261 ASP B O 1
ATOM 4953 N N . ALA B 1 262 ? -8.562 3.703 7.969 1 89.62 262 ALA B N 1
ATOM 4954 C CA . ALA B 1 262 ? -7.156 3.309 8.008 1 89.62 262 ALA B CA 1
ATOM 4955 C C . ALA B 1 262 ? -6.898 2.305 9.133 1 89.62 262 ALA B C 1
ATOM 4957 O O . ALA B 1 262 ? -6.23 1.289 8.922 1 89.62 262 ALA B O 1
ATOM 4958 N N . PRO B 1 263 ? -7.465 2.477 10.352 1 90.5 263 PRO B N 1
ATOM 4959 C CA . PRO B 1 263 ? -7.203 1.512 11.422 1 90.5 263 PRO B CA 1
ATOM 4960 C C . PRO B 1 263 ? -7.824 0.145 11.148 1 90.5 263 PRO B C 1
ATOM 4962 O O . PRO B 1 263 ? -7.504 -0.832 11.828 1 90.5 263 PRO B O 1
ATOM 4965 N N . GLY B 1 264 ? -8.648 0.072 10.18 1 92.56 264 GLY B N 1
ATOM 4966 C CA . GLY B 1 264 ? -9.227 -1.203 9.789 1 92.56 264 GLY B CA 1
ATOM 4967 C C . GLY B 1 264 ? -8.273 -2.076 9 1 92.56 264 GLY B C 1
ATOM 4968 O O . GLY B 1 264 ? -8.508 -3.275 8.836 1 92.56 264 GLY B O 1
ATOM 4969 N N . SER B 1 265 ? -7.25 -1.502 8.492 1 94.75 265 SER B N 1
ATOM 4970 C CA . SER B 1 265 ? -6.258 -2.266 7.746 1 94.75 265 SER B CA 1
ATOM 4971 C C . SER B 1 265 ? -5.453 -3.176 8.672 1 94.75 265 SER B C 1
ATOM 4973 O O . SER B 1 265 ? -4.984 -2.74 9.727 1 94.75 265 SER B O 1
ATOM 4975 N N . ALA B 1 266 ? -5.191 -4.41 8.32 1 94.44 266 ALA B N 1
ATOM 4976 C CA . ALA B 1 266 ? -4.371 -5.348 9.078 1 94.44 266 ALA B CA 1
ATOM 4977 C C . ALA B 1 266 ? -2.924 -4.871 9.164 1 94.44 266 ALA B C 1
ATOM 4979 O O . ALA B 1 266 ? -2.164 -5.316 10.023 1 94.44 266 ALA B O 1
ATOM 4980 N N . LEU B 1 267 ? -2.525 -3.949 8.273 1 96.62 267 LEU B N 1
ATOM 4981 C CA . LEU B 1 267 ? -1.153 -3.455 8.203 1 96.62 267 LEU B CA 1
ATOM 4982 C C . LEU B 1 267 ? -0.919 -2.346 9.219 1 96.62 267 LEU B C 1
ATOM 4984 O O . LEU B 1 267 ? 0.228 -2.02 9.539 1 96.62 267 LEU B O 1
ATOM 4988 N N . PHE B 1 268 ? -2.043 -1.807 9.75 1 96.75 268 PHE B N 1
ATOM 4989 C CA . PHE B 1 268 ? -2.006 -0.599 10.562 1 96.75 268 PHE B CA 1
ATOM 4990 C C . PHE B 1 268 ? -1.209 -0.832 11.844 1 96.75 268 PHE B C 1
ATOM 4992 O O . PHE B 1 268 ? -0.419 0.022 12.25 1 96.75 268 PHE B O 1
ATOM 4999 N N . ARG B 1 269 ? -1.342 -1.938 12.445 1 94.94 269 ARG B N 1
ATOM 5000 C CA . ARG B 1 269 ? -0.676 -2.273 13.695 1 94.94 269 ARG B CA 1
ATOM 5001 C C . ARG B 1 269 ? 0.84 -2.219 13.547 1 94.94 269 ARG B C 1
ATOM 5003 O O . ARG B 1 269 ? 1.535 -1.658 14.391 1 94.94 269 ARG B O 1
ATOM 5010 N N . CYS B 1 270 ? 1.354 -2.789 12.477 1 95.56 270 CYS B N 1
ATOM 5011 C CA . CYS B 1 270 ? 2.797 -2.826 12.266 1 95.56 270 CYS B CA 1
ATOM 5012 C C . CYS B 1 270 ? 3.34 -1.432 11.977 1 95.56 270 CYS B C 1
ATOM 5014 O O . CYS B 1 270 ? 4.465 -1.108 12.359 1 95.56 270 CYS B O 1
ATOM 5016 N N . TRP B 1 271 ? 2.508 -0.656 11.32 1 96.56 271 TRP B N 1
ATOM 5017 C CA . TRP B 1 271 ? 2.873 0.741 11.117 1 96.56 271 TRP B CA 1
ATOM 5018 C C . TRP B 1 271 ? 3.088 1.45 12.445 1 96.56 271 TRP B C 1
ATOM 5020 O O . TRP B 1 271 ? 4.09 2.146 12.633 1 96.56 271 TRP B O 1
ATOM 5030 N N . MET B 1 272 ? 2.188 1.214 13.414 1 96.06 272 MET B N 1
ATOM 5031 C CA . MET B 1 272 ? 2.305 1.785 14.75 1 96.06 272 MET B CA 1
ATOM 5032 C C . MET B 1 272 ? 3.564 1.286 15.453 1 96.06 272 MET B C 1
ATOM 5034 O O . MET B 1 272 ? 4.309 2.074 16.031 1 96.06 272 MET B O 1
ATOM 5038 N N . LEU B 1 273 ? 3.883 0.051 15.297 1 94.56 273 LEU B N 1
ATOM 5039 C CA . LEU B 1 273 ? 4.969 -0.583 16.031 1 94.56 273 LEU B CA 1
ATOM 5040 C C . LEU B 1 273 ? 6.324 -0.128 15.508 1 94.56 273 LEU B C 1
ATOM 5042 O O . LEU B 1 273 ? 7.305 -0.086 16.25 1 94.56 273 LEU B O 1
ATOM 5046 N N . SER B 1 274 ? 6.355 0.235 14.273 1 96.06 274 SER B N 1
ATOM 5047 C CA . SER B 1 274 ? 7.625 0.622 13.664 1 96.06 274 SER B CA 1
ATOM 5048 C C . SER B 1 274 ? 7.938 2.092 13.93 1 96.06 274 SER B C 1
ATOM 5050 O O . SER B 1 274 ? 9.07 2.533 13.742 1 96.06 274 SER B O 1
ATOM 5052 N N . ARG B 1 275 ? 7.059 2.828 14.406 1 97.56 275 ARG B N 1
ATOM 5053 C CA . ARG B 1 275 ? 7.078 4.289 14.359 1 97.56 275 ARG B CA 1
ATOM 5054 C C . ARG B 1 275 ? 8.156 4.852 15.273 1 97.56 275 ARG B C 1
ATOM 5056 O O . ARG B 1 275 ? 8.828 5.824 14.93 1 97.56 275 ARG B O 1
ATOM 5063 N N . ARG B 1 276 ? 8.359 4.258 16.469 1 97.81 276 ARG B N 1
ATOM 5064 C CA . ARG B 1 276 ? 9.312 4.801 17.438 1 97.81 276 ARG B CA 1
ATOM 5065 C C . ARG B 1 276 ? 10.703 4.914 16.828 1 97.81 276 ARG B C 1
ATOM 5067 O O . ARG B 1 276 ? 11.297 5.992 16.828 1 97.81 276 ARG B O 1
ATOM 5074 N N . ASP B 1 277 ? 11.195 3.83 16.312 1 97.94 277 ASP B N 1
ATOM 5075 C CA . ASP B 1 277 ? 12.555 3.801 15.781 1 97.94 277 ASP B CA 1
ATOM 5076 C C . ASP B 1 277 ? 12.688 4.707 14.562 1 97.94 277 ASP B C 1
ATOM 5078 O O . ASP B 1 277 ? 13.727 5.344 14.359 1 97.94 277 ASP B O 1
ATOM 5082 N N . GLU B 1 278 ? 11.711 4.766 13.766 1 98.31 278 GLU B N 1
ATOM 5083 C CA . GLU B 1 278 ? 11.703 5.617 12.578 1 98.31 278 GLU B CA 1
ATOM 5084 C C . GLU B 1 278 ? 11.711 7.094 12.961 1 98.31 278 GLU B C 1
ATOM 5086 O O . GLU B 1 278 ? 12.414 7.898 12.336 1 98.31 278 GLU B O 1
ATOM 5091 N N . ALA B 1 279 ? 10.898 7.422 13.961 1 98.81 279 ALA B N 1
ATOM 5092 C CA . ALA B 1 279 ? 10.859 8.805 14.43 1 98.81 279 ALA B CA 1
ATOM 5093 C C . ALA B 1 279 ? 12.203 9.211 15.031 1 98.81 279 ALA B C 1
ATOM 5095 O O . ALA B 1 279 ? 12.664 10.344 14.828 1 98.81 279 ALA B O 1
ATOM 5096 N N . LEU B 1 280 ? 12.836 8.305 15.789 1 98.81 280 LEU B N 1
ATOM 5097 C CA . LEU B 1 280 ? 14.164 8.586 16.328 1 98.81 280 LEU B CA 1
ATOM 5098 C C . LEU B 1 280 ? 15.164 8.852 15.211 1 98.81 280 LEU B C 1
ATOM 5100 O O . LEU B 1 280 ? 15.992 9.766 15.312 1 98.81 280 LEU B O 1
ATOM 5104 N N . ALA B 1 281 ? 15.086 8.094 14.141 1 98.5 281 ALA B N 1
ATOM 5105 C CA . ALA B 1 281 ? 15.961 8.297 12.992 1 98.5 281 ALA B CA 1
ATOM 5106 C C . ALA B 1 281 ? 15.719 9.656 12.344 1 98.5 281 ALA B C 1
ATOM 5108 O O . ALA B 1 281 ? 16.656 10.336 11.938 1 98.5 281 ALA B O 1
ATOM 5109 N N . CYS B 1 282 ? 14.492 10.039 12.211 1 98.75 282 CYS B N 1
ATOM 5110 C CA . CYS B 1 282 ? 14.148 11.32 11.594 1 98.75 282 CYS B CA 1
ATOM 5111 C C . CYS B 1 282 ? 14.594 12.484 12.469 1 98.75 282 CYS B C 1
ATOM 5113 O O . CYS B 1 282 ? 15.039 13.516 11.969 1 98.75 282 CYS B O 1
ATOM 5115 N N . ILE B 1 283 ? 14.414 12.312 13.82 1 98.75 283 ILE B N 1
ATOM 5116 C CA . ILE B 1 283 ? 14.883 13.336 14.75 1 98.75 283 ILE B CA 1
ATOM 5117 C C . ILE B 1 283 ? 16.375 13.555 14.547 1 98.75 283 ILE B C 1
ATOM 5119 O O . ILE B 1 283 ? 16.828 14.695 14.383 1 98.75 283 ILE B O 1
ATOM 5123 N N . ALA B 1 284 ? 17.141 12.484 14.539 1 98.5 284 ALA B N 1
ATOM 5124 C CA . ALA B 1 284 ? 18.578 12.578 14.352 1 98.5 284 ALA B CA 1
ATOM 5125 C C . ALA B 1 284 ? 18.922 13.219 13.008 1 98.5 284 ALA B C 1
ATOM 5127 O O . ALA B 1 284 ? 19.812 14.062 12.922 1 98.5 284 ALA B O 1
ATOM 5128 N N . ALA B 1 285 ? 18.219 12.828 11.992 1 98.69 285 ALA B N 1
ATOM 5129 C CA . ALA B 1 285 ? 18.469 13.352 10.648 1 98.69 285 ALA B CA 1
ATOM 5130 C C . ALA B 1 285 ? 18.188 14.852 10.586 1 98.69 285 ALA B C 1
ATOM 5132 O O . ALA B 1 285 ? 18.984 15.609 10.023 1 98.69 285 ALA B O 1
ATOM 5133 N N . ALA B 1 286 ? 17.078 15.273 11.109 1 98.75 286 ALA B N 1
ATOM 5134 C CA . ALA B 1 286 ? 16.719 16.688 11.102 1 98.75 286 ALA B CA 1
ATOM 5135 C C . ALA B 1 286 ? 17.75 17.516 11.859 1 98.75 286 ALA B C 1
ATOM 5137 O O . ALA B 1 286 ? 18.141 18.594 11.398 1 98.75 286 ALA B O 1
ATOM 5138 N N . ARG B 1 287 ? 18.203 17 13 1 98 287 ARG B N 1
ATOM 5139 C CA . ARG B 1 287 ? 19.125 17.719 13.875 1 98 287 ARG B CA 1
ATOM 5140 C C . ARG B 1 287 ? 20.516 17.828 13.258 1 98 287 ARG B C 1
ATOM 5142 O O . ARG B 1 287 ? 21.281 18.734 13.594 1 98 287 ARG B O 1
ATOM 5149 N N . THR B 1 288 ? 20.828 16.922 12.305 1 97.62 288 THR B N 1
ATOM 5150 C CA . THR B 1 288 ? 22.156 16.922 11.703 1 97.62 288 THR B CA 1
ATOM 5151 C C . THR B 1 288 ? 22.109 17.391 10.258 1 97.62 288 THR B C 1
ATOM 5153 O O . THR B 1 288 ? 23.125 17.406 9.562 1 97.62 288 THR B O 1
ATOM 5156 N N . GLY B 1 289 ? 21.016 17.734 9.781 1 98.12 289 GLY B N 1
ATOM 5157 C CA . GLY B 1 289 ? 20.859 18.234 8.422 1 98.12 289 GLY B CA 1
ATOM 5158 C C . GLY B 1 289 ? 20.922 17.141 7.371 1 98.12 289 GLY B C 1
ATOM 5159 O O . GLY B 1 289 ? 21.266 17.406 6.215 1 98.12 289 GLY B O 1
ATOM 5160 N N . ASP B 1 290 ? 20.672 15.922 7.762 1 98.44 290 ASP B N 1
ATOM 5161 C CA . ASP B 1 290 ? 20.641 14.789 6.84 1 98.44 290 ASP B CA 1
ATOM 5162 C C . ASP B 1 290 ? 19.312 14.734 6.094 1 98.44 290 ASP B C 1
ATOM 5164 O O . ASP B 1 290 ? 18.469 13.859 6.363 1 98.44 290 ASP B O 1
ATOM 5168 N N . TRP B 1 291 ? 19.172 15.578 5.062 1 98.5 291 TRP B N 1
ATOM 5169 C CA . TRP B 1 291 ? 17.922 15.711 4.34 1 98.5 291 TRP B CA 1
ATOM 5170 C C . TRP B 1 291 ? 17.625 14.461 3.518 1 98.5 291 TRP B C 1
ATOM 5172 O O . TRP B 1 291 ? 16.469 14.18 3.193 1 98.5 291 TRP B O 1
ATOM 5182 N N . ARG B 1 292 ? 18.656 13.703 3.146 1 97.94 292 ARG B N 1
ATOM 5183 C CA . ARG B 1 292 ? 18.453 12.484 2.361 1 97.94 292 ARG B CA 1
ATOM 5184 C C . ARG B 1 292 ? 17.703 11.43 3.166 1 97.94 292 ARG B C 1
ATOM 5186 O O . ARG B 1 292 ? 16.766 10.805 2.656 1 97.94 292 ARG B O 1
ATOM 5193 N N . THR B 1 293 ? 18.094 11.273 4.422 1 98.06 293 THR B N 1
ATOM 5194 C CA . THR B 1 293 ? 17.391 10.344 5.297 1 98.06 293 THR B CA 1
ATOM 5195 C C . THR B 1 293 ? 15.938 10.758 5.477 1 98.06 293 THR B C 1
ATOM 5197 O O . THR B 1 293 ? 15.039 9.922 5.434 1 98.06 293 THR B O 1
ATOM 5200 N N . LEU B 1 294 ? 15.68 12.039 5.66 1 98.75 294 LEU B N 1
ATOM 5201 C CA . LEU B 1 294 ? 14.305 12.531 5.762 1 98.75 294 LEU B CA 1
ATOM 5202 C C . LEU B 1 294 ? 13.523 12.234 4.492 1 98.75 294 LEU B C 1
ATOM 5204 O O . LEU B 1 294 ? 12.367 11.805 4.555 1 98.75 294 LEU B O 1
ATOM 5208 N N . GLY B 1 295 ? 14.172 12.492 3.352 1 98.5 295 GLY B N 1
ATOM 5209 C CA . GLY B 1 295 ? 13.523 12.211 2.078 1 98.5 295 GLY B CA 1
ATOM 5210 C C . GLY B 1 295 ? 13.203 10.742 1.881 1 98.5 295 GLY B C 1
ATOM 5211 O O . GLY B 1 295 ? 12.133 10.398 1.377 1 98.5 295 GLY B O 1
ATOM 5212 N N . GLN B 1 296 ? 14.164 9.875 2.23 1 98.12 296 GLN B N 1
ATOM 5213 C CA . GLN B 1 296 ? 13.961 8.438 2.119 1 98.12 296 GLN B CA 1
ATOM 5214 C C . GLN B 1 296 ? 12.758 7.992 2.938 1 98.12 296 GLN B C 1
ATOM 5216 O O . GLN B 1 296 ? 11.922 7.219 2.455 1 98.12 296 GLN B O 1
ATOM 5221 N N . TRP B 1 297 ? 12.602 8.492 4.156 1 98.38 297 TRP B N 1
ATOM 5222 C CA . TRP B 1 297 ? 11.484 8.141 5.023 1 98.38 297 TRP B CA 1
ATOM 5223 C C . TRP B 1 297 ? 10.18 8.719 4.492 1 98.38 297 TRP B C 1
ATOM 5225 O O . TRP B 1 297 ? 9.133 8.078 4.574 1 98.38 297 TRP B O 1
ATOM 5235 N N . ALA B 1 298 ? 10.266 9.938 3.945 1 98.62 298 ALA B N 1
ATOM 5236 C CA . ALA B 1 298 ? 9.062 10.555 3.387 1 98.62 298 ALA B CA 1
ATOM 5237 C C . ALA B 1 298 ? 8.492 9.711 2.248 1 98.62 298 ALA B C 1
ATOM 5239 O O . ALA B 1 298 ? 7.281 9.5 2.172 1 98.62 298 ALA B O 1
ATOM 5240 N N . GLU B 1 299 ? 9.367 9.289 1.425 1 98.5 299 GLU B N 1
ATOM 5241 C CA . GLU B 1 299 ? 8.938 8.492 0.281 1 98.5 299 GLU B CA 1
ATOM 5242 C C . GLU B 1 299 ? 8.445 7.117 0.723 1 98.5 299 GLU B C 1
ATOM 5244 O O . GLU B 1 299 ? 7.391 6.656 0.272 1 98.5 299 GLU B O 1
ATOM 5249 N N . LEU B 1 300 ? 9.203 6.465 1.581 1 98 300 LEU B N 1
ATOM 5250 C CA . LEU B 1 300 ? 8.82 5.141 2.059 1 98 300 LEU B CA 1
ATOM 5251 C C . LEU B 1 300 ? 7.477 5.191 2.775 1 98 300 LEU B C 1
ATOM 5253 O O . LEU B 1 300 ? 6.625 4.328 2.561 1 98 300 LEU B O 1
ATOM 5257 N N . ASP B 1 301 ? 7.305 6.117 3.637 1 98.19 301 ASP B N 1
ATOM 5258 C CA . ASP B 1 301 ? 6.078 6.16 4.43 1 98.19 301 ASP B CA 1
ATOM 5259 C C . ASP B 1 301 ? 4.891 6.598 3.578 1 98.19 301 ASP B C 1
ATOM 5261 O O . ASP B 1 301 ? 3.736 6.367 3.949 1 98.19 301 ASP B O 1
ATOM 5265 N N . SER B 1 302 ? 5.125 7.297 2.414 1 97.75 302 SER B N 1
ATOM 5266 C CA . SER B 1 302 ? 4.059 7.523 1.44 1 97.75 302 SER B CA 1
ATOM 5267 C C . SER B 1 302 ? 3.514 6.207 0.903 1 97.75 302 SER B C 1
ATOM 5269 O O . SER B 1 302 ? 2.307 6.07 0.685 1 97.75 302 SER B O 1
ATOM 5271 N N . MET B 1 303 ? 4.438 5.277 0.708 1 97.44 303 MET B N 1
ATOM 5272 C CA . MET B 1 303 ? 4.031 3.955 0.233 1 97.44 303 MET B CA 1
ATOM 5273 C C . MET B 1 303 ? 3.172 3.244 1.271 1 97.44 303 MET B C 1
ATOM 5275 O O . MET B 1 303 ? 2.127 2.68 0.937 1 97.44 303 MET B O 1
ATOM 5279 N N . ARG B 1 304 ? 3.658 3.291 2.465 1 97.44 304 ARG B N 1
ATOM 5280 C CA . ARG B 1 304 ? 2.941 2.621 3.547 1 97.44 304 ARG B CA 1
ATOM 5281 C C . ARG B 1 304 ? 1.574 3.258 3.771 1 97.44 304 ARG B C 1
ATOM 5283 O O . ARG B 1 304 ? 0.575 2.553 3.936 1 97.44 304 ARG B O 1
ATOM 5290 N N . LEU B 1 305 ? 1.56 4.598 3.74 1 96.94 305 LEU B N 1
ATOM 5291 C CA . LEU B 1 305 ? 0.294 5.305 3.898 1 96.94 305 LEU B CA 1
ATOM 5292 C C . LEU B 1 305 ? -0.709 4.867 2.836 1 96.94 305 LEU B C 1
ATOM 5294 O O . LEU B 1 305 ? -1.87 4.59 3.146 1 96.94 305 LEU B O 1
ATOM 5298 N N . HIS B 1 306 ? -0.308 4.84 1.633 1 95.31 306 HIS B N 1
ATOM 5299 C CA . HIS B 1 306 ? -1.179 4.453 0.529 1 95.31 306 HIS B CA 1
ATOM 5300 C C . HIS B 1 306 ? -1.648 3.01 0.679 1 95.31 306 HIS B C 1
ATOM 5302 O O . HIS B 1 306 ? -2.83 2.715 0.483 1 95.31 306 HIS B O 1
ATOM 5308 N N . GLY B 1 307 ? -0.725 2.113 1 1 96.38 307 GLY B N 1
ATOM 5309 C CA . GLY B 1 307 ? -1.084 0.721 1.217 1 96.38 307 GLY B CA 1
ATOM 5310 C C . GLY B 1 307 ? -2.119 0.535 2.311 1 96.38 307 GLY B C 1
ATOM 5311 O O . GLY B 1 307 ? -3.076 -0.225 2.145 1 96.38 307 GLY B O 1
ATOM 5312 N N . ILE B 1 308 ? -1.943 1.222 3.418 1 96.75 308 ILE B N 1
ATOM 5313 C CA . ILE B 1 308 ? -2.844 1.133 4.562 1 96.75 308 ILE B CA 1
ATOM 5314 C C . ILE B 1 308 ? -4.203 1.728 4.199 1 96.75 308 ILE B C 1
ATOM 5316 O O . ILE B 1 308 ? -5.246 1.14 4.496 1 96.75 308 ILE B O 1
ATOM 5320 N N . THR B 1 309 ? -4.176 2.838 3.482 1 94.75 309 THR B N 1
ATOM 5321 C CA . THR B 1 309 ? -5.414 3.504 3.09 1 94.75 309 THR B CA 1
ATOM 5322 C C . THR B 1 309 ? -6.234 2.613 2.164 1 94.75 309 THR B C 1
ATOM 5324 O O . THR B 1 309 ? -7.449 2.479 2.34 1 94.75 309 THR B O 1
ATOM 5327 N N . MET B 1 310 ? -5.641 1.95 1.246 1 95.12 310 MET B N 1
ATOM 5328 C CA . MET B 1 310 ? -6.359 1.158 0.251 1 95.12 310 MET B CA 1
ATOM 5329 C C . MET B 1 310 ? -6.879 -0.139 0.861 1 95.12 310 MET B C 1
ATOM 5331 O O . MET B 1 310 ? -7.812 -0.748 0.332 1 95.12 310 MET B O 1
ATOM 5335 N N . SER B 1 311 ? -6.312 -0.581 1.972 1 96.25 311 SER B N 1
ATOM 5336 C CA . SER B 1 311 ? -6.652 -1.891 2.516 1 96.25 311 SER B CA 1
ATOM 5337 C C . SER B 1 311 ? -7.449 -1.762 3.809 1 96.25 311 SER B C 1
ATOM 5339 O O . SER B 1 311 ? -7.488 -2.693 4.617 1 96.25 311 SER B O 1
ATOM 5341 N N . GLY B 1 312 ? -8.055 -0.607 4.031 1 93.38 312 GLY B N 1
ATOM 5342 C CA . GLY B 1 312 ? -8.773 -0.342 5.266 1 93.38 312 GLY B CA 1
ATOM 5343 C C . GLY B 1 312 ? -10.172 -0.93 5.281 1 93.38 312 GLY B C 1
ATOM 5344 O O . GLY B 1 312 ? -10.805 -1.021 6.336 1 93.38 312 GLY B O 1
ATOM 5345 N N . SER B 1 313 ? -10.602 -1.358 4.125 1 90.62 313 SER B N 1
ATOM 5346 C CA . SER B 1 313 ? -11.961 -1.866 4.016 1 90.62 313 SER B CA 1
ATOM 5347 C C . SER B 1 313 ? -12.039 -3.047 3.053 1 90.62 313 SER B C 1
ATOM 5349 O O . SER B 1 313 ? -11.43 -3.021 1.981 1 90.62 313 SER B O 1
ATOM 5351 N N . LEU B 1 314 ? -12.789 -4.055 3.523 1 90.12 314 LEU B N 1
ATOM 5352 C CA . LEU B 1 314 ? -13.031 -5.215 2.672 1 90.12 314 LEU B CA 1
ATOM 5353 C C . LEU B 1 314 ? -13.969 -4.863 1.527 1 90.12 314 LEU B C 1
ATOM 5355 O O . LEU B 1 314 ? -13.844 -5.402 0.426 1 90.12 314 LEU B O 1
ATOM 5359 N N . GLU B 1 315 ? -14.812 -3.891 1.698 1 83.69 315 GLU B N 1
ATOM 5360 C CA . GLU B 1 315 ? -15.891 -3.59 0.761 1 83.69 315 GLU B CA 1
ATOM 5361 C C . GLU B 1 315 ? -15.469 -2.52 -0.241 1 83.69 315 GLU B C 1
ATOM 5363 O O . GLU B 1 315 ? -15.648 -2.684 -1.448 1 83.69 315 GLU B O 1
ATOM 5368 N N . ASN B 1 316 ? -14.938 -1.443 0.251 1 81.25 316 ASN B N 1
ATOM 5369 C CA . ASN B 1 316 ? -14.578 -0.321 -0.611 1 81.25 316 ASN B CA 1
ATOM 5370 C C . ASN B 1 316 ? -13.109 0.058 -0.465 1 81.25 316 ASN B C 1
ATOM 5372 O O . ASN B 1 316 ? -12.625 0.248 0.65 1 81.25 316 ASN B O 1
ATOM 5376 N N . LYS B 1 317 ? -12.484 0.07 -1.636 1 89 317 LYS B N 1
ATOM 5377 C CA . LYS B 1 317 ? -11.078 0.473 -1.619 1 89 317 LYS B CA 1
ATOM 5378 C C . LYS B 1 317 ? -10.938 1.973 -1.862 1 89 317 LYS B C 1
ATOM 5380 O O . LYS B 1 317 ? -11.531 2.516 -2.799 1 89 317 LYS B O 1
ATOM 5385 N N . LEU B 1 318 ? -10.25 2.604 -0.982 1 91.12 318 LEU B N 1
ATOM 5386 C CA . LEU B 1 318 ? -9.938 4.016 -1.161 1 91.12 318 LEU B CA 1
ATOM 5387 C C . LEU B 1 318 ? -8.562 4.199 -1.792 1 91.12 318 LEU B C 1
ATOM 5389 O O . LEU B 1 318 ? -7.543 4.062 -1.113 1 91.12 318 LEU B O 1
ATOM 5393 N N . ILE B 1 319 ? -8.562 4.543 -3.029 1 93.69 319 ILE B N 1
ATOM 5394 C CA . ILE B 1 319 ? -7.312 4.781 -3.734 1 93.69 319 ILE B CA 1
ATOM 5395 C C . ILE B 1 319 ? -7.125 6.281 -3.963 1 93.69 319 ILE B C 1
ATOM 5397 O O . ILE B 1 319 ? -7.691 6.848 -4.902 1 93.69 319 ILE B O 1
ATOM 5401 N N . GLY B 1 320 ? -6.25 6.855 -3.189 1 92.12 320 GLY B N 1
ATOM 5402 C CA . GLY B 1 320 ? -6.082 8.297 -3.199 1 92.12 320 GLY B CA 1
ATOM 5403 C C . GLY B 1 320 ? -5.141 8.781 -4.285 1 92.12 320 GLY B C 1
ATOM 5404 O O . GLY B 1 320 ? -5.191 9.945 -4.688 1 92.12 320 GLY B O 1
ATOM 5405 N N . TRP B 1 321 ? -4.289 7.914 -4.812 1 95.31 321 TRP B N 1
ATOM 5406 C CA . TRP B 1 321 ? -3.33 8.266 -5.855 1 95.31 321 TRP B CA 1
ATOM 5407 C C . TRP B 1 321 ? -4.027 8.445 -7.199 1 95.31 321 TRP B C 1
ATOM 5409 O O . TRP B 1 321 ? -5.09 7.867 -7.434 1 95.31 321 TRP B O 1
ATOM 5419 N N . GLU B 1 322 ? -3.518 9.281 -7.984 1 96.25 322 GLU B N 1
ATOM 5420 C CA . GLU B 1 322 ? -3.848 9.398 -9.398 1 96.25 322 GLU B CA 1
ATOM 5421 C C . GLU B 1 322 ? -2.814 8.688 -10.273 1 96.25 322 GLU B C 1
ATOM 5423 O O . GLU B 1 322 ? -1.706 8.406 -9.82 1 96.25 322 GLU B O 1
ATOM 5428 N N . PRO B 1 323 ? -3.182 8.328 -11.516 1 96.25 323 PRO B N 1
ATOM 5429 C CA . PRO B 1 323 ? -2.227 7.695 -12.43 1 96.25 323 PRO B CA 1
ATOM 5430 C C . PRO B 1 323 ? -0.888 8.43 -12.484 1 96.25 323 PRO B C 1
ATOM 5432 O O . PRO B 1 323 ? 0.165 7.793 -12.562 1 96.25 323 PRO B O 1
ATOM 5435 N N . GLU B 1 324 ? -0.885 9.75 -12.383 1 96.88 324 GLU B N 1
ATOM 5436 C CA . GLU B 1 324 ? 0.323 10.562 -12.445 1 96.88 324 GLU B CA 1
ATOM 5437 C C . GLU B 1 324 ? 1.271 10.234 -11.297 1 96.88 324 GLU B C 1
ATOM 5439 O O . GLU B 1 324 ? 2.49 10.359 -11.438 1 96.88 324 GLU B O 1
ATOM 5444 N N . ASN B 1 325 ? 0.697 9.844 -10.125 1 97.31 325 ASN B N 1
ATOM 5445 C CA . ASN B 1 325 ? 1.557 9.516 -8.992 1 97.31 325 ASN B CA 1
ATOM 5446 C C . ASN B 1 325 ? 2.502 8.359 -9.312 1 97.31 325 ASN B C 1
ATOM 5448 O O . ASN B 1 325 ? 3.662 8.367 -8.898 1 97.31 325 ASN B O 1
ATOM 5452 N N . ILE B 1 326 ? 2.027 7.32 -10.031 1 97 326 ILE B N 1
ATOM 5453 C CA . ILE B 1 326 ? 2.879 6.207 -10.43 1 97 326 ILE B CA 1
ATOM 5454 C C . ILE B 1 326 ? 4.039 6.719 -11.281 1 97 326 ILE B C 1
ATOM 5456 O O . ILE B 1 326 ? 5.195 6.352 -11.055 1 97 326 ILE B O 1
ATOM 5460 N N . VAL B 1 327 ? 3.76 7.605 -12.195 1 97 327 VAL B N 1
ATOM 5461 C CA . VAL B 1 327 ? 4.758 8.164 -13.102 1 97 327 VAL B CA 1
ATOM 5462 C C . VAL B 1 327 ? 5.77 8.992 -12.305 1 97 327 VAL B C 1
ATOM 5464 O O . VAL B 1 327 ? 6.977 8.875 -12.523 1 97 327 VAL B O 1
ATOM 5467 N N . LEU B 1 328 ? 5.277 9.789 -11.406 1 97.69 328 LEU B N 1
ATOM 5468 C CA . LEU B 1 328 ? 6.125 10.688 -10.633 1 97.69 328 LEU B CA 1
ATOM 5469 C C . LEU B 1 328 ? 7.07 9.906 -9.727 1 97.69 328 LEU B C 1
ATOM 5471 O O . LEU B 1 328 ? 8.258 10.234 -9.625 1 97.69 328 LEU B O 1
ATOM 5475 N N . PHE B 1 329 ? 6.609 8.906 -9.047 1 96.88 329 PHE B N 1
ATOM 5476 C CA . PHE B 1 329 ? 7.457 8.109 -8.172 1 96.88 329 PHE B CA 1
ATOM 5477 C C . PHE B 1 329 ? 8.516 7.359 -8.977 1 96.88 329 PHE B C 1
ATOM 5479 O O . PHE B 1 329 ? 9.664 7.23 -8.539 1 96.88 329 PHE B O 1
ATOM 5486 N N . ARG B 1 330 ? 8.188 6.844 -10.102 1 95.56 330 ARG B N 1
ATOM 5487 C CA . ARG B 1 330 ? 9.164 6.145 -10.93 1 95.56 330 ARG B CA 1
ATOM 5488 C C . ARG B 1 330 ? 10.227 7.109 -11.461 1 95.56 330 ARG B C 1
ATOM 5490 O O . ARG B 1 330 ? 11.398 6.754 -11.555 1 95.56 330 ARG B O 1
ATOM 5497 N N . MET B 1 331 ? 9.742 8.273 -11.836 1 96.06 331 MET B N 1
ATOM 5498 C CA . MET B 1 331 ? 10.695 9.297 -12.25 1 96.06 331 MET B CA 1
ATOM 5499 C C . MET B 1 331 ? 11.727 9.562 -11.156 1 96.06 331 MET B C 1
ATOM 5501 O O . MET B 1 331 ? 12.906 9.773 -11.445 1 96.06 331 MET B O 1
ATOM 5505 N N . CYS B 1 332 ? 11.266 9.609 -9.945 1 95.62 332 CYS B N 1
ATOM 5506 C CA . CYS B 1 332 ? 12.156 9.812 -8.812 1 95.62 332 CYS B CA 1
ATOM 5507 C C . CYS B 1 332 ? 13.227 8.727 -8.758 1 95.62 332 CYS B C 1
ATOM 5509 O O . CYS B 1 332 ? 14.406 9.016 -8.555 1 95.62 332 CYS B O 1
ATOM 5511 N N . ASN B 1 333 ? 12.828 7.461 -8.906 1 93.81 333 ASN B N 1
ATOM 5512 C CA . ASN B 1 333 ? 13.773 6.352 -8.969 1 93.81 333 ASN B CA 1
ATOM 5513 C C . ASN B 1 333 ? 14.797 6.551 -10.086 1 93.81 333 ASN B C 1
ATOM 5515 O O . ASN B 1 333 ? 15.992 6.332 -9.875 1 93.81 333 ASN B O 1
ATOM 5519 N N . ASP B 1 334 ? 14.32 6.934 -11.211 1 94.31 334 ASP B N 1
ATOM 5520 C CA . ASP B 1 334 ? 15.18 7.117 -12.375 1 94.31 334 ASP B CA 1
ATOM 5521 C C . ASP B 1 334 ? 16.203 8.227 -12.133 1 94.31 334 ASP B C 1
ATOM 5523 O O . ASP B 1 334 ? 17.375 8.086 -12.5 1 94.31 334 ASP B O 1
ATOM 5527 N N . LEU B 1 335 ? 15.758 9.305 -11.578 1 97.31 335 LEU B N 1
ATOM 5528 C CA . LEU B 1 335 ? 16.656 10.422 -11.289 1 97.31 335 LEU B CA 1
ATOM 5529 C C . LEU B 1 335 ? 17.75 10 -10.312 1 97.31 335 LEU B C 1
ATOM 5531 O O . LEU B 1 335 ? 18.922 10.305 -10.531 1 97.31 335 LEU B O 1
ATOM 5535 N N . ARG B 1 336 ? 17.391 9.32 -9.273 1 96.44 336 ARG B N 1
ATOM 5536 C CA . ARG B 1 336 ? 18.391 8.859 -8.312 1 96.44 336 ARG B CA 1
ATOM 5537 C C . ARG B 1 336 ? 19.406 7.93 -8.977 1 96.44 336 ARG B C 1
ATOM 5539 O O . ARG B 1 336 ? 20.609 8.023 -8.719 1 96.44 336 ARG B O 1
ATOM 5546 N N . SER B 1 337 ? 18.922 7.051 -9.789 1 93.56 337 SER B N 1
ATOM 5547 C CA . SER B 1 337 ? 19.797 6.125 -10.5 1 93.56 337 SER B CA 1
ATOM 5548 C C . SER B 1 337 ? 20.75 6.867 -11.414 1 93.56 337 SER B C 1
ATOM 5550 O O . SER B 1 337 ? 21.844 6.367 -11.719 1 93.56 337 SER B O 1
ATOM 5552 N N . SER B 1 338 ? 20.359 8.047 -11.789 1 95.44 338 SER B N 1
ATOM 5553 C CA . SER B 1 338 ? 21.188 8.836 -12.688 1 95.44 338 SER B CA 1
ATOM 5554 C C . SER B 1 338 ? 22.031 9.852 -11.914 1 95.44 338 SER B C 1
ATOM 5556 O O . SER B 1 338 ? 22.641 10.75 -12.516 1 95.44 338 SER B O 1
ATOM 5558 N N . GLY B 1 339 ? 21.953 9.797 -10.633 1 96.5 339 GLY B N 1
ATOM 5559 C CA . GLY B 1 339 ? 22.859 10.586 -9.82 1 96.5 339 GLY B CA 1
ATOM 5560 C C . GLY B 1 339 ? 22.219 11.852 -9.266 1 96.5 339 GLY B C 1
ATOM 5561 O O . GLY B 1 339 ? 22.906 12.695 -8.688 1 96.5 339 GLY B O 1
ATOM 5562 N N . VAL B 1 340 ? 20.953 12.094 -9.438 1 98.06 340 VAL B N 1
ATOM 5563 C CA . VAL B 1 340 ? 20.234 13.242 -8.875 1 98.06 340 VAL B CA 1
ATOM 5564 C C . VAL B 1 340 ? 19.453 12.812 -7.645 1 98.06 340 VAL B C 1
ATOM 5566 O O . VAL B 1 340 ? 18.359 12.25 -7.766 1 98.06 340 VAL B O 1
ATOM 5569 N N . PRO B 1 341 ? 19.953 13.086 -6.465 1 97.88 341 PRO B N 1
ATOM 5570 C CA . PRO B 1 341 ? 19.234 12.688 -5.258 1 97.88 341 PRO B CA 1
ATOM 5571 C C . PRO B 1 341 ? 17.906 13.438 -5.094 1 97.88 341 PRO B C 1
ATOM 5573 O O . PRO B 1 341 ? 17.891 14.672 -5.082 1 97.88 341 PRO B O 1
ATOM 5576 N N . VAL B 1 342 ? 16.844 12.766 -5.047 1 98.5 342 VAL B N 1
ATOM 5577 C CA . VAL B 1 342 ? 15.508 13.32 -4.902 1 98.5 342 VAL B CA 1
ATOM 5578 C C . VAL B 1 342 ? 14.562 12.258 -4.348 1 98.5 342 VAL B C 1
ATOM 5580 O O . VAL B 1 342 ? 14.727 11.07 -4.629 1 98.5 342 VAL B O 1
ATOM 5583 N N . TYR B 1 343 ? 13.641 12.68 -3.541 1 98.5 343 TYR B N 1
ATOM 5584 C CA . TYR B 1 343 ? 12.609 11.828 -2.967 1 98.5 343 TYR B CA 1
ATOM 5585 C C . TYR B 1 343 ? 11.234 12.469 -3.117 1 98.5 343 TYR B C 1
ATOM 5587 O O . TYR B 1 343 ? 11.117 13.688 -3.207 1 98.5 343 TYR B O 1
ATOM 5595 N N . CYS B 1 344 ? 10.25 11.68 -3.23 1 98.06 344 CYS B N 1
ATOM 5596 C CA . CYS B 1 344 ? 8.891 12.156 -3.451 1 98.06 344 CYS B CA 1
ATOM 5597 C C . CYS B 1 344 ? 7.973 11.742 -2.305 1 98.06 344 CYS B C 1
ATOM 5599 O O . CYS B 1 344 ? 8.039 10.602 -1.834 1 98.06 344 CYS B O 1
ATOM 5601 N N . SER B 1 345 ? 7.152 12.656 -1.887 1 98 345 SER B N 1
ATOM 5602 C CA . SER B 1 345 ? 6.23 12.406 -0.785 1 98 345 SER B CA 1
ATOM 5603 C C . SER B 1 345 ? 4.801 12.789 -1.164 1 98 345 SER B C 1
ATOM 5605 O O . SER B 1 345 ? 4.582 13.805 -1.826 1 98 345 SER B O 1
ATOM 5607 N N . THR B 1 346 ? 3.918 11.953 -0.81 1 96.69 346 THR B N 1
ATOM 5608 C CA . THR B 1 346 ? 2.492 12.258 -0.859 1 96.69 346 THR B CA 1
ATOM 5609 C C . THR B 1 346 ? 1.837 12 0.495 1 96.69 346 THR B C 1
ATOM 5611 O O . THR B 1 346 ? 2.295 11.156 1.263 1 96.69 346 THR B O 1
ATOM 5614 N N . ASP B 1 347 ? 0.877 12.773 0.808 1 93.75 347 ASP B N 1
ATOM 5615 C CA . ASP B 1 347 ? 0.05 12.516 1.983 1 93.75 347 ASP B CA 1
ATOM 5616 C C . ASP B 1 347 ? -1.242 11.797 1.601 1 93.75 347 ASP B C 1
ATOM 5618 O O . ASP B 1 347 ? -1.227 10.875 0.785 1 93.75 347 ASP B O 1
ATOM 5622 N N . THR B 1 348 ? -2.346 12.156 2.162 1 88.12 348 THR B N 1
ATOM 5623 C CA . THR B 1 348 ? -3.57 11.414 1.876 1 88.12 348 THR B CA 1
ATOM 5624 C C . THR B 1 348 ? -4.051 11.695 0.454 1 88.12 348 THR B C 1
ATOM 5626 O O . THR B 1 348 ? -4.609 10.812 -0.202 1 88.12 348 THR B O 1
ATOM 5629 N N . GLY B 1 349 ? -3.824 12.914 -0.032 1 89.25 349 GLY B N 1
ATOM 5630 C CA . GLY B 1 349 ? -4.191 13.242 -1.398 1 89.25 349 GLY B CA 1
ATOM 5631 C C . GLY B 1 349 ? -3.08 12.977 -2.396 1 89.25 349 GLY B C 1
ATOM 5632 O O . GLY B 1 349 ? -1.983 12.562 -2.018 1 89.25 349 GLY B O 1
ATOM 5633 N N . PRO B 1 350 ? -3.357 13.242 -3.693 1 94.62 350 PRO B N 1
ATOM 5634 C CA . PRO B 1 350 ? -2.428 12.844 -4.754 1 94.62 350 PRO B CA 1
ATOM 5635 C C . PRO B 1 350 ? -1.302 13.852 -4.961 1 94.62 350 PRO B C 1
ATOM 5637 O O . PRO B 1 350 ? -0.318 13.555 -5.645 1 94.62 350 PRO B O 1
ATOM 5640 N N . THR B 1 351 ? -1.415 15.062 -4.453 1 95.69 351 THR B N 1
ATOM 5641 C CA . THR B 1 351 ? -0.37 16.062 -4.648 1 95.69 351 THR B CA 1
ATOM 5642 C C . THR B 1 351 ? 0.981 15.523 -4.184 1 95.69 351 THR B C 1
ATOM 5644 O O . THR B 1 351 ? 1.077 14.898 -3.127 1 95.69 351 THR B O 1
ATOM 5647 N N . ALA B 1 352 ? 1.963 15.742 -5.02 1 97.44 352 ALA B N 1
ATOM 5648 C CA . ALA B 1 352 ? 3.295 15.219 -4.73 1 97.44 352 ALA B CA 1
ATOM 5649 C C . ALA B 1 352 ? 4.27 16.344 -4.402 1 97.44 352 ALA B C 1
ATOM 5651 O O . ALA B 1 352 ? 4.223 17.406 -5.016 1 97.44 352 ALA B O 1
ATOM 5652 N N . VAL B 1 353 ? 5.074 16.141 -3.445 1 98.19 353 VAL B N 1
ATOM 5653 C CA . VAL B 1 353 ? 6.137 17.078 -3.094 1 98.19 353 VAL B CA 1
ATOM 5654 C C . VAL B 1 353 ? 7.492 16.391 -3.189 1 98.19 353 VAL B C 1
ATOM 5656 O O . VAL B 1 353 ? 7.738 15.391 -2.506 1 98.19 353 VAL B O 1
ATOM 5659 N N . PHE B 1 354 ? 8.359 16.922 -4.027 1 98.81 354 PHE B N 1
ATOM 5660 C CA . PHE B 1 354 ? 9.711 16.406 -4.176 1 98.81 354 PHE B CA 1
ATOM 5661 C C . PHE B 1 354 ? 10.664 17.094 -3.197 1 98.81 354 PHE B C 1
ATOM 5663 O O . PHE B 1 354 ? 10.57 18.297 -2.979 1 98.81 354 PHE B O 1
ATOM 5670 N N . ILE B 1 355 ? 11.492 16.359 -2.518 1 98.88 355 ILE B N 1
ATOM 5671 C CA . ILE B 1 355 ? 12.484 16.812 -1.559 1 98.88 355 ILE B CA 1
ATOM 5672 C C . ILE B 1 355 ? 13.883 16.625 -2.139 1 98.88 355 ILE B C 1
ATOM 5674 O O . ILE B 1 355 ? 14.273 15.508 -2.492 1 98.88 355 ILE B O 1
ATOM 5678 N N . THR B 1 356 ? 14.602 17.625 -2.297 1 98.88 356 THR B N 1
ATOM 5679 C CA . THR B 1 356 ? 15.961 17.562 -2.834 1 98.88 356 THR B CA 1
ATOM 5680 C C . THR B 1 356 ? 16.812 18.703 -2.279 1 98.88 356 THR B C 1
ATOM 5682 O O . THR B 1 356 ? 16.406 19.391 -1.337 1 98.88 356 THR B O 1
ATOM 5685 N N . HIS B 1 357 ? 18.062 18.75 -2.658 1 98.75 357 HIS B N 1
ATOM 5686 C CA . HIS B 1 357 ? 18.969 19.844 -2.35 1 98.75 357 HIS B CA 1
ATOM 5687 C C . HIS B 1 357 ? 18.906 20.938 -3.406 1 98.75 357 HIS B C 1
ATOM 5689 O O . HIS B 1 357 ? 18.641 20.656 -4.578 1 98.75 357 HIS B O 1
ATOM 5695 N N . ARG B 1 358 ? 19.219 22.141 -2.996 1 98.5 358 ARG B N 1
ATOM 5696 C CA . ARG B 1 358 ? 19.156 23.297 -3.889 1 98.5 358 ARG B CA 1
ATOM 5697 C C . ARG B 1 358 ? 19.969 23.062 -5.156 1 98.5 358 ARG B C 1
ATOM 5699 O O . ARG B 1 358 ? 19.594 23.531 -6.234 1 98.5 358 ARG B O 1
ATOM 5706 N N . ASP B 1 359 ? 21.016 22.25 -5.07 1 98.62 359 ASP B N 1
ATOM 5707 C CA . ASP B 1 359 ? 21.906 22 -6.199 1 98.62 359 ASP B CA 1
ATOM 5708 C C . ASP B 1 359 ? 21.219 21.188 -7.281 1 98.62 359 ASP B C 1
ATOM 5710 O O . ASP B 1 359 ? 21.656 21.156 -8.43 1 98.62 359 ASP B O 1
ATOM 5714 N N . TYR B 1 360 ? 20.125 20.531 -6.934 1 98.75 360 TYR B N 1
ATOM 5715 C CA . TYR B 1 360 ? 19.5 19.609 -7.879 1 98.75 360 TYR B CA 1
ATOM 5716 C C . TYR B 1 360 ? 18.094 20.094 -8.258 1 98.75 360 TYR B C 1
ATOM 5718 O O . TYR B 1 360 ? 17.375 19.406 -9 1 98.75 360 TYR B O 1
ATOM 5726 N N . GLU B 1 361 ? 17.688 21.203 -7.766 1 98.75 361 GLU B N 1
ATOM 5727 C CA . GLU B 1 361 ? 16.328 21.703 -7.949 1 98.75 361 GLU B CA 1
ATOM 5728 C C . GLU B 1 361 ? 15.984 21.828 -9.43 1 98.75 361 GLU B C 1
ATOM 5730 O O . GLU B 1 361 ? 14.914 21.391 -9.859 1 98.75 361 GLU B O 1
ATOM 5735 N N . ASP B 1 362 ? 16.859 22.359 -10.234 1 98.69 362 ASP B N 1
ATOM 5736 C CA . ASP B 1 362 ? 16.609 22.547 -11.664 1 98.69 362 ASP B CA 1
ATOM 5737 C C . ASP B 1 362 ? 16.438 21.219 -12.383 1 98.69 362 ASP B C 1
ATOM 5739 O O . ASP B 1 362 ? 15.578 21.094 -13.266 1 98.69 362 ASP B O 1
ATOM 5743 N N . ALA B 1 363 ? 17.25 20.297 -12.008 1 98.69 363 ALA B N 1
ATOM 5744 C CA . ALA B 1 363 ? 17.172 18.984 -12.641 1 98.69 363 ALA B CA 1
ATOM 5745 C C . ALA B 1 363 ? 15.828 18.328 -12.367 1 98.69 363 ALA B C 1
ATOM 5747 O O . ALA B 1 363 ? 15.242 17.703 -13.258 1 98.69 363 ALA B O 1
ATOM 5748 N N . VAL B 1 364 ? 15.344 18.422 -11.172 1 98.75 364 VAL B N 1
ATOM 5749 C CA . VAL B 1 364 ? 14.078 17.812 -10.781 1 98.75 364 VAL B CA 1
ATOM 5750 C C . VAL B 1 364 ? 12.922 18.5 -11.516 1 98.75 364 VAL B C 1
ATOM 5752 O O . VAL B 1 364 ? 12.047 17.828 -12.07 1 98.75 364 VAL B O 1
ATOM 5755 N N . VAL B 1 365 ? 12.945 19.828 -11.516 1 98.5 365 VAL B N 1
ATOM 5756 C CA . VAL B 1 365 ? 11.883 20.594 -12.172 1 98.5 365 VAL B CA 1
ATOM 5757 C C . VAL B 1 365 ? 11.859 20.25 -13.664 1 98.5 365 VAL B C 1
ATOM 5759 O O . VAL B 1 365 ? 10.789 20.031 -14.234 1 98.5 365 VAL B O 1
ATOM 5762 N N . SER B 1 366 ? 12.992 20.172 -14.281 1 98.25 366 SER B N 1
ATOM 5763 C CA . SER B 1 366 ? 13.086 19.844 -15.703 1 98.25 366 SER B CA 1
ATOM 5764 C C . SER B 1 366 ? 12.531 18.453 -15.984 1 98.25 366 SER B C 1
ATOM 5766 O O . SER B 1 366 ? 11.883 18.234 -17 1 98.25 366 SER B O 1
ATOM 5768 N N . ALA B 1 367 ? 12.852 17.516 -15.117 1 98.38 367 ALA B N 1
ATOM 5769 C CA . ALA B 1 367 ? 12.352 16.156 -15.281 1 98.38 367 ALA B CA 1
ATOM 5770 C C . ALA B 1 367 ? 10.828 16.109 -15.203 1 98.38 367 ALA B C 1
ATOM 5772 O O . ALA B 1 367 ? 10.18 15.422 -15.992 1 98.38 367 ALA B O 1
ATOM 5773 N N . ILE B 1 368 ? 10.227 16.812 -14.25 1 98.25 368 ILE B N 1
ATOM 5774 C CA . ILE B 1 368 ? 8.781 16.859 -14.078 1 98.25 368 ILE B CA 1
ATOM 5775 C C . ILE B 1 368 ? 8.133 17.453 -15.328 1 98.25 368 ILE B C 1
ATOM 5777 O O . ILE B 1 368 ? 7.172 16.891 -15.867 1 98.25 368 ILE B O 1
ATOM 5781 N N . GLU B 1 369 ? 8.68 18.516 -15.766 1 96.25 369 GLU B N 1
ATOM 5782 C CA . GLU B 1 369 ? 8.133 19.203 -16.938 1 96.25 369 GLU B CA 1
ATOM 5783 C C . GLU B 1 369 ? 8.312 18.359 -18.203 1 96.25 369 GLU B C 1
ATOM 5785 O O . GLU B 1 369 ? 7.512 18.453 -19.125 1 96.25 369 GLU B O 1
ATOM 5790 N N . GLY B 1 370 ? 9.297 17.578 -18.203 1 96.5 370 GLY B N 1
ATOM 5791 C CA . GLY B 1 370 ? 9.617 16.75 -19.359 1 96.5 370 GLY B CA 1
ATOM 5792 C C . GLY B 1 370 ? 8.734 15.531 -19.484 1 96.5 370 GLY B C 1
ATOM 5793 O O . GLY B 1 370 ? 8.773 14.828 -20.5 1 96.5 370 GLY B O 1
ATOM 5794 N N . LEU B 1 371 ? 7.91 15.25 -18.5 1 95.81 371 LEU B N 1
ATOM 5795 C CA . LEU B 1 371 ? 7.066 14.062 -18.516 1 95.81 371 LEU B CA 1
ATOM 5796 C C . LEU B 1 371 ? 5.977 14.18 -19.578 1 95.81 371 LEU B C 1
ATOM 5798 O O . LEU B 1 371 ? 5.355 13.18 -19.953 1 95.81 371 LEU B O 1
ATOM 5802 N N . GLY B 1 372 ? 5.711 15.391 -20.047 1 93.38 372 GLY B N 1
ATOM 5803 C CA . GLY B 1 372 ? 4.699 15.609 -21.062 1 93.38 372 GLY B CA 1
ATOM 5804 C C . GLY B 1 372 ? 3.283 15.461 -20.531 1 93.38 372 GLY B C 1
ATOM 5805 O O . GLY B 1 372 ? 2.361 15.156 -21.297 1 93.38 372 GLY B O 1
ATOM 5806 N N . LEU B 1 373 ? 3.016 15.617 -19.234 1 93.56 373 LEU B N 1
ATOM 5807 C CA . LEU B 1 373 ? 1.705 15.445 -18.625 1 93.56 373 LEU B CA 1
ATOM 5808 C C . LEU B 1 373 ? 1.112 16.797 -18.219 1 93.56 373 LEU B C 1
ATOM 5810 O O . LEU B 1 373 ? 0.121 16.859 -17.5 1 93.56 373 LEU B O 1
ATOM 5814 N N . SER B 1 374 ? 1.71 17.938 -18.609 1 93.25 374 SER B N 1
ATOM 5815 C CA . SER B 1 374 ? 1.257 19.297 -18.297 1 93.25 374 SER B CA 1
ATOM 5816 C C . SER B 1 374 ? 1.157 19.516 -16.797 1 93.25 374 SER B C 1
ATOM 5818 O O . SER B 1 374 ? 0.177 20.078 -16.312 1 93.25 374 SER B O 1
ATOM 5820 N N . LEU B 1 375 ? 2.078 19.016 -16.094 1 94.75 375 LEU B N 1
ATOM 5821 C CA . LEU B 1 375 ? 2.148 19.203 -14.648 1 94.75 375 LEU B CA 1
ATOM 5822 C C . LEU B 1 375 ? 2.854 20.5 -14.297 1 94.75 375 LEU B C 1
ATOM 5824 O O . LEU B 1 375 ? 3.783 20.922 -14.992 1 94.75 375 LEU B O 1
ATOM 5828 N N . GLU B 1 376 ? 2.352 21.141 -13.297 1 94.56 376 GLU B N 1
ATOM 5829 C CA . GLU B 1 376 ? 3.021 22.312 -12.75 1 94.56 376 GLU B CA 1
ATOM 5830 C C . GLU B 1 376 ? 3.992 21.922 -11.641 1 94.56 376 GLU B C 1
ATOM 5832 O O . GLU B 1 376 ? 3.684 21.062 -10.812 1 94.56 376 GLU B O 1
ATOM 5837 N N . ALA B 1 377 ? 5.184 22.484 -11.703 1 96.69 377 ALA B N 1
ATOM 5838 C CA . ALA B 1 377 ? 6.16 22.328 -10.625 1 96.69 377 ALA B CA 1
ATOM 5839 C C . ALA B 1 377 ? 6.348 23.625 -9.852 1 96.69 377 ALA B C 1
ATOM 5841 O O . ALA B 1 377 ? 6.871 24.609 -10.391 1 96.69 377 ALA B O 1
ATOM 5842 N N . ILE B 1 378 ? 5.91 23.672 -8.625 1 96.69 378 ILE B N 1
ATOM 5843 C CA . ILE B 1 378 ? 6.016 24.859 -7.793 1 96.69 378 ILE B CA 1
ATOM 5844 C C . ILE B 1 378 ? 7.242 24.766 -6.891 1 96.69 378 ILE B C 1
ATOM 5846 O O . ILE B 1 378 ? 7.309 23.891 -6.02 1 96.69 378 ILE B O 1
ATOM 5850 N N . ARG B 1 379 ? 8.188 25.656 -7.098 1 97.19 379 ARG B N 1
ATOM 5851 C CA . ARG B 1 379 ? 9.406 25.656 -6.289 1 97.19 379 ARG B CA 1
ATOM 5852 C C . ARG B 1 379 ? 9.133 26.219 -4.895 1 97.19 379 ARG B C 1
ATOM 5854 O O . ARG B 1 379 ? 8.414 27.203 -4.742 1 97.19 379 ARG B O 1
ATOM 5861 N N . GLY B 1 380 ? 9.625 25.516 -3.887 1 97.31 380 GLY B N 1
ATOM 5862 C CA . GLY B 1 380 ? 9.484 25.953 -2.508 1 97.31 380 GLY B CA 1
ATOM 5863 C C . GLY B 1 380 ? 10.672 25.578 -1.639 1 97.31 380 GLY B C 1
ATOM 5864 O O . GLY B 1 380 ? 11.625 24.969 -2.113 1 97.31 380 GLY B O 1
ATOM 5865 N N . ARG B 1 381 ? 10.648 26.062 -0.396 1 98.19 381 ARG B N 1
ATOM 5866 C CA . ARG B 1 381 ? 11.633 25.797 0.645 1 98.19 381 ARG B CA 1
ATOM 5867 C C . ARG B 1 381 ? 10.953 25.375 1.946 1 98.19 381 ARG B C 1
ATOM 5869 O O . ARG B 1 381 ? 9.727 25.422 2.057 1 98.19 381 ARG B O 1
ATOM 5876 N N . VAL B 1 382 ? 11.812 24.875 2.861 1 98.62 382 VAL B N 1
ATOM 5877 C CA . VAL B 1 382 ? 11.297 24.625 4.199 1 98.62 382 VAL B CA 1
ATOM 5878 C C . VAL B 1 382 ? 10.898 25.938 4.867 1 98.62 382 VAL B C 1
ATOM 5880 O O . VAL B 1 382 ? 11.711 26.859 4.977 1 98.62 382 VAL B O 1
ATOM 5883 N N . ALA B 1 383 ? 9.625 26.031 5.246 1 97.81 383 ALA B N 1
ATOM 5884 C CA . ALA B 1 383 ? 9.062 27.281 5.75 1 97.81 383 ALA B CA 1
ATOM 5885 C C . ALA B 1 383 ? 9.055 27.297 7.273 1 97.81 383 ALA B C 1
ATOM 5887 O O . ALA B 1 383 ? 9.07 26.25 7.918 1 97.81 383 ALA B O 1
ATOM 5888 N N . GLY B 1 384 ? 9.039 28.469 7.84 1 96.69 384 GLY B N 1
ATOM 5889 C CA . GLY B 1 384 ? 9.047 28.656 9.281 1 96.69 384 GLY B CA 1
ATOM 5890 C C . GLY B 1 384 ? 7.688 28.438 9.914 1 96.69 384 GLY B C 1
ATOM 5891 O O . GLY B 1 384 ? 6.762 27.953 9.258 1 96.69 384 GLY B O 1
ATOM 5892 N N . PRO B 1 385 ? 7.574 28.672 11.203 1 98.25 385 PRO B N 1
ATOM 5893 C CA . PRO B 1 385 ? 6.332 28.469 11.953 1 98.25 385 PRO B CA 1
ATOM 5894 C C . PRO B 1 385 ? 5.242 29.469 11.586 1 98.25 385 PRO B C 1
ATOM 5896 O O . PRO B 1 385 ? 5.504 30.438 10.875 1 98.25 385 PRO B O 1
ATOM 5899 N N . ALA B 1 386 ? 4.031 29.172 11.992 1 98.75 386 ALA B N 1
ATOM 5900 C CA . ALA B 1 386 ? 2.992 30.188 11.945 1 98.75 386 ALA B CA 1
ATOM 5901 C C . ALA B 1 386 ? 3.451 31.469 12.641 1 98.75 386 ALA B C 1
ATOM 5903 O O . ALA B 1 386 ? 4.141 31.406 13.664 1 98.75 386 ALA B O 1
ATOM 5904 N N . ARG B 1 387 ? 3.07 32.594 12.117 1 98.62 387 ARG B N 1
ATOM 5905 C CA . ARG B 1 387 ? 3.52 33.844 12.695 1 98.62 387 ARG B CA 1
ATOM 5906 C C . ARG B 1 387 ? 2.434 34.906 12.586 1 98.62 387 ARG B C 1
ATOM 5908 O O . ARG B 1 387 ? 1.641 34.906 11.641 1 98.62 387 ARG B O 1
ATOM 5915 N N . LEU B 1 388 ? 2.455 35.781 13.516 1 98.69 388 LEU B N 1
ATOM 5916 C CA . LEU B 1 388 ? 1.579 36.938 13.438 1 98.69 388 LEU B CA 1
ATOM 5917 C C . LEU B 1 388 ? 2.045 37.906 12.344 1 98.69 388 LEU B C 1
ATOM 5919 O O . LEU B 1 388 ? 3.24 38 12.062 1 98.69 388 LEU B O 1
ATOM 5923 N N . VAL B 1 389 ? 1.079 38.531 11.734 1 98.5 389 VAL B N 1
ATOM 5924 C CA . VAL B 1 389 ? 1.376 39.531 10.719 1 98.5 389 VAL B CA 1
ATOM 5925 C C . VAL B 1 389 ? 0.585 40.812 11.008 1 98.5 389 VAL B C 1
ATOM 5927 O O . VAL B 1 389 ? -0.312 40.812 11.852 1 98.5 389 VAL B O 1
ATOM 5930 N N . ASP B 1 390 ? 0.947 41.844 10.258 1 97.75 390 ASP B N 1
ATOM 5931 C CA . ASP B 1 390 ? 0.276 43.125 10.43 1 97.75 390 ASP B CA 1
ATOM 5932 C C . ASP B 1 390 ? -1.189 43.062 10.008 1 97.75 390 ASP B C 1
ATOM 5934 O O . ASP B 1 390 ? -1.499 42.594 8.906 1 97.75 390 ASP B O 1
ATOM 5938 N N . ILE B 1 391 ? -2.062 43.531 10.867 1 96.88 391 ILE B N 1
ATOM 5939 C CA . ILE B 1 391 ? -3.502 43.406 10.641 1 96.88 391 ILE B CA 1
ATOM 5940 C C . ILE B 1 391 ? -3.893 44.219 9.398 1 96.88 391 ILE B C 1
ATOM 5942 O O . ILE B 1 391 ? -4.727 43.781 8.609 1 96.88 391 ILE B O 1
ATOM 5946 N N . ALA B 1 392 ? -3.316 45.406 9.289 1 95.38 392 ALA B N 1
ATOM 5947 C CA . ALA B 1 392 ? -3.652 46.25 8.141 1 95.38 392 ALA B CA 1
ATOM 5948 C C . ALA B 1 392 ? -3.238 45.594 6.832 1 95.38 392 ALA B C 1
ATOM 5950 O O . ALA B 1 392 ? -3.988 45.625 5.855 1 95.38 392 ALA B O 1
ATOM 5951 N N . TRP B 1 393 ? -2.062 45.062 6.867 1 95.81 393 TRP B N 1
ATOM 5952 C CA . TRP B 1 393 ? -1.593 44.312 5.688 1 95.81 393 TRP B CA 1
ATOM 5953 C C . TRP B 1 393 ? -2.514 43.156 5.367 1 95.81 393 TRP B C 1
ATOM 5955 O O . TRP B 1 393 ? -2.912 42.969 4.215 1 95.81 393 TRP B O 1
ATOM 5965 N N . ALA B 1 394 ? -2.812 42.375 6.387 1 96.44 394 ALA B N 1
ATOM 5966 C CA . ALA B 1 394 ? -3.678 41.188 6.207 1 96.44 394 ALA B CA 1
ATOM 5967 C C . ALA B 1 394 ? -5.047 41.625 5.68 1 96.44 394 ALA B C 1
ATOM 5969 O O . ALA B 1 394 ? -5.621 40.938 4.824 1 96.44 394 ALA B O 1
ATOM 5970 N N . GLY B 1 395 ? -5.562 42.688 6.246 1 94.12 395 GLY B N 1
ATOM 5971 C CA . GLY B 1 395 ? -6.84 43.188 5.773 1 94.12 395 GLY B CA 1
ATOM 5972 C C . GLY B 1 395 ? -6.836 43.5 4.289 1 94.12 395 GLY B C 1
ATOM 5973 O O . GLY B 1 395 ? -7.812 43.219 3.588 1 94.12 395 GLY B O 1
ATOM 5974 N N . GLY B 1 396 ? -5.785 44.156 3.799 1 92.06 396 GLY B N 1
ATOM 5975 C CA . GLY B 1 396 ? -5.637 44.469 2.381 1 92.06 396 GLY B CA 1
ATOM 5976 C C . GLY B 1 396 ? -5.602 43.219 1.516 1 92.06 396 GLY B C 1
ATOM 5977 O O . GLY B 1 396 ? -6.27 43.156 0.479 1 92.06 396 GLY B O 1
ATOM 5978 N N . GLU B 1 397 ? -4.859 42.219 1.96 1 92.44 397 GLU B N 1
ATOM 5979 C CA . GLU B 1 397 ? -4.699 40.969 1.219 1 92.44 397 GLU B CA 1
ATOM 5980 C C . GLU B 1 397 ? -6.008 40.188 1.171 1 92.44 397 GLU B C 1
ATOM 5982 O O . GLU B 1 397 ? -6.273 39.469 0.202 1 92.44 397 GLU B O 1
ATOM 5987 N N . LEU B 1 398 ? -6.82 40.312 2.197 1 93.81 398 LEU B N 1
ATOM 5988 C CA . LEU B 1 398 ? -8.055 39.562 2.32 1 93.81 398 LEU B CA 1
ATOM 5989 C C . LEU B 1 398 ? -9.234 40.312 1.726 1 93.81 398 LEU B C 1
ATOM 5991 O O . LEU B 1 398 ? -10.344 39.781 1.632 1 93.81 398 LEU B O 1
ATOM 5995 N N . GLY B 1 399 ? -8.961 41.562 1.24 1 82.94 399 GLY B N 1
ATOM 5996 C CA . GLY B 1 399 ? -9.992 42.375 0.623 1 82.94 399 GLY B CA 1
ATOM 5997 C C . GLY B 1 399 ? -10.922 43.031 1.63 1 82.94 399 GLY B C 1
ATOM 5998 O O . GLY B 1 399 ? -12.102 43.25 1.348 1 82.94 399 GLY B O 1
ATOM 5999 N N . VAL B 1 400 ? -10.547 43.094 2.871 1 70.31 400 VAL B N 1
ATOM 6000 C CA . VAL B 1 400 ? -11.336 43.781 3.887 1 70.31 400 VAL B CA 1
ATOM 6001 C C . VAL B 1 400 ? -11.227 45.281 3.686 1 70.31 400 VAL B C 1
ATOM 6003 O O . VAL B 1 400 ? -10.133 45.812 3.514 1 70.31 400 VAL B O 1
ATOM 6006 N N . ALA B 1 401 ? -11.977 45.969 2.732 1 49.88 401 ALA B N 1
ATOM 6007 C CA . ALA B 1 401 ? -12.016 47.406 2.465 1 49.88 401 ALA B CA 1
ATOM 6008 C C . ALA B 1 401 ? -11.852 48.219 3.754 1 49.88 401 ALA B C 1
ATOM 6010 O O . ALA B 1 401 ? -12.391 47.812 4.797 1 49.88 401 ALA B O 1
ATOM 6011 N N . ASP B 1 402 ? -10.766 49.125 3.818 1 42.41 402 ASP B N 1
ATOM 6012 C CA . ASP B 1 402 ? -10.812 50.219 4.789 1 42.41 402 ASP B CA 1
ATOM 6013 C C . ASP B 1 402 ? -12.188 50.875 4.793 1 42.41 402 ASP B C 1
ATOM 6015 O O . ASP B 1 402 ? -12.812 51.031 3.742 1 42.41 402 ASP B O 1
#

Nearest PDB structures (foldseek):
  3qt6-assembly1_B  TM=9.276E-01  e=1.709E-28  Staphylococcus epidermidis
  4dpt-assembly1_A  TM=9.260E-01  e=4.584E-28  Staphylococcus epidermidis
  4du8-assembly2_B  TM=9.167E-01  e=2.881E-28  Staphylococcus epidermidis
  3qt8-assembly1_A  TM=9.247E-01  e=1.095E-27  Staphylococcus epidermidis
  4du7-assembly1_A  TM=9.143E-01  e=3.851E-28  Staphylococcus epidermidis

Secondary structure (DSSP, 8-state):
---------TT---PPPGGGGGGHHHHHHHHHHHHHHHHHTT---PPPPP-TT---SSEEEEEEE--EEESS----EEETTTTEESS-EEEEEBTTEEEEEEEEEETT-SS-EEEETTEE--HHHHHHHHHHHHHHHHTTT---EEEEEEEEEESSS---S-SSHHHHHHHHHHHHHHHHHH-HHHHT-HHHHHHHHTTT-TTHHHHHH-SEEEE---TT--GGG--EEES-TTSTTTTEEEEEE----TT---HHHHHHHGGGSTTHHHHHHHHHHHHHHHHHHHHHT-HHHHHHHHHHHHHHHHHHHHTS-SS-------HHHHHHHHHHHHHHHTT---EEEE-SSS-EEEEEEGGGHHHHHHHHHTTSS----EEEEB----EEE-HHHHHHHHT---/---------TT---PPPGGGGGGHHHHHHHHHHHHHHHHHTT---PPPPP-TT---SSEEEEEEE--EEESS----EEETTTTEESS-EEEEEBTTEEEEEEEEEETT-SS-EEEETTEE--HHHHHHHHHHHHHHHHTTT---EEEEEEEEEESSS---S-SSHHHHHHHHHHHHHHHHHH-HHHHT-HHHHHHHHTTT-TTHHHHHH-SEEEE---TT--GGG--EEES-TTSTTTTEEEEEE----TT---HHHHHHHGGGSTTHHHHHHHHHHHHHHHHHHHHHT-HHHHHHHHHHHHHHHHHHHHTS-SS-------HHHHHHHHHHHHHHHTT---EEEE-SSS-EEEEEEGGGHHHHHHHHHTTSS----EEEEB----EEE-HHHHHHHHT---

Solvent-accessible surface area (backbone atoms only — not comparable to full-atom values): 39462 Å² total; per-residue (Å²): 136,82,75,74,70,73,81,62,65,89,80,73,70,66,57,66,54,77,94,47,54,82,44,35,64,57,42,51,51,37,50,53,52,51,54,50,51,41,43,72,72,69,53,82,78,72,76,73,78,85,42,68,77,48,62,48,68,58,27,62,26,16,11,34,10,20,12,36,42,46,23,42,54,74,64,27,58,34,25,70,78,60,35,31,26,52,41,49,30,29,30,36,11,30,51,36,29,35,14,43,19,36,25,34,36,33,70,84,43,90,56,67,46,42,30,49,69,88,34,77,48,56,70,69,64,35,49,44,53,48,50,37,52,51,56,60,28,56,56,40,64,53,78,67,21,36,42,36,41,34,37,79,46,53,77,51,96,58,70,40,33,51,58,23,57,61,16,2,42,20,12,5,43,31,39,6,42,40,26,14,35,49,29,66,73,56,44,65,35,56,48,48,35,7,34,50,2,12,51,61,24,54,57,0,8,39,7,29,36,3,28,37,17,38,34,44,34,23,48,88,61,54,65,89,68,33,31,26,45,55,50,34,87,82,55,41,52,70,56,37,28,35,38,35,31,57,27,69,49,91,80,62,78,54,68,66,58,48,27,67,30,20,70,58,9,67,35,36,61,27,53,55,69,49,41,48,65,52,50,51,52,43,52,53,21,38,63,69,36,37,59,64,60,40,23,32,42,8,29,29,35,27,30,43,51,50,18,27,36,24,26,17,31,69,85,57,67,48,74,48,63,46,45,64,47,57,54,52,53,50,49,34,54,51,36,38,75,71,70,44,70,50,26,48,22,38,58,78,30,31,13,36,35,32,37,32,42,60,91,43,46,65,61,52,49,51,53,55,55,65,66,72,73,86,58,56,73,31,76,27,34,64,23,60,41,37,40,77,50,58,52,69,60,48,32,58,76,72,64,52,76,131,138,82,76,73,70,73,83,63,67,89,81,72,72,68,55,67,55,76,93,47,54,81,43,33,63,57,42,50,51,37,48,53,52,50,54,50,51,40,44,74,72,69,52,80,78,73,77,72,76,84,43,68,78,47,61,49,69,60,27,62,27,16,12,36,10,20,12,38,43,44,24,42,55,75,63,26,57,34,25,69,78,60,36,31,25,52,40,50,30,29,30,36,10,30,52,36,28,36,14,45,19,37,27,34,38,32,68,85,42,91,55,69,47,43,30,49,68,87,35,75,49,54,70,70,63,34,48,45,53,47,51,36,51,48,56,60,28,57,56,40,65,55,78,67,21,36,42,36,41,33,36,78,45,53,76,50,95,58,70,42,33,50,58,23,58,61,16,3,42,19,12,5,43,30,39,6,41,38,26,14,36,49,29,65,72,56,44,65,36,56,46,48,36,7,33,49,2,12,51,61,23,53,58,0,8,39,8,29,37,5,27,38,16,39,33,45,34,25,48,88,60,53,65,88,70,34,31,25,45,55,49,33,86,82,55,41,52,70,57,36,27,36,38,35,32,56,27,69,50,91,78,62,78,53,66,68,58,48,27,67,30,19,70,58,8,67,36,36,61,28,52,53,69,49,40,50,65,52,50,51,52,42,51,54,22,39,63,68,36,37,60,64,59,42,24,32,42,10,29,30,35,27,29,42,49,51,18,27,38,23,26,16,32,69,84,58,68,47,73,47,64,46,45,65,46,55,54,51,53,50,48,34,54,52,36,38,76,71,70,43,70,48,24,49,22,39,58,80,29,33,12,34,35,33,37,32,41,60,91,42,47,66,60,53,50,50,53,57,55,65,67,72,74,85,57,55,74,30,76,26,34,64,22,61,40,37,40,77,49,59,49,68,59,48,30,58,75,71,64,50,77,131

Radius of gyration: 29.8 Å; Cα contacts (8 Å, |Δi|>4): 1934; chains: 2; bounding box: 50×97×75 Å